Protein AF-A0A1Q6UIS2-F1 (afdb_monomer_lite)

Radius of gyration: 41.98 Å; chains: 1; bounding box: 105×74×121 Å

pLDDT: mean 90.6, std 16.5, range [20.47, 98.94]

Foldseek 3Di:
DDDDDDDPPPPDPDPVVVPDDDDDDDDDDDDDDPDDDDDDDDPDDPDDEPAELEEEDQAEEEAAANYENAADADPVRHGDGFREYWQHEEWEDAATEEEAQFGEYEYHEYEGQAEYEQFYEKEANYEYEHQEFGEYEYEEYYFDNPDPVDHSHAGEYEQFYEFEYQDAHEIEGEYQYFGEYAHQEYETQEYEQEYEYEYNHAATEYEYNAEGEYEFNAYEHEHEYAQYYEFYAQRTEGEYAHAGEYEHAAHYEYQEEYEQFEEYEHNYETEYENAGEYEYHAYEHNYEYAQWYEYEDLYETEYENAGEYEYQEYEHQEYAQFYAYPPQPPPSYAGEYQAGEYAHEEYEHNEEYELHEELHEHNEEREYHANEYEHQYEYAQFYEHQYEYAEGEYAHQYYAYNYEYAQFYHAANGEHQEAGEYHAANAYEHEEYEQHEDHAYEYLYAGEYEHEHYEYAEYAQEYEFQYEYLYAGEYHYYLYEYAEYAQYEEYEDLGEYYYLYAGEYEAAANYEHPPLVRGEYYQHYEFEAANIEYEYLEAGEYAHLEYRHQEYAQEYEYEHAYEYEHNEFGEYAANEYHYAEYELEYEYDQHYEYEYNYEGEYEHAEYEYAEYAQYYEWEHAPYETEYEYNYETEYEYALYFHDPPPHHQEYEQWYEWYNLYEYEYQEETEYEYYNQYEGQEEYAQWYHYPDQNYAGEYNEETEYEYELYAYNYEYAQWGEAQRTEYAEAGEYEYFDECVSYHDQYEYALHYYHNYYYNYFREYEADDPVTGYDDEDNYHYYHHQEYAYDDLDHAYAYPDADEHQEYEYELNYAYAHDPPHYYQAYEYEYLADDDAFDKDFHDCCNHHPPRSVVVVVNQPDQVRYWYAHNVRWIFRWDDDPRMIGTHDTDDDPVVVVVVVVVVVVVVVVVVVVD

Secondary structure (DSSP, 8-state):
-----------------SS--------------------S-----SS----BSEEE-TTEEEE-TT-EEPPEE-TTS-EEE-EEEESS-EEESTT-EEEES-EEEEEEEEEESEEEESS-EEETT-EEEESS-EEEEEEEEEE--SSTTT-SS--EEESS-EEE-SSSS-EEEEESS-EEEEEEEEEEEEEESS-EEE-SSS-EEEEESS-EEEEEEEEEEEEEEESS-EEESTTEEEEESS-EEEEEETT-EESSEEESS-EEETT-EEEE-S-EEEEEEEEEEEEEEESS-EEESS-EEEESS-EEEEEEEEEEEEEESS-EE--TTT--SEEEES-EEEEESSSEESS-EESS-BS-EEEEEEEEEESSSEESS-EESS-BSS-EEEEEEEEE-SSEE-S-EESS-BSTT-EESS-EEEEEETT-EEEEEESS-BSS-EESS-EEEEEES-EEEEEESS-BSS-EESS-EEEEEES-EEEEEESS-EEETT-EEEESS-EEEEE-TT-EETTTTT-EEESS-EEESTT-EEEESS-EEEEESS---SEEESS-EEETTEEEEESS-EEEEE-SSEEEEEESS-EEESSEEEEE-S-EEEEE-SSEEEEEESS-EEE-SSS-EEEEESS-EEEEEES-EE-SSSS--EEESS-EEESS-EEEE-S-EEEEEETTEEESS-EESS-EE-STT-EEEESS-EEEEE-SEEESS-EESS-BSTTEEESS-EEEEE-EEGGGEEE-SEEESS-BTT-EE-S-EEEEE--SS--EEEEE-SEEES-SEEEE-STT-EEEESS--EEEEEEEETTSEEEPPTT-EEEEEEEE-SS---TT-EEE--THHHHGGGHHHHHHH--STTSEEEE-TTS-EEEEEEETTEEEEEEE---HHHHHHHHHHHHHHHHHHHT--

Structure (mmCIF, N/CA/C/O backbone):
data_AF-A0A1Q6UIS2-F1
#
_entry.id   AF-A0A1Q6UIS2-F1
#
loop_
_atom_site.group_PDB
_atom_site.id
_atom_site.type_symbol
_atom_site.label_atom_id
_atom_site.label_alt_id
_atom_site.label_comp_id
_atom_site.label_asym_id
_atom_site.label_entity_id
_atom_site.label_seq_id
_atom_site.pdbx_PDB_ins_code
_atom_site.Cartn_x
_atom_site.Cartn_y
_atom_site.Cartn_z
_atom_site.occupancy
_atom_site.B_iso_or_equiv
_atom_site.auth_seq_id
_atom_site.auth_comp_id
_atom_site.auth_asym_id
_atom_site.auth_atom_id
_atom_site.pdbx_PDB_model_num
ATOM 1 N N . MET A 1 1 ? -17.720 8.774 -5.783 1.00 26.97 1 MET A N 1
ATOM 2 C CA . MET A 1 1 ? -18.971 9.556 -5.912 1.00 26.97 1 MET A CA 1
ATOM 3 C C . MET A 1 1 ? -20.167 8.604 -5.841 1.00 26.97 1 MET A C 1
ATOM 5 O O . MET A 1 1 ? -20.543 8.056 -6.860 1.00 26.97 1 MET A O 1
ATOM 9 N N . LEU A 1 2 ? -20.736 8.369 -4.649 1.00 20.47 2 LEU A N 1
ATOM 10 C CA . LEU A 1 2 ? -22.124 7.926 -4.412 1.00 20.47 2 LEU A CA 1
ATOM 11 C C . LEU A 1 2 ? -22.379 8.053 -2.898 1.00 20.47 2 LEU A C 1
ATOM 13 O O . LEU A 1 2 ? -22.107 7.148 -2.117 1.00 20.47 2 LEU A O 1
ATOM 17 N N . PHE A 1 3 ? -22.808 9.238 -2.468 1.00 21.70 3 PHE A N 1
ATOM 18 C CA . PHE A 1 3 ? -23.261 9.466 -1.099 1.00 21.70 3 PHE A CA 1
ATOM 19 C C . PHE A 1 3 ? -24.635 8.799 -0.932 1.00 21.70 3 PHE A C 1
ATOM 21 O O . PHE A 1 3 ? -25.643 9.339 -1.379 1.00 21.70 3 PHE A O 1
ATOM 28 N N . MET A 1 4 ? -24.681 7.628 -0.296 1.00 22.69 4 MET A N 1
ATOM 29 C CA . MET A 1 4 ? -25.870 7.175 0.431 1.00 22.69 4 MET A CA 1
ATOM 30 C C . MET A 1 4 ? -25.642 7.648 1.876 1.00 22.69 4 MET A C 1
ATOM 32 O O . MET A 1 4 ? -24.799 7.110 2.576 1.00 22.69 4 MET A O 1
ATOM 36 N N . GLY A 1 5 ? -26.235 8.739 2.359 1.00 24.52 5 GLY A N 1
ATOM 37 C CA . GLY A 1 5 ? -27.649 9.060 2.199 1.00 24.52 5 GLY A CA 1
ATOM 38 C C . GLY A 1 5 ? -28.528 8.122 3.034 1.00 24.52 5 GLY A C 1
ATOM 39 O O . GLY A 1 5 ? -29.669 7.886 2.665 1.00 24.52 5 GLY A O 1
ATOM 40 N N . GLY A 1 6 ? -27.982 7.526 4.099 1.00 21.41 6 GLY A N 1
ATOM 41 C CA . GLY A 1 6 ? -28.754 6.894 5.160 1.00 21.41 6 GLY A CA 1
ATOM 42 C C . GLY A 1 6 ? -28.856 7.871 6.317 1.00 21.41 6 GLY A C 1
ATOM 43 O O . GLY A 1 6 ? -27.847 8.174 6.953 1.00 21.41 6 GLY A O 1
ATOM 44 N N . ASP A 1 7 ? -30.058 8.393 6.541 1.00 22.31 7 ASP A N 1
ATOM 45 C CA . ASP A 1 7 ? -30.424 9.102 7.757 1.00 22.31 7 ASP A CA 1
ATOM 46 C C . ASP A 1 7 ? -30.012 8.252 8.964 1.00 22.31 7 ASP A C 1
ATOM 48 O O . ASP A 1 7 ? -30.679 7.284 9.332 1.00 22.31 7 ASP A O 1
ATOM 52 N N . TRP A 1 8 ? -28.896 8.625 9.592 1.00 26.45 8 TRP A N 1
ATOM 53 C CA . TRP A 1 8 ? -28.713 8.367 11.008 1.00 26.45 8 TRP A CA 1
ATOM 54 C C . TRP A 1 8 ? -29.938 8.966 11.671 1.00 26.45 8 TRP A C 1
ATOM 56 O O . TRP A 1 8 ? -30.170 10.173 11.543 1.00 26.45 8 TRP A O 1
ATOM 66 N N . GLY A 1 9 ? -30.740 8.111 12.305 1.00 25.30 9 GLY A N 1
ATOM 67 C CA . GLY A 1 9 ? -31.806 8.530 13.193 1.00 25.30 9 GLY A CA 1
ATOM 68 C C . GLY A 1 9 ? -31.214 9.519 14.183 1.00 25.30 9 GLY A C 1
ATOM 69 O O . GLY A 1 9 ? -30.592 9.141 15.170 1.00 25.30 9 GLY A O 1
ATOM 70 N N . ARG A 1 10 ? -31.358 10.803 13.852 1.00 27.00 10 ARG A N 1
ATOM 71 C CA . ARG A 1 10 ? -31.140 11.946 14.719 1.00 27.00 10 ARG A CA 1
ATOM 72 C C . ARG A 1 10 ? -32.257 11.912 15.746 1.00 27.00 10 ARG A C 1
ATOM 74 O O . ARG A 1 10 ? -33.184 12.706 15.689 1.00 27.00 10 ARG A O 1
ATOM 81 N N . GLU A 1 11 ? -32.151 10.981 16.678 1.00 25.12 11 GLU A N 1
ATOM 82 C CA . GLU A 1 11 ? -32.823 11.057 17.962 1.00 25.12 11 GLU A CA 1
ATOM 83 C C . GLU A 1 11 ? -31.730 11.133 19.026 1.00 25.12 11 GLU A C 1
ATOM 85 O O . GLU A 1 11 ? -31.269 10.149 19.579 1.00 25.12 11 GLU A O 1
ATOM 90 N N . ASN A 1 12 ? -31.259 12.366 19.218 1.00 27.52 12 ASN A N 1
ATOM 91 C CA . ASN A 1 12 ? -30.741 12.882 20.478 1.00 27.52 12 ASN A CA 1
ATOM 92 C C . ASN A 1 12 ? -29.733 11.995 21.243 1.00 27.52 12 ASN A C 1
ATOM 94 O O . ASN A 1 12 ? -30.028 11.538 22.340 1.00 27.52 12 ASN A O 1
ATOM 98 N N . CYS A 1 13 ? -28.460 12.004 20.822 1.00 28.81 13 CYS A N 1
ATOM 99 C CA . CYS A 1 13 ? -27.314 11.955 21.757 1.00 28.81 13 CYS A CA 1
ATOM 100 C C . CYS A 1 13 ? -27.200 13.261 22.571 1.00 28.81 13 CYS A C 1
ATOM 102 O O . CYS A 1 13 ? -26.120 13.809 22.790 1.00 28.81 13 CYS A O 1
ATOM 104 N N . ALA A 1 14 ? -28.341 13.806 22.978 1.00 22.59 14 ALA A N 1
ATOM 105 C CA . ALA A 1 14 ? -28.411 14.851 23.960 1.00 22.59 14 ALA A CA 1
ATOM 106 C C . ALA A 1 14 ? -28.782 14.151 25.258 1.00 22.59 14 ALA A C 1
ATOM 108 O O . ALA A 1 14 ? -29.927 13.748 25.447 1.00 22.59 14 ALA A O 1
ATOM 109 N N . TRP A 1 15 ? -27.850 14.138 26.203 1.00 31.16 15 TRP A N 1
ATOM 110 C CA . TRP A 1 15 ? -28.229 14.331 27.591 1.00 31.16 15 TRP A CA 1
ATOM 111 C C . TRP A 1 15 ? -28.901 15.719 27.664 1.00 31.16 15 TRP A C 1
ATOM 113 O O . TRP A 1 15 ? -28.310 16.713 28.084 1.00 31.16 15 TRP A O 1
ATOM 123 N N . SER A 1 16 ? -30.132 15.860 27.148 1.00 25.20 16 SER A N 1
ATOM 124 C CA . SER A 1 16 ? -30.922 17.084 27.271 1.00 25.20 16 SER A CA 1
ATOM 125 C C . SER A 1 16 ? -31.536 17.108 28.669 1.00 25.20 16 SER A C 1
ATOM 127 O O . SER A 1 16 ? -32.745 17.181 28.855 1.00 25.20 16 SER A O 1
ATOM 129 N N . GLY A 1 17 ? -30.668 17.044 29.672 1.00 28.41 17 GLY A N 1
ATOM 130 C CA . GLY A 1 17 ? -30.991 17.064 31.087 1.00 28.41 17 GLY A CA 1
ATOM 131 C C . GLY A 1 17 ? -30.881 18.455 31.700 1.00 28.41 17 GLY A C 1
ATOM 132 O O . GLY A 1 17 ? -30.700 18.581 32.899 1.00 28.41 17 GLY A O 1
ATOM 133 N N . LYS A 1 18 ? -31.051 19.544 30.930 1.00 27.69 18 LYS A N 1
ATOM 134 C CA . LYS A 1 18 ? -31.433 20.846 31.530 1.00 27.69 18 LYS A CA 1
ATOM 135 C C . LYS A 1 18 ? -32.857 20.830 32.113 1.00 27.69 18 LYS A C 1
ATOM 137 O O . LYS A 1 18 ? -33.352 21.855 32.582 1.00 27.69 18 LYS A O 1
ATOM 142 N N . LYS A 1 19 ? -33.529 19.680 32.093 1.00 31.39 19 LYS A N 1
ATOM 143 C CA . LYS A 1 19 ? -34.764 19.404 32.812 1.00 31.39 19 LYS A CA 1
ATOM 144 C C . LYS A 1 19 ? -34.483 18.289 33.812 1.00 31.39 19 LYS A C 1
ATOM 146 O O . LYS A 1 19 ? -34.294 17.167 33.386 1.00 31.39 19 LYS A O 1
ATOM 151 N N . HIS A 1 20 ? -34.536 18.651 35.094 1.00 32.53 20 HIS A N 1
ATOM 152 C CA . HIS A 1 20 ? -34.824 17.813 36.276 1.00 32.53 20 HIS A CA 1
ATOM 153 C C . HIS A 1 20 ? -33.820 17.975 37.412 1.00 32.53 20 HIS A C 1
ATOM 155 O O . HIS A 1 20 ? -33.316 17.002 37.940 1.00 32.53 20 HIS A O 1
ATOM 161 N N . ILE A 1 21 ? -33.627 19.219 37.864 1.00 28.72 21 ILE A N 1
ATOM 162 C CA . ILE A 1 21 ? -33.458 19.488 39.297 1.00 28.72 21 ILE A CA 1
ATOM 163 C C . ILE A 1 21 ? -34.258 20.754 39.617 1.00 28.72 21 ILE A C 1
ATOM 165 O O . ILE A 1 21 ? -33.892 21.870 39.243 1.00 28.72 21 ILE A O 1
ATOM 169 N N . ARG A 1 22 ? -35.407 20.576 40.270 1.00 23.70 22 ARG A N 1
ATOM 170 C CA . ARG A 1 22 ? -36.001 21.600 41.131 1.00 23.70 22 ARG A CA 1
ATOM 171 C C . ARG A 1 22 ? -36.302 20.935 42.461 1.00 23.70 22 ARG A C 1
ATOM 173 O O . ARG A 1 22 ? -37.237 20.152 42.559 1.00 23.70 22 ARG A O 1
ATOM 180 N N . GLU A 1 23 ? -35.494 21.276 43.453 1.00 29.34 23 GLU A N 1
ATOM 181 C CA . GLU A 1 23 ? -35.807 21.076 44.860 1.00 29.34 23 GLU A CA 1
ATOM 182 C C . GLU A 1 23 ? -37.128 21.769 45.223 1.00 29.34 23 GLU A C 1
ATOM 184 O O . GLU A 1 23 ? -37.394 22.894 44.778 1.00 29.34 23 GLU A O 1
ATOM 189 N N . LEU A 1 24 ? -37.886 21.164 46.138 1.00 21.69 24 LEU A N 1
ATOM 190 C CA . LEU A 1 24 ? -38.554 21.937 47.179 1.00 21.69 24 LEU A CA 1
ATOM 191 C C . LEU A 1 24 ? -38.670 21.121 48.479 1.00 21.69 24 LEU A C 1
ATOM 193 O O . LEU A 1 24 ? -39.286 20.064 48.523 1.00 21.69 24 LEU A O 1
ATOM 197 N N . TYR A 1 25 ? -38.063 21.664 49.534 1.00 25.22 25 TYR A N 1
ATOM 198 C CA . TYR A 1 25 ? -38.175 21.290 50.948 1.00 25.22 25 TYR A CA 1
ATOM 199 C C . TYR A 1 25 ? -39.618 21.027 51.427 1.00 25.22 25 TYR A C 1
ATOM 201 O O . TYR A 1 25 ? -40.471 21.868 51.155 1.00 25.22 25 TYR A O 1
ATOM 209 N N . LEU A 1 26 ? -39.829 20.044 52.328 1.00 21.66 26 LEU A N 1
ATOM 210 C CA . LEU A 1 26 ? -40.367 20.287 53.690 1.00 21.66 26 LEU A CA 1
ATOM 211 C C . LEU A 1 26 ? -40.410 19.055 54.633 1.00 21.66 26 LEU A C 1
ATOM 213 O O . LEU A 1 26 ? -40.755 17.940 54.273 1.00 21.66 26 LEU A O 1
ATOM 217 N N . TYR A 1 27 ? -40.096 19.342 55.900 1.00 22.42 27 TYR A N 1
ATOM 218 C CA . TYR A 1 27 ? -40.236 18.555 57.136 1.00 22.42 27 TYR A CA 1
ATOM 219 C C . TYR A 1 27 ? -41.649 17.958 57.392 1.00 22.42 27 TYR A C 1
ATOM 221 O O . TYR A 1 27 ? -42.609 18.726 57.383 1.00 22.42 27 TYR A O 1
ATOM 229 N N . ARG A 1 28 ? -41.752 16.699 57.881 1.00 22.08 28 ARG A N 1
ATOM 230 C CA . ARG A 1 28 ? -42.164 16.302 59.270 1.00 22.08 28 ARG A CA 1
ATOM 231 C C . ARG A 1 28 ? -42.667 14.840 59.432 1.00 22.08 28 ARG A C 1
ATOM 233 O O . ARG A 1 28 ? -43.671 14.460 58.858 1.00 22.08 28 ARG A O 1
ATOM 240 N N . TYR A 1 29 ? -42.056 14.159 60.416 1.00 22.53 29 TYR A N 1
ATOM 241 C CA . TYR A 1 29 ? -42.598 13.319 61.515 1.00 22.53 29 TYR A CA 1
ATOM 242 C C . TYR A 1 29 ? -43.490 12.063 61.299 1.00 22.53 29 TYR A C 1
ATOM 244 O O . TYR A 1 29 ? -44.674 12.160 61.002 1.00 22.53 29 TYR A O 1
ATOM 252 N N . ASN A 1 30 ? -42.934 10.954 61.827 1.00 23.36 30 ASN A N 1
ATOM 253 C CA . ASN A 1 30 ? -43.519 9.805 62.553 1.00 23.36 30 ASN A CA 1
ATOM 254 C C . ASN A 1 30 ? -44.304 8.712 61.797 1.00 23.36 30 ASN A C 1
ATOM 256 O O . ASN A 1 30 ? -45.476 8.885 61.495 1.00 23.36 30 ASN A O 1
ATOM 260 N N . MET A 1 31 ? -43.774 7.479 61.823 1.00 21.69 31 MET A N 1
ATOM 261 C CA . MET A 1 31 ? -43.977 6.557 62.957 1.00 21.69 31 MET A CA 1
ATOM 262 C C . MET A 1 31 ? -42.859 5.505 63.081 1.00 21.69 31 MET A C 1
ATOM 264 O O . MET A 1 31 ? -42.411 4.925 62.102 1.00 21.69 31 MET A O 1
ATOM 268 N N . ASN A 1 32 ? -42.467 5.263 64.335 1.00 28.28 32 ASN A N 1
ATOM 269 C CA . ASN A 1 32 ? -41.587 4.201 64.821 1.00 28.28 32 ASN A CA 1
ATOM 270 C C . ASN A 1 32 ? -42.002 2.799 64.351 1.00 28.28 32 ASN A C 1
ATOM 272 O O . ASN A 1 32 ? -43.100 2.355 64.688 1.00 28.28 32 ASN A O 1
ATOM 276 N N . ILE A 1 33 ? -41.049 2.047 63.800 1.00 27.03 33 ILE A N 1
ATOM 277 C CA . ILE A 1 33 ? -40.860 0.634 64.154 1.00 27.03 33 ILE A CA 1
ATOM 278 C C . ILE A 1 33 ? -39.379 0.459 64.508 1.00 27.03 33 ILE A C 1
ATOM 280 O O . ILE A 1 33 ? -38.573 -0.046 63.737 1.00 27.03 33 ILE A O 1
ATOM 284 N N . GLU A 1 34 ? -39.002 0.925 65.700 1.00 27.55 34 GLU A N 1
ATOM 285 C CA . GLU A 1 34 ? -37.822 0.385 66.365 1.00 27.55 34 GLU A CA 1
ATOM 286 C C . GLU A 1 34 ? -38.171 -0.960 67.011 1.00 27.55 34 GLU A C 1
ATOM 288 O O . GLU A 1 34 ? -39.216 -1.103 67.653 1.00 27.55 34 GLU A O 1
ATOM 293 N N . LYS A 1 35 ? -37.190 -1.868 66.934 1.00 29.33 35 LYS A N 1
ATOM 294 C CA . LYS A 1 35 ? -37.045 -3.180 67.592 1.00 29.33 35 LYS A CA 1
ATOM 295 C C . LYS A 1 35 ? -37.519 -4.389 66.793 1.00 29.33 35 LYS A C 1
ATOM 297 O O . LYS A 1 35 ? -38.567 -4.941 67.085 1.00 29.33 35 LYS A O 1
ATOM 302 N N . PHE A 1 36 ? -36.625 -4.897 65.944 1.00 27.45 36 PHE A N 1
ATOM 303 C CA . PHE A 1 36 ? -36.227 -6.313 65.952 1.00 27.45 36 PHE A CA 1
ATOM 304 C C . PHE A 1 36 ? -34.802 -6.457 65.381 1.00 27.45 36 PHE A C 1
ATOM 306 O O . PHE A 1 36 ? -34.599 -6.933 64.275 1.00 27.45 36 PHE A O 1
ATOM 313 N N . PHE A 1 37 ? -33.794 -6.029 66.150 1.00 34.09 37 PHE A N 1
ATOM 314 C CA . PHE A 1 37 ? -32.394 -6.385 65.897 1.00 34.09 37 PHE A CA 1
ATOM 315 C C . PHE A 1 37 ? -31.976 -7.474 66.886 1.00 34.09 37 PHE A C 1
ATOM 317 O O . PHE A 1 37 ? -31.762 -7.199 68.067 1.00 34.09 37 PHE A O 1
ATOM 324 N N . ALA A 1 38 ? -31.887 -8.714 66.402 1.00 25.16 38 ALA A N 1
ATOM 325 C CA . ALA A 1 38 ? -31.125 -9.787 67.033 1.00 25.16 38 ALA A CA 1
ATOM 326 C C . ALA A 1 38 ? -30.821 -10.897 66.008 1.00 25.16 38 ALA A C 1
ATOM 328 O O . ALA A 1 38 ? -31.714 -11.641 65.627 1.00 25.16 38 ALA A O 1
ATOM 329 N N . ILE A 1 39 ? -29.547 -10.966 65.605 1.00 31.50 39 ILE A N 1
ATOM 330 C CA . ILE A 1 39 ? -28.750 -12.131 65.173 1.00 31.50 39 ILE A CA 1
ATOM 331 C C . ILE A 1 39 ? -29.499 -13.238 64.404 1.00 31.50 39 ILE A C 1
ATOM 333 O O . ILE A 1 39 ? -30.176 -14.074 64.999 1.00 31.50 39 ILE A O 1
ATOM 337 N N . GLY A 1 40 ? -29.194 -13.353 63.108 1.00 29.61 40 GLY A N 1
ATOM 338 C CA . GLY A 1 40 ? -29.377 -14.583 62.335 1.00 29.61 40 GLY A CA 1
ATOM 339 C C . GLY A 1 40 ? -29.985 -14.339 60.959 1.00 29.61 40 GLY A C 1
ATOM 340 O O . GLY A 1 40 ? -31.048 -13.745 60.860 1.00 29.61 40 GLY A O 1
ATOM 341 N N . ILE A 1 41 ? -29.278 -14.812 59.929 1.00 35.72 41 ILE A N 1
ATOM 342 C CA . ILE A 1 41 ? -29.695 -15.016 58.530 1.00 35.72 41 ILE A CA 1
ATOM 343 C C . ILE A 1 41 ? -31.224 -14.919 58.344 1.00 35.72 41 ILE A C 1
ATOM 345 O O . ILE A 1 41 ? -31.962 -15.812 58.768 1.00 35.72 41 ILE A O 1
ATOM 349 N N . PHE A 1 42 ? -31.691 -13.850 57.693 1.00 38.44 42 PHE A N 1
ATOM 350 C CA . PHE A 1 42 ? -33.091 -13.695 57.296 1.00 38.44 42 PHE A CA 1
ATOM 351 C C . PHE A 1 42 ? -33.367 -14.539 56.046 1.00 38.44 42 PHE A C 1
ATOM 353 O O . PHE A 1 42 ? -33.291 -14.050 54.928 1.00 38.44 42 PHE A O 1
ATOM 360 N N . ALA A 1 43 ? -33.718 -15.810 56.240 1.00 35.56 43 ALA A N 1
ATOM 361 C CA . ALA A 1 43 ? -34.460 -16.562 55.233 1.00 35.56 43 ALA A CA 1
ATOM 362 C C . ALA A 1 43 ? -35.953 -16.235 55.410 1.00 35.56 43 ALA A C 1
ATOM 364 O O . ALA A 1 43 ? -36.624 -16.791 56.283 1.00 35.56 43 ALA A O 1
ATOM 365 N N . LEU A 1 44 ? -36.469 -15.284 54.629 1.00 37.59 44 LEU A N 1
ATOM 366 C CA . LEU A 1 44 ? -37.897 -14.959 54.600 1.00 37.59 44 LEU A CA 1
ATOM 367 C C . LEU A 1 44 ? -38.619 -15.945 53.672 1.00 37.59 44 LEU A C 1
ATOM 369 O O . LEU A 1 44 ? -38.321 -16.048 52.485 1.00 37.59 44 LEU A O 1
ATOM 373 N N . SER A 1 45 ? -39.565 -16.703 54.226 1.00 32.69 45 SER A N 1
ATOM 374 C CA . SER A 1 45 ? -40.404 -17.637 53.472 1.00 32.69 45 SER A CA 1
ATOM 375 C C . SER A 1 45 ? -41.368 -16.904 52.533 1.00 32.69 45 SER A C 1
ATOM 377 O O . SER A 1 45 ? -41.949 -15.891 52.922 1.00 32.69 45 SER A O 1
ATOM 379 N N . ALA A 1 46 ? -41.582 -17.475 51.345 1.00 31.12 46 ALA A N 1
ATOM 380 C CA . ALA A 1 46 ? -42.458 -16.975 50.286 1.00 31.12 46 ALA A CA 1
ATOM 381 C C . ALA A 1 46 ? -43.823 -16.460 50.792 1.00 31.12 46 ALA A C 1
ATOM 383 O O . ALA A 1 46 ? -44.556 -17.181 51.475 1.00 31.12 46 ALA A O 1
ATOM 384 N N . GLY A 1 47 ? -44.170 -15.222 50.411 1.00 33.31 47 GLY A N 1
ATOM 385 C CA . GLY A 1 47 ? -45.503 -14.632 50.605 1.00 33.31 47 GLY A CA 1
ATOM 386 C C . GLY A 1 47 ? -45.594 -13.344 51.437 1.00 33.31 47 GLY A C 1
ATOM 387 O O . GLY A 1 47 ? -46.710 -12.923 51.736 1.00 33.31 47 GLY A O 1
ATOM 388 N N . VAL A 1 48 ? -44.481 -12.699 51.811 1.00 33.59 48 VAL A N 1
ATOM 389 C CA . VAL A 1 48 ? -44.490 -11.424 52.559 1.00 33.59 48 VAL A CA 1
ATOM 390 C C . VAL A 1 48 ? -43.981 -10.281 51.674 1.00 33.59 48 VAL A C 1
ATOM 392 O O . VAL A 1 48 ? -42.802 -10.224 51.348 1.00 33.59 48 VAL A O 1
ATOM 395 N N . SER A 1 49 ? -44.874 -9.353 51.315 1.00 35.06 49 SER A N 1
ATOM 396 C CA . SER A 1 49 ? -44.520 -8.061 50.714 1.00 35.06 49 SER A CA 1
ATOM 397 C C . SER A 1 49 ? -44.019 -7.124 51.820 1.00 35.06 49 SER A C 1
ATOM 399 O O . SER A 1 49 ? -44.801 -6.654 52.647 1.00 35.06 49 SER A O 1
ATOM 401 N N . LEU A 1 50 ? -42.709 -6.886 51.871 1.00 45.94 50 LEU A N 1
ATOM 402 C CA . LEU A 1 50 ? -42.118 -5.764 52.601 1.00 45.94 50 LEU A CA 1
ATOM 403 C C . LEU A 1 50 ? -42.110 -4.568 51.646 1.00 45.94 50 LEU A C 1
ATOM 405 O O . LEU A 1 50 ? -41.194 -4.422 50.848 1.00 45.94 50 LEU A O 1
ATOM 409 N N . ALA A 1 51 ? -43.167 -3.757 51.680 1.00 42.62 51 ALA A N 1
ATOM 410 C CA . ALA A 1 51 ? -43.212 -2.504 50.937 1.00 42.62 51 ALA A CA 1
ATOM 411 C C . ALA A 1 51 ? -42.354 -1.457 51.668 1.00 42.62 51 ALA A C 1
ATOM 413 O O . ALA A 1 51 ? -42.749 -0.948 52.718 1.00 42.62 51 ALA A O 1
ATOM 414 N N . GLY A 1 52 ? -41.174 -1.168 51.126 1.00 58.41 52 GLY A N 1
ATOM 415 C CA . GLY A 1 52 ? -40.278 -0.099 51.562 1.00 58.41 52 GLY A CA 1
ATOM 416 C C . GLY A 1 52 ? -39.380 0.317 50.400 1.00 58.41 52 GLY A C 1
ATOM 417 O O . GLY A 1 52 ? -39.037 -0.514 49.563 1.00 58.41 52 GLY A O 1
ATOM 418 N N . ASP A 1 53 ? -39.028 1.598 50.323 1.00 77.38 53 ASP A N 1
ATOM 419 C CA . ASP A 1 53 ? -38.152 2.154 49.284 1.00 77.38 53 ASP A CA 1
ATOM 420 C C . ASP A 1 53 ? -36.658 1.973 49.609 1.00 77.38 53 ASP A C 1
ATOM 422 O O . ASP A 1 53 ? -35.803 2.257 48.776 1.00 77.38 53 ASP A O 1
ATOM 426 N N . ARG A 1 54 ? -36.314 1.476 50.807 1.00 86.88 54 ARG A N 1
ATOM 427 C CA . ARG A 1 54 ? -34.930 1.208 51.234 1.00 86.88 54 ARG A CA 1
ATOM 428 C C . ARG A 1 54 ? -34.795 -0.127 51.971 1.00 86.88 54 ARG A C 1
ATOM 430 O O . ARG A 1 54 ? -35.600 -0.425 52.854 1.00 86.88 54 ARG A O 1
ATOM 437 N N . LEU A 1 55 ? -33.761 -0.912 51.650 1.00 89.56 55 LEU A N 1
ATOM 438 C CA . LEU A 1 55 ? -33.459 -2.209 52.276 1.00 89.56 55 LEU A CA 1
ATOM 439 C C . LEU A 1 55 ? -31.944 -2.424 52.448 1.00 89.56 55 LEU A C 1
ATOM 441 O O . LEU A 1 55 ? -31.227 -2.571 51.463 1.00 89.56 55 LEU A O 1
ATOM 445 N N . PHE A 1 56 ? -31.465 -2.526 53.691 1.00 89.00 56 PHE A N 1
ATOM 446 C CA . PHE A 1 56 ? -30.051 -2.782 54.007 1.00 89.00 56 PHE A CA 1
ATOM 447 C C . PHE A 1 56 ? -29.891 -3.885 55.058 1.00 89.00 56 PHE A C 1
ATOM 449 O O . PHE A 1 56 ? -30.721 -4.007 55.960 1.00 89.00 56 PHE A O 1
ATOM 456 N N . GLY A 1 57 ? -28.840 -4.701 54.924 1.00 79.50 57 GLY A N 1
ATOM 457 C CA . GLY A 1 57 ? -28.670 -5.942 55.693 1.00 79.50 57 GLY A CA 1
ATOM 458 C C . GLY A 1 57 ? -27.435 -6.025 56.594 1.00 79.50 57 GLY A C 1
ATOM 459 O O . GLY A 1 57 ? -27.186 -7.094 57.149 1.00 79.50 57 GLY A O 1
ATOM 460 N N . ASP A 1 58 ? -26.652 -4.947 56.729 1.00 77.50 58 ASP A N 1
ATOM 461 C CA . ASP A 1 58 ? -25.420 -4.882 57.542 1.00 77.50 58 ASP A CA 1
ATOM 462 C C . ASP A 1 58 ? -24.390 -5.992 57.224 1.00 77.50 58 ASP A C 1
ATOM 464 O O . ASP A 1 58 ? -23.716 -6.540 58.099 1.00 77.50 58 ASP A O 1
ATOM 468 N N . GLY A 1 59 ? -24.262 -6.337 55.943 1.00 86.12 59 GLY A N 1
ATOM 469 C CA . GLY A 1 59 ? -23.299 -7.296 55.394 1.00 86.12 59 GLY A CA 1
ATOM 470 C C . GLY A 1 59 ? -23.905 -8.289 54.397 1.00 86.12 59 GLY A C 1
ATOM 471 O O . GLY A 1 59 ? -23.173 -8.850 53.579 1.00 86.12 59 GLY A O 1
ATOM 472 N N . SER A 1 60 ? -25.223 -8.521 54.421 1.00 91.69 60 SER A N 1
ATOM 473 C CA . SER A 1 60 ? -25.888 -9.359 53.414 1.00 91.69 60 SER A CA 1
ATOM 474 C C . SER A 1 60 ? -27.387 -9.090 53.270 1.00 91.69 60 SER A C 1
ATOM 476 O O . SER A 1 60 ? -28.077 -8.997 54.282 1.00 91.69 60 SER A O 1
ATOM 478 N N . VAL A 1 61 ? -27.906 -9.088 52.040 1.00 92.25 61 VAL A N 1
ATOM 479 C CA . VAL A 1 61 ? -29.347 -9.002 51.723 1.00 92.25 61 VAL A CA 1
ATOM 480 C C . VAL A 1 61 ? -29.755 -10.097 50.731 1.00 92.25 61 VAL A C 1
ATOM 482 O O . VAL A 1 61 ? -29.003 -10.422 49.813 1.00 92.25 61 VAL A O 1
ATOM 485 N N . GLU A 1 62 ? -30.962 -10.646 50.890 1.00 92.44 62 GLU A N 1
ATOM 486 C CA . GLU A 1 62 ? -31.607 -11.525 49.906 1.00 92.44 62 GLU A CA 1
ATOM 487 C C . GLU A 1 62 ? -32.913 -10.889 49.406 1.00 92.44 62 GLU A C 1
ATOM 489 O O . GLU A 1 62 ? -33.767 -10.500 50.203 1.00 92.44 62 GLU A O 1
ATOM 494 N N . ILE A 1 63 ? -33.062 -10.791 48.083 1.00 93.06 63 ILE A N 1
ATOM 495 C CA . ILE A 1 63 ? -34.266 -10.331 47.388 1.00 93.06 63 ILE A CA 1
ATOM 496 C C . ILE A 1 63 ? -34.853 -11.538 46.654 1.00 93.06 63 ILE A C 1
ATOM 498 O O . ILE A 1 63 ? -34.288 -12.029 45.676 1.00 93.06 63 ILE A O 1
ATOM 502 N N . SER A 1 64 ? -35.963 -12.055 47.168 1.00 91.94 64 SER A N 1
ATOM 503 C CA . SER A 1 64 ? -36.641 -13.242 46.655 1.00 91.94 64 SER A CA 1
ATOM 504 C C . SER A 1 64 ? -37.951 -12.889 45.949 1.00 91.94 64 SER A C 1
ATOM 506 O O . SER A 1 64 ? -38.422 -11.749 45.965 1.00 91.94 64 SER A O 1
ATOM 508 N N . GLU A 1 65 ? -38.549 -13.880 45.290 1.00 89.12 65 GLU A N 1
ATOM 509 C CA . GLU A 1 65 ? -39.817 -13.718 44.581 1.00 89.12 65 GLU A CA 1
ATOM 510 C C . GLU A 1 65 ? -40.917 -13.110 45.475 1.00 89.12 65 GLU A C 1
ATOM 512 O O . GLU A 1 65 ? -41.157 -13.549 46.602 1.00 89.12 65 GLU A O 1
ATOM 517 N N . GLY A 1 66 ? -41.598 -12.084 44.955 1.00 84.88 66 GLY A N 1
ATOM 518 C CA . GLY A 1 66 ? -42.647 -11.346 45.665 1.00 84.88 66 GLY A CA 1
ATOM 519 C C . GLY A 1 66 ? -42.164 -10.151 46.497 1.00 84.88 66 GLY A C 1
ATOM 520 O O . GLY A 1 66 ? -43.006 -9.383 46.966 1.00 84.88 66 GLY A O 1
ATOM 521 N N . ILE A 1 67 ? -40.849 -9.950 46.655 1.00 89.62 67 ILE A N 1
ATOM 522 C CA . ILE A 1 67 ? -40.298 -8.711 47.223 1.00 89.62 67 ILE A CA 1
ATOM 523 C C . ILE A 1 67 ? -40.352 -7.603 46.166 1.00 89.62 67 ILE A C 1
ATOM 525 O O . ILE A 1 67 ? -39.948 -7.807 45.022 1.00 89.62 67 ILE A O 1
ATOM 529 N N . VAL A 1 68 ? -40.852 -6.430 46.564 1.00 91.94 68 VAL A N 1
ATOM 530 C CA . VAL A 1 68 ? -40.863 -5.219 45.737 1.00 91.94 68 VAL A CA 1
ATOM 531 C C . VAL A 1 68 ? -40.232 -4.084 46.528 1.00 91.94 68 VAL A C 1
ATOM 533 O O . VAL A 1 68 ? -40.767 -3.691 47.564 1.00 91.94 68 VAL A O 1
ATOM 536 N N . ILE A 1 69 ? -39.116 -3.564 46.027 1.00 91.44 69 ILE A N 1
ATOM 537 C CA . ILE A 1 69 ? -38.471 -2.353 46.541 1.00 91.44 69 ILE A CA 1
ATOM 538 C C . ILE A 1 69 ? -38.828 -1.245 45.564 1.00 91.44 69 ILE A C 1
ATOM 540 O O . ILE A 1 69 ? -38.371 -1.247 44.421 1.00 91.44 69 ILE A O 1
ATOM 544 N N . ASP A 1 70 ? -39.731 -0.366 45.980 1.00 90.94 70 ASP A N 1
ATOM 545 C CA . ASP A 1 70 ? -40.329 0.620 45.082 1.00 90.94 70 ASP A CA 1
ATOM 546 C C . ASP A 1 70 ? -39.520 1.926 45.046 1.00 90.94 70 ASP A C 1
ATOM 548 O O . ASP A 1 70 ? -38.772 2.234 45.973 1.00 90.94 70 ASP A O 1
ATOM 552 N N . SER A 1 71 ? -39.691 2.701 43.977 1.00 88.38 71 SER A N 1
ATOM 553 C CA . SER A 1 71 ? -39.145 4.049 43.827 1.00 88.38 71 SER A CA 1
ATOM 554 C C . SER A 1 71 ? -39.628 4.959 44.959 1.00 88.38 71 SER A C 1
ATOM 556 O O . SER A 1 71 ? -40.814 4.922 45.306 1.00 88.38 71 SER A O 1
ATOM 558 N N . SER A 1 72 ? -38.775 5.846 45.469 1.00 86.06 72 SER A N 1
ATOM 559 C CA . SER A 1 72 ? -39.212 6.902 46.385 1.00 86.06 72 SER A CA 1
ATOM 560 C C . SER A 1 72 ? -40.163 7.865 45.666 1.00 86.06 72 SER A C 1
ATOM 562 O O . SER A 1 72 ? -39.871 8.342 44.564 1.00 86.06 72 SER A O 1
ATOM 564 N N . VAL A 1 73 ? -41.291 8.188 46.304 1.00 84.31 73 VAL A N 1
ATOM 565 C CA . VAL A 1 73 ? -42.316 9.095 45.764 1.00 84.31 73 VAL A CA 1
ATOM 566 C C . VAL A 1 73 ? -42.586 10.273 46.696 1.00 84.31 73 VAL A C 1
ATOM 568 O O . VAL A 1 73 ? -42.424 10.164 47.912 1.00 84.31 73 VAL A O 1
ATOM 571 N N . ASP A 1 74 ? -43.006 11.402 46.129 1.00 84.44 74 ASP A N 1
ATOM 572 C CA . ASP A 1 74 ? -43.532 12.524 46.903 1.00 84.44 74 ASP A CA 1
ATOM 573 C C . ASP A 1 74 ? -44.965 12.264 47.407 1.00 84.44 74 ASP A C 1
ATOM 575 O O . ASP A 1 74 ? -45.586 11.229 47.158 1.00 84.44 74 ASP A O 1
ATOM 579 N N . GLU A 1 75 ? -45.524 13.244 48.114 1.00 85.38 75 GLU A N 1
ATOM 580 C CA . GLU A 1 75 ? -46.891 13.209 48.645 1.00 85.38 75 GLU A CA 1
ATOM 581 C C . GLU A 1 75 ? -47.993 13.158 47.564 1.00 85.38 75 GLU A C 1
ATOM 583 O O . GLU A 1 75 ? -49.139 12.823 47.872 1.00 85.38 75 GLU A O 1
ATOM 588 N N . THR A 1 76 ? -47.665 13.434 46.295 1.00 85.31 76 THR A N 1
ATOM 589 C CA . THR A 1 76 ? -48.570 13.284 45.142 1.00 85.31 76 THR A CA 1
ATOM 590 C C . THR A 1 76 ? -48.456 11.917 44.461 1.00 85.31 76 THR A C 1
ATOM 592 O O . THR A 1 76 ? -49.270 11.597 43.591 1.00 85.31 76 THR A O 1
ATOM 595 N N . GLY A 1 77 ? -47.487 11.095 44.877 1.00 81.69 77 GLY A N 1
ATOM 596 C CA . GLY A 1 77 ? -47.156 9.815 44.259 1.00 81.69 77 GLY A CA 1
ATOM 597 C C . GLY A 1 77 ? -46.235 9.938 43.041 1.00 81.69 77 GLY A C 1
ATOM 598 O O . GLY A 1 77 ? -46.060 8.950 42.329 1.00 81.69 77 GLY A O 1
ATOM 599 N N . ALA A 1 78 ? -45.667 11.119 42.780 1.00 85.06 78 ALA A N 1
ATOM 600 C CA . ALA A 1 78 ? -44.691 11.311 41.714 1.00 85.06 78 ALA A CA 1
ATOM 601 C C . ALA A 1 78 ? -43.317 10.791 42.150 1.00 85.06 78 ALA A C 1
ATOM 603 O O . ALA A 1 78 ? -42.915 10.987 43.296 1.00 85.06 78 ALA A O 1
ATOM 604 N N . GLU A 1 79 ? -42.590 10.136 41.243 1.00 85.19 79 GLU A N 1
ATOM 605 C CA . GLU A 1 79 ? -41.246 9.632 41.534 1.00 85.19 79 GLU A CA 1
ATOM 606 C C . GLU A 1 79 ? -40.279 10.788 41.810 1.00 85.19 79 GLU A C 1
ATOM 608 O O . GLU A 1 79 ? -40.183 11.734 41.026 1.00 85.19 79 GLU A O 1
ATOM 613 N N . ILE A 1 80 ? -39.545 10.687 42.918 1.00 85.50 80 ILE A N 1
ATOM 614 C CA . ILE A 1 80 ? -38.512 11.652 43.328 1.00 85.50 80 ILE A CA 1
ATOM 615 C C . ILE A 1 80 ? -37.135 11.012 43.511 1.00 85.50 80 ILE A C 1
ATOM 617 O O . ILE A 1 80 ? -36.152 11.729 43.674 1.00 85.50 80 ILE A O 1
ATOM 621 N N . GLY A 1 81 ? -37.040 9.681 43.487 1.00 85.31 81 GLY A N 1
ATOM 622 C CA . GLY A 1 81 ? -35.769 8.980 43.624 1.00 85.31 81 GLY A CA 1
ATOM 623 C C . GLY A 1 81 ? -35.896 7.466 43.502 1.00 85.31 81 GLY A C 1
ATOM 624 O O . GLY A 1 81 ? -36.995 6.916 43.461 1.00 85.31 81 GLY A O 1
ATOM 625 N N . ALA A 1 82 ? -34.745 6.802 43.444 1.00 89.25 82 ALA A N 1
ATOM 626 C CA . ALA A 1 82 ? -34.646 5.352 43.348 1.00 89.25 82 ALA A CA 1
ATOM 627 C C . ALA A 1 82 ? -35.044 4.664 44.658 1.00 89.25 82 ALA A C 1
ATOM 629 O O . ALA A 1 82 ? -34.695 5.143 45.740 1.00 89.25 82 ALA A O 1
ATOM 630 N N . GLY A 1 83 ? -35.669 3.491 44.550 1.00 91.31 83 GLY A N 1
ATOM 631 C CA . GLY A 1 83 ? -35.626 2.506 45.624 1.00 91.31 83 GLY A CA 1
ATOM 632 C C . GLY A 1 83 ? -34.197 1.977 45.771 1.00 91.31 83 GLY A C 1
ATOM 633 O O . GLY A 1 83 ? -33.516 1.782 44.765 1.00 91.31 83 GLY A O 1
ATOM 634 N N . ILE A 1 84 ? -33.701 1.779 46.992 1.00 91.81 84 ILE A N 1
ATOM 635 C CA . ILE A 1 84 ? -32.299 1.402 47.227 1.00 91.81 84 ILE A CA 1
ATOM 636 C C . ILE A 1 84 ? -32.205 0.125 48.055 1.00 91.81 84 ILE A C 1
ATOM 638 O O . ILE A 1 84 ? -32.708 0.055 49.174 1.00 91.81 84 ILE A O 1
ATOM 642 N N . ALA A 1 85 ? -31.496 -0.869 47.530 1.00 92.56 85 ALA A N 1
ATOM 643 C CA . ALA A 1 85 ? -31.152 -2.086 48.247 1.00 92.56 85 ALA A CA 1
ATOM 644 C C . ALA A 1 85 ? -29.634 -2.243 48.341 1.00 92.56 85 ALA A C 1
ATOM 646 O O . ALA A 1 85 ? -28.932 -2.094 47.341 1.00 92.56 85 ALA A O 1
ATOM 647 N N . GLY A 1 86 ? -29.112 -2.590 49.514 1.00 92.50 86 GLY A N 1
ATOM 648 C CA . GLY A 1 86 ? -27.678 -2.769 49.697 1.00 92.50 86 GLY A CA 1
ATOM 649 C C . GLY A 1 86 ? -27.332 -3.897 50.649 1.00 92.50 86 GLY A C 1
ATOM 650 O O . GLY A 1 86 ? -27.898 -4.008 51.733 1.00 92.50 86 GLY A O 1
ATOM 651 N N . GLY A 1 87 ? -26.348 -4.713 50.274 1.00 88.06 87 GLY A N 1
ATOM 652 C CA . GLY A 1 87 ? -25.765 -5.681 51.201 1.00 88.06 87 GLY A CA 1
ATOM 653 C C . GLY A 1 87 ? -25.115 -4.981 52.395 1.00 88.06 87 GLY A C 1
ATOM 654 O O . GLY A 1 87 ? -25.130 -5.527 53.493 1.00 88.06 87 GLY A O 1
ATOM 655 N N . GLY A 1 88 ? -24.571 -3.778 52.179 1.00 89.56 88 GLY A N 1
ATOM 656 C CA . GLY A 1 88 ? -23.790 -3.033 53.154 1.00 89.56 88 GLY A CA 1
ATOM 657 C C . GLY A 1 88 ? -24.659 -2.189 54.075 1.00 89.56 88 GLY A C 1
ATOM 658 O O . GLY A 1 88 ? -25.782 -2.559 54.418 1.00 89.56 88 GLY A O 1
ATOM 659 N N . SER A 1 89 ? -24.127 -1.034 54.465 1.00 91.19 89 SER A N 1
ATOM 660 C CA . SER A 1 89 ? -24.845 -0.057 55.284 1.00 91.19 89 SER A CA 1
ATOM 661 C C . SER A 1 89 ? -25.186 1.185 54.466 1.00 91.19 89 SER A C 1
ATOM 663 O O . SER A 1 89 ? -24.420 1.606 53.596 1.00 91.19 89 SER A O 1
ATOM 665 N N . GLU A 1 90 ? -26.320 1.795 54.785 1.00 92.75 90 GLU A N 1
ATOM 666 C CA . GLU A 1 90 ? -26.625 3.172 54.417 1.00 92.75 90 GLU A CA 1
ATOM 667 C C . GLU A 1 90 ? -26.088 4.110 55.499 1.00 92.75 90 GLU A C 1
ATOM 669 O O . GLU A 1 90 ? -26.397 3.954 56.681 1.00 92.75 90 GLU A O 1
ATOM 674 N N . VAL A 1 91 ? -25.279 5.088 55.100 1.00 92.19 91 VAL A N 1
ATOM 675 C CA . VAL A 1 91 ? -24.653 6.046 56.015 1.00 92.19 91 VAL A CA 1
ATOM 676 C C . VAL A 1 91 ? -24.853 7.457 55.483 1.00 92.19 91 VAL A C 1
ATOM 678 O O . VAL A 1 91 ? -24.564 7.725 54.320 1.00 92.19 91 VAL A O 1
ATOM 681 N N . SER A 1 92 ? -25.323 8.375 56.328 1.00 91.25 92 SER A N 1
ATOM 682 C CA . SER A 1 92 ? -25.577 9.763 55.938 1.00 91.25 92 SER A CA 1
ATOM 683 C C . SER A 1 92 ? -25.162 10.750 57.032 1.00 91.25 92 SER A C 1
ATOM 685 O O . SER A 1 92 ? -25.357 10.479 58.220 1.00 91.25 92 SER A O 1
ATOM 687 N N . GLY A 1 93 ? -24.614 11.899 56.624 1.00 87.06 93 GLY A N 1
ATOM 688 C CA . GLY A 1 93 ? -24.297 13.044 57.483 1.00 87.06 93 GLY A CA 1
ATOM 689 C C . GLY A 1 93 ? -22.803 13.261 57.759 1.00 87.06 93 GLY A C 1
ATOM 690 O O . GLY A 1 93 ? -21.992 12.340 57.687 1.00 87.06 93 GLY A O 1
ATOM 691 N N . ASP A 1 94 ? -22.451 14.504 58.113 1.00 87.56 94 ASP A N 1
ATOM 692 C CA . ASP A 1 94 ? -21.066 14.970 58.310 1.00 87.56 94 ASP A CA 1
ATOM 693 C C . ASP A 1 94 ? -20.321 14.139 59.372 1.00 87.56 94 ASP A C 1
ATOM 695 O O . ASP A 1 94 ? -20.675 14.148 60.555 1.00 87.56 94 ASP A O 1
ATOM 699 N N . GLY A 1 95 ? -19.287 13.411 58.939 1.00 85.19 95 GLY A N 1
ATOM 700 C CA . GLY A 1 95 ? -18.449 12.567 59.794 1.00 85.19 95 GLY A CA 1
ATOM 701 C C . GLY A 1 95 ? -19.051 11.206 60.158 1.00 85.19 95 GLY A C 1
ATOM 702 O O . GLY A 1 95 ? -18.431 10.453 60.916 1.00 85.19 95 GLY A O 1
ATOM 703 N N . ALA A 1 96 ? -20.234 10.865 59.638 1.00 92.50 96 ALA A N 1
ATOM 704 C CA . ALA A 1 96 ? -20.810 9.539 59.816 1.00 92.50 96 ALA A CA 1
ATOM 705 C C . ALA A 1 96 ? -19.969 8.492 59.072 1.00 92.50 96 ALA A C 1
ATOM 707 O O . ALA A 1 96 ? -19.485 8.740 57.967 1.00 92.50 96 ALA A O 1
ATOM 708 N N . SER A 1 97 ? -19.777 7.311 59.667 1.00 94.19 97 SER A N 1
ATOM 709 C CA . SER A 1 97 ? -19.028 6.242 59.007 1.00 94.19 97 SER A CA 1
ATOM 710 C C . SER A 1 97 ? -19.525 4.837 59.323 1.00 94.19 97 SER A C 1
ATOM 712 O O . SER A 1 97 ? -20.114 4.597 60.376 1.00 94.19 97 SER A O 1
ATOM 714 N N . SER A 1 98 ? -19.263 3.909 58.401 1.00 94.06 98 SER A N 1
ATOM 715 C CA . SER A 1 98 ? -19.476 2.470 58.586 1.00 94.06 98 SER A CA 1
ATOM 716 C C . SER A 1 98 ? -18.244 1.685 58.151 1.00 94.06 98 SER A C 1
ATOM 718 O O . SER A 1 98 ? -17.648 2.005 57.123 1.00 94.06 98 SER A O 1
ATOM 720 N N . GLU A 1 99 ? -17.924 0.604 58.858 1.00 96.25 99 GLU A N 1
ATOM 721 C CA . GLU A 1 99 ? -16.913 -0.364 58.430 1.00 96.25 99 GLU A CA 1
ATOM 722 C C . GLU A 1 99 ? -17.466 -1.789 58.550 1.00 96.25 99 GLU A C 1
ATOM 724 O O . GLU A 1 99 ? -17.845 -2.213 59.642 1.00 96.25 99 GLU A O 1
ATOM 729 N N . LEU A 1 100 ? -17.502 -2.527 57.437 1.00 94.75 100 LEU A N 1
ATOM 730 C CA . LEU A 1 100 ?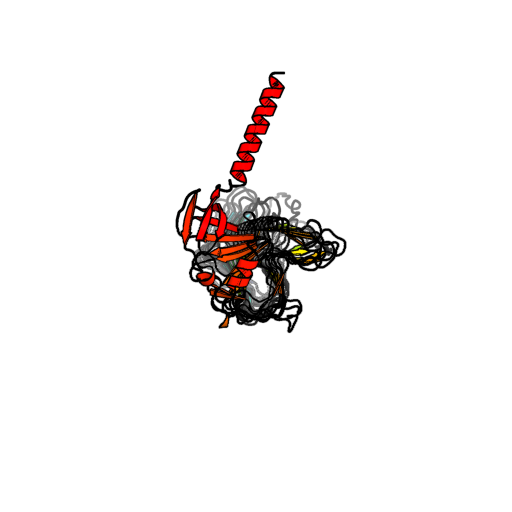 -17.936 -3.928 57.389 1.00 94.75 100 LEU A CA 1
ATOM 731 C C . LEU A 1 100 ? -16.837 -4.834 56.801 1.00 94.75 100 LEU A C 1
ATOM 733 O O . LEU A 1 100 ? -16.030 -4.386 55.980 1.00 94.75 100 LEU A O 1
ATOM 737 N N . PRO A 1 101 ? -16.774 -6.120 57.194 1.00 94.50 101 PRO A N 1
ATOM 738 C CA . PRO A 1 101 ? -15.799 -7.068 56.653 1.00 94.50 101 PRO A CA 1
ATOM 739 C C . PRO A 1 101 ? -16.105 -7.500 55.215 1.00 94.50 101 PRO A C 1
ATOM 741 O O . PRO A 1 101 ? -15.191 -7.764 54.442 1.00 94.50 101 PRO A O 1
ATOM 744 N N . SER A 1 102 ? -17.379 -7.571 54.845 1.00 95.19 102 SER A N 1
ATOM 745 C CA . SER A 1 102 ? -17.850 -7.987 53.525 1.00 95.19 102 SER A CA 1
ATOM 746 C C . SER A 1 102 ? -19.270 -7.491 53.313 1.00 95.19 102 SER A C 1
ATOM 748 O O . SER A 1 102 ? -19.955 -7.167 54.284 1.00 95.19 102 SER A O 1
ATOM 750 N N . SER A 1 103 ? -19.720 -7.483 52.063 1.00 96.75 103 SER A N 1
ATOM 751 C CA . SER A 1 103 ? -21.094 -7.129 51.732 1.00 96.75 103 SER A CA 1
ATOM 752 C C . SER A 1 103 ? -21.602 -7.919 50.520 1.00 96.75 103 SER A C 1
ATOM 754 O O . SER A 1 103 ? -20.860 -8.137 49.562 1.00 96.75 103 SER A O 1
ATOM 756 N N . ALA A 1 104 ? -22.841 -8.411 50.562 1.00 96.88 104 ALA A N 1
ATOM 757 C CA . ALA A 1 104 ? -23.394 -9.224 49.479 1.00 96.88 104 ALA A CA 1
ATOM 758 C C . ALA A 1 104 ? -24.902 -9.032 49.279 1.00 96.88 104 ALA A C 1
ATOM 760 O O . ALA A 1 104 ? -25.655 -8.954 50.246 1.00 96.88 104 ALA A O 1
ATOM 761 N N . VAL A 1 105 ? -25.359 -9.042 48.028 1.00 97.75 105 VAL A N 1
ATOM 762 C CA . VAL A 1 105 ? -26.785 -9.143 47.685 1.00 97.75 105 VAL A CA 1
ATOM 763 C C . VAL A 1 105 ? -27.022 -10.397 46.850 1.00 97.75 105 VAL A C 1
ATOM 765 O O . VAL A 1 105 ? -26.302 -10.651 45.888 1.00 97.75 105 VAL A O 1
ATOM 768 N N . THR A 1 106 ? -28.036 -11.185 47.202 1.00 96.81 106 THR A N 1
ATOM 769 C CA . THR A 1 106 ? -28.533 -12.289 46.366 1.00 96.81 106 THR A CA 1
ATOM 770 C C . THR A 1 106 ? -29.928 -11.953 45.864 1.00 96.81 106 THR A C 1
ATOM 772 O O . THR A 1 106 ? -30.799 -11.629 46.663 1.00 96.81 106 THR A O 1
ATOM 775 N N . ILE A 1 107 ? -30.144 -12.040 44.556 1.00 97.38 107 ILE A N 1
ATOM 776 C CA . ILE A 1 107 ? -31.424 -11.779 43.898 1.00 97.38 107 ILE A CA 1
ATOM 777 C C . ILE A 1 107 ? -31.877 -13.080 43.235 1.00 97.38 107 ILE A C 1
ATOM 779 O O . ILE A 1 107 ? -31.287 -13.535 42.253 1.00 97.38 107 ILE A O 1
ATOM 783 N N . SER A 1 108 ? -32.896 -13.711 43.809 1.00 95.56 108 SER A N 1
ATOM 784 C CA . SER A 1 108 ? -33.503 -14.951 43.307 1.00 95.56 108 SER A CA 1
ATOM 785 C C . SER A 1 108 ? -34.900 -14.729 42.714 1.00 95.56 108 SER A C 1
ATOM 787 O O . SER A 1 108 ? -35.523 -15.668 42.217 1.00 95.56 108 SER A O 1
ATOM 789 N N . GLY A 1 109 ? -35.382 -13.483 42.738 1.00 91.19 109 GLY A N 1
ATOM 790 C CA . GLY A 1 109 ? -36.644 -13.019 42.174 1.00 91.19 109 GLY A CA 1
ATOM 791 C C . GLY A 1 109 ? -36.961 -11.595 42.644 1.00 91.19 109 GLY A C 1
ATOM 792 O O . GLY A 1 109 ? -36.090 -10.899 43.160 1.00 91.19 109 GLY A O 1
ATOM 793 N N . GLY A 1 110 ? -38.220 -11.180 42.498 1.00 91.88 110 GLY A N 1
ATOM 794 C CA . GLY A 1 110 ? -38.690 -9.870 42.961 1.00 91.88 110 GLY A CA 1
ATOM 795 C C . GLY A 1 110 ? -38.375 -8.729 41.991 1.00 91.88 110 GLY A C 1
ATOM 796 O O . GLY A 1 110 ? -37.823 -8.947 40.913 1.00 91.88 110 GLY A O 1
ATOM 797 N N . THR A 1 111 ? -38.761 -7.513 42.373 1.00 95.12 111 THR A N 1
ATOM 798 C CA . THR A 1 111 ? -38.605 -6.311 41.543 1.00 95.12 111 THR A CA 1
ATOM 799 C C . THR A 1 111 ? -38.018 -5.166 42.359 1.00 95.12 111 THR A C 1
ATOM 801 O O . THR A 1 111 ? -38.499 -4.868 43.453 1.00 95.12 111 THR A O 1
ATOM 804 N N . VAL A 1 112 ? -37.007 -4.492 41.818 1.00 95.50 112 VAL A N 1
ATOM 805 C CA . VAL A 1 112 ? -36.451 -3.260 42.385 1.00 95.50 112 VAL A CA 1
ATOM 806 C C . VAL A 1 112 ? -36.611 -2.139 41.373 1.00 95.50 112 VAL A C 1
ATOM 808 O O . VAL A 1 112 ? -36.057 -2.199 40.277 1.00 95.50 112 VAL A O 1
ATOM 811 N N . TYR A 1 113 ? -37.342 -1.100 41.761 1.00 94.06 113 TYR A N 1
ATOM 812 C CA . TYR A 1 113 ? -37.448 0.133 40.994 1.00 94.06 113 TYR A CA 1
ATOM 813 C C . TYR A 1 113 ? -36.355 1.118 41.431 1.00 94.06 113 TYR A C 1
ATOM 815 O O . TYR A 1 113 ? -36.617 2.072 42.167 1.00 94.06 113 TYR A O 1
ATOM 823 N N . GLY A 1 114 ? -35.100 0.833 41.061 1.00 93.44 114 GLY A N 1
ATOM 824 C CA . GLY A 1 114 ? -33.952 1.637 41.485 1.00 93.44 114 GLY A CA 1
ATOM 825 C C . GLY A 1 114 ? -32.608 0.907 41.535 1.00 93.44 114 GLY A C 1
ATOM 826 O O . GLY A 1 114 ? -32.233 0.202 40.601 1.00 93.44 114 GLY A O 1
ATOM 827 N N . ILE A 1 115 ? -31.851 1.132 42.610 1.00 94.75 115 ILE A N 1
ATOM 828 C CA . ILE A 1 115 ? -30.433 0.775 42.739 1.00 94.75 115 ILE A CA 1
ATOM 829 C C . ILE A 1 115 ? -30.265 -0.418 43.676 1.00 94.75 115 ILE A C 1
ATOM 831 O O . ILE A 1 115 ? -30.708 -0.387 44.824 1.00 94.75 115 ILE A O 1
ATOM 835 N N . VAL A 1 116 ? -29.539 -1.436 43.223 1.00 96.88 116 VAL A N 1
ATOM 836 C CA . VAL A 1 116 ? -29.057 -2.539 44.059 1.00 96.88 116 VAL A CA 1
ATOM 837 C C . VAL A 1 116 ? -27.541 -2.489 44.126 1.00 96.88 116 VAL A C 1
ATOM 839 O O . VAL A 1 116 ? -26.887 -2.429 43.090 1.00 96.88 116 VAL A O 1
ATOM 842 N N . MET A 1 117 ? -26.965 -2.549 45.325 1.00 95.75 117 MET A N 1
ATOM 843 C CA . MET A 1 117 ? -25.515 -2.487 45.497 1.00 95.75 117 MET A CA 1
ATOM 844 C C . MET A 1 117 ? -24.953 -3.570 46.416 1.00 95.75 117 MET A C 1
ATOM 846 O O . MET A 1 117 ? -25.431 -3.817 47.524 1.00 95.75 117 MET A O 1
ATOM 850 N N . GLY A 1 118 ? -23.880 -4.202 45.958 1.00 93.88 118 GLY A N 1
ATOM 851 C CA . GLY A 1 118 ? -23.086 -5.140 46.732 1.00 93.88 118 GLY A CA 1
ATOM 852 C C . GLY A 1 118 ? -22.248 -4.446 47.797 1.00 93.88 118 GLY A C 1
ATOM 853 O O . GLY A 1 118 ? -21.813 -5.126 48.714 1.00 93.88 118 GLY A O 1
ATOM 854 N N . GLY A 1 119 ? -22.010 -3.134 47.708 1.00 92.25 119 GLY A N 1
ATOM 855 C CA . GLY A 1 119 ? -21.306 -2.328 48.708 1.00 92.25 119 GLY A CA 1
ATOM 856 C C . GLY A 1 119 ? -22.232 -1.541 49.642 1.00 92.25 119 GLY A C 1
ATOM 857 O O . GLY A 1 119 ? -23.366 -1.937 49.910 1.00 92.25 119 GLY A O 1
ATOM 858 N N . SER A 1 120 ? -21.713 -0.426 50.157 1.00 93.44 120 SER A N 1
ATOM 859 C CA . SER A 1 120 ? -22.436 0.503 51.036 1.00 93.44 120 SER A CA 1
ATOM 860 C C . SER A 1 120 ? -22.825 1.790 50.303 1.00 93.44 120 SER A C 1
ATOM 862 O O . SER A 1 120 ? -22.148 2.197 49.355 1.00 93.44 120 SER A O 1
ATOM 864 N N . TYR A 1 121 ? -23.872 2.451 50.797 1.00 94.81 121 TYR A N 1
ATOM 865 C CA . TYR A 1 121 ? -24.337 3.751 50.313 1.00 94.81 121 TYR A CA 1
ATOM 866 C C . TYR A 1 121 ? -23.872 4.858 51.267 1.00 94.81 121 TYR A C 1
ATOM 868 O O . TYR A 1 121 ? -24.231 4.839 52.446 1.00 94.81 121 TYR A O 1
ATOM 876 N N . ALA A 1 122 ? -23.070 5.807 50.781 1.00 94.75 122 ALA A N 1
ATOM 877 C CA . ALA A 1 122 ? -22.546 6.922 51.573 1.00 94.75 122 ALA A CA 1
ATOM 878 C C . ALA A 1 122 ? -23.110 8.254 51.072 1.00 94.75 122 ALA A C 1
ATOM 880 O O . ALA A 1 122 ? -22.972 8.569 49.890 1.00 94.75 122 ALA A O 1
ATOM 881 N N . LYS A 1 123 ? -23.713 9.038 51.974 1.00 92.25 123 LYS A N 1
ATOM 882 C CA . LYS A 1 123 ? -24.415 10.280 51.640 1.00 92.25 123 LYS A CA 1
ATOM 883 C C . LYS A 1 123 ? -23.979 11.503 52.469 1.00 92.25 123 LYS A C 1
ATOM 885 O O . LYS A 1 123 ? -23.816 11.408 53.682 1.00 92.25 123 LYS A O 1
ATOM 890 N N . ASP A 1 124 ? -23.838 12.665 51.828 1.00 87.50 124 ASP A N 1
ATOM 891 C CA . ASP A 1 124 ? -23.710 14.008 52.442 1.00 87.50 124 ASP A CA 1
ATOM 892 C C . ASP A 1 124 ? -22.715 14.134 53.610 1.00 87.50 124 ASP A C 1
ATOM 894 O O . ASP A 1 124 ? -23.089 14.457 54.742 1.00 87.50 124 ASP A O 1
ATOM 898 N N . GLY A 1 125 ? -21.424 13.915 53.354 1.00 88.62 125 GLY A N 1
ATOM 899 C CA . GLY A 1 125 ? -20.396 14.013 54.399 1.00 88.62 125 GLY A CA 1
ATOM 900 C C . GLY A 1 125 ? -20.012 12.685 55.055 1.00 88.62 125 GLY A C 1
ATOM 901 O O . GLY A 1 125 ? -19.160 12.686 55.946 1.00 88.62 125 GLY A O 1
ATOM 902 N N . ALA A 1 126 ? -20.643 11.578 54.652 1.00 94.81 126 ALA A N 1
ATOM 903 C CA . ALA A 1 126 ? -20.407 10.256 55.222 1.00 94.81 126 ALA A CA 1
ATOM 904 C C . ALA A 1 126 ? -19.308 9.465 54.490 1.00 94.81 126 ALA A C 1
ATOM 906 O O . ALA A 1 126 ? -19.088 9.635 53.289 1.00 94.81 126 ALA A O 1
ATOM 907 N N . THR A 1 127 ? -18.677 8.534 55.209 1.00 95.81 127 THR A N 1
ATOM 908 C CA . THR A 1 127 ? -17.678 7.593 54.678 1.00 95.81 127 THR A CA 1
ATOM 909 C C . THR A 1 127 ? -18.072 6.149 54.972 1.00 95.81 127 THR A C 1
ATOM 911 O O . THR A 1 127 ? -18.112 5.730 56.128 1.00 95.81 127 THR A O 1
ATOM 914 N N . ALA A 1 128 ? -18.299 5.345 53.940 1.00 95.56 128 ALA A N 1
ATOM 915 C CA . ALA A 1 128 ? -18.587 3.924 54.087 1.00 95.56 128 ALA A CA 1
ATOM 916 C C . ALA A 1 128 ? -17.423 3.059 53.590 1.00 95.56 128 ALA A C 1
ATOM 918 O O . ALA A 1 128 ? -16.846 3.321 52.538 1.00 95.56 128 ALA A O 1
ATOM 919 N N . LYS A 1 129 ? -17.083 2.007 54.338 1.00 96.94 129 LYS A N 1
ATOM 920 C CA . LYS A 1 129 ? -15.944 1.137 54.043 1.00 96.94 129 LYS A CA 1
ATOM 921 C C . LYS A 1 129 ? -16.299 -0.345 54.153 1.00 96.94 129 LYS A C 1
ATOM 923 O O . LYS A 1 129 ? -16.819 -0.798 55.170 1.00 96.94 129 LYS A O 1
ATOM 928 N N . ILE A 1 130 ? -15.920 -1.114 53.138 1.00 97.94 130 ILE A N 1
ATOM 929 C CA . ILE A 1 130 ? -15.870 -2.577 53.154 1.00 97.94 130 ILE A CA 1
ATOM 930 C C . ILE A 1 130 ? -14.394 -2.992 53.162 1.00 97.94 130 ILE A C 1
ATOM 932 O O . ILE A 1 130 ? -13.646 -2.644 52.252 1.00 97.94 130 ILE A O 1
ATOM 936 N N . THR A 1 131 ? -13.939 -3.707 54.192 1.00 97.31 131 THR A N 1
ATOM 937 C CA . THR A 1 131 ? -12.524 -4.129 54.313 1.00 97.31 131 THR A CA 1
ATOM 938 C C . THR A 1 131 ? -12.176 -5.355 53.465 1.00 97.31 131 THR A C 1
ATOM 940 O O . THR A 1 131 ? -11.009 -5.540 53.124 1.00 97.31 131 THR A O 1
ATOM 943 N N . GLY A 1 132 ? -13.168 -6.175 53.113 1.00 97.31 132 GLY A N 1
ATOM 944 C CA . GLY A 1 132 ? -13.052 -7.321 52.211 1.00 97.31 132 GLY A CA 1
ATOM 945 C C . GLY A 1 132 ? -13.821 -7.113 50.905 1.00 97.31 132 GLY A C 1
ATOM 946 O O . GLY A 1 132 ? -13.780 -6.029 50.327 1.00 97.31 132 GLY A O 1
ATOM 947 N N . ASN A 1 133 ? -14.498 -8.161 50.431 1.00 98.12 133 ASN A N 1
ATOM 948 C CA . ASN A 1 133 ? -15.168 -8.168 49.126 1.00 98.12 133 ASN A CA 1
ATOM 949 C C . ASN A 1 133 ? -16.620 -7.670 49.194 1.00 98.12 133 ASN A C 1
ATOM 951 O O . ASN A 1 133 ? -17.300 -7.846 50.213 1.00 98.12 133 ASN A O 1
ATOM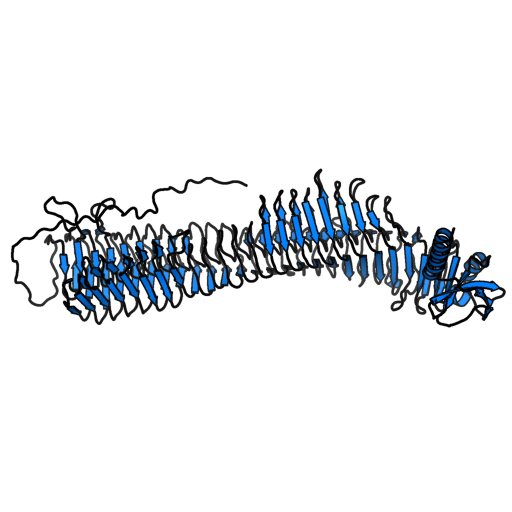 955 N N . SER A 1 134 ? -17.098 -7.130 48.074 1.00 98.38 134 SER A N 1
ATOM 956 C CA . SER A 1 134 ? -18.497 -6.785 47.822 1.00 98.38 134 SER A CA 1
ATOM 957 C C . SER A 1 134 ? -19.041 -7.573 46.624 1.00 98.38 134 SER A C 1
ATOM 959 O O . SER A 1 134 ? -18.293 -7.863 45.689 1.00 98.38 134 SER A O 1
ATOM 961 N N . SER A 1 135 ? -20.317 -7.976 46.645 1.00 98.31 135 SER A N 1
ATOM 962 C CA . SER A 1 135 ? -20.884 -8.751 45.527 1.00 98.31 135 SER A CA 1
ATOM 963 C C . SER A 1 135 ? -22.397 -8.630 45.342 1.00 98.31 135 SER A C 1
ATOM 965 O O . SER A 1 135 ? -23.135 -8.461 46.312 1.00 98.31 135 SER A O 1
ATOM 967 N N . VAL A 1 136 ? -22.865 -8.794 44.104 1.00 98.62 136 VAL A N 1
ATOM 968 C CA . VAL A 1 136 ? -24.275 -9.053 43.774 1.00 98.62 136 VAL A CA 1
ATOM 969 C C . VAL A 1 136 ? -24.383 -10.302 42.902 1.00 98.62 136 VAL A C 1
ATOM 971 O O . VAL A 1 136 ? -23.713 -10.407 41.878 1.00 98.62 136 VAL A O 1
ATOM 974 N N . ASN A 1 137 ? -25.246 -11.242 43.284 1.00 98.25 137 ASN A N 1
ATOM 975 C CA . ASN A 1 137 ? -25.541 -12.443 42.505 1.00 98.25 137 ASN A CA 1
ATOM 976 C C . ASN A 1 137 ? -27.027 -12.481 42.153 1.00 98.25 137 ASN A C 1
ATOM 978 O O . ASN A 1 137 ? -27.863 -12.555 43.049 1.00 98.25 137 ASN A O 1
ATOM 982 N N . MET A 1 138 ? -27.351 -12.471 40.864 1.00 98.31 138 MET A N 1
ATOM 983 C CA . MET A 1 138 ? -28.715 -12.477 40.346 1.00 98.31 138 MET A CA 1
ATOM 984 C C . MET A 1 138 ? -28.975 -13.725 39.498 1.00 98.31 138 MET A C 1
ATOM 986 O O . MET A 1 138 ? -28.264 -14.003 38.529 1.00 98.31 138 MET A O 1
ATOM 990 N N . THR A 1 139 ? -30.003 -14.490 39.859 1.00 97.69 139 THR A N 1
ATOM 991 C CA . THR A 1 139 ? -30.461 -15.673 39.106 1.00 97.69 139 THR A CA 1
ATOM 992 C C . THR A 1 139 ? -31.821 -15.464 38.439 1.00 97.69 139 THR A C 1
ATOM 994 O O . THR A 1 139 ? -32.171 -16.201 37.520 1.00 97.69 139 THR A O 1
ATOM 997 N N . SER A 1 140 ? -32.587 -14.474 38.898 1.00 96.12 140 SER A N 1
ATOM 998 C CA . SER A 1 140 ? -33.937 -14.114 38.453 1.00 96.12 140 SER A CA 1
ATOM 999 C C . SER A 1 140 ? -34.321 -12.759 39.078 1.00 96.12 140 SER A C 1
ATOM 1001 O O . SER A 1 140 ? -33.635 -12.301 39.991 1.00 96.12 140 SER A O 1
ATOM 1003 N N . GLY A 1 141 ? -35.409 -12.134 38.620 1.00 96.38 141 GLY A N 1
ATOM 1004 C CA . GLY A 1 141 ? -35.924 -10.846 39.108 1.00 96.38 141 GLY A CA 1
ATOM 1005 C C . GLY A 1 141 ? -35.758 -9.707 38.102 1.00 96.38 141 GLY A C 1
ATOM 1006 O O . GLY A 1 141 ? -35.211 -9.915 37.018 1.00 96.38 141 GLY A O 1
ATOM 1007 N N . ASP A 1 142 ? -36.220 -8.515 38.479 1.00 96.94 142 ASP A N 1
ATOM 1008 C CA . ASP A 1 142 ? -36.250 -7.337 37.607 1.00 96.94 142 ASP A CA 1
ATOM 1009 C C . ASP A 1 142 ? -35.718 -6.083 38.318 1.00 96.94 142 ASP A C 1
ATOM 1011 O O . ASP A 1 142 ? -36.234 -5.692 39.366 1.00 96.94 142 ASP A O 1
ATOM 1015 N N . ILE A 1 143 ? -34.719 -5.420 37.732 1.00 97.44 143 ILE A N 1
ATOM 1016 C CA . ILE A 1 143 ? -34.180 -4.130 38.188 1.00 97.44 143 ILE A CA 1
ATOM 1017 C C . ILE A 1 143 ? -34.502 -3.077 37.130 1.00 97.44 143 ILE A C 1
ATOM 1019 O O . ILE A 1 143 ? -33.918 -3.082 36.043 1.00 97.44 143 ILE A O 1
ATOM 1023 N N . LEU A 1 144 ? -35.477 -2.219 37.427 1.00 94.94 144 LEU A N 1
ATOM 1024 C CA . LEU A 1 144 ? -36.201 -1.431 36.430 1.00 94.94 144 LEU A CA 1
ATOM 1025 C C . LEU A 1 144 ? -36.300 0.043 36.806 1.00 94.94 144 LEU A C 1
ATOM 1027 O O . LEU A 1 144 ? -36.407 0.395 37.976 1.00 94.94 144 LEU A O 1
ATOM 1031 N N . CYS A 1 145 ? -36.382 0.905 35.799 1.00 89.44 145 CYS A N 1
ATOM 1032 C CA . CYS A 1 145 ? -37.025 2.204 35.968 1.00 89.44 145 CYS A CA 1
ATOM 1033 C C . CYS A 1 145 ? -38.541 1.995 35.886 1.00 89.44 145 CYS A C 1
ATOM 1035 O O . CYS A 1 145 ? -39.019 1.243 35.032 1.00 89.44 145 CYS A O 1
ATOM 1037 N N . LYS A 1 146 ? -39.318 2.652 36.750 1.00 87.81 146 LYS A N 1
ATOM 1038 C CA . LYS A 1 146 ? -40.786 2.520 36.725 1.00 87.81 146 LYS A CA 1
ATOM 1039 C C . LYS A 1 146 ? -41.377 3.095 35.437 1.00 87.81 146 LYS A C 1
ATOM 1041 O O . LYS A 1 146 ? -42.324 2.538 34.884 1.00 87.81 146 LYS A O 1
ATOM 1046 N N . ASN A 1 147 ? -40.788 4.185 34.948 1.00 85.38 147 ASN A N 1
ATOM 1047 C CA . ASN A 1 147 ? -41.001 4.725 33.616 1.00 85.38 147 ASN A CA 1
ATOM 1048 C C . ASN A 1 147 ? -39.649 5.142 33.005 1.00 85.38 147 ASN A C 1
ATOM 1050 O O . ASN A 1 147 ? -39.130 6.195 33.376 1.00 85.38 147 ASN A O 1
ATOM 1054 N N . PRO A 1 148 ? -39.100 4.379 32.044 1.00 78.44 148 PRO A N 1
ATOM 1055 C CA . PRO A 1 148 ? -37.809 4.679 31.420 1.00 78.44 148 PRO A CA 1
ATOM 1056 C C . PRO A 1 148 ? -37.696 6.089 30.821 1.00 78.44 148 PRO A C 1
ATOM 1058 O O . PRO A 1 148 ? -36.602 6.639 30.778 1.00 78.44 148 PRO A O 1
ATOM 1061 N N . ASP A 1 149 ? -38.812 6.698 30.408 1.00 79.50 149 ASP A N 1
ATOM 1062 C CA . ASP A 1 149 ? -38.801 8.026 29.786 1.00 79.50 149 ASP A CA 1
ATOM 1063 C C . ASP A 1 149 ? -38.773 9.180 30.807 1.00 79.50 149 ASP A C 1
ATOM 1065 O O . ASP A 1 149 ? -38.373 10.294 30.466 1.00 79.50 149 ASP A O 1
ATOM 1069 N N . ASN A 1 150 ? -39.242 8.948 32.042 1.00 82.38 150 ASN A N 1
ATOM 1070 C CA . ASN A 1 150 ? -39.549 10.019 33.002 1.00 82.38 150 ASN A CA 1
ATOM 1071 C C . ASN A 1 150 ? -39.034 9.787 34.434 1.00 82.38 150 ASN A C 1
ATOM 1073 O O . ASN A 1 150 ? -39.119 10.715 35.243 1.00 82.38 150 ASN A O 1
ATOM 1077 N N . SER A 1 151 ? -38.568 8.587 34.794 1.00 83.44 151 SER A N 1
ATOM 1078 C CA . SER A 1 151 ? -38.065 8.324 36.147 1.00 83.44 151 SER A CA 1
ATOM 1079 C C . SER A 1 151 ? -36.816 9.188 36.426 1.00 83.44 151 SER A C 1
ATOM 1081 O O . SER A 1 151 ? -35.958 9.327 35.557 1.00 83.44 151 SER A O 1
ATOM 1083 N N . PRO A 1 152 ? -36.677 9.787 37.625 1.00 82.38 152 PRO A N 1
ATOM 1084 C CA . PRO A 1 152 ? -35.581 10.712 37.945 1.00 82.38 152 PRO A CA 1
ATOM 1085 C C . PRO A 1 152 ? -34.271 10.007 38.346 1.00 82.38 152 PRO A C 1
ATOM 1087 O O . PRO A 1 152 ? -33.382 10.634 38.919 1.00 82.38 152 PRO A O 1
ATOM 1090 N N . TYR A 1 153 ? -34.171 8.701 38.115 1.00 83.12 153 TYR A N 1
ATOM 1091 C CA . TYR A 1 153 ? -33.038 7.859 38.475 1.00 83.12 153 TYR A CA 1
ATOM 1092 C C . TYR A 1 153 ? -32.819 6.801 37.398 1.00 83.12 153 TYR A C 1
ATOM 1094 O O . TYR A 1 153 ? -33.762 6.387 36.724 1.00 83.12 153 TYR A O 1
ATOM 1102 N N . ASP A 1 154 ? -31.587 6.312 37.318 1.00 85.62 154 ASP A N 1
ATOM 1103 C CA . ASP A 1 154 ? -31.243 5.129 36.542 1.00 85.62 154 ASP A CA 1
ATOM 1104 C C . ASP A 1 154 ? -31.276 3.888 37.440 1.00 85.62 154 ASP A C 1
ATOM 1106 O O . ASP A 1 154 ? -30.704 3.875 38.535 1.00 85.62 154 ASP A O 1
ATOM 1110 N N . ALA A 1 155 ? -31.957 2.835 36.987 1.00 92.06 155 ALA A N 1
ATOM 1111 C CA . ALA A 1 155 ? -31.981 1.561 37.693 1.00 92.06 155 ALA A CA 1
ATOM 1112 C C . ALA A 1 155 ? -30.717 0.751 37.393 1.00 92.06 155 ALA A C 1
ATOM 1114 O O . ALA A 1 155 ? -30.330 0.585 36.237 1.00 92.06 155 ALA A O 1
ATOM 1115 N N . VAL A 1 156 ? -30.050 0.239 38.428 1.00 95.81 156 VAL A N 1
ATOM 1116 C CA . VAL A 1 156 ? -28.723 -0.369 38.265 1.00 95.81 156 VAL A CA 1
ATOM 1117 C C . VAL A 1 156 ? -28.409 -1.414 39.325 1.00 95.81 156 VAL A C 1
ATOM 1119 O O . VAL A 1 156 ? -28.779 -1.278 40.490 1.00 95.81 156 VAL A O 1
ATOM 1122 N N . ILE A 1 157 ? -27.648 -2.429 38.916 1.00 97.81 157 ILE A N 1
ATOM 1123 C CA . ILE A 1 157 ? -26.910 -3.324 39.807 1.00 97.81 157 ILE A CA 1
ATOM 1124 C C . ILE A 1 157 ? -25.443 -2.890 39.882 1.00 97.81 157 ILE A C 1
ATOM 1126 O O . ILE A 1 157 ? -24.759 -2.861 38.861 1.00 97.81 157 ILE A O 1
ATOM 1130 N N . LEU A 1 158 ? -24.946 -2.611 41.085 1.00 97.50 158 LEU A N 1
ATOM 1131 C CA . LEU A 1 158 ? -23.559 -2.239 41.371 1.00 97.50 158 LEU A CA 1
ATOM 1132 C C . LEU A 1 158 ? -22.895 -3.328 42.219 1.00 97.50 158 LEU A C 1
ATOM 1134 O O . LEU A 1 158 ? -23.422 -3.708 43.261 1.00 97.50 158 LEU A O 1
ATOM 1138 N N . GLY A 1 159 ? -21.713 -3.809 41.846 1.00 97.06 159 GLY A N 1
ATOM 1139 C CA . GLY A 1 159 ? -20.934 -4.702 42.714 1.00 97.06 159 GLY A CA 1
ATOM 1140 C C . GLY A 1 159 ? -20.351 -3.964 43.922 1.00 97.06 159 GLY A C 1
ATOM 1141 O O . GLY A 1 159 ? -20.202 -4.540 45.003 1.00 97.06 159 GLY A O 1
ATOM 1142 N N . GLY A 1 160 ? -20.017 -2.687 43.725 1.00 95.94 160 GLY A N 1
ATOM 1143 C CA . GLY A 1 160 ? -19.308 -1.828 44.665 1.00 95.94 160 GLY A CA 1
ATOM 1144 C C . GLY A 1 160 ? -20.237 -0.942 45.488 1.00 95.94 160 GLY A C 1
ATOM 1145 O O . GLY A 1 160 ? -21.434 -1.200 45.608 1.00 95.94 160 GLY A O 1
ATOM 1146 N N . GLY A 1 161 ? -19.664 0.096 46.100 1.00 94.88 161 GLY A N 1
ATOM 1147 C CA . GLY A 1 161 ? -20.424 1.112 46.834 1.00 94.88 161 GLY A CA 1
ATOM 1148 C C . GLY A 1 161 ? -20.950 2.235 45.938 1.00 94.88 161 GLY A C 1
ATOM 1149 O O . GLY A 1 161 ? -20.594 2.326 44.763 1.00 94.88 161 GLY A O 1
ATOM 1150 N N . PHE A 1 162 ? -21.770 3.109 46.518 1.00 96.88 162 PHE A N 1
ATOM 1151 C CA . PHE A 1 162 ? -22.231 4.331 45.863 1.00 96.88 162 PHE A CA 1
ATOM 1152 C C . PHE A 1 162 ? -22.056 5.530 46.803 1.00 96.88 162 PHE A C 1
ATOM 1154 O O . PHE A 1 162 ? -22.665 5.584 47.874 1.00 96.88 162 PHE A O 1
ATOM 1161 N N . ALA A 1 163 ? -21.201 6.474 46.404 1.00 96.44 163 ALA A N 1
ATOM 1162 C CA . ALA A 1 163 ? -21.044 7.769 47.060 1.00 96.44 163 ALA A CA 1
ATOM 1163 C C . ALA A 1 163 ? -21.938 8.817 46.386 1.00 96.44 163 ALA A C 1
ATOM 1165 O O . ALA A 1 163 ? -21.800 9.087 45.194 1.00 96.44 163 ALA A O 1
ATOM 1166 N N . TYR A 1 164 ? -22.833 9.423 47.157 1.00 92.88 164 TYR A N 1
ATOM 1167 C CA . TYR A 1 164 ? -23.763 10.435 46.678 1.00 92.88 164 TYR A CA 1
ATOM 1168 C C . TYR A 1 164 ? -23.688 11.681 47.557 1.00 92.88 164 TYR A C 1
ATOM 1170 O O . TYR A 1 164 ? -23.665 11.601 48.783 1.00 92.88 164 TYR A O 1
ATOM 1178 N N . ASN A 1 165 ? -23.675 12.855 46.951 1.00 86.25 165 ASN A N 1
ATOM 1179 C CA . ASN A 1 165 ? -23.739 14.116 47.671 1.00 86.25 165 ASN A CA 1
ATOM 1180 C C . ASN A 1 165 ? -24.819 14.996 47.032 1.00 86.25 165 ASN A C 1
ATOM 1182 O O . ASN A 1 165 ? -24.783 15.201 45.826 1.00 86.25 165 ASN A O 1
ATOM 1186 N N . ASP A 1 166 ? -25.741 15.539 47.829 1.00 79.19 166 ASP A N 1
ATOM 1187 C CA . ASP A 1 166 ? -26.667 16.605 47.404 1.00 79.19 166 ASP A CA 1
ATOM 1188 C C . ASP A 1 166 ? -26.424 17.946 48.129 1.00 79.19 166 ASP A C 1
ATOM 1190 O O . ASP A 1 166 ? -27.077 18.947 47.836 1.00 79.19 166 ASP A O 1
ATOM 1194 N N . GLY A 1 167 ? -25.447 17.990 49.046 1.00 73.81 167 GLY A N 1
ATOM 1195 C CA . GLY A 1 167 ? -25.084 19.169 49.839 1.00 73.81 167 GLY A CA 1
ATOM 1196 C C . GLY A 1 167 ? -23.639 19.658 49.658 1.00 73.81 167 GLY A C 1
ATOM 1197 O O . GLY A 1 167 ? -22.940 19.350 48.705 1.00 73.81 167 GLY A O 1
ATOM 1198 N N . PHE A 1 168 ? -23.111 20.411 50.628 1.00 78.94 168 PHE A N 1
ATOM 1199 C CA . PHE A 1 168 ? -21.768 21.024 50.536 1.00 78.94 168 PHE A CA 1
ATOM 1200 C C . PHE A 1 168 ? -20.620 20.178 51.139 1.00 78.94 168 PHE A C 1
ATOM 1202 O O . PHE A 1 168 ? -19.562 20.726 51.456 1.00 78.94 168 PHE A O 1
ATOM 1209 N N . LYS A 1 169 ? -20.812 18.873 51.388 1.00 89.25 169 LYS A N 1
ATOM 1210 C CA . LYS A 1 169 ? -19.882 18.032 52.177 1.00 89.25 169 LYS A CA 1
ATOM 1211 C C . LYS A 1 169 ? -19.497 16.728 51.478 1.00 89.25 169 LYS A C 1
ATOM 1213 O O . LYS A 1 169 ? -20.374 15.993 51.047 1.00 89.25 169 LYS A O 1
ATOM 1218 N N . ALA A 1 170 ? -18.204 16.414 51.432 1.00 91.75 170 ALA A N 1
ATOM 1219 C CA . ALA A 1 170 ? -17.699 15.281 50.659 1.00 91.75 170 ALA A CA 1
ATOM 1220 C C . ALA A 1 170 ? -18.188 13.912 51.171 1.00 91.75 170 ALA A C 1
ATOM 1222 O O . ALA A 1 170 ? -18.120 13.661 52.371 1.00 91.75 170 ALA A O 1
ATOM 1223 N N . ALA A 1 171 ? -18.640 13.032 50.277 1.00 95.62 171 ALA A N 1
ATOM 1224 C CA . ALA A 1 171 ? -19.061 11.665 50.594 1.00 95.62 171 ALA A CA 1
ATOM 1225 C C . ALA A 1 171 ? -18.101 10.642 49.970 1.00 95.62 171 ALA A C 1
ATOM 1227 O O . ALA A 1 171 ? -17.607 10.859 48.863 1.00 95.62 171 ALA A O 1
ATOM 1228 N N . SER A 1 172 ? -17.848 9.520 50.652 1.00 96.88 172 SER A N 1
ATOM 1229 C CA . SER A 1 172 ? -16.973 8.471 50.118 1.00 96.88 172 SER A CA 1
ATOM 1230 C C . SER A 1 172 ? -17.433 7.041 50.401 1.00 96.88 172 SER A C 1
ATOM 1232 O O . SER A 1 172 ? -17.911 6.726 51.490 1.00 96.88 172 SER A O 1
ATOM 1234 N N . ALA A 1 173 ? -17.251 6.155 49.420 1.00 97.31 173 ALA A N 1
ATOM 1235 C CA . ALA A 1 173 ? -17.530 4.726 49.536 1.00 97.31 173 ALA A CA 1
ATOM 1236 C C . ALA A 1 173 ? -16.328 3.896 49.051 1.00 97.31 173 ALA A C 1
ATOM 1238 O O . ALA A 1 173 ? -15.934 3.963 47.889 1.00 97.31 173 ALA A O 1
ATOM 1239 N N . GLU A 1 174 ? -15.740 3.089 49.935 1.00 97.88 174 GLU A N 1
ATOM 1240 C CA . GLU A 1 174 ? -14.544 2.296 49.632 1.00 97.88 174 GLU A CA 1
ATOM 1241 C C . GLU A 1 174 ? -14.768 0.791 49.807 1.00 97.88 174 GLU A C 1
ATOM 1243 O O . GLU A 1 174 ? -15.275 0.334 50.832 1.00 97.88 174 GLU A O 1
ATOM 1248 N N . VAL A 1 175 ? -14.285 0.007 48.845 1.00 98.38 175 VAL A N 1
ATOM 1249 C CA . VAL A 1 175 ? -14.158 -1.453 48.926 1.00 98.38 175 VAL A CA 1
ATOM 1250 C C . VAL A 1 175 ? -12.675 -1.805 48.840 1.00 98.38 175 VAL A C 1
ATOM 1252 O O . VAL A 1 175 ? -12.025 -1.538 47.834 1.00 98.38 175 VAL A O 1
ATOM 1255 N N . TYR A 1 176 ? -12.110 -2.378 49.903 1.00 97.44 176 TYR A N 1
ATOM 1256 C CA . TYR A 1 176 ? -10.689 -2.743 49.952 1.00 97.44 176 TYR A CA 1
ATOM 1257 C C . TYR A 1 176 ? -10.378 -4.056 49.225 1.00 97.44 176 TYR A C 1
ATOM 1259 O O . TYR A 1 176 ? -9.259 -4.225 48.740 1.00 97.44 176 TYR A O 1
ATOM 1267 N N . GLY A 1 177 ? -11.341 -4.977 49.166 1.00 97.62 177 GLY A N 1
ATOM 1268 C CA . GLY A 1 177 ? -11.255 -6.206 48.385 1.00 97.62 177 GLY A CA 1
ATOM 1269 C C . GLY A 1 177 ? -11.798 -6.042 46.967 1.00 97.62 177 GLY A C 1
ATOM 1270 O O . GLY A 1 177 ? -11.798 -4.949 46.400 1.00 97.62 177 GLY A O 1
ATOM 1271 N N . ASN A 1 178 ? -12.254 -7.157 46.401 1.00 98.38 178 ASN A N 1
ATOM 1272 C CA . ASN A 1 178 ? -12.830 -7.205 45.062 1.00 98.38 178 ASN A CA 1
ATOM 1273 C C . ASN A 1 178 ? -14.322 -6.878 45.085 1.00 98.38 178 ASN A C 1
ATOM 1275 O O . ASN A 1 178 ? -15.018 -7.170 46.059 1.00 98.38 178 ASN A O 1
ATOM 1279 N N . SER A 1 179 ? -14.799 -6.341 43.971 1.00 98.56 179 SER A N 1
ATOM 1280 C CA . SER A 1 179 ? -16.206 -6.068 43.705 1.00 98.56 179 SER A CA 1
ATOM 1281 C C . SER A 1 179 ? -16.689 -6.961 42.566 1.00 98.56 179 SER A C 1
ATOM 1283 O O . SER A 1 179 ? -15.993 -7.074 41.559 1.00 98.56 179 SER A O 1
ATOM 1285 N N . SER A 1 180 ? -17.848 -7.608 42.694 1.00 98.50 180 SER A N 1
ATOM 1286 C CA . SER A 1 180 ? -18.359 -8.476 41.627 1.00 98.50 180 SER A CA 1
ATOM 1287 C C . SER A 1 180 ? -19.868 -8.407 41.422 1.00 98.50 180 SER A C 1
ATOM 1289 O O . SER A 1 180 ? -20.645 -8.280 42.366 1.00 98.50 180 SER A O 1
ATOM 1291 N N . VAL A 1 181 ? -20.293 -8.561 40.171 1.00 98.75 181 VAL A N 1
ATOM 1292 C CA . VAL A 1 181 ? -21.687 -8.797 39.791 1.00 98.75 181 VAL A CA 1
ATOM 1293 C C . VAL A 1 181 ? -21.754 -10.042 38.920 1.00 98.75 181 VAL A C 1
ATOM 1295 O O . VAL A 1 181 ? -21.026 -10.154 37.937 1.00 98.75 181 VAL A O 1
ATOM 1298 N N . THR A 1 182 ? -22.631 -10.979 39.272 1.00 98.44 182 THR A N 1
ATOM 1299 C CA . THR A 1 182 ? -22.935 -12.157 38.450 1.00 98.44 182 THR A CA 1
ATOM 1300 C C . THR A 1 182 ? -24.421 -12.185 38.131 1.00 98.44 182 THR A C 1
ATOM 1302 O O . THR A 1 182 ? -25.239 -12.212 39.048 1.00 98.44 182 THR A O 1
ATOM 1305 N N . ILE A 1 183 ? -24.774 -12.219 36.846 1.00 98.38 183 ILE A N 1
ATOM 1306 C CA . ILE A 1 183 ? -26.157 -12.335 36.370 1.00 98.38 183 ILE A CA 1
ATOM 1307 C C . ILE A 1 183 ? -26.279 -13.618 35.549 1.00 98.38 183 ILE A C 1
ATOM 1309 O O . ILE A 1 183 ? -25.545 -13.840 34.588 1.00 98.38 183 ILE A O 1
ATOM 1313 N N . SER A 1 184 ? -27.201 -14.486 35.949 1.00 97.38 184 SER A N 1
ATOM 1314 C CA . SER A 1 184 ? -27.504 -15.758 35.275 1.00 97.38 184 SER A CA 1
ATOM 1315 C C . SER A 1 184 ? -28.959 -15.856 34.805 1.00 97.38 184 SER A C 1
ATOM 1317 O O . SER A 1 184 ? -29.324 -16.806 34.117 1.00 97.38 184 SER A O 1
ATOM 1319 N N . GLY A 1 185 ? -29.786 -14.857 35.123 1.00 96.00 185 GLY A N 1
ATOM 1320 C CA . GLY A 1 185 ? -31.183 -14.767 34.709 1.00 96.00 185 GLY A CA 1
ATOM 1321 C C . GLY A 1 185 ? -31.849 -13.481 35.201 1.00 96.00 185 GLY A C 1
ATOM 1322 O O . GLY A 1 185 ? -31.303 -12.785 36.054 1.00 96.00 185 GLY A O 1
ATOM 1323 N N . GLY A 1 186 ? -33.032 -13.183 34.656 1.00 96.94 186 GLY A N 1
ATOM 1324 C CA . GLY A 1 186 ? -33.803 -11.966 34.942 1.00 96.94 186 GLY A CA 1
ATOM 1325 C C . GLY A 1 186 ? -33.438 -10.770 34.054 1.00 96.94 186 GLY A C 1
ATOM 1326 O O . GLY A 1 186 ? -32.838 -10.945 32.988 1.00 96.94 186 GLY A O 1
ATOM 1327 N N . TYR A 1 187 ? -33.838 -9.575 34.485 1.00 97.62 187 TYR A N 1
ATOM 1328 C CA . TYR A 1 187 ? -33.669 -8.319 33.755 1.00 97.62 187 TYR A CA 1
ATOM 1329 C C . TYR A 1 187 ? -32.989 -7.254 34.618 1.00 97.62 187 TYR A C 1
ATOM 1331 O O . TYR A 1 187 ? -33.416 -6.988 35.741 1.00 97.62 187 TYR A O 1
ATOM 1339 N N . ALA A 1 188 ? -31.974 -6.591 34.071 1.00 97.44 188 ALA A N 1
ATOM 1340 C CA . ALA A 1 188 ? -31.369 -5.408 34.665 1.00 97.44 188 ALA A CA 1
ATOM 1341 C C . ALA A 1 188 ? -31.297 -4.278 33.637 1.00 97.44 188 ALA A C 1
ATOM 1343 O O . ALA A 1 188 ? -30.913 -4.495 32.490 1.00 97.44 188 ALA A O 1
ATOM 1344 N N . TYR A 1 189 ? -31.638 -3.060 34.046 1.00 94.62 189 TYR A N 1
ATOM 1345 C CA . TYR A 1 189 ? -31.495 -1.900 33.170 1.00 94.62 189 TYR A CA 1
ATOM 1346 C C . TYR A 1 189 ? -30.011 -1.557 32.940 1.00 94.62 189 TYR A C 1
ATOM 1348 O O . TYR A 1 189 ? -29.545 -1.588 31.802 1.00 94.62 189 TYR A O 1
ATOM 1356 N N . TYR A 1 190 ? -29.241 -1.379 34.019 1.00 95.94 190 TYR A N 1
ATOM 1357 C CA . TYR A 1 190 ? -27.774 -1.334 33.998 1.00 95.94 190 TYR A CA 1
ATOM 1358 C C . TYR A 1 190 ? -27.151 -2.399 34.905 1.00 95.94 190 TYR A C 1
ATOM 1360 O O . TYR A 1 190 ? -27.688 -2.725 35.969 1.00 95.94 190 TYR A O 1
ATOM 1368 N N . ALA A 1 191 ? -25.966 -2.883 34.532 1.00 97.75 191 ALA A N 1
ATOM 1369 C CA . ALA A 1 191 ? -25.160 -3.777 35.361 1.00 97.75 191 ALA A CA 1
ATOM 1370 C C . ALA A 1 191 ? -23.699 -3.318 35.412 1.00 97.75 191 ALA A C 1
ATOM 1372 O O . ALA A 1 191 ? -23.089 -3.039 34.382 1.00 97.75 191 ALA A O 1
ATOM 1373 N N . VAL A 1 192 ? -23.134 -3.250 36.616 1.00 98.06 192 VAL A N 1
ATOM 1374 C CA . VAL A 1 192 ? -21.830 -2.633 36.861 1.00 98.06 192 VAL A CA 1
ATOM 1375 C C . VAL A 1 192 ? -21.021 -3.462 37.850 1.00 98.06 192 VAL A C 1
ATOM 1377 O O . VAL A 1 192 ? -21.395 -3.598 39.013 1.00 98.06 192 VAL A O 1
ATOM 1380 N N . GLY A 1 193 ? -19.864 -3.970 37.428 1.00 97.56 193 GLY A N 1
ATOM 1381 C CA . GLY A 1 193 ? -18.956 -4.708 38.314 1.00 97.56 193 GLY A CA 1
ATOM 1382 C C . GLY A 1 193 ? -18.303 -3.832 39.390 1.00 97.56 193 GLY A C 1
ATOM 1383 O O . GLY A 1 193 ? -17.892 -4.339 40.434 1.00 97.56 193 GLY A O 1
ATOM 1384 N N . GLY A 1 194 ? -18.192 -2.523 39.142 1.00 96.56 194 GLY A N 1
ATOM 1385 C CA . GLY A 1 194 ? -17.557 -1.532 40.015 1.00 96.56 194 GLY A CA 1
ATOM 1386 C C . GLY A 1 194 ? -18.518 -0.744 40.917 1.00 96.56 194 GLY A C 1
ATOM 1387 O O . GLY A 1 194 ? -19.558 -1.241 41.343 1.00 96.56 194 GLY A O 1
ATOM 1388 N N . ALA A 1 195 ? -18.123 0.490 41.237 1.00 96.69 195 ALA A N 1
ATOM 1389 C CA . ALA A 1 195 ? -18.820 1.406 42.147 1.00 96.69 195 ALA A CA 1
ATOM 1390 C C . ALA A 1 195 ? -19.467 2.594 41.398 1.00 96.69 195 ALA A C 1
ATOM 1392 O O . ALA A 1 195 ? -19.315 2.716 40.192 1.00 96.69 195 ALA A O 1
ATOM 1393 N N . ALA A 1 196 ? -20.173 3.494 42.071 1.00 96.50 196 ALA A N 1
ATOM 1394 C CA . ALA A 1 196 ? -20.731 4.692 41.432 1.00 96.50 196 ALA A CA 1
ATOM 1395 C C . ALA A 1 196 ? -20.467 5.941 42.273 1.00 96.50 196 ALA A C 1
ATOM 1397 O O . ALA A 1 196 ? -20.407 5.855 43.496 1.00 96.50 196 ALA A O 1
ATOM 1398 N N . SER A 1 197 ? -20.342 7.108 41.646 1.00 96.19 197 SER A N 1
ATOM 1399 C CA . SER A 1 197 ? -20.299 8.392 42.355 1.00 96.19 197 SER A CA 1
ATOM 1400 C C . SER A 1 197 ? -21.139 9.460 41.663 1.00 96.19 197 SER A C 1
ATOM 1402 O O . SER A 1 197 ? -21.247 9.472 40.434 1.00 96.19 197 SER A O 1
ATOM 1404 N N . GLN A 1 198 ? -21.747 10.342 42.458 1.00 94.25 198 GLN A N 1
ATOM 1405 C CA . GLN A 1 198 ? -22.514 11.484 41.965 1.00 94.25 198 GLN A CA 1
ATOM 1406 C C . GLN A 1 198 ? -22.466 12.663 42.947 1.00 94.25 198 GLN A C 1
ATOM 1408 O O . GLN A 1 198 ? -22.669 12.472 44.150 1.00 94.25 198 GLN A O 1
ATOM 1413 N N . ASP A 1 199 ? -22.271 13.880 42.429 1.00 89.56 199 ASP A N 1
ATOM 1414 C CA . ASP A 1 199 ? -22.201 15.107 43.226 1.00 89.56 199 ASP A CA 1
ATOM 1415 C C . ASP A 1 199 ? -23.278 16.147 42.906 1.00 89.56 199 ASP A C 1
ATOM 1417 O O . ASP A 1 199 ? -23.691 16.340 41.763 1.00 89.56 199 ASP A O 1
ATOM 1421 N N . GLY A 1 200 ? -23.686 16.862 43.954 1.00 84.06 200 GLY A N 1
ATOM 1422 C CA . GLY A 1 200 ? -24.558 18.032 43.934 1.00 84.06 200 GLY A CA 1
ATOM 1423 C C . GLY A 1 200 ? -23.818 19.331 44.271 1.00 84.06 200 GLY A C 1
ATOM 1424 O O . GLY A 1 200 ? -24.458 20.358 44.496 1.00 84.06 200 GLY A O 1
ATOM 1425 N N . GLY A 1 201 ? -22.478 19.310 44.308 1.00 80.31 201 GLY A N 1
ATOM 1426 C CA . GLY A 1 201 ? -21.647 20.492 44.566 1.00 80.31 201 GLY A CA 1
ATOM 1427 C C . GLY A 1 201 ? -20.416 20.276 45.455 1.00 80.31 201 GLY A C 1
ATOM 1428 O O . GLY A 1 201 ? -19.598 21.192 45.561 1.00 80.31 201 GLY A O 1
ATOM 1429 N N . ALA A 1 202 ? -20.252 19.109 46.085 1.00 89.50 202 ALA A N 1
ATOM 1430 C CA . ALA A 1 202 ? -19.037 18.726 46.816 1.00 89.50 202 ALA A CA 1
ATOM 1431 C C . ALA A 1 202 ? -18.552 17.323 46.417 1.00 89.50 202 ALA A C 1
ATOM 1433 O O . ALA A 1 202 ? -19.287 16.578 45.788 1.00 89.50 202 ALA A O 1
ATOM 1434 N N . ALA A 1 203 ? -17.318 16.954 46.779 1.00 93.00 203 ALA A N 1
ATOM 1435 C CA . ALA A 1 203 ? -16.696 15.723 46.284 1.00 93.00 203 ALA A CA 1
ATOM 1436 C C . ALA A 1 203 ? -17.491 14.441 46.604 1.00 93.00 203 ALA A C 1
ATOM 1438 O O . ALA A 1 203 ? -17.932 14.246 47.738 1.00 93.00 203 ALA A O 1
ATOM 1439 N N . ALA A 1 204 ? -17.630 13.560 45.618 1.00 96.25 204 ALA A N 1
ATOM 1440 C CA . ALA A 1 204 ? -18.201 12.228 45.777 1.00 96.25 204 ALA A CA 1
ATOM 1441 C C . ALA A 1 204 ? -17.207 11.199 45.232 1.00 96.25 204 ALA A C 1
ATOM 1443 O O . ALA A 1 204 ? -17.006 11.108 44.024 1.00 96.25 204 ALA A O 1
ATOM 1444 N N . ASP A 1 205 ? -16.585 10.426 46.123 1.00 97.12 205 ASP A N 1
ATOM 1445 C CA . ASP A 1 205 ? -15.496 9.515 45.762 1.00 97.12 205 ASP A CA 1
ATOM 1446 C C . ASP A 1 205 ? -15.889 8.057 46.009 1.00 97.12 205 ASP A C 1
ATOM 1448 O O . ASP A 1 205 ? -16.209 7.661 47.131 1.00 97.12 205 ASP A O 1
ATOM 1452 N N . SER A 1 206 ? -15.814 7.221 44.978 1.00 98.00 206 SER A N 1
ATOM 1453 C CA . SER A 1 206 ? -15.996 5.776 45.114 1.00 98.00 206 SER A CA 1
ATOM 1454 C C . SER A 1 206 ? -14.788 4.992 44.633 1.00 98.00 206 SER A C 1
ATOM 1456 O O . SER A 1 206 ? -14.323 5.164 43.509 1.00 98.00 206 SER A O 1
ATOM 1458 N N . VAL A 1 207 ? -14.271 4.101 45.479 1.00 98.38 207 VAL A N 1
ATOM 1459 C CA . VAL A 1 207 ? -13.019 3.385 45.204 1.00 98.38 207 VAL A CA 1
ATOM 1460 C C . VAL A 1 207 ? -13.176 1.892 45.446 1.00 98.38 207 VAL A C 1
ATOM 1462 O O . VAL A 1 207 ? -13.475 1.455 46.554 1.00 98.38 207 VAL A O 1
ATOM 1465 N N . VAL A 1 208 ? -12.875 1.098 44.422 1.00 98.50 208 VAL A N 1
ATOM 1466 C CA . VAL A 1 208 ? -12.600 -0.336 44.541 1.00 98.50 208 VAL A CA 1
ATOM 1467 C C . VAL A 1 208 ? -11.085 -0.516 44.495 1.00 98.50 208 VAL A C 1
ATOM 1469 O O . VAL A 1 208 ? -10.446 -0.268 43.475 1.00 98.50 208 VAL A O 1
ATOM 1472 N N . ARG A 1 209 ? -10.473 -0.897 45.618 1.00 97.62 209 ARG A N 1
ATOM 1473 C CA . ARG A 1 209 ? -9.015 -1.082 45.709 1.00 97.62 209 ARG A CA 1
ATOM 1474 C C . ARG A 1 209 ? -8.561 -2.418 45.125 1.00 97.62 209 ARG A C 1
ATOM 1476 O O . ARG A 1 209 ? -7.434 -2.498 44.643 1.00 97.62 209 ARG A O 1
ATOM 1483 N N . GLY A 1 210 ? -9.407 -3.445 45.182 1.00 97.56 210 GLY A N 1
ATOM 1484 C CA . GLY A 1 210 ? -9.212 -4.692 44.449 1.00 97.56 210 GLY A CA 1
ATOM 1485 C C . GLY A 1 210 ? -9.651 -4.574 42.990 1.00 97.56 210 GLY A C 1
ATOM 1486 O O . GLY A 1 210 ? -9.721 -3.479 42.427 1.00 97.56 210 GLY A O 1
ATOM 1487 N N . SER A 1 211 ? -9.941 -5.717 42.378 1.00 98.06 211 SER A N 1
ATOM 1488 C CA . SER A 1 211 ? -10.473 -5.792 41.015 1.00 98.06 211 SER A CA 1
ATOM 1489 C C . SER A 1 211 ? -11.998 -5.695 41.010 1.00 98.06 211 SER A C 1
ATOM 1491 O O . SER A 1 211 ? -12.652 -6.067 41.991 1.00 98.06 211 SER A O 1
ATOM 1493 N N . SER A 1 212 ? -12.566 -5.252 39.891 1.00 98.62 212 SER A N 1
ATOM 1494 C CA . SER A 1 212 ? -13.999 -5.373 39.617 1.00 98.62 212 SER A CA 1
ATOM 1495 C C . SER A 1 212 ? -14.287 -6.489 38.609 1.00 98.62 212 SER A C 1
ATOM 1497 O O . SER A 1 212 ? -13.487 -6.733 37.702 1.00 98.62 212 SER A O 1
ATOM 1499 N N . SER A 1 213 ? -15.423 -7.177 38.752 1.00 98.56 213 SER A N 1
ATOM 1500 C CA . SER A 1 213 ? -15.884 -8.139 37.749 1.00 98.56 213 SER A CA 1
ATOM 1501 C C . SER A 1 213 ? -17.381 -8.079 37.456 1.00 98.56 213 SER A C 1
ATOM 1503 O O . SER A 1 213 ? -18.201 -7.911 38.357 1.00 98.56 213 SER A O 1
ATOM 1505 N N . LEU A 1 214 ? -17.737 -8.259 36.185 1.00 98.75 214 LEU A N 1
ATOM 1506 C CA . LEU A 1 214 ? -19.110 -8.412 35.710 1.00 98.75 214 LEU A CA 1
ATOM 1507 C C . LEU A 1 214 ? -19.213 -9.682 34.861 1.00 98.75 214 LEU A C 1
ATOM 1509 O O . LEU A 1 214 ? -18.615 -9.765 33.793 1.00 98.75 214 LEU A O 1
ATOM 1513 N N . ILE A 1 215 ? -19.969 -10.670 35.331 1.00 98.56 215 ILE A N 1
ATOM 1514 C CA . ILE A 1 215 ? -20.137 -11.958 34.649 1.00 98.56 215 ILE A CA 1
ATOM 1515 C C . ILE A 1 215 ? -21.606 -12.133 34.271 1.00 98.56 215 ILE A C 1
ATOM 1517 O O . ILE A 1 215 ? -22.481 -12.202 35.136 1.00 98.56 215 ILE A O 1
ATOM 1521 N N . LEU A 1 216 ? -21.870 -12.236 32.972 1.00 98.44 216 LEU A N 1
ATOM 1522 C CA . LEU A 1 216 ? -23.191 -12.420 32.387 1.00 98.44 216 LEU A CA 1
ATOM 1523 C C . LEU A 1 216 ? -23.270 -13.812 31.754 1.00 98.44 216 LEU A C 1
ATOM 1525 O O . LEU A 1 216 ? -22.665 -14.084 30.719 1.00 98.44 216 LEU A O 1
ATOM 1529 N N . SER A 1 217 ? -24.037 -14.699 32.384 1.00 96.44 217 SER A N 1
ATOM 1530 C CA . SER A 1 217 ? -24.260 -16.086 31.942 1.00 96.44 217 SER A CA 1
ATOM 1531 C C . SER A 1 217 ? -25.705 -16.405 31.569 1.00 96.44 217 SER A C 1
ATOM 1533 O O . SER A 1 217 ? -26.024 -17.525 31.180 1.00 96.44 217 SER A O 1
ATOM 1535 N N . GLY A 1 218 ? -26.574 -15.403 31.662 1.00 94.25 218 GLY A N 1
ATOM 1536 C CA . GLY A 1 218 ? -27.981 -15.457 31.305 1.00 94.25 218 GLY A CA 1
ATOM 1537 C C . GLY A 1 218 ? -28.646 -14.113 31.587 1.00 94.25 218 GLY A C 1
ATOM 1538 O O . GLY A 1 218 ? -27.996 -13.182 32.062 1.00 94.25 218 GLY A O 1
ATOM 1539 N N . GLY A 1 219 ? -29.946 -14.018 31.319 1.00 95.94 219 GLY A N 1
ATOM 1540 C CA . GLY A 1 219 ? -30.707 -12.787 31.539 1.00 95.94 219 GLY A CA 1
ATOM 1541 C C . GLY A 1 219 ? -30.419 -11.696 30.505 1.00 95.94 219 GLY A C 1
ATOM 1542 O O . GLY A 1 219 ? -29.724 -11.917 29.511 1.00 95.94 219 GLY A O 1
ATOM 1543 N N . THR A 1 220 ? -31.018 -10.527 30.723 1.00 97.69 220 THR A N 1
ATOM 1544 C CA . THR A 1 220 ? -30.873 -9.353 29.853 1.00 97.69 220 THR A CA 1
ATOM 1545 C C . THR A 1 220 ? -30.361 -8.159 30.646 1.00 97.69 220 THR A C 1
ATOM 1547 O O . THR A 1 220 ? -30.925 -7.826 31.687 1.00 97.69 220 THR A O 1
ATOM 1550 N N . VAL A 1 221 ? -29.315 -7.517 30.132 1.00 97.69 221 VAL A N 1
ATOM 1551 C CA . VAL A 1 221 ? -28.920 -6.156 30.494 1.00 97.69 221 VAL A CA 1
ATOM 1552 C C . VAL A 1 221 ? -29.328 -5.255 29.339 1.00 97.69 221 VAL A C 1
ATOM 1554 O O . VAL A 1 221 ? -28.890 -5.471 28.212 1.00 97.69 221 VAL A O 1
ATOM 1557 N N . ASP A 1 222 ? -30.203 -4.293 29.588 1.00 92.75 222 ASP A N 1
ATOM 1558 C CA . ASP A 1 222 ? -30.768 -3.494 28.504 1.00 92.75 222 ASP A CA 1
ATOM 1559 C C . ASP A 1 222 ? -29.816 -2.356 28.106 1.00 92.75 222 ASP A C 1
ATOM 1561 O O . ASP A 1 222 ? -29.116 -2.413 27.097 1.00 92.75 222 ASP A O 1
ATOM 1565 N N . TYR A 1 223 ? -29.679 -1.344 28.951 1.00 87.06 223 TYR A N 1
ATOM 1566 C CA . TYR A 1 223 ? -29.043 -0.103 28.536 1.00 87.06 223 TYR A CA 1
ATOM 1567 C C . TYR A 1 223 ? -27.513 -0.131 28.608 1.00 87.06 223 TYR A C 1
ATOM 1569 O O . TYR A 1 223 ? -26.856 0.487 27.780 1.00 87.06 223 TYR A O 1
ATOM 1577 N N . GLY A 1 224 ? -26.891 -0.835 29.556 1.00 89.88 224 GLY A N 1
ATOM 1578 C CA . GLY A 1 224 ? -25.426 -0.841 29.605 1.00 89.88 224 GLY A CA 1
ATOM 1579 C C . GLY A 1 224 ? -24.807 -1.780 30.626 1.00 89.88 224 GLY A C 1
ATOM 1580 O O . GLY A 1 224 ? -25.276 -1.911 31.759 1.00 89.88 224 GLY A O 1
ATOM 1581 N N . ALA A 1 225 ? -23.713 -2.411 30.211 1.00 96.81 225 ALA A N 1
ATOM 1582 C CA . ALA A 1 225 ? -22.916 -3.310 31.029 1.00 96.81 225 ALA A CA 1
ATOM 1583 C C . ALA A 1 225 ? -21.493 -2.755 31.180 1.00 96.81 225 ALA A C 1
ATOM 1585 O O . ALA A 1 225 ? -20.762 -2.632 30.198 1.00 96.81 225 ALA A O 1
ATOM 1586 N N . TYR A 1 226 ? -21.092 -2.446 32.412 1.00 97.56 226 TYR A N 1
ATOM 1587 C CA . TYR A 1 226 ? -19.817 -1.799 32.720 1.00 97.56 226 TYR A CA 1
ATOM 1588 C C . TYR A 1 226 ? -18.963 -2.685 33.630 1.00 97.56 226 TYR A C 1
ATOM 1590 O O . TYR A 1 226 ? -19.396 -3.115 34.702 1.00 97.56 226 TYR A O 1
ATOM 1598 N N . GLY A 1 227 ? -17.720 -2.948 33.235 1.00 97.06 227 GLY A N 1
ATOM 1599 C CA . GLY A 1 227 ? -16.774 -3.678 34.078 1.00 97.06 227 GLY A CA 1
ATOM 1600 C C . GLY A 1 227 ? -16.391 -2.899 35.328 1.00 97.06 227 GLY A C 1
ATOM 1601 O O . GLY A 1 227 ? -16.258 -3.473 36.413 1.00 97.06 227 GLY A O 1
ATOM 1602 N N . SER A 1 228 ? -16.272 -1.581 35.197 1.00 95.31 228 SER A N 1
ATOM 1603 C CA . SER A 1 228 ? -15.943 -0.667 36.291 1.00 95.31 228 SER A CA 1
ATOM 1604 C C . SER A 1 228 ? -17.054 0.344 36.520 1.00 95.31 228 SER A C 1
ATOM 1606 O O . SER A 1 228 ? -18.103 0.312 35.894 1.00 95.31 228 SER A O 1
ATOM 1608 N N . GLY A 1 229 ? -16.823 1.232 37.475 1.00 90.62 229 GLY A N 1
ATOM 1609 C CA . GLY A 1 229 ? -17.806 2.186 37.939 1.00 90.62 229 GLY A CA 1
ATOM 1610 C C . GLY A 1 229 ? -17.879 3.511 37.187 1.00 90.62 229 GLY A C 1
ATOM 1611 O O . GLY A 1 229 ? -16.914 3.906 36.530 1.00 90.62 229 GLY A O 1
ATOM 1612 N N . TRP A 1 230 ? -18.985 4.237 37.348 1.00 94.44 230 TRP A N 1
ATOM 1613 C CA . TRP A 1 230 ? -19.163 5.558 36.740 1.00 94.44 230 TRP A CA 1
ATOM 1614 C C . TRP A 1 230 ? -19.069 6.727 37.717 1.00 94.44 230 TRP A C 1
ATOM 1616 O O . TRP A 1 230 ? -19.238 6.551 38.925 1.00 94.44 230 TRP A O 1
ATOM 1626 N N . ALA A 1 231 ? -18.837 7.926 37.182 1.00 95.62 231 ALA A N 1
ATOM 1627 C CA . ALA A 1 231 ? -18.806 9.186 37.921 1.00 95.62 231 ALA A CA 1
ATOM 1628 C C . ALA A 1 231 ? -19.670 10.258 37.237 1.00 95.62 231 ALA A C 1
ATOM 1630 O O . ALA A 1 231 ? -19.499 10.527 36.045 1.00 95.62 231 ALA A O 1
ATOM 1631 N N . LEU A 1 232 ? -20.582 10.879 37.990 1.00 93.62 232 LEU A N 1
ATOM 1632 C CA . LEU A 1 232 ? -21.533 11.865 37.475 1.00 93.62 232 LEU A CA 1
ATOM 1633 C C . LEU A 1 232 ? -21.420 13.215 38.197 1.00 93.62 232 LEU A C 1
ATOM 1635 O O . LEU A 1 232 ? -21.943 13.391 39.294 1.00 93.62 232 LEU A O 1
ATOM 1639 N N . GLY A 1 233 ? -20.819 14.187 37.517 1.00 91.44 233 GLY A N 1
ATOM 1640 C CA . GLY A 1 233 ? -20.654 15.561 37.987 1.00 91.44 233 GLY A CA 1
ATOM 1641 C C . GLY A 1 233 ? -19.191 15.940 38.219 1.00 91.44 233 GLY A C 1
ATOM 1642 O O . GLY A 1 233 ? -18.308 15.092 38.328 1.00 91.44 233 GLY A O 1
ATOM 1643 N N . SER A 1 234 ? -18.923 17.245 38.268 1.00 91.44 234 SER A N 1
ATOM 1644 C CA . SER A 1 234 ? -17.565 17.804 38.222 1.00 91.44 234 SER A CA 1
ATOM 1645 C C . SER A 1 234 ? -16.699 17.504 39.445 1.00 91.44 234 SER A C 1
ATOM 1647 O O . SER A 1 234 ? -15.492 17.728 39.402 1.00 91.44 234 SER A O 1
ATOM 1649 N N . ASN A 1 235 ? -17.301 17.045 40.543 1.00 93.81 235 ASN A N 1
ATOM 1650 C CA . ASN A 1 235 ? -16.584 16.655 41.757 1.00 93.81 235 ASN A CA 1
ATOM 1651 C C . ASN A 1 235 ? -16.737 15.157 42.048 1.00 93.81 235 ASN A C 1
ATOM 1653 O O . ASN A 1 235 ? -16.432 14.713 43.154 1.00 93.81 235 ASN A O 1
ATOM 1657 N N . SER A 1 236 ? -17.219 14.386 41.077 1.00 96.12 236 SER A N 1
ATOM 1658 C CA . SER A 1 236 ? -17.415 12.950 41.211 1.00 96.12 236 SER A CA 1
ATOM 1659 C C . SER A 1 236 ? -16.221 12.188 40.664 1.00 96.12 236 SER A C 1
ATOM 1661 O O . SER A 1 236 ? -15.766 12.435 39.541 1.00 96.12 236 SER A O 1
ATOM 1663 N N . LYS A 1 237 ? -15.730 11.227 41.444 1.00 97.44 237 LYS A N 1
ATOM 1664 C CA . LYS A 1 237 ? -14.633 10.353 41.048 1.00 97.44 237 LYS A CA 1
ATOM 1665 C C . LYS A 1 237 ? -14.926 8.903 41.386 1.00 97.44 237 LYS A C 1
ATOM 1667 O O . LYS A 1 237 ? -15.273 8.558 42.514 1.00 97.44 237 LYS A O 1
ATOM 1672 N N . THR A 1 238 ? -14.671 8.032 40.418 1.00 98.00 238 THR A N 1
ATOM 1673 C CA . THR A 1 238 ? -14.749 6.587 40.598 1.00 98.00 238 THR A CA 1
ATOM 1674 C C . THR A 1 238 ? -13.451 5.924 40.164 1.00 98.00 238 THR A C 1
ATOM 1676 O O . THR A 1 238 ? -12.935 6.194 39.082 1.00 98.00 238 THR A O 1
ATOM 1679 N N . GLN A 1 239 ? -12.903 5.059 41.018 1.00 98.00 239 GLN A N 1
ATOM 1680 C CA . GLN A 1 239 ? -11.627 4.386 40.779 1.00 98.00 239 GLN A CA 1
ATOM 1681 C C . GLN A 1 239 ? -11.737 2.877 40.990 1.00 98.00 239 GLN A C 1
ATOM 1683 O O . GLN A 1 239 ? -12.320 2.418 41.970 1.00 98.00 239 GLN A O 1
ATOM 1688 N N . THR A 1 240 ? -11.117 2.100 40.106 1.00 98.44 240 THR A N 1
ATOM 1689 C CA . THR A 1 240 ? -10.867 0.662 40.297 1.00 98.44 240 THR A CA 1
ATOM 1690 C C . THR A 1 240 ? -9.372 0.405 40.166 1.00 98.44 240 THR A C 1
ATOM 1692 O O . THR A 1 240 ? -8.806 0.633 39.104 1.00 98.44 240 THR A O 1
ATOM 1695 N N . LEU A 1 241 ? -8.701 -0.017 41.239 1.00 97.56 241 LEU A N 1
ATOM 1696 C CA . LEU A 1 241 ? -7.233 -0.053 41.275 1.00 97.56 241 LEU A CA 1
ATOM 1697 C C . LEU A 1 241 ? -6.626 -1.402 40.859 1.00 97.56 241 LEU A C 1
ATOM 1699 O O . LEU A 1 241 ? -5.460 -1.438 40.467 1.00 97.56 241 LEU A O 1
ATOM 1703 N N . GLY A 1 242 ? -7.383 -2.497 40.969 1.00 96.69 242 GLY A N 1
ATOM 1704 C CA . GLY A 1 242 ? -6.928 -3.859 40.667 1.00 96.69 242 GLY A CA 1
ATOM 1705 C C . GLY A 1 242 ? -7.320 -4.382 39.284 1.00 96.69 242 GLY A C 1
ATOM 1706 O O . GLY A 1 242 ? -7.221 -5.586 39.055 1.00 96.69 242 GLY A O 1
ATOM 1707 N N . GLY A 1 243 ? -7.787 -3.520 38.388 1.00 98.19 243 GLY A N 1
ATOM 1708 C CA . GLY A 1 243 ? -8.241 -3.863 37.043 1.00 98.19 243 GLY A CA 1
ATOM 1709 C C . GLY A 1 243 ? -9.697 -4.314 36.985 1.00 98.19 243 GLY A C 1
ATOM 1710 O O . GLY A 1 243 ? -10.362 -4.477 38.012 1.00 98.19 243 GLY A O 1
ATOM 1711 N N . SER A 1 244 ? -10.187 -4.510 35.764 1.00 98.62 244 SER A N 1
ATOM 1712 C CA . SER A 1 244 ? -11.570 -4.903 35.501 1.00 98.62 244 SER A CA 1
ATOM 1713 C C . SER A 1 244 ? -11.679 -6.124 34.597 1.00 98.62 244 SER A C 1
ATOM 1715 O O . SER A 1 244 ? -10.897 -6.280 33.655 1.00 98.62 244 SER A O 1
ATOM 1717 N N . TYR A 1 245 ? -12.667 -6.974 34.871 1.00 98.75 245 TYR A N 1
ATOM 1718 C CA . TYR A 1 245 ? -12.967 -8.169 34.093 1.00 98.75 245 TYR A CA 1
ATOM 1719 C C . TYR A 1 245 ? -14.454 -8.254 33.746 1.00 98.75 245 TYR A C 1
ATOM 1721 O O . TYR A 1 245 ? -15.307 -8.243 34.632 1.00 98.75 245 TYR A O 1
ATOM 1729 N N . VAL A 1 246 ? -14.771 -8.399 32.465 1.00 98.75 246 VAL A N 1
ATOM 1730 C CA . VAL A 1 246 ? -16.141 -8.563 31.975 1.00 98.75 246 VAL A CA 1
ATOM 1731 C C . VAL A 1 246 ? -16.237 -9.833 31.152 1.00 98.75 246 VAL A C 1
ATOM 1733 O O . VAL A 1 246 ? -15.420 -10.052 30.261 1.00 98.75 246 VAL A O 1
ATOM 1736 N N . GLU A 1 247 ? -17.241 -10.660 31.415 1.00 98.50 247 GLU A N 1
ATOM 1737 C CA . GLU A 1 247 ? -17.476 -11.890 30.665 1.00 98.50 247 GLU A CA 1
ATOM 1738 C C . GLU A 1 247 ? -18.943 -12.012 30.257 1.00 98.50 247 GLU A C 1
ATOM 1740 O O . GLU A 1 247 ? -19.841 -11.885 31.088 1.00 98.50 247 GLU A O 1
ATOM 1745 N N . VAL A 1 248 ? -19.179 -12.277 28.973 1.00 98.31 248 VAL A N 1
ATOM 1746 C CA . VAL A 1 248 ? -20.492 -12.583 28.403 1.00 98.31 248 VAL A CA 1
ATOM 1747 C C . VAL A 1 248 ? -20.426 -13.980 27.805 1.00 98.31 248 VAL A C 1
ATOM 1749 O O . VAL A 1 248 ? -19.626 -14.236 26.906 1.00 98.31 248 VAL A O 1
ATOM 1752 N N . VAL A 1 249 ? -21.260 -14.890 28.304 1.00 96.44 249 VAL A N 1
ATOM 1753 C CA . VAL A 1 249 ? -21.347 -16.268 27.802 1.00 96.44 249 VAL A CA 1
ATOM 1754 C C . VAL A 1 249 ? -22.739 -16.587 27.265 1.00 96.44 249 VAL A C 1
ATOM 1756 O O . VAL A 1 249 ? -23.663 -15.770 27.282 1.00 96.44 249 VAL A O 1
ATOM 1759 N N . ASN A 1 250 ? -22.892 -17.799 26.734 1.00 91.94 250 ASN A N 1
ATOM 1760 C CA . ASN A 1 250 ? -24.116 -18.226 26.071 1.00 91.94 250 ASN A CA 1
ATOM 1761 C C . ASN A 1 250 ? -25.372 -18.086 26.954 1.00 91.94 250 ASN A C 1
ATOM 1763 O O . ASN A 1 250 ? -25.412 -18.604 28.066 1.00 91.94 250 ASN A O 1
ATOM 1767 N N . GLY A 1 251 ? -26.412 -17.444 26.412 1.00 88.25 251 GLY A N 1
ATOM 1768 C CA . GLY A 1 251 ? -27.682 -17.179 27.098 1.00 88.25 251 GLY A CA 1
ATOM 1769 C C . GLY A 1 251 ? -27.825 -15.761 27.658 1.00 88.25 251 GLY A C 1
ATOM 1770 O O . GLY A 1 251 ? -28.948 -15.357 27.954 1.00 88.25 251 GLY A O 1
ATOM 1771 N N . ALA A 1 252 ? -26.732 -15.000 27.770 1.00 97.25 252 ALA A N 1
ATOM 1772 C CA . ALA A 1 252 ? -26.772 -13.590 28.147 1.00 97.25 252 ALA A CA 1
ATOM 1773 C C . ALA A 1 252 ? -27.072 -12.679 26.946 1.00 97.25 252 ALA A C 1
ATOM 1775 O O . ALA A 1 252 ? -26.629 -12.938 25.822 1.00 97.25 252 ALA A O 1
ATOM 1776 N N . ASN A 1 253 ? -27.795 -11.589 27.197 1.00 97.62 253 ASN A N 1
ATOM 1777 C CA . ASN A 1 253 ? -28.075 -10.551 26.212 1.00 97.62 253 ASN A CA 1
ATOM 1778 C C . ASN A 1 253 ? -27.765 -9.169 26.799 1.00 97.62 253 ASN A C 1
ATOM 1780 O O . ASN A 1 253 ? -28.338 -8.797 27.818 1.00 97.62 253 ASN A O 1
ATOM 1784 N N . VAL A 1 254 ? -26.879 -8.419 26.153 1.00 97.88 254 VAL A N 1
ATOM 1785 C CA . VAL A 1 254 ? -26.665 -6.988 26.380 1.00 97.88 254 VAL A CA 1
ATOM 1786 C C . VAL A 1 254 ? -27.262 -6.272 25.175 1.00 97.88 254 VAL A C 1
ATOM 1788 O O . VAL A 1 254 ? -26.746 -6.426 24.069 1.00 97.88 254 VAL A O 1
ATOM 1791 N N . THR A 1 255 ? -28.369 -5.545 25.325 1.00 95.50 255 THR A N 1
ATOM 1792 C CA . THR A 1 255 ? -29.058 -4.984 24.145 1.00 95.50 255 THR A CA 1
ATOM 1793 C C . THR A 1 255 ? -28.312 -3.777 23.570 1.00 95.50 255 THR A C 1
ATOM 1795 O O . THR A 1 255 ? -28.349 -3.563 22.355 1.00 95.50 255 THR A O 1
ATOM 1798 N N . TRP A 1 256 ? -27.564 -3.054 24.407 1.00 93.00 256 TRP A N 1
ATOM 1799 C CA . TRP A 1 256 ? -26.772 -1.887 24.021 1.00 93.00 256 TRP A CA 1
ATOM 1800 C C . TRP A 1 256 ? -25.258 -2.114 24.206 1.00 93.00 256 TRP A C 1
ATOM 1802 O O . TRP A 1 256 ? -24.710 -3.056 23.628 1.00 93.00 256 TRP A O 1
ATOM 1812 N N . ASN A 1 257 ? -24.558 -1.250 24.947 1.00 94.75 257 ASN A N 1
ATOM 1813 C CA . ASN A 1 257 ? -23.095 -1.232 25.004 1.00 94.75 257 ASN A CA 1
ATOM 1814 C C . ASN A 1 257 ? -22.510 -2.077 26.148 1.00 94.75 257 ASN A C 1
ATOM 1816 O O . ASN A 1 257 ? -23.070 -2.176 27.242 1.00 94.75 257 ASN A O 1
ATOM 1820 N N . LEU A 1 258 ? -21.327 -2.634 25.885 1.00 98.00 258 LEU A N 1
ATOM 1821 C CA . LEU A 1 258 ? -20.492 -3.364 26.835 1.00 98.00 258 LEU A CA 1
ATOM 1822 C C . LEU A 1 258 ? -19.145 -2.651 26.979 1.00 98.00 258 LEU A C 1
ATOM 1824 O O . LEU A 1 258 ? -18.448 -2.445 25.987 1.00 98.00 258 LEU A O 1
ATOM 1828 N N . LEU A 1 259 ? -18.757 -2.295 28.199 1.00 98.12 259 LEU A N 1
ATOM 1829 C CA . LEU A 1 259 ? -17.534 -1.543 28.462 1.00 98.12 259 LEU A CA 1
ATOM 1830 C C . LEU A 1 259 ? -16.626 -2.295 29.429 1.00 98.12 259 LEU A C 1
ATOM 1832 O O . LEU A 1 259 ? -17.073 -2.803 30.455 1.00 98.12 259 LEU A O 1
ATOM 1836 N N . GLY A 1 260 ? -15.331 -2.326 29.120 1.00 97.44 260 GLY A N 1
ATOM 1837 C CA . GLY A 1 260 ? -14.316 -2.919 29.987 1.00 97.44 260 GLY A CA 1
ATOM 1838 C C . GLY A 1 260 ? -14.031 -2.055 31.211 1.00 97.44 260 GLY A C 1
ATOM 1839 O O . GLY A 1 260 ? -13.702 -2.586 32.265 1.00 97.44 260 GLY A O 1
ATOM 1840 N N . ALA A 1 261 ? -14.174 -0.733 31.088 1.00 97.00 261 ALA A N 1
ATOM 1841 C CA . ALA A 1 261 ? -14.094 0.204 32.205 1.00 97.00 261 ALA A CA 1
ATOM 1842 C C . ALA A 1 261 ? -15.486 0.759 32.566 1.00 97.00 261 ALA A C 1
ATOM 1844 O O . ALA A 1 261 ? -16.484 0.043 32.498 1.00 97.00 261 ALA A O 1
ATOM 1845 N N . GLY A 1 262 ? -15.542 2.009 33.031 1.00 91.38 262 GLY A N 1
ATOM 1846 C CA . GLY A 1 262 ? -16.771 2.711 33.395 1.00 91.38 262 GLY A CA 1
ATOM 1847 C C . GLY A 1 262 ? -16.985 3.992 32.587 1.00 91.38 262 GLY A C 1
ATOM 1848 O O . GLY A 1 262 ? -16.235 4.276 31.650 1.00 91.38 262 GLY A O 1
ATOM 1849 N N . GLY A 1 263 ? -18.016 4.753 32.953 1.00 94.12 263 GLY A N 1
ATOM 1850 C CA . GLY A 1 263 ? -18.402 6.002 32.288 1.00 94.12 263 GLY A CA 1
ATOM 1851 C C . GLY A 1 263 ? -18.151 7.257 33.130 1.00 94.12 263 GLY A C 1
ATOM 1852 O O . GLY A 1 263 ? -18.117 7.193 34.360 1.00 94.12 263 GLY A O 1
ATOM 1853 N N . ALA A 1 264 ? -17.987 8.411 32.489 1.00 95.06 264 ALA A N 1
ATOM 1854 C CA . ALA A 1 264 ? -17.876 9.693 33.181 1.00 95.06 264 ALA A CA 1
ATOM 1855 C C . ALA A 1 264 ? -18.658 10.810 32.474 1.00 95.06 264 ALA A C 1
ATOM 1857 O O . ALA A 1 264 ? -18.510 11.031 31.271 1.00 95.06 264 ALA A O 1
ATOM 1858 N N . TRP A 1 265 ? -19.458 11.556 33.237 1.00 93.25 265 TRP A N 1
ATOM 1859 C CA . TRP A 1 265 ? -20.310 12.625 32.709 1.00 93.25 265 TRP A CA 1
ATOM 1860 C C . TRP A 1 265 ? -20.279 13.871 33.593 1.00 93.25 265 TRP A C 1
ATOM 1862 O O . TRP A 1 265 ? -20.042 13.797 34.798 1.00 93.25 265 TRP A O 1
ATOM 1872 N N . GLY A 1 266 ? -20.543 15.036 32.995 1.00 90.12 266 GLY A N 1
ATOM 1873 C CA . GLY A 1 266 ? -20.686 16.299 33.727 1.00 90.12 266 GLY A CA 1
ATOM 1874 C C . GLY A 1 266 ? -19.404 16.820 34.387 1.00 90.12 266 GLY A C 1
ATOM 1875 O O . GLY A 1 266 ? -19.498 17.552 35.369 1.00 90.12 266 GLY A O 1
ATOM 1876 N N . GLY A 1 267 ? -18.229 16.449 33.873 1.00 89.94 267 GLY A N 1
ATOM 1877 C CA . GLY A 1 267 ? -16.921 16.775 34.445 1.00 89.94 267 GLY A CA 1
ATOM 1878 C C . GLY A 1 267 ? -16.376 15.716 35.408 1.00 89.94 267 GLY A C 1
ATOM 1879 O O . GLY A 1 267 ? -15.380 15.976 36.079 1.00 89.94 267 GLY A O 1
ATOM 1880 N N . GLY A 1 268 ? -17.027 14.554 35.501 1.00 94.56 268 GLY A N 1
ATOM 1881 C CA . GLY A 1 268 ? -16.612 13.462 36.379 1.00 94.56 268 GLY A CA 1
ATOM 1882 C C . GLY A 1 268 ? -15.347 12.749 35.911 1.00 94.56 268 GLY A C 1
ATOM 1883 O O . GLY A 1 268 ? -14.879 12.928 34.782 1.00 94.56 268 GLY A O 1
ATOM 1884 N N . VAL A 1 269 ? -14.805 11.904 36.787 1.00 97.06 269 VAL A N 1
ATOM 1885 C CA . VAL A 1 269 ? -13.573 11.147 36.535 1.00 97.06 269 VAL A CA 1
ATOM 1886 C C . VAL A 1 269 ? -13.782 9.656 36.810 1.00 97.06 269 VAL A C 1
ATOM 1888 O O . VAL A 1 269 ? -14.066 9.266 37.941 1.00 97.06 269 VAL A O 1
ATOM 1891 N N . SER A 1 270 ? -13.588 8.813 35.796 1.00 97.12 270 SER A N 1
ATOM 1892 C CA . SER A 1 270 ? -13.520 7.352 35.918 1.00 97.12 270 SER A CA 1
ATOM 1893 C C . SER A 1 270 ? -12.097 6.870 35.624 1.00 97.12 270 SER A C 1
ATOM 1895 O O . SER A 1 270 ? -11.531 7.157 34.569 1.00 97.12 270 SER A O 1
ATOM 1897 N N . GLU A 1 271 ? -11.489 6.150 36.563 1.00 98.06 271 GLU A N 1
ATOM 1898 C CA . GLU A 1 271 ? -10.126 5.629 36.428 1.00 98.06 271 GLU A CA 1
ATOM 1899 C C . GLU A 1 271 ? -10.089 4.127 36.708 1.00 98.06 271 GLU A C 1
ATOM 1901 O O . GLU A 1 271 ? -10.561 3.648 37.745 1.00 98.06 271 GLU A O 1
ATOM 1906 N N . VAL A 1 272 ? -9.455 3.378 35.812 1.00 98.50 272 VAL A N 1
ATOM 1907 C CA . VAL A 1 272 ? -9.114 1.973 36.034 1.00 98.50 272 VAL A CA 1
ATOM 1908 C C . VAL A 1 272 ? -7.602 1.818 35.977 1.00 98.50 272 VAL A C 1
ATOM 1910 O O . VAL A 1 272 ? -6.975 2.126 34.967 1.00 98.50 272 VAL A O 1
ATOM 1913 N N . ASN A 1 273 ? -7.015 1.296 37.049 1.00 96.56 273 ASN A N 1
ATOM 1914 C CA . ASN A 1 273 ? -5.626 0.857 37.060 1.00 96.56 273 ASN A CA 1
ATOM 1915 C C . ASN A 1 273 ? -5.554 -0.658 36.949 1.00 96.56 273 ASN A C 1
ATOM 1917 O O . ASN A 1 273 ? -6.451 -1.345 37.420 1.00 96.56 273 ASN A O 1
ATOM 1921 N N . GLY A 1 274 ? -4.478 -1.179 36.362 1.00 93.38 274 GLY A N 1
ATOM 1922 C CA . GLY A 1 274 ? -4.271 -2.626 36.221 1.00 93.38 274 GLY A CA 1
ATOM 1923 C C . GLY A 1 274 ? -4.939 -3.250 34.991 1.00 93.38 274 GLY A C 1
ATOM 1924 O O . GLY A 1 274 ? -4.886 -4.467 34.833 1.00 93.38 274 GLY A O 1
ATOM 1925 N N . GLY A 1 275 ? -5.503 -2.426 34.109 1.00 98.06 275 GLY A N 1
ATOM 1926 C CA . GLY A 1 275 ? -6.054 -2.810 32.816 1.00 98.06 275 GLY A CA 1
ATOM 1927 C C . GLY A 1 275 ? -7.491 -3.328 32.853 1.00 98.06 275 GLY A C 1
ATOM 1928 O O . GLY A 1 275 ? -8.098 -3.509 33.911 1.00 98.06 275 GLY A O 1
ATOM 1929 N N . THR A 1 276 ? -8.039 -3.561 31.665 1.00 98.81 276 THR A N 1
ATOM 1930 C CA . THR A 1 276 ? -9.380 -4.127 31.466 1.00 98.81 276 THR A CA 1
ATOM 1931 C C . THR A 1 276 ? -9.313 -5.371 30.590 1.00 98.81 276 THR A C 1
ATOM 1933 O O . THR A 1 276 ? -8.492 -5.477 29.673 1.00 98.81 276 THR A O 1
ATOM 1936 N N . GLN A 1 277 ? -10.202 -6.324 30.850 1.00 98.81 277 GLN A N 1
ATOM 1937 C CA . GLN A 1 277 ? -10.383 -7.497 30.008 1.00 98.81 277 GLN A CA 1
ATOM 1938 C C . GLN A 1 277 ? -11.865 -7.756 29.767 1.00 98.81 277 GLN A C 1
ATOM 1940 O O . GLN A 1 277 ? -12.640 -7.832 30.714 1.00 98.81 277 GLN A O 1
ATOM 1945 N N . ILE A 1 278 ? -12.235 -7.937 28.502 1.00 98.88 278 ILE A N 1
ATOM 1946 C CA . ILE A 1 278 ? -13.575 -8.351 28.086 1.00 98.88 278 ILE A CA 1
ATOM 1947 C C . ILE A 1 278 ? -13.461 -9.706 27.398 1.00 98.88 278 ILE A C 1
ATOM 1949 O O . ILE A 1 278 ? -12.624 -9.878 26.512 1.00 98.88 278 ILE A O 1
ATOM 1953 N N . VAL A 1 279 ? -14.308 -10.658 27.774 1.00 98.75 279 VAL A N 1
ATOM 1954 C CA . VAL A 1 279 ? -14.418 -11.971 27.137 1.00 98.75 279 VAL A CA 1
ATOM 1955 C C . VAL A 1 279 ? -15.846 -12.169 26.645 1.00 98.75 279 VAL A C 1
ATOM 1957 O O . VAL A 1 279 ? -16.786 -12.151 27.430 1.00 98.75 279 VAL A O 1
ATOM 1960 N N . ILE A 1 280 ? -16.002 -12.388 25.343 1.00 98.62 280 ILE A N 1
ATOM 1961 C CA . ILE A 1 280 ? -17.265 -12.794 24.727 1.00 98.62 280 ILE A CA 1
ATOM 1962 C C . ILE A 1 280 ? -17.094 -14.240 24.271 1.00 98.62 280 ILE A C 1
ATOM 1964 O O . ILE A 1 280 ? -16.396 -14.532 23.296 1.00 98.62 280 ILE A O 1
ATOM 1968 N N . ASP A 1 281 ? -17.695 -15.155 25.022 1.00 97.69 281 ASP A N 1
ATOM 1969 C CA . ASP A 1 281 ? -17.701 -16.596 24.764 1.00 97.69 281 ASP A CA 1
ATOM 1970 C C . ASP A 1 281 ? -19.145 -17.108 24.660 1.00 97.69 281 ASP A C 1
ATOM 1972 O O . ASP A 1 281 ? -19.582 -18.052 25.325 1.00 97.69 281 ASP A O 1
ATOM 1976 N N . GLY A 1 282 ? -19.917 -16.395 23.843 1.00 92.94 282 GLY A N 1
ATOM 1977 C CA . GLY A 1 282 ? -21.332 -16.623 23.595 1.00 92.94 282 GLY A CA 1
ATOM 1978 C C . GLY A 1 282 ? -22.151 -15.366 23.868 1.00 92.94 282 GLY A C 1
ATOM 1979 O O . GLY A 1 282 ? -21.610 -14.281 24.057 1.00 92.94 282 GLY A O 1
ATOM 1980 N N . GLY A 1 283 ? -23.474 -15.524 23.871 1.00 94.62 283 GLY A N 1
ATOM 1981 C CA . GLY A 1 283 ? -24.397 -14.420 24.127 1.00 94.62 283 GLY A CA 1
ATOM 1982 C C . GLY A 1 283 ? -24.444 -13.402 22.986 1.00 94.62 283 GLY A C 1
ATOM 1983 O O . GLY A 1 283 ? -23.872 -13.614 21.912 1.00 94.62 283 GLY A O 1
ATOM 1984 N N . ASN A 1 284 ? -25.177 -12.318 23.220 1.00 96.56 284 ASN A N 1
ATOM 1985 C CA . ASN A 1 284 ? -25.375 -11.241 22.256 1.00 96.56 284 ASN A CA 1
ATOM 1986 C C . ASN A 1 284 ? -25.062 -9.884 22.887 1.00 96.56 284 ASN A C 1
ATOM 1988 O O . ASN A 1 284 ? -25.596 -9.577 23.949 1.00 96.56 284 ASN A O 1
ATOM 1992 N N . VAL A 1 285 ? -24.259 -9.071 22.202 1.00 97.44 285 VAL A N 1
ATOM 1993 C CA . VAL A 1 285 ? -24.067 -7.644 22.481 1.00 97.44 285 VAL A CA 1
ATOM 1994 C C . VAL A 1 285 ? -24.609 -6.850 21.291 1.00 97.44 285 VAL A C 1
ATOM 1996 O O . VAL A 1 285 ? -24.019 -6.837 20.211 1.00 97.44 285 VAL A O 1
ATOM 1999 N N . GLY A 1 286 ? -25.767 -6.214 21.460 1.00 93.38 286 GLY A N 1
ATOM 2000 C CA . GLY A 1 286 ? -26.463 -5.500 20.387 1.00 93.38 286 GLY A CA 1
ATOM 2001 C C . GLY A 1 286 ? -25.791 -4.189 19.962 1.00 93.38 286 GLY A C 1
ATOM 2002 O O . GLY A 1 286 ? -25.987 -3.740 18.827 1.00 93.38 286 GLY A O 1
ATOM 2003 N N . GLY A 1 287 ? -24.983 -3.594 20.842 1.00 93.19 287 GLY A N 1
ATOM 2004 C CA . GLY A 1 287 ? -24.249 -2.353 20.616 1.00 93.19 287 GLY A CA 1
ATOM 2005 C C . GLY A 1 287 ? -22.732 -2.530 20.531 1.00 93.19 287 GLY A C 1
ATOM 2006 O O . GLY A 1 287 ? -22.212 -3.539 20.040 1.00 93.19 287 GLY A O 1
ATOM 2007 N N . SER A 1 288 ? -22.022 -1.490 20.958 1.00 95.69 288 SER A N 1
ATOM 2008 C CA . SER A 1 288 ? -20.565 -1.405 20.913 1.00 95.69 288 SER A CA 1
ATOM 2009 C C . SER A 1 288 ? -19.926 -2.111 22.100 1.00 95.69 288 SER A C 1
ATOM 2011 O O . SER A 1 288 ? -20.359 -1.961 23.241 1.00 95.69 288 SER A O 1
ATOM 2013 N N . VAL A 1 289 ? -18.835 -2.821 21.831 1.00 98.62 289 VAL A N 1
ATOM 2014 C CA . VAL A 1 289 ? -17.908 -3.312 22.849 1.00 98.62 289 VAL A CA 1
ATOM 2015 C C . VAL A 1 289 ? -16.719 -2.362 22.892 1.00 98.62 289 VAL A C 1
ATOM 2017 O O . VAL A 1 289 ? -16.005 -2.232 21.898 1.00 98.62 289 VAL A O 1
ATOM 2020 N N . LEU A 1 290 ? -16.503 -1.704 24.028 1.00 98.56 290 LEU A N 1
ATOM 2021 C CA . LEU A 1 290 ? -15.397 -0.773 24.247 1.00 98.56 290 LEU A CA 1
ATOM 2022 C C . LEU A 1 290 ? -14.418 -1.389 25.244 1.00 98.56 290 LEU A C 1
ATOM 2024 O O . LEU A 1 290 ? -14.778 -1.614 26.397 1.00 98.56 290 LEU A O 1
ATOM 2028 N N . GLY A 1 291 ? -13.175 -1.645 24.834 1.00 98.19 291 GLY A N 1
ATOM 2029 C CA . GLY A 1 291 ? -12.141 -2.131 25.751 1.00 98.19 291 GLY A CA 1
ATOM 2030 C C . GLY A 1 291 ? -11.881 -1.157 26.905 1.00 98.19 291 GLY A C 1
ATOM 2031 O O . GLY A 1 291 ? -11.619 -1.585 28.029 1.00 98.19 291 GLY A O 1
ATOM 2032 N N . GLY A 1 292 ? -11.977 0.146 26.635 1.00 97.38 292 GLY A N 1
ATOM 2033 C CA . GLY A 1 292 ? -11.836 1.224 27.611 1.00 97.38 292 GLY A CA 1
ATOM 2034 C C . GLY A 1 292 ? -13.151 1.662 28.265 1.00 97.38 292 GLY A C 1
ATOM 2035 O O . GLY A 1 292 ? -14.096 0.888 28.412 1.00 97.38 292 GLY A O 1
ATOM 2036 N N . GLY A 1 293 ? -13.174 2.924 28.699 1.00 94.75 293 GLY A N 1
ATOM 2037 C CA . GLY A 1 293 ? -14.358 3.595 29.241 1.00 94.75 293 GLY A CA 1
ATOM 2038 C C . GLY A 1 293 ? -14.951 4.598 28.261 1.00 94.75 293 GLY A C 1
ATOM 2039 O O . GLY A 1 293 ? -14.451 4.766 27.147 1.00 94.75 293 GLY A O 1
ATOM 2040 N N . GLU A 1 294 ? -15.993 5.295 28.694 1.00 95.69 294 GLU A N 1
ATOM 2041 C CA . GLU A 1 294 ? -16.611 6.371 27.920 1.00 95.69 294 GLU A CA 1
ATOM 2042 C C . GLU A 1 294 ? -16.693 7.669 28.711 1.00 95.69 294 GLU A C 1
ATOM 2044 O O . GLU A 1 294 ? -16.786 7.652 29.940 1.00 95.69 294 GLU A O 1
ATOM 2049 N N . ALA A 1 295 ? -16.671 8.804 28.015 1.00 94.50 295 ALA A N 1
ATOM 2050 C CA . ALA A 1 295 ? -16.860 10.085 28.675 1.00 94.50 295 ALA A CA 1
ATOM 2051 C C . ALA A 1 295 ? -17.491 11.160 27.778 1.00 94.50 295 ALA A C 1
ATOM 2053 O O . ALA A 1 295 ? -17.384 11.125 26.549 1.00 94.50 295 ALA A O 1
ATOM 2054 N N . GLN A 1 296 ? -18.154 12.124 28.425 1.00 92.38 296 GLN A N 1
ATOM 2055 C CA . GLN A 1 296 ? -18.811 13.270 27.787 1.00 92.38 296 GLN A CA 1
ATOM 2056 C C . GLN A 1 296 ? -18.821 14.503 28.703 1.00 92.38 296 GLN A C 1
ATOM 2058 O O . GLN A 1 296 ? -18.858 14.381 29.930 1.00 92.38 296 GLN A O 1
ATOM 2063 N N . GLY A 1 297 ? -18.894 15.705 28.129 1.00 88.38 297 GLY A N 1
ATOM 2064 C CA . GLY A 1 297 ? -19.176 16.938 28.863 1.00 88.38 297 GLY A CA 1
ATOM 2065 C C . GLY A 1 297 ? -17.995 17.444 29.687 1.00 88.38 297 GLY A C 1
ATOM 2066 O O . GLY A 1 297 ? -18.191 17.908 30.809 1.00 88.38 297 GLY A O 1
ATOM 2067 N N . GLY A 1 298 ? -16.781 17.349 29.141 1.00 87.19 298 GLY A N 1
ATOM 2068 C CA . GLY A 1 298 ? -15.538 17.718 29.829 1.00 87.19 298 GLY A CA 1
ATOM 2069 C C . GLY A 1 298 ? -15.084 16.719 30.896 1.00 87.19 298 GLY A C 1
ATOM 2070 O O . GLY A 1 298 ? -14.392 17.107 31.834 1.00 87.19 298 GLY A O 1
ATOM 2071 N N . SER A 1 299 ? -15.516 15.465 30.788 1.00 94.31 299 SER A N 1
ATOM 2072 C CA . SER A 1 299 ? -15.216 14.407 31.761 1.00 94.31 299 SER A CA 1
ATOM 2073 C C . SER A 1 299 ? -13.922 13.663 31.411 1.00 94.31 299 SER A C 1
ATOM 2075 O O . SER A 1 299 ? -13.295 13.917 30.382 1.00 94.31 299 SER A O 1
ATOM 2077 N N . CYS A 1 300 ? -13.498 12.733 32.265 1.00 94.62 300 CYS A N 1
ATOM 2078 C CA . CYS A 1 300 ? -12.291 11.941 32.048 1.00 94.62 300 CYS A CA 1
ATOM 2079 C C . CYS A 1 300 ? -12.560 10.450 32.282 1.00 94.62 300 CYS A C 1
ATOM 2081 O O . CYS A 1 300 ? -13.114 10.078 33.315 1.00 94.62 300 CYS A O 1
ATOM 2083 N N . ALA A 1 301 ? -12.151 9.600 31.341 1.00 96.62 301 ALA A N 1
ATOM 2084 C CA . ALA A 1 301 ? -12.166 8.148 31.484 1.00 96.62 301 ALA A CA 1
ATOM 2085 C C . ALA A 1 301 ? -10.806 7.573 31.071 1.00 96.62 301 ALA A C 1
ATOM 2087 O O . ALA A 1 301 ? -10.448 7.591 29.892 1.00 96.62 301 ALA A O 1
ATOM 2088 N N . THR A 1 302 ? -10.038 7.052 32.032 1.00 97.56 302 THR A N 1
ATOM 2089 C CA . THR A 1 302 ? -8.691 6.525 31.759 1.00 97.56 302 THR A CA 1
ATOM 2090 C C . THR A 1 302 ? -8.503 5.087 32.210 1.00 97.56 302 THR A C 1
ATOM 2092 O O . THR A 1 302 ? -9.019 4.661 33.245 1.00 97.56 302 THR A O 1
ATOM 2095 N N . VAL A 1 303 ? -7.728 4.337 31.423 1.00 98.56 303 VAL A N 1
ATOM 2096 C CA . VAL A 1 303 ? -7.300 2.975 31.757 1.00 98.56 303 VAL A CA 1
ATOM 2097 C C . VAL A 1 303 ? -5.781 2.871 31.682 1.00 98.56 303 VAL A C 1
ATOM 2099 O O . VAL A 1 303 ? -5.197 2.950 30.598 1.00 98.56 303 VAL A O 1
ATOM 2102 N N . THR A 1 304 ? -5.140 2.623 32.824 1.00 97.69 304 THR A N 1
ATOM 2103 C CA . THR A 1 304 ? -3.716 2.267 32.880 1.00 97.69 304 THR A CA 1
ATOM 2104 C C . THR A 1 304 ? -3.537 0.752 32.901 1.00 97.69 304 THR A C 1
ATOM 2106 O O . THR A 1 304 ? -4.363 0.031 33.459 1.00 97.69 304 THR A O 1
ATOM 2109 N N . GLY A 1 305 ? -2.468 0.244 32.286 1.00 95.69 305 GLY A N 1
ATOM 2110 C CA . GLY A 1 305 ? -2.212 -1.196 32.121 1.00 95.69 305 GLY A CA 1
ATOM 2111 C C . GLY A 1 305 ? -2.783 -1.816 30.837 1.00 95.69 305 GLY A C 1
ATOM 2112 O O . GLY A 1 305 ? -2.470 -2.965 30.536 1.00 95.69 305 GLY A O 1
ATOM 2113 N N . GLY A 1 306 ? -3.542 -1.044 30.052 1.00 98.06 306 GLY A N 1
ATOM 2114 C CA . GLY A 1 306 ? -4.062 -1.434 28.738 1.00 98.06 306 GLY A CA 1
ATOM 2115 C C . GLY A 1 306 ? -5.386 -2.199 28.763 1.00 98.06 306 GLY A C 1
ATOM 2116 O O . GLY A 1 306 ? -5.912 -2.549 29.818 1.00 98.06 306 GLY A O 1
ATOM 2117 N N . THR A 1 307 ? -5.936 -2.438 27.578 1.00 98.88 307 THR A N 1
ATOM 2118 C CA . THR A 1 307 ? -7.225 -3.109 27.373 1.00 98.88 307 THR A CA 1
ATOM 2119 C C . THR A 1 307 ? -7.051 -4.385 26.549 1.00 98.88 307 THR A C 1
ATOM 2121 O O . THR A 1 307 ? -6.175 -4.479 25.683 1.00 98.88 307 THR A O 1
ATOM 2124 N N . ASN A 1 308 ? -7.893 -5.386 26.805 1.00 98.81 308 ASN A N 1
ATOM 2125 C CA . ASN A 1 308 ? -7.895 -6.637 26.052 1.00 98.81 308 ASN A CA 1
ATOM 2126 C C . ASN A 1 308 ? -9.322 -7.148 25.812 1.00 98.81 308 ASN A C 1
ATOM 2128 O O . ASN A 1 308 ? -9.976 -7.636 26.732 1.00 98.81 308 ASN A O 1
ATOM 2132 N N . VAL A 1 309 ? -9.793 -7.065 24.572 1.00 98.88 309 VAL A N 1
ATOM 2133 C CA . VAL A 1 309 ? -11.094 -7.586 24.136 1.00 98.88 309 VAL A CA 1
ATOM 2134 C C . VAL A 1 309 ? -10.886 -8.934 23.453 1.00 98.88 309 VAL A C 1
ATOM 2136 O O . VAL A 1 309 ? -10.167 -9.032 22.462 1.00 98.88 309 VAL A O 1
ATOM 2139 N N . ILE A 1 310 ? -11.513 -9.989 23.967 1.00 98.88 310 ILE A N 1
ATOM 2140 C CA . ILE A 1 310 ? -11.372 -11.361 23.476 1.00 98.88 310 ILE A CA 1
ATOM 2141 C C . ILE A 1 310 ? -12.738 -11.872 23.024 1.00 98.88 310 ILE A C 1
ATOM 2143 O O . ILE A 1 310 ? -13.625 -12.095 23.842 1.00 98.88 310 ILE A O 1
ATOM 2147 N N . MET A 1 311 ? -12.884 -12.131 21.728 1.00 98.62 311 MET A N 1
ATOM 2148 C CA . MET A 1 311 ? -14.066 -12.750 21.141 1.00 98.62 311 MET A CA 1
ATOM 2149 C C . MET A 1 311 ? -13.759 -14.194 20.728 1.00 98.62 311 MET A C 1
ATOM 2151 O O . MET A 1 311 ? -12.916 -14.461 19.865 1.00 98.62 311 MET A O 1
ATOM 2155 N N . LYS A 1 312 ? -14.433 -15.145 21.372 1.00 98.62 312 LYS A N 1
ATOM 2156 C CA . LYS A 1 312 ? -14.329 -16.587 21.100 1.00 98.62 312 LYS A CA 1
ATOM 2157 C C . LYS A 1 312 ? -15.559 -17.121 20.374 1.00 98.62 312 LYS A C 1
ATOM 2159 O O . LYS A 1 312 ? -15.438 -17.999 19.526 1.00 98.62 312 LYS A O 1
ATOM 2164 N N . SER A 1 313 ? -16.737 -16.602 20.707 1.00 98.06 313 SER A N 1
ATOM 2165 C CA . SER A 1 313 ? -18.018 -16.934 20.080 1.00 98.06 313 SER A CA 1
ATOM 2166 C C . SER A 1 313 ? -19.043 -15.816 20.355 1.00 98.06 313 SER A C 1
ATOM 2168 O O . SER A 1 313 ? -18.664 -14.763 20.859 1.00 98.06 313 SER A O 1
ATOM 2170 N N . GLY A 1 314 ? -20.321 -16.004 20.005 1.00 97.31 314 GLY A N 1
ATOM 2171 C CA . GLY A 1 314 ? -21.374 -14.993 20.206 1.00 97.31 314 GLY A CA 1
ATOM 2172 C C . GLY A 1 314 ? -21.411 -13.904 19.130 1.00 97.31 314 GLY A C 1
ATOM 2173 O O . GLY A 1 314 ? -20.814 -14.054 18.059 1.00 97.31 314 GLY A O 1
ATOM 2174 N N . THR A 1 315 ? -22.138 -12.823 19.414 1.00 97.88 315 THR A N 1
ATOM 2175 C CA . THR A 1 315 ? -22.344 -11.690 18.498 1.00 97.88 315 THR A CA 1
ATOM 2176 C C . THR A 1 315 ? -22.041 -10.357 19.177 1.00 97.88 315 THR A C 1
ATOM 2178 O O . THR A 1 315 ? -22.398 -10.143 20.334 1.00 97.88 315 THR A O 1
ATOM 2181 N N . ALA A 1 316 ? -21.409 -9.446 18.440 1.00 97.88 316 ALA A N 1
ATOM 2182 C CA . ALA A 1 316 ? -21.233 -8.048 18.826 1.00 97.88 316 ALA A CA 1
ATOM 2183 C C . ALA A 1 316 ? -21.431 -7.156 17.599 1.00 97.88 316 ALA A C 1
ATOM 2185 O O . ALA A 1 316 ? -21.101 -7.563 16.486 1.00 97.88 316 ALA A O 1
ATOM 2186 N N . ARG A 1 317 ? -21.947 -5.934 17.751 1.00 96.44 317 ARG A N 1
ATOM 2187 C CA . ARG A 1 317 ? -22.113 -5.050 16.586 1.00 96.44 317 ARG A CA 1
ATOM 2188 C C . ARG A 1 317 ? -20.801 -4.385 16.178 1.00 96.44 317 ARG A C 1
ATOM 2190 O O . ARG A 1 317 ? -20.433 -4.451 15.006 1.00 96.44 317 ARG A O 1
ATOM 2197 N N . TYR A 1 318 ? -20.107 -3.786 17.140 1.00 97.94 318 TYR A N 1
ATOM 2198 C CA . TYR A 1 318 ? -18.823 -3.108 16.950 1.00 97.94 318 TYR A CA 1
ATOM 2199 C C . TYR A 1 318 ? -17.837 -3.550 18.024 1.00 97.94 318 TYR A C 1
ATOM 2201 O O . TYR A 1 318 ? -18.236 -3.736 19.175 1.00 97.94 318 TYR A O 1
ATOM 2209 N N . LEU A 1 319 ? -16.557 -3.659 17.672 1.00 98.81 319 LEU A N 1
ATOM 2210 C CA . LEU A 1 319 ? -15.480 -3.864 18.642 1.00 98.81 319 LEU A CA 1
ATOM 2211 C C . LEU A 1 319 ? -14.487 -2.704 18.566 1.00 98.81 319 LEU A C 1
ATOM 2213 O O . LEU A 1 319 ? -13.955 -2.424 17.491 1.00 98.81 319 LEU A O 1
ATOM 2217 N N . TYR A 1 320 ? -14.199 -2.092 19.710 1.00 98.75 320 TYR A N 1
ATOM 2218 C CA . TYR A 1 320 ? -13.176 -1.065 19.875 1.00 98.75 320 TYR A CA 1
ATOM 2219 C C . TYR A 1 320 ? -12.167 -1.506 20.931 1.00 98.75 320 TYR A C 1
ATOM 2221 O O . TYR A 1 320 ? -12.543 -1.944 22.021 1.00 98.75 320 TYR A O 1
ATOM 2229 N N . GLY A 1 321 ? -10.879 -1.373 20.628 1.00 98.31 321 GLY A N 1
ATOM 2230 C CA . GLY A 1 321 ? -9.818 -1.664 21.585 1.00 98.31 321 GLY A CA 1
ATOM 2231 C C . GLY A 1 321 ? -9.725 -0.572 22.652 1.00 98.31 321 GLY A C 1
ATOM 2232 O O . GLY A 1 321 ? -9.509 -0.863 23.825 1.00 98.31 321 GLY A O 1
ATOM 2233 N N . GLY A 1 322 ? -9.936 0.683 22.259 1.00 97.62 322 GLY A N 1
ATOM 2234 C CA . GLY A 1 322 ? -9.958 1.857 23.129 1.00 97.62 322 GLY A CA 1
ATOM 2235 C C . GLY A 1 322 ? -11.317 2.135 23.781 1.00 97.62 322 GLY A C 1
ATOM 2236 O O . GLY A 1 322 ? -12.152 1.246 23.949 1.00 97.62 322 GLY A O 1
ATOM 2237 N N . GLY A 1 323 ? -11.510 3.391 24.191 1.00 96.44 323 GLY A N 1
ATOM 2238 C CA . GLY A 1 323 ? -12.758 3.895 24.767 1.00 96.44 323 GLY A CA 1
ATOM 2239 C C . GLY A 1 323 ? -13.615 4.666 23.759 1.00 96.44 323 GLY A C 1
ATOM 2240 O O . GLY A 1 323 ? -13.397 4.579 22.549 1.00 96.44 323 GLY A O 1
ATOM 2241 N N . ALA A 1 324 ? -14.574 5.443 24.265 1.00 95.94 324 ALA A N 1
ATOM 2242 C CA . ALA A 1 324 ? -15.403 6.340 23.459 1.00 95.94 324 ALA A CA 1
ATOM 2243 C C . ALA A 1 324 ? -15.460 7.756 24.042 1.00 95.94 324 ALA A C 1
ATOM 2245 O O . ALA A 1 324 ? -15.837 7.953 25.196 1.00 95.94 324 ALA A O 1
ATOM 2246 N N . ASN A 1 325 ? -15.116 8.747 23.223 1.00 93.31 325 ASN A N 1
ATOM 2247 C CA . ASN A 1 325 ? -15.296 10.158 23.536 1.00 93.31 325 ASN A CA 1
ATOM 2248 C C . ASN A 1 325 ? -16.494 10.710 22.763 1.00 93.31 325 ASN A C 1
ATOM 2250 O O . ASN A 1 325 ? -16.495 10.735 21.533 1.00 93.31 325 ASN A O 1
ATOM 2254 N N . TRP A 1 326 ? -17.504 11.177 23.489 1.00 90.38 326 TRP A N 1
ATOM 2255 C CA . TRP A 1 326 ? -18.734 11.693 22.892 1.00 90.38 326 TRP A CA 1
ATOM 2256 C C . TRP A 1 326 ? -18.694 13.211 22.637 1.00 90.38 326 TRP A C 1
ATOM 2258 O O . TRP A 1 326 ? -19.598 13.748 21.994 1.00 90.38 326 TRP A O 1
ATOM 2268 N N . ASP A 1 327 ? -17.632 13.904 23.065 1.00 84.50 327 ASP A N 1
ATOM 2269 C CA . ASP A 1 327 ? -17.383 15.317 22.751 1.00 84.50 327 ASP A CA 1
ATOM 2270 C C . ASP A 1 327 ? -16.591 15.439 21.433 1.00 84.50 327 ASP A C 1
ATOM 2272 O O . ASP A 1 327 ? -15.421 15.829 21.415 1.00 84.50 327 ASP A O 1
ATOM 2276 N N . LEU A 1 328 ? -17.251 15.092 20.323 1.00 74.62 328 LEU A N 1
ATOM 2277 C CA . LEU A 1 328 ? -16.661 14.875 18.990 1.00 74.62 328 LEU A CA 1
ATOM 2278 C C . LEU A 1 328 ? -15.773 16.020 18.454 1.00 74.62 328 LEU A C 1
ATOM 2280 O O . LEU A 1 328 ? -14.858 15.758 17.675 1.00 74.62 328 LEU A O 1
ATOM 2284 N N . GLU A 1 329 ? -16.040 17.279 18.830 1.00 61.19 329 GLU A N 1
ATOM 2285 C CA . GLU A 1 329 ? -15.413 18.462 18.205 1.00 61.19 329 GLU A CA 1
ATOM 2286 C C . GLU A 1 329 ? -14.524 19.299 19.139 1.00 61.19 329 GLU A C 1
ATOM 2288 O O . GLU A 1 329 ? -13.564 19.912 18.678 1.00 61.19 329 GLU A O 1
ATOM 2293 N N . GLU A 1 330 ? -14.801 19.345 20.445 1.00 60.56 330 GLU A N 1
ATOM 2294 C CA . GLU A 1 330 ? -14.132 20.301 21.344 1.00 60.56 330 GLU A CA 1
ATOM 2295 C C . GLU A 1 330 ? -13.017 19.678 22.202 1.00 60.56 330 GLU A C 1
ATOM 2297 O O . GLU A 1 330 ? -12.351 20.417 22.929 1.00 60.56 330 GLU A O 1
ATOM 2302 N N . ARG A 1 331 ? -12.824 18.343 22.145 1.00 66.88 331 ARG A N 1
ATOM 2303 C CA . ARG A 1 331 ? -11.853 17.547 22.939 1.00 66.88 331 ARG A CA 1
ATOM 2304 C C . ARG A 1 331 ? -11.682 18.033 24.390 1.00 66.88 331 ARG A C 1
ATOM 2306 O O . ARG A 1 331 ? -10.598 17.960 24.961 1.00 66.88 331 ARG A O 1
ATOM 2313 N N . ARG A 1 332 ? -12.760 18.527 25.011 1.00 70.44 332 ARG A N 1
ATOM 2314 C CA . ARG A 1 332 ? -12.756 18.937 26.427 1.00 70.44 332 ARG A CA 1
ATOM 2315 C C . ARG A 1 332 ? -12.662 17.730 27.357 1.00 70.44 332 ARG A C 1
ATOM 2317 O O . ARG A 1 332 ? -12.301 17.887 28.516 1.00 70.44 332 ARG A O 1
ATOM 2324 N N . THR A 1 333 ? -13.021 16.563 26.831 1.00 81.50 333 THR A N 1
ATOM 2325 C CA . THR A 1 333 ? -13.029 15.269 27.502 1.00 81.50 333 THR A CA 1
ATOM 2326 C C . THR A 1 333 ? -11.760 14.489 27.162 1.00 81.50 333 THR A C 1
ATOM 2328 O O . THR A 1 333 ? -11.369 14.422 25.994 1.00 81.50 333 THR A O 1
ATOM 2331 N N . GLU A 1 334 ? -11.153 13.862 28.170 1.00 88.81 334 GLU A N 1
ATOM 2332 C CA . GLU A 1 334 ? -10.033 12.933 27.997 1.00 88.81 334 GLU A CA 1
ATOM 2333 C C . GLU A 1 334 ? -10.535 11.490 28.102 1.00 88.81 334 GLU A C 1
ATOM 2335 O O . GLU A 1 334 ? -10.981 11.051 29.160 1.00 88.81 334 GLU A O 1
ATOM 2340 N N . VAL A 1 335 ? -10.430 10.733 27.009 1.00 94.62 335 VAL A N 1
ATOM 2341 C CA . VAL A 1 335 ? -10.614 9.278 27.031 1.00 94.62 335 VAL A CA 1
ATOM 2342 C C . VAL A 1 335 ? -9.344 8.643 26.512 1.00 94.62 335 VAL A C 1
ATOM 2344 O O . VAL A 1 335 ? -9.009 8.816 25.337 1.00 94.62 335 VAL A O 1
ATOM 2347 N N . SER A 1 336 ? -8.617 7.949 27.387 1.00 96.56 336 SER A N 1
ATOM 2348 C CA . SER A 1 336 ? -7.318 7.387 27.025 1.00 96.56 336 SER A CA 1
ATOM 2349 C C . SER A 1 336 ? -7.028 6.035 27.667 1.00 96.56 336 SER A C 1
ATOM 2351 O O . SER A 1 336 ? -7.394 5.760 28.811 1.00 96.56 336 SER A O 1
ATOM 2353 N N . VAL A 1 337 ? -6.335 5.181 26.915 1.00 98.44 337 VAL A N 1
ATOM 2354 C CA . VAL A 1 337 ? -5.824 3.892 27.397 1.00 98.44 337 VAL A CA 1
ATOM 2355 C C . VAL A 1 337 ? -4.340 3.747 27.058 1.00 98.44 337 VAL A C 1
ATOM 2357 O O . VAL A 1 337 ? -3.870 4.306 26.065 1.00 98.44 337 VAL A O 1
ATOM 2360 N N . ASP A 1 338 ? -3.586 3.001 27.868 1.00 98.44 338 ASP A N 1
ATOM 2361 C CA . ASP A 1 338 ? -2.143 2.818 27.635 1.00 98.44 338 ASP A CA 1
ATOM 2362 C C . ASP A 1 338 ? -1.844 2.014 26.360 1.00 98.44 338 ASP A C 1
ATOM 2364 O O . ASP A 1 338 ? -1.014 2.412 25.552 1.00 98.44 338 ASP A O 1
ATOM 2368 N N . THR A 1 339 ? -2.508 0.874 26.175 1.00 98.75 339 THR A N 1
ATOM 2369 C CA . THR A 1 339 ? -2.408 0.002 24.990 1.00 98.75 339 THR A CA 1
ATOM 2370 C C . THR A 1 339 ? -3.752 -0.675 24.759 1.00 98.75 339 THR A C 1
ATOM 2372 O O . THR A 1 339 ? -4.555 -0.758 25.690 1.00 98.75 339 THR A O 1
ATOM 2375 N N . ALA A 1 340 ? -3.994 -1.166 23.546 1.00 98.81 340 ALA A N 1
ATOM 2376 C CA . ALA A 1 340 ? -5.228 -1.857 23.205 1.00 98.81 340 ALA A CA 1
ATOM 2377 C C . ALA A 1 340 ? -4.965 -3.149 22.429 1.00 98.81 340 ALA A C 1
ATOM 2379 O O . ALA A 1 340 ? -4.118 -3.196 21.534 1.00 98.81 340 ALA A O 1
ATOM 2380 N N . LYS A 1 341 ? -5.712 -4.206 22.758 1.00 98.88 341 LYS A N 1
ATOM 2381 C CA . LYS A 1 341 ? -5.692 -5.473 22.025 1.00 98.88 341 LYS A CA 1
ATOM 2382 C C . LYS A 1 341 ? -7.103 -6.005 21.795 1.00 98.88 341 LYS A C 1
ATOM 2384 O O . LYS A 1 341 ? -7.901 -6.077 22.723 1.00 98.88 341 LYS A O 1
ATOM 2389 N N . ILE A 1 342 ? -7.374 -6.443 20.570 1.00 98.94 342 ILE A N 1
ATOM 2390 C CA . ILE A 1 342 ? -8.560 -7.210 20.189 1.00 98.94 342 ILE A CA 1
ATOM 2391 C C . ILE A 1 342 ? -8.098 -8.573 19.669 1.00 98.94 342 ILE A C 1
ATOM 2393 O O . ILE A 1 342 ? -7.241 -8.639 18.791 1.00 98.94 342 ILE A O 1
ATOM 2397 N N . SER A 1 343 ? -8.661 -9.661 20.195 1.00 98.88 343 SER A N 1
ATOM 2398 C CA . SER A 1 343 ? -8.398 -11.036 19.751 1.00 98.88 343 SER A CA 1
ATOM 2399 C C . SER A 1 343 ? -9.701 -11.712 19.331 1.00 98.88 343 SER A C 1
ATOM 2401 O O . SER A 1 343 ? -10.587 -11.886 20.162 1.00 98.88 343 SER A O 1
ATOM 2403 N N . ILE A 1 344 ? -9.819 -12.121 18.068 1.00 98.88 344 ILE A N 1
ATOM 2404 C CA . ILE A 1 344 ? -11.019 -12.754 17.502 1.00 98.88 344 ILE A CA 1
ATOM 2405 C C . ILE A 1 344 ? -10.657 -14.161 17.028 1.00 98.88 344 ILE A C 1
ATOM 2407 O O . ILE A 1 344 ? -9.897 -14.342 16.078 1.00 98.88 344 ILE A O 1
ATOM 2411 N N . SER A 1 345 ? -11.209 -15.166 17.699 1.00 98.69 345 SER A N 1
ATOM 2412 C CA . SER A 1 345 ? -11.020 -16.591 17.375 1.00 98.69 345 SER A CA 1
ATOM 2413 C C . SER A 1 345 ? -12.304 -17.277 16.897 1.00 98.69 345 SER A C 1
ATOM 2415 O O . SER A 1 345 ? -12.249 -18.365 16.326 1.00 98.69 345 SER A O 1
ATOM 2417 N N . GLY A 1 346 ? -13.454 -16.621 17.062 1.00 97.88 346 GLY A N 1
ATOM 2418 C CA . GLY A 1 346 ? -14.767 -17.080 16.614 1.00 97.88 346 GLY A CA 1
ATOM 2419 C C . GLY A 1 346 ? -15.842 -16.019 16.866 1.00 97.88 346 GLY A C 1
ATOM 2420 O O . GLY A 1 346 ? -15.534 -14.933 17.349 1.00 97.88 346 GLY A O 1
ATOM 2421 N N . GLY A 1 347 ? -17.098 -16.334 16.537 1.00 98.06 347 GLY A N 1
ATOM 2422 C CA . GLY A 1 347 ? -18.230 -15.403 16.648 1.00 98.06 347 GLY A CA 1
ATOM 2423 C C . GLY A 1 347 ? -18.403 -14.479 15.435 1.00 98.06 347 GLY A C 1
ATOM 2424 O O . GLY A 1 347 ? -17.741 -14.659 14.408 1.00 98.06 347 GLY A O 1
ATOM 2425 N N . GLU A 1 348 ? -19.324 -13.522 15.548 1.00 98.50 348 GLU A N 1
ATOM 2426 C CA . GLU A 1 348 ? -19.683 -12.579 14.481 1.00 98.50 348 GLU A CA 1
ATOM 2427 C C . GLU A 1 348 ? -19.666 -11.121 14.966 1.00 98.50 348 GLU A C 1
ATOM 2429 O O . GLU A 1 348 ? -20.401 -10.746 15.883 1.00 98.50 348 GLU A O 1
ATOM 2434 N N . VAL A 1 349 ? -18.866 -10.288 14.295 1.00 98.75 349 VAL A N 1
ATOM 2435 C CA . VAL A 1 349 ? -18.929 -8.829 14.396 1.00 98.75 349 VAL A CA 1
ATOM 2436 C C . VAL A 1 349 ? -19.832 -8.303 13.284 1.00 98.75 349 VAL A C 1
ATOM 2438 O O . VAL A 1 349 ? -19.489 -8.365 12.101 1.00 98.75 349 VAL A O 1
ATOM 2441 N N . GLY A 1 350 ? -20.998 -7.782 13.667 1.00 97.56 350 GLY A N 1
ATOM 2442 C CA . GLY A 1 350 ? -22.058 -7.375 12.743 1.00 97.56 350 GLY A CA 1
ATOM 2443 C C . GLY A 1 350 ? -21.693 -6.194 11.839 1.00 97.56 350 GLY A C 1
ATOM 2444 O O . GLY A 1 350 ? -22.265 -6.056 10.760 1.00 97.56 350 GLY A O 1
ATOM 2445 N N . ALA A 1 351 ? -20.742 -5.358 12.254 1.00 97.31 351 ALA A N 1
ATOM 2446 C CA . ALA A 1 351 ? -20.210 -4.254 11.469 1.00 97.31 351 ALA A CA 1
ATOM 2447 C C . ALA A 1 351 ? -18.673 -4.280 11.479 1.00 97.31 351 ALA A C 1
ATOM 2449 O O . ALA A 1 351 ? -18.081 -5.191 10.909 1.00 97.31 351 ALA A O 1
ATOM 2450 N N . TYR A 1 352 ? -18.011 -3.290 12.074 1.00 97.75 352 TYR A N 1
ATOM 2451 C CA . TYR A 1 352 ? -16.567 -3.090 11.939 1.00 97.75 352 TYR A CA 1
ATOM 2452 C C . TYR A 1 352 ? -15.800 -3.242 13.258 1.00 97.75 352 TYR A C 1
ATOM 2454 O O . TYR A 1 352 ? -16.375 -3.228 14.349 1.00 97.75 352 TYR A O 1
ATOM 2462 N N . VAL A 1 353 ? -14.481 -3.390 13.127 1.00 98.81 353 VAL A N 1
ATOM 2463 C CA . VAL A 1 353 ? -13.521 -3.512 14.231 1.00 98.81 353 VAL A CA 1
ATOM 2464 C C . VAL A 1 353 ? -12.524 -2.359 14.168 1.00 98.81 353 VAL A C 1
ATOM 2466 O O . VAL A 1 353 ? -12.021 -2.030 13.093 1.00 98.81 353 VAL A O 1
ATOM 2469 N N . VAL A 1 354 ? -12.224 -1.763 15.318 1.00 98.81 354 VAL A N 1
ATOM 2470 C CA . VAL A 1 354 ? -11.321 -0.616 15.464 1.00 98.81 354 VAL A CA 1
ATOM 2471 C C . VAL A 1 354 ? -10.288 -0.939 16.540 1.00 98.81 354 VAL A C 1
ATOM 2473 O O . VAL A 1 354 ? -10.644 -1.193 17.687 1.00 98.81 354 VAL A O 1
ATOM 2476 N N . GLY A 1 355 ? -9.003 -0.952 16.190 1.00 98.31 355 GLY A N 1
ATOM 2477 C CA . GLY A 1 355 ? -7.921 -1.241 17.136 1.00 98.31 355 GLY A CA 1
ATOM 2478 C C . GLY A 1 355 ? -7.772 -0.135 18.179 1.00 98.31 355 GLY A C 1
ATOM 2479 O O . GLY A 1 355 ? -7.523 -0.416 19.353 1.00 98.31 355 GLY A O 1
ATOM 2480 N N . GLY A 1 356 ? -7.969 1.113 17.744 1.00 97.56 356 GLY A N 1
ATOM 2481 C CA . GLY A 1 356 ? -8.101 2.284 18.601 1.00 97.56 356 GLY A CA 1
ATOM 2482 C C . GLY A 1 356 ? -9.471 2.369 19.280 1.00 97.56 356 GLY A C 1
ATOM 2483 O O . GLY A 1 356 ? -10.138 1.362 19.522 1.00 97.56 356 GLY A O 1
ATOM 2484 N N . GLY A 1 357 ? -9.911 3.586 19.590 1.00 95.81 357 GLY A N 1
ATOM 2485 C CA . GLY A 1 357 ? -11.263 3.833 20.100 1.00 95.81 357 GLY A CA 1
ATOM 2486 C C . GLY A 1 357 ? -12.049 4.820 19.247 1.00 95.81 357 GLY A C 1
ATOM 2487 O O . GLY A 1 357 ? -11.591 5.262 18.191 1.00 95.81 357 GLY A O 1
ATOM 2488 N N . TYR A 1 358 ? -13.247 5.157 19.710 1.00 95.69 358 TYR A N 1
ATOM 2489 C CA . TYR A 1 358 ? -14.120 6.133 19.069 1.00 95.69 358 TYR A CA 1
ATOM 2490 C C . TYR A 1 358 ? -13.775 7.533 19.584 1.00 95.69 358 TYR A C 1
ATOM 2492 O O . TYR A 1 358 ? -14.042 7.851 20.741 1.00 95.69 358 TYR A O 1
ATOM 2500 N N . PHE A 1 359 ? -13.112 8.349 18.758 1.00 94.12 359 PHE A N 1
ATOM 2501 C CA . PHE A 1 359 ? -12.605 9.686 19.110 1.00 94.12 359 PHE A CA 1
ATOM 2502 C C . PHE A 1 359 ? -11.722 9.704 20.380 1.00 94.12 359 PHE A C 1
ATOM 2504 O O . PHE A 1 359 ? -11.556 10.740 21.026 1.00 94.12 359 PHE A O 1
ATOM 2511 N N . SER A 1 360 ? -11.150 8.554 20.750 1.00 94.44 360 SER A N 1
ATOM 2512 C CA . SER A 1 360 ? -10.345 8.372 21.960 1.00 94.44 360 SER A CA 1
ATOM 2513 C C . SER A 1 360 ? -8.898 8.023 21.631 1.00 94.44 360 SER A C 1
ATOM 2515 O O . SER A 1 360 ? -8.603 7.487 20.556 1.00 94.44 360 SER A O 1
ATOM 2517 N N . ASP A 1 361 ? -8.017 8.232 22.605 1.00 96.88 361 ASP A N 1
ATOM 2518 C CA . ASP A 1 361 ? -6.590 7.990 22.436 1.00 96.88 361 ASP A CA 1
ATOM 2519 C C . ASP A 1 361 ? -6.163 6.599 22.939 1.00 96.88 361 ASP A C 1
ATOM 2521 O O . ASP A 1 361 ? -6.593 6.126 23.995 1.00 96.88 361 ASP A O 1
ATOM 2525 N N . VAL A 1 362 ? -5.253 5.967 22.202 1.00 98.50 362 VAL A N 1
ATOM 2526 C CA . VAL A 1 362 ? -4.465 4.806 22.632 1.00 98.50 362 VAL A CA 1
ATOM 2527 C C . VAL A 1 362 ? -3.002 5.232 22.630 1.00 98.50 362 VAL A C 1
ATOM 2529 O O . VAL A 1 362 ? -2.398 5.389 21.573 1.00 98.50 362 VAL A O 1
ATOM 2532 N N . LYS A 1 363 ? -2.418 5.440 23.813 1.00 98.00 363 LYS A N 1
ATOM 2533 C CA . LYS A 1 363 ? -1.079 6.047 23.949 1.00 98.00 363 LYS A CA 1
ATOM 2534 C C . LYS A 1 363 ? 0.024 5.189 23.318 1.00 98.00 363 LYS A C 1
ATOM 2536 O O . LYS A 1 363 ? 1.001 5.708 22.793 1.00 98.00 363 LYS A O 1
ATOM 2541 N N . GLY A 1 364 ? -0.120 3.872 23.400 1.00 98.31 364 GLY A N 1
ATOM 2542 C CA . GLY A 1 364 ? 0.803 2.883 22.860 1.00 98.31 364 GLY A CA 1
ATOM 2543 C C . GLY A 1 364 ? 0.232 2.141 21.654 1.00 98.31 364 GLY A C 1
ATOM 2544 O O . GLY A 1 364 ? -0.423 2.718 20.790 1.00 98.31 364 GLY A O 1
ATOM 2545 N N . ALA A 1 365 ? 0.515 0.841 21.580 1.00 98.31 365 ALA A N 1
ATOM 2546 C CA . ALA A 1 365 ? 0.102 0.009 20.457 1.00 98.31 365 ALA A CA 1
ATOM 2547 C C . ALA A 1 365 ? -1.388 -0.368 20.519 1.00 98.31 365 ALA A C 1
ATOM 2549 O O . ALA A 1 365 ? -1.898 -0.724 21.586 1.00 98.31 365 ALA A O 1
ATOM 2550 N N . ALA A 1 366 ? -2.034 -0.357 19.355 1.00 98.81 366 ALA A N 1
ATOM 2551 C CA . ALA A 1 366 ? -3.340 -0.943 19.089 1.00 98.81 366 ALA A CA 1
ATOM 2552 C C . ALA A 1 366 ? -3.179 -2.193 18.207 1.00 98.81 366 ALA A C 1
ATOM 2554 O O . ALA A 1 366 ? -2.766 -2.108 17.047 1.00 98.81 366 ALA A O 1
ATOM 2555 N N . ASN A 1 367 ? -3.505 -3.360 18.761 1.00 98.81 367 ASN A N 1
ATOM 2556 C CA . ASN A 1 367 ? -3.306 -4.650 18.108 1.00 98.81 367 ASN A CA 1
ATOM 2557 C C . ASN A 1 367 ? -4.642 -5.342 17.831 1.00 98.81 367 ASN A C 1
ATOM 2559 O O . ASN A 1 367 ? -5.458 -5.512 18.734 1.00 98.81 367 ASN A O 1
ATOM 2563 N N . ILE A 1 368 ? -4.830 -5.818 16.606 1.00 98.94 368 ILE A N 1
ATOM 2564 C CA . ILE A 1 368 ? -5.953 -6.667 16.209 1.00 98.94 368 ILE A CA 1
ATOM 2565 C C . ILE A 1 368 ? -5.384 -8.007 15.753 1.00 98.94 368 ILE A C 1
ATOM 2567 O O . ILE A 1 368 ? -4.573 -8.061 14.830 1.00 98.94 368 ILE A O 1
ATOM 2571 N N . GLU A 1 369 ? -5.817 -9.090 16.386 1.00 98.81 369 GLU A N 1
ATOM 2572 C CA . GLU A 1 369 ? -5.446 -10.462 16.046 1.00 98.81 369 GLU A CA 1
ATOM 2573 C C . GLU A 1 369 ? -6.703 -11.258 15.693 1.00 98.81 369 GLU A C 1
ATOM 2575 O O . GLU A 1 369 ? -7.573 -11.466 16.536 1.00 98.81 369 GLU A O 1
ATOM 2580 N N . MET A 1 370 ? -6.795 -11.729 14.452 1.00 98.75 370 MET A N 1
ATOM 2581 C CA . MET A 1 370 ? -7.906 -12.543 13.968 1.00 98.75 370 MET A CA 1
ATOM 2582 C C . MET A 1 370 ? -7.404 -13.913 13.504 1.00 98.75 370 MET A C 1
ATOM 2584 O O . MET A 1 370 ? -6.582 -14.025 12.591 1.00 98.75 370 MET A O 1
ATOM 2588 N N . THR A 1 371 ? -7.898 -14.968 14.148 1.00 98.75 371 THR A N 1
ATOM 2589 C CA . THR A 1 371 ? -7.598 -16.378 13.837 1.00 98.75 371 THR A CA 1
ATOM 2590 C C . THR A 1 371 ? -8.847 -17.162 13.423 1.00 98.75 371 THR A C 1
ATOM 2592 O O . THR A 1 371 ? -8.736 -18.281 12.926 1.00 98.75 371 THR A O 1
ATOM 2595 N N . GLY A 1 372 ? -10.036 -16.577 13.587 1.00 98.12 372 GLY A N 1
ATOM 2596 C CA . GLY A 1 372 ? -11.327 -17.159 13.228 1.00 98.12 372 GLY A CA 1
ATOM 2597 C C . GLY A 1 372 ? -12.454 -16.123 13.296 1.00 98.12 372 GLY A C 1
ATOM 2598 O O . GLY A 1 372 ? -12.197 -14.931 13.432 1.00 98.12 372 GLY A O 1
ATOM 2599 N N . GLY A 1 373 ? -13.707 -16.577 13.209 1.00 98.31 373 GLY A N 1
ATOM 2600 C CA . GLY A 1 373 ? -14.892 -15.707 13.260 1.00 98.31 373 GLY A CA 1
ATOM 2601 C C . GLY A 1 373 ? -15.202 -14.979 11.948 1.00 98.31 373 GLY A C 1
ATOM 2602 O O . GLY A 1 373 ? -14.570 -15.225 10.918 1.00 98.31 373 GLY A O 1
ATOM 2603 N N . THR A 1 374 ? -16.215 -14.111 11.986 1.00 98.56 374 THR A N 1
ATOM 2604 C CA . THR A 1 374 ? -16.666 -13.293 10.848 1.00 98.56 374 THR A CA 1
ATOM 2605 C C . THR A 1 374 ? -16.740 -11.821 11.238 1.00 98.56 374 THR A C 1
ATOM 2607 O O . THR A 1 374 ? -17.293 -11.491 12.283 1.00 98.56 374 THR A O 1
ATOM 2610 N N . ILE A 1 375 ? -16.221 -10.938 10.385 1.00 98.69 375 ILE A N 1
ATOM 2611 C CA . ILE A 1 375 ? -16.398 -9.485 10.472 1.00 98.69 375 ILE A CA 1
ATOM 2612 C C . ILE A 1 375 ? -17.135 -9.036 9.209 1.00 98.69 375 ILE A C 1
ATOM 2614 O O . ILE A 1 375 ? -16.637 -9.220 8.097 1.00 98.69 375 ILE A O 1
ATOM 2618 N N . ASN A 1 376 ? -18.326 -8.459 9.369 1.00 98.06 376 ASN A N 1
ATOM 2619 C CA . ASN A 1 376 ? -19.180 -8.086 8.237 1.00 98.06 376 ASN A CA 1
ATOM 2620 C C . ASN A 1 376 ? -18.818 -6.737 7.591 1.00 98.06 376 ASN A C 1
ATOM 2622 O O . ASN A 1 376 ? -19.275 -6.443 6.489 1.00 98.06 376 ASN A O 1
ATOM 2626 N N . GLY A 1 377 ? -18.004 -5.924 8.260 1.00 97.88 377 GLY A N 1
ATOM 2627 C CA . GLY A 1 377 ? -17.547 -4.615 7.806 1.00 97.88 377 GLY A CA 1
ATOM 2628 C C . GLY A 1 377 ? -16.026 -4.495 7.766 1.00 97.88 377 GLY A C 1
ATOM 2629 O O . GLY A 1 377 ? -15.302 -5.473 7.582 1.00 97.88 377 GLY A O 1
ATOM 2630 N N . ASN A 1 378 ? -15.547 -3.259 7.895 1.00 98.38 378 ASN A N 1
ATOM 2631 C CA . ASN A 1 378 ? -14.128 -2.932 7.780 1.00 98.38 378 ASN A CA 1
ATOM 2632 C C . ASN A 1 378 ? -13.354 -3.214 9.074 1.00 98.38 378 ASN A C 1
ATOM 2634 O O . ASN A 1 378 ? -13.921 -3.291 10.165 1.00 98.38 378 ASN A O 1
ATOM 2638 N N . ILE A 1 379 ? -12.035 -3.293 8.942 1.00 98.88 379 ILE A N 1
ATOM 2639 C CA . ILE A 1 379 ? -11.091 -3.280 10.057 1.00 98.88 379 ILE A CA 1
ATOM 2640 C C . ILE A 1 379 ? -10.249 -2.013 9.944 1.00 98.88 379 ILE A C 1
ATOM 2642 O O . ILE A 1 379 ? -9.680 -1.751 8.884 1.00 98.88 379 ILE A O 1
ATOM 2646 N N . TYR A 1 380 ? -10.143 -1.260 11.035 1.00 98.69 380 TYR A N 1
ATOM 2647 C CA . TYR A 1 380 ? -9.278 -0.088 11.150 1.00 98.69 380 TYR A CA 1
ATOM 2648 C C . TYR A 1 380 ? -8.257 -0.329 12.261 1.00 98.69 380 TYR A C 1
ATOM 2650 O O . TYR A 1 380 ? -8.637 -0.581 13.403 1.00 98.69 380 TYR A O 1
ATOM 2658 N N . GLY A 1 381 ? -6.963 -0.279 11.949 1.00 98.38 381 GLY A N 1
ATOM 2659 C CA . GLY A 1 381 ? -5.906 -0.475 12.943 1.00 98.38 381 GLY A CA 1
ATOM 2660 C C . GLY A 1 381 ? -5.826 0.658 13.973 1.00 98.38 381 GLY A C 1
ATOM 2661 O O . GLY A 1 381 ? -5.511 0.401 15.132 1.00 98.38 381 GLY A O 1
ATOM 2662 N N . GLY A 1 382 ? -6.121 1.894 13.554 1.00 97.81 382 GLY A N 1
ATOM 2663 C CA . GLY A 1 382 ? -6.128 3.090 14.406 1.00 97.81 382 GLY A CA 1
ATOM 2664 C C . GLY A 1 382 ? -7.503 3.409 14.999 1.00 97.81 382 GLY A C 1
ATOM 2665 O O . GLY A 1 382 ? -8.361 2.535 15.094 1.00 97.81 382 GLY A O 1
ATOM 2666 N N . SER A 1 383 ? -7.714 4.669 15.391 1.00 96.44 383 SER A N 1
ATOM 2667 C CA . SER A 1 383 ? -8.996 5.167 15.915 1.00 96.44 383 SER A CA 1
ATOM 2668 C C . SER A 1 383 ? -10.018 5.486 14.813 1.00 96.44 383 SER A C 1
ATOM 2670 O O . SER A 1 383 ? -9.671 5.745 13.656 1.00 96.44 383 SER A O 1
ATOM 2672 N N . GLU A 1 384 ? -11.294 5.502 15.194 1.00 95.25 384 GLU A N 1
ATOM 2673 C CA . GLU A 1 384 ? -12.380 6.081 14.401 1.00 95.25 384 GLU A CA 1
ATOM 2674 C C . GLU A 1 384 ? -12.622 7.519 14.874 1.00 95.25 384 GLU A C 1
ATOM 2676 O O . GLU A 1 384 ? -12.878 7.752 16.053 1.00 95.25 384 GLU A O 1
ATOM 2681 N N . GLY A 1 385 ? -12.544 8.488 13.967 1.00 92.25 385 GLY A N 1
ATOM 2682 C CA . GLY A 1 385 ? -12.616 9.908 14.291 1.00 92.25 385 GLY A CA 1
ATOM 2683 C C . GLY A 1 385 ? -11.315 10.457 14.871 1.00 92.25 385 GLY A C 1
ATOM 2684 O O . GLY A 1 385 ? -10.251 9.854 14.753 1.00 92.25 385 GLY A O 1
ATOM 2685 N N . ALA A 1 386 ? -11.401 11.628 15.497 1.00 91.56 386 ALA A N 1
ATOM 2686 C CA . ALA A 1 386 ? -10.251 12.423 15.924 1.00 91.56 386 ALA A CA 1
ATOM 2687 C C . ALA A 1 386 ? -9.552 11.873 17.185 1.00 91.56 386 ALA A C 1
ATOM 2689 O O . ALA A 1 386 ? -9.441 12.593 18.174 1.00 91.56 386 ALA A O 1
ATOM 2690 N N . GLY A 1 387 ? -9.110 10.612 17.175 1.00 93.44 387 GLY A N 1
ATOM 2691 C CA . GLY A 1 387 ? -8.297 9.976 18.220 1.00 93.44 387 GLY A CA 1
ATOM 2692 C C . GLY A 1 387 ? -6.866 9.685 17.753 1.00 93.44 387 GLY A C 1
ATOM 2693 O O . GLY A 1 387 ? -6.647 9.424 16.567 1.00 93.44 387 GLY A O 1
ATOM 2694 N N . SER A 1 388 ? -5.902 9.705 18.682 1.00 95.75 388 SER A N 1
ATOM 2695 C CA . SER A 1 388 ? -4.503 9.340 18.406 1.00 95.75 388 SER A CA 1
ATOM 2696 C C . SER A 1 388 ? -4.196 7.906 18.832 1.00 95.75 388 SER A C 1
ATOM 2698 O O . SER A 1 388 ? -4.654 7.446 19.875 1.00 95.75 388 SER A O 1
ATOM 2700 N N . THR A 1 389 ? -3.408 7.186 18.039 1.00 98.38 389 THR A N 1
ATOM 2701 C CA . THR A 1 389 ? -2.899 5.848 18.357 1.00 98.38 389 THR A CA 1
ATOM 2702 C C . THR A 1 389 ? -1.377 5.832 18.246 1.00 98.38 389 THR A C 1
ATOM 2704 O O . THR A 1 389 ? -0.832 6.273 17.238 1.00 98.38 389 THR A O 1
ATOM 2707 N N . GLY A 1 390 ? -0.668 5.281 19.232 1.00 98.38 390 GLY A N 1
ATOM 2708 C CA . GLY A 1 390 ? 0.795 5.208 19.205 1.00 98.38 390 GLY A CA 1
ATOM 2709 C C . GLY A 1 390 ? 1.330 4.422 18.001 1.00 98.38 390 GLY A C 1
ATOM 2710 O O . GLY A 1 390 ? 2.120 4.942 17.215 1.00 98.38 390 GLY A O 1
ATOM 2711 N N . SER A 1 391 ? 0.911 3.169 17.819 1.00 98.69 391 SER A N 1
ATOM 2712 C CA . SER A 1 391 ? 1.225 2.345 16.636 1.00 98.69 391 SER A CA 1
ATOM 2713 C C . SER A 1 391 ? 0.135 1.307 16.387 1.00 98.69 391 SER A C 1
ATOM 2715 O O . SER A 1 391 ? -0.646 1.015 17.292 1.00 98.69 391 SER A O 1
ATOM 2717 N N . THR A 1 392 ? 0.077 0.726 15.185 1.00 98.88 392 THR A N 1
ATOM 2718 C CA . THR A 1 392 ? -0.941 -0.289 14.863 1.00 98.88 392 THR A CA 1
ATOM 2719 C C . THR A 1 392 ? -0.333 -1.592 14.354 1.00 98.88 392 THR A C 1
ATOM 2721 O O . THR A 1 392 ? 0.671 -1.608 13.629 1.00 98.88 392 THR A O 1
ATOM 2724 N N . LEU A 1 393 ? -0.974 -2.702 14.722 1.00 98.88 393 LEU A N 1
ATOM 2725 C CA . LEU A 1 393 ? -0.736 -4.023 14.150 1.00 98.88 393 LEU A CA 1
ATOM 2726 C C . LEU A 1 393 ? -2.072 -4.717 13.886 1.00 98.88 393 LEU A C 1
ATOM 2728 O O . LEU A 1 393 ? -2.801 -5.045 14.817 1.00 98.88 393 LEU A O 1
ATOM 2732 N N . VAL A 1 394 ? -2.354 -5.020 12.623 1.00 98.94 394 VAL A N 1
ATOM 2733 C CA . VAL A 1 394 ? -3.489 -5.852 12.211 1.00 98.94 394 VAL A CA 1
ATOM 2734 C C . VAL A 1 394 ? -2.941 -7.176 11.695 1.00 98.94 394 VAL A C 1
ATOM 2736 O O . VAL A 1 394 ? -2.237 -7.203 10.692 1.00 98.94 394 VAL A O 1
ATOM 2739 N N . SER A 1 395 ? -3.221 -8.277 12.389 1.00 98.81 395 SER A N 1
ATOM 2740 C CA . SER A 1 395 ? -2.773 -9.626 12.026 1.00 98.81 395 SER A CA 1
ATOM 2741 C C . SER A 1 395 ? -3.967 -10.546 11.801 1.00 98.81 395 SER A C 1
ATOM 2743 O O . SER A 1 395 ? -4.737 -10.804 12.723 1.00 98.81 395 SER A O 1
ATOM 2745 N N . ILE A 1 396 ? -4.109 -11.065 10.583 1.00 98.88 396 ILE A N 1
ATOM 2746 C CA . ILE A 1 396 ? -5.225 -11.919 10.167 1.00 98.88 396 ILE A CA 1
ATOM 2747 C C . ILE A 1 396 ? -4.655 -13.227 9.620 1.00 98.88 396 ILE A C 1
ATOM 2749 O O . ILE A 1 396 ? -3.859 -13.234 8.685 1.00 98.88 396 ILE A O 1
ATOM 2753 N N . SER A 1 397 ? -5.039 -14.342 10.233 1.00 98.56 397 SER A N 1
ATOM 2754 C CA . SER A 1 397 ? -4.537 -15.689 9.913 1.00 98.56 397 SER A CA 1
ATOM 2755 C C . SER A 1 397 ? -5.644 -16.738 9.782 1.00 98.56 397 SER A C 1
ATOM 2757 O O . SER A 1 397 ? -5.368 -17.902 9.505 1.00 98.56 397 SER A O 1
ATOM 2759 N N . GLY A 1 398 ? -6.902 -16.335 9.971 1.00 97.69 398 GLY A N 1
ATOM 2760 C CA . GLY A 1 398 ? -8.080 -17.169 9.772 1.00 97.69 398 GLY A CA 1
ATOM 2761 C C . GLY A 1 398 ? -9.369 -16.351 9.867 1.00 97.69 398 GLY A C 1
ATOM 2762 O O . GLY A 1 398 ? -9.336 -15.162 10.178 1.00 97.69 398 GLY A O 1
ATOM 2763 N N . GLY A 1 399 ? -10.506 -16.998 9.609 1.00 97.50 399 GLY A N 1
ATOM 2764 C CA . GLY A 1 399 ? -11.833 -16.371 9.628 1.00 97.50 399 GLY A CA 1
ATOM 2765 C C . GLY A 1 399 ? -12.219 -15.673 8.317 1.00 97.50 399 GLY A C 1
ATOM 2766 O O . GLY A 1 399 ? -11.635 -15.937 7.268 1.00 97.50 399 GLY A O 1
ATOM 2767 N N . THR A 1 400 ? -13.265 -14.842 8.363 1.00 98.00 400 THR A N 1
ATOM 2768 C CA . THR A 1 400 ? -13.844 -14.140 7.200 1.00 98.00 400 THR A CA 1
ATOM 2769 C C . THR A 1 400 ? -13.961 -12.639 7.455 1.00 98.00 400 THR A C 1
ATOM 2771 O O . THR A 1 400 ? -14.550 -12.231 8.454 1.00 98.00 400 THR A O 1
ATOM 2774 N N . VAL A 1 401 ? -13.456 -11.819 6.529 1.00 98.25 401 VAL A N 1
ATOM 2775 C CA . VAL A 1 401 ? -13.616 -10.357 6.535 1.00 98.25 401 VAL A CA 1
ATOM 2776 C C . VAL A 1 401 ? -14.371 -9.952 5.272 1.00 98.25 401 VAL A C 1
ATOM 2778 O O . VAL A 1 401 ? -13.845 -10.081 4.171 1.00 98.25 401 VAL A O 1
ATOM 2781 N N . ASN A 1 402 ? -15.608 -9.480 5.428 1.00 97.50 402 ASN A N 1
ATOM 2782 C CA . ASN A 1 402 ? -16.461 -9.083 4.301 1.00 97.50 402 ASN A CA 1
ATOM 2783 C C . ASN A 1 402 ? -16.233 -7.630 3.855 1.00 97.50 402 ASN A C 1
ATOM 2785 O O . ASN A 1 402 ? -16.658 -7.251 2.765 1.00 97.50 402 ASN A O 1
ATOM 2789 N N . GLY A 1 403 ? -15.575 -6.815 4.683 1.00 97.62 403 GLY A N 1
ATOM 2790 C CA . GLY A 1 403 ? -15.158 -5.462 4.328 1.00 97.62 403 GLY A CA 1
ATOM 2791 C C . GLY A 1 403 ? -13.696 -5.372 3.891 1.00 97.62 403 GLY A C 1
ATOM 2792 O O . GLY A 1 403 ? -13.111 -6.309 3.343 1.00 97.62 403 GLY A O 1
ATOM 2793 N N . ARG A 1 404 ? -13.122 -4.196 4.136 1.00 98.38 404 ARG A N 1
ATOM 2794 C CA . ARG A 1 404 ? -11.747 -3.814 3.797 1.00 98.38 404 ARG A CA 1
ATOM 2795 C C . ARG A 1 404 ? -10.886 -3.737 5.049 1.00 98.38 404 ARG A C 1
ATOM 2797 O O . ARG A 1 404 ? -11.404 -3.529 6.148 1.00 98.38 404 ARG A O 1
ATOM 2804 N N . VAL A 1 405 ? -9.575 -3.842 4.877 1.00 98.81 405 VAL A N 1
ATOM 2805 C CA . VAL A 1 405 ? -8.608 -3.693 5.971 1.00 98.81 405 VAL A CA 1
ATOM 2806 C C . VAL A 1 405 ? -7.790 -2.427 5.775 1.00 98.81 405 VAL A C 1
ATOM 2808 O O . VAL A 1 405 ? -7.193 -2.235 4.721 1.00 98.81 405 VAL A O 1
ATOM 2811 N N . PHE A 1 406 ? -7.728 -1.596 6.810 1.00 98.69 406 PHE A N 1
ATOM 2812 C CA . PHE A 1 406 ? -6.905 -0.394 6.871 1.00 98.69 406 PHE A CA 1
ATOM 2813 C C . PHE A 1 406 ? -5.932 -0.509 8.044 1.00 98.69 406 PHE A C 1
ATOM 2815 O O . PHE A 1 406 ? -6.348 -0.738 9.182 1.00 98.69 406 PHE A O 1
ATOM 2822 N N . GLY A 1 407 ? -4.636 -0.335 7.791 1.00 98.25 407 GLY A N 1
ATOM 2823 C CA . GLY A 1 407 ? -3.626 -0.286 8.848 1.00 98.25 407 GLY A CA 1
ATOM 2824 C C . GLY A 1 407 ? -3.759 0.959 9.730 1.00 98.25 407 GLY A C 1
ATOM 2825 O O . GLY A 1 407 ? -3.422 0.910 10.912 1.00 98.25 407 GLY A O 1
ATOM 2826 N N . GLY A 1 408 ? -4.272 2.061 9.177 1.00 97.50 408 GLY A N 1
ATOM 2827 C CA . GLY A 1 408 ? -4.524 3.321 9.878 1.00 97.50 408 GLY A CA 1
ATOM 2828 C C . GLY A 1 408 ? -5.926 3.439 10.490 1.00 97.50 408 GLY A C 1
ATOM 2829 O O . GLY A 1 408 ? -6.651 2.456 10.652 1.00 97.50 408 GLY A O 1
ATOM 2830 N N . GLY A 1 409 ? -6.295 4.667 10.860 1.00 95.88 409 GLY A N 1
ATOM 2831 C CA . GLY A 1 409 ? -7.628 5.016 11.361 1.00 95.88 409 GLY A CA 1
ATOM 2832 C C . GLY A 1 409 ? -8.617 5.425 10.262 1.00 95.88 409 GLY A C 1
ATOM 2833 O O . GLY A 1 409 ? -8.296 5.418 9.071 1.00 95.88 409 GLY A O 1
ATOM 2834 N N . SER A 1 410 ? -9.821 5.816 10.679 1.00 95.25 410 SER A N 1
ATOM 2835 C CA . SER A 1 410 ? -10.880 6.315 9.793 1.00 95.25 410 SER A CA 1
ATOM 2836 C C . SER A 1 410 ? -11.366 7.685 10.242 1.00 95.25 410 SER A C 1
ATOM 2838 O O . SER A 1 410 ? -11.828 7.832 11.369 1.00 95.25 410 SER A O 1
ATOM 2840 N N . GLY A 1 411 ? -11.340 8.663 9.338 1.00 88.94 411 GLY A N 1
ATOM 2841 C CA . GLY A 1 411 ? -11.909 9.992 9.555 1.00 88.94 411 GLY A CA 1
ATOM 2842 C C . GLY A 1 411 ? -10.862 11.090 9.716 1.00 88.94 411 GLY A C 1
ATOM 2843 O O . GLY A 1 411 ? -9.689 10.836 9.991 1.00 88.94 411 GLY A O 1
ATOM 2844 N N . ALA A 1 412 ? -11.316 12.330 9.536 1.00 82.75 412 ALA A N 1
ATOM 2845 C CA . ALA A 1 412 ? -10.461 13.501 9.642 1.00 82.75 412 ALA A CA 1
ATOM 2846 C C . ALA A 1 412 ? -9.854 13.582 11.050 1.00 82.75 412 ALA A C 1
ATOM 2848 O O . ALA A 1 412 ? -10.573 13.491 12.047 1.00 82.75 412 ALA A O 1
ATOM 2849 N N . ASN A 1 413 ? -8.538 13.787 11.114 1.00 86.12 413 ASN A N 1
ATOM 2850 C CA . ASN A 1 413 ? -7.745 13.870 12.347 1.00 86.12 413 ASN A CA 1
ATOM 2851 C C . ASN A 1 413 ? -7.568 12.552 13.121 1.00 86.12 413 ASN A C 1
ATOM 2853 O O . ASN A 1 413 ? -7.020 12.587 14.221 1.00 86.12 413 ASN A O 1
ATOM 2857 N N . ALA A 1 414 ? -7.991 11.402 12.584 1.00 94.69 414 ALA A N 1
ATOM 2858 C CA . ALA A 1 414 ? -7.522 10.120 13.107 1.00 94.69 414 ALA A CA 1
ATOM 2859 C C . ALA A 1 414 ? -6.013 10.021 12.851 1.00 94.69 414 ALA A C 1
ATOM 2861 O O . ALA A 1 414 ? -5.594 10.143 11.696 1.00 94.69 414 ALA A O 1
ATOM 2862 N N . SER A 1 415 ? -5.199 9.808 13.887 1.00 96.94 415 SER A N 1
ATOM 2863 C CA . SER A 1 415 ? -3.739 9.775 13.744 1.00 96.94 415 SER A CA 1
ATOM 2864 C C . SER A 1 415 ? -3.107 8.497 14.277 1.00 96.94 415 SER A C 1
ATOM 2866 O O . SER A 1 415 ? -3.496 7.982 15.324 1.00 96.94 415 SER A O 1
ATOM 2868 N N . VAL A 1 416 ? -2.084 8.014 13.574 1.00 98.62 416 VAL A N 1
ATOM 2869 C CA . VAL A 1 416 ? -1.139 7.010 14.074 1.00 98.62 416 VAL A CA 1
ATOM 2870 C C . VAL A 1 416 ? 0.231 7.672 14.202 1.00 98.62 416 VAL A C 1
ATOM 2872 O O . VAL A 1 416 ? 0.761 8.163 13.211 1.00 98.62 416 VAL A O 1
ATOM 2875 N N . GLU A 1 417 ? 0.791 7.734 15.409 1.00 98.00 417 GLU A N 1
ATOM 2876 C CA . GLU A 1 417 ? 1.998 8.525 15.707 1.00 98.00 417 GLU A CA 1
ATOM 2877 C C . GLU A 1 417 ? 3.280 7.901 15.153 1.00 98.00 417 GLU A C 1
ATOM 2879 O O . GLU A 1 417 ? 4.165 8.600 14.664 1.00 98.00 417 GLU A O 1
ATOM 2884 N N . ASN A 1 418 ? 3.382 6.578 15.227 1.00 97.69 418 ASN A N 1
ATOM 2885 C CA . ASN A 1 418 ? 4.465 5.820 14.622 1.00 97.69 418 ASN A CA 1
ATOM 2886 C C . ASN A 1 418 ? 3.961 5.214 13.304 1.00 97.69 418 ASN A C 1
ATOM 2888 O O . ASN A 1 418 ? 3.304 5.882 12.512 1.00 97.69 418 ASN A O 1
ATOM 2892 N N . GLY A 1 419 ? 4.276 3.949 13.039 1.00 98.00 419 GLY A N 1
ATOM 2893 C CA . GLY A 1 419 ? 3.861 3.264 11.820 1.00 98.00 419 GLY A CA 1
ATOM 2894 C C . GLY A 1 419 ? 2.676 2.324 12.000 1.00 98.00 419 GLY A C 1
ATOM 2895 O O . GLY A 1 419 ? 2.269 1.985 13.118 1.00 98.00 419 GLY A O 1
ATOM 2896 N N . THR A 1 42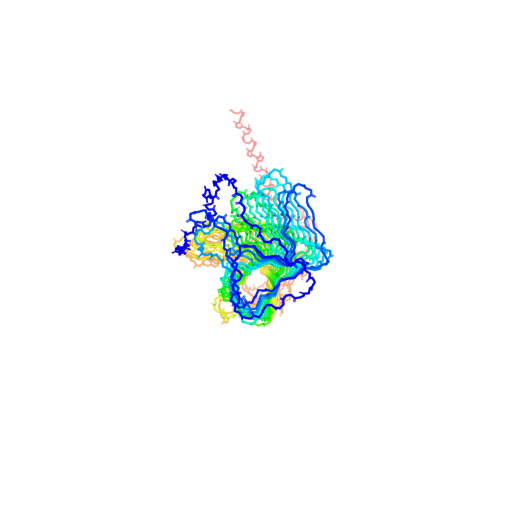0 ? 2.189 1.847 10.861 1.00 98.88 420 THR A N 1
ATOM 2897 C CA . THR A 1 420 ? 1.174 0.800 10.759 1.00 98.88 420 THR A CA 1
ATOM 2898 C C . THR A 1 420 ? 1.788 -0.493 10.228 1.00 98.88 420 THR A C 1
ATOM 2900 O O . THR A 1 420 ? 2.756 -0.487 9.460 1.00 98.88 420 THR A O 1
ATOM 2903 N N . ASN A 1 421 ? 1.229 -1.627 10.646 1.00 98.81 421 ASN A N 1
ATOM 2904 C CA . ASN A 1 421 ? 1.618 -2.943 10.150 1.00 98.81 421 ASN A CA 1
ATOM 2905 C C . ASN A 1 421 ? 0.373 -3.792 9.897 1.00 98.81 421 ASN A C 1
ATOM 2907 O O . ASN A 1 421 ? -0.399 -4.045 10.819 1.00 98.81 421 ASN A O 1
ATOM 2911 N N . VAL A 1 422 ? 0.207 -4.282 8.672 1.00 98.94 422 VAL A N 1
ATOM 2912 C CA . VAL A 1 422 ? -0.857 -5.217 8.298 1.00 98.94 422 VAL A CA 1
ATOM 2913 C C . VAL A 1 422 ? -0.226 -6.531 7.849 1.00 98.94 422 VAL A C 1
ATOM 2915 O O . VAL A 1 422 ? 0.642 -6.541 6.981 1.00 98.94 422 VAL A O 1
ATOM 2918 N N . LYS A 1 423 ? -0.641 -7.643 8.457 1.00 98.81 423 LYS A N 1
ATOM 2919 C CA . LYS A 1 423 ? -0.126 -8.993 8.195 1.00 98.81 423 LYS A CA 1
ATOM 2920 C C . LYS A 1 423 ? -1.279 -9.940 7.901 1.00 98.81 423 LYS A C 1
ATOM 2922 O O . LYS A 1 423 ? -2.071 -10.230 8.796 1.00 98.81 423 LYS A O 1
ATOM 2927 N N . ILE A 1 424 ? -1.363 -10.437 6.672 1.00 98.81 424 ILE A N 1
ATOM 2928 C CA . ILE A 1 424 ? -2.432 -11.334 6.218 1.00 98.81 424 ILE A CA 1
ATOM 2929 C C . ILE A 1 424 ? -1.834 -12.689 5.835 1.00 98.81 424 ILE A C 1
ATOM 2931 O O . ILE A 1 424 ? -0.841 -12.753 5.115 1.00 98.81 424 ILE A O 1
ATOM 2935 N N . SER A 1 425 ? -2.422 -13.779 6.326 1.00 98.25 425 SER A N 1
ATOM 2936 C CA . SER A 1 425 ? -1.936 -15.144 6.100 1.00 98.25 425 SER A CA 1
ATOM 2937 C C . SER A 1 425 ? -3.042 -16.196 6.254 1.00 98.25 425 SER A C 1
ATOM 2939 O O . SER A 1 425 ? -4.208 -15.856 6.446 1.00 98.25 425 SER A O 1
ATOM 2941 N N . GLY A 1 426 ? -2.688 -17.483 6.177 1.00 95.25 426 GLY A N 1
ATOM 2942 C CA . GLY A 1 426 ? -3.571 -18.586 6.584 1.00 95.25 426 GLY A CA 1
ATOM 2943 C C . GLY A 1 426 ? -4.736 -18.884 5.634 1.00 95.25 426 GLY A C 1
ATOM 2944 O O . GLY A 1 426 ? -5.755 -19.423 6.055 1.00 95.25 426 GLY A O 1
ATOM 2945 N N . GLY A 1 427 ? -4.606 -18.537 4.353 1.00 93.69 427 GLY A N 1
ATOM 2946 C CA . GLY A 1 427 ? -5.610 -18.791 3.316 1.00 93.69 427 GLY A CA 1
ATOM 2947 C C . GLY A 1 427 ? -6.818 -17.853 3.360 1.00 93.69 427 GLY A C 1
ATOM 2948 O O . GLY A 1 427 ? -7.816 -18.113 2.687 1.00 93.69 427 GLY A O 1
ATOM 2949 N N . VAL A 1 428 ? -6.755 -16.776 4.148 1.00 96.56 428 VAL A N 1
ATOM 2950 C CA . VAL A 1 428 ? -7.849 -15.803 4.282 1.00 96.56 428 VAL A CA 1
ATOM 2951 C C . VAL A 1 428 ? -8.071 -15.064 2.963 1.00 96.56 428 VAL A C 1
ATOM 2953 O O . VAL A 1 428 ? -7.121 -14.785 2.234 1.00 96.56 428 VAL A O 1
ATOM 2956 N N . SER A 1 429 ? -9.336 -14.758 2.660 1.00 96.25 429 SER A N 1
ATOM 2957 C CA . SER A 1 429 ? -9.723 -13.978 1.481 1.00 96.25 429 SER A CA 1
ATOM 2958 C C . SER A 1 429 ? -10.199 -12.582 1.882 1.00 96.25 429 SER A C 1
ATOM 2960 O O . SER A 1 429 ? -11.101 -12.472 2.710 1.00 96.25 429 SER A O 1
ATOM 2962 N N . ILE A 1 430 ? -9.599 -11.533 1.314 1.00 97.25 430 ILE A N 1
ATOM 2963 C CA . ILE A 1 430 ? -9.922 -10.123 1.596 1.00 97.25 430 ILE A CA 1
ATOM 2964 C C . ILE A 1 430 ? -10.048 -9.362 0.275 1.00 97.25 430 ILE A C 1
ATOM 2966 O O . ILE A 1 430 ? -9.290 -9.591 -0.664 1.00 97.25 430 ILE A O 1
ATOM 2970 N N . SER A 1 431 ? -11.014 -8.452 0.181 1.00 96.44 431 SER A N 1
ATOM 2971 C CA . SER A 1 431 ? -11.183 -7.635 -1.025 1.00 96.44 431 SER A CA 1
ATOM 2972 C C . SER A 1 431 ? -10.037 -6.633 -1.182 1.00 96.44 431 SER A C 1
ATOM 2974 O O . SER A 1 431 ? -9.302 -6.673 -2.161 1.00 96.44 431 SER A O 1
ATOM 2976 N N . GLU A 1 432 ? -9.846 -5.761 -0.199 1.00 98.19 432 GLU A N 1
ATOM 2977 C CA . GLU A 1 432 ? -8.895 -4.656 -0.286 1.00 98.19 432 GLU A CA 1
ATOM 2978 C C . GLU A 1 432 ? -8.129 -4.505 1.028 1.00 98.19 432 GLU A C 1
ATOM 2980 O O . GLU A 1 432 ? -8.713 -4.560 2.119 1.00 98.19 432 GLU A O 1
ATOM 2985 N N . VAL A 1 433 ? -6.819 -4.301 0.910 1.00 98.75 433 VAL A N 1
ATOM 2986 C CA . VAL A 1 433 ? -5.910 -4.072 2.032 1.00 98.75 433 VAL A CA 1
ATOM 2987 C C . VAL A 1 433 ? -5.136 -2.784 1.793 1.00 98.75 433 VAL A C 1
ATOM 2989 O O . VAL A 1 433 ? -4.439 -2.664 0.793 1.00 98.75 433 VAL A O 1
ATOM 2992 N N . TYR A 1 434 ? -5.218 -1.859 2.742 1.00 98.56 434 TYR A N 1
ATOM 2993 C CA . TYR A 1 434 ? -4.501 -0.589 2.745 1.00 98.56 434 TYR A CA 1
ATOM 2994 C C . TYR A 1 434 ? -3.531 -0.547 3.925 1.00 98.56 434 TYR A C 1
ATOM 2996 O O . TYR A 1 434 ? -3.919 -0.811 5.066 1.00 98.56 434 TYR A O 1
ATOM 3004 N N . GLY A 1 435 ? -2.276 -0.178 3.676 1.00 98.25 435 GLY A N 1
ATOM 3005 C CA . GLY A 1 435 ? -1.298 0.064 4.737 1.00 98.25 435 GLY A CA 1
ATOM 3006 C C . GLY A 1 435 ? -1.642 1.302 5.565 1.00 98.25 435 GLY A C 1
ATOM 3007 O O . GLY A 1 435 ? -1.436 1.317 6.778 1.00 98.25 435 GLY A O 1
ATOM 3008 N N . GLY A 1 436 ? -2.211 2.324 4.927 1.00 97.31 436 GLY A N 1
ATOM 3009 C CA . GLY A 1 436 ? -2.667 3.555 5.562 1.00 97.31 436 GLY A CA 1
ATOM 3010 C C . GLY A 1 436 ? -4.111 3.504 6.068 1.00 97.31 436 GLY A C 1
ATOM 3011 O O . GLY A 1 436 ? -4.676 2.438 6.321 1.00 97.31 436 GLY A O 1
ATOM 3012 N N . GLY A 1 437 ? -4.701 4.683 6.264 1.00 96.06 437 GLY A N 1
ATOM 3013 C CA . GLY A 1 437 ? -6.087 4.842 6.717 1.00 96.06 437 GLY A CA 1
ATOM 3014 C C . GLY A 1 437 ? -7.018 5.366 5.621 1.00 96.06 437 GLY A C 1
ATOM 3015 O O . GLY A 1 437 ? -6.733 5.255 4.427 1.00 96.06 437 GLY A O 1
ATOM 3016 N N . ILE A 1 438 ? -8.145 5.949 6.026 1.00 95.44 438 ILE A N 1
ATOM 3017 C CA . ILE A 1 438 ? -9.164 6.487 5.114 1.00 95.44 438 ILE A CA 1
ATOM 3018 C C . ILE A 1 438 ? -9.763 7.798 5.639 1.00 95.44 438 ILE A C 1
ATOM 3020 O O . ILE A 1 438 ? -9.761 8.068 6.840 1.00 95.44 438 ILE A O 1
ATOM 3024 N N . ASN A 1 439 ? -10.340 8.594 4.733 1.00 90.44 439 ASN A N 1
ATOM 3025 C CA . ASN A 1 439 ? -11.115 9.804 5.040 1.00 90.44 439 ASN A CA 1
ATOM 3026 C C . ASN A 1 439 ? -10.312 10.922 5.734 1.00 90.44 439 ASN A C 1
ATOM 3028 O O . ASN A 1 439 ? -10.863 11.640 6.567 1.00 90.44 439 ASN A O 1
ATOM 3032 N N . GLY A 1 440 ? -9.039 11.109 5.367 1.00 89.44 440 GLY A N 1
ATOM 3033 C CA . GLY A 1 440 ? -8.210 12.199 5.902 1.00 89.44 440 GLY A CA 1
ATOM 3034 C C . GLY A 1 440 ? -7.491 11.852 7.204 1.00 89.44 440 GLY A C 1
ATOM 3035 O O . GLY A 1 440 ? -7.197 12.738 8.004 1.00 89.44 440 GLY A O 1
ATOM 3036 N N . SER A 1 441 ? -7.246 10.562 7.429 1.00 94.75 441 SER A N 1
ATOM 3037 C CA . SER A 1 441 ? -6.393 10.078 8.512 1.00 94.75 441 SER A CA 1
ATOM 3038 C C . SER A 1 441 ? -4.922 10.412 8.245 1.00 94.75 441 SER A C 1
ATOM 3040 O O . SER A 1 441 ? -4.490 10.403 7.090 1.00 94.75 441 SER A O 1
ATOM 3042 N N . LEU A 1 442 ? -4.137 10.568 9.307 1.00 96.81 442 LEU A N 1
ATOM 3043 C CA . LEU A 1 442 ? -2.692 10.773 9.255 1.00 96.81 442 LEU A CA 1
ATOM 3044 C C . LEU A 1 442 ? -1.944 9.554 9.812 1.00 96.81 442 LEU A C 1
ATOM 3046 O O . LEU A 1 442 ? -2.244 9.082 10.908 1.00 96.81 442 LEU A O 1
ATOM 3050 N N . VAL A 1 443 ? -0.922 9.082 9.103 1.00 98.38 443 VAL A N 1
ATOM 3051 C CA . VAL A 1 443 ? 0.095 8.174 9.651 1.00 98.38 443 VAL A CA 1
ATOM 3052 C C . VAL A 1 443 ? 1.420 8.927 9.700 1.00 98.38 443 VAL A C 1
ATOM 3054 O O . VAL A 1 443 ? 2.008 9.229 8.670 1.00 98.38 443 VAL A O 1
ATOM 3057 N N . SER A 1 444 ? 1.899 9.253 10.896 1.00 97.31 444 SER A N 1
ATOM 3058 C CA . SER A 1 444 ? 3.121 10.042 11.089 1.00 97.31 444 SER A CA 1
ATOM 3059 C C . SER A 1 444 ? 4.409 9.245 10.825 1.00 97.31 444 SER A C 1
ATOM 3061 O O . SER A 1 444 ? 5.459 9.837 10.585 1.00 97.31 444 SER A O 1
ATOM 3063 N N . GLY A 1 445 ? 4.352 7.913 10.862 1.00 97.62 445 GLY A N 1
ATOM 3064 C CA . GLY A 1 445 ? 5.429 7.012 10.447 1.00 97.62 445 GLY A CA 1
ATOM 3065 C C . GLY A 1 445 ? 5.178 6.358 9.086 1.00 97.62 445 GLY A C 1
ATOM 3066 O O . GLY A 1 445 ? 4.426 6.866 8.259 1.00 97.62 445 GLY A O 1
ATOM 3067 N N . GLY A 1 446 ? 5.839 5.223 8.841 1.00 98.12 446 GLY A N 1
ATOM 3068 C CA . GLY A 1 446 ? 5.666 4.432 7.616 1.00 98.12 446 GLY A CA 1
ATOM 3069 C C . GLY A 1 446 ? 4.596 3.346 7.731 1.00 98.12 446 GLY A C 1
ATOM 3070 O O . GLY A 1 446 ? 4.171 2.983 8.832 1.00 98.12 446 GLY A O 1
ATOM 3071 N N . THR A 1 447 ? 4.199 2.791 6.592 1.00 98.88 447 THR A N 1
ATOM 3072 C CA . THR A 1 447 ? 3.223 1.699 6.502 1.00 98.88 447 THR A CA 1
ATOM 3073 C C . THR A 1 447 ? 3.887 0.429 5.977 1.00 98.88 447 THR A C 1
ATOM 3075 O O . THR A 1 447 ? 4.749 0.474 5.099 1.00 98.88 447 THR A O 1
ATOM 3078 N N . ASN A 1 448 ? 3.488 -0.723 6.515 1.00 98.81 448 ASN A N 1
ATOM 3079 C CA . ASN A 1 448 ? 3.978 -2.024 6.061 1.00 98.81 448 ASN A CA 1
ATOM 3080 C C . ASN A 1 448 ? 2.801 -2.975 5.855 1.00 98.81 448 ASN A C 1
ATOM 3082 O O . ASN A 1 448 ? 2.026 -3.210 6.785 1.00 98.81 448 ASN A O 1
ATOM 3086 N N . VAL A 1 449 ? 2.689 -3.550 4.661 1.00 98.94 449 VAL A N 1
ATOM 3087 C CA . VAL A 1 449 ? 1.697 -4.576 4.331 1.00 98.94 449 VAL A CA 1
ATOM 3088 C C . VAL A 1 449 ? 2.420 -5.846 3.907 1.00 98.94 449 VAL A C 1
ATOM 3090 O O . VAL A 1 449 ? 3.187 -5.834 2.952 1.00 98.94 449 VAL A O 1
ATOM 3093 N N . SER A 1 450 ? 2.167 -6.945 4.614 1.00 98.69 450 SER A N 1
ATOM 3094 C CA . SER A 1 450 ? 2.722 -8.265 4.315 1.00 98.69 450 SER A CA 1
ATOM 3095 C C . SER A 1 450 ? 1.587 -9.263 4.108 1.00 98.69 450 SER A C 1
ATOM 3097 O O . SER A 1 450 ? 0.746 -9.450 4.993 1.00 98.69 450 SER A O 1
ATOM 3099 N N . VAL A 1 451 ? 1.546 -9.895 2.938 1.00 98.81 451 VAL A N 1
ATOM 3100 C CA . VAL A 1 451 ? 0.544 -10.904 2.578 1.00 98.81 451 VAL A CA 1
ATOM 3101 C C . VAL A 1 451 ? 1.274 -12.199 2.245 1.00 98.81 451 VAL A C 1
ATOM 3103 O O . VAL A 1 451 ? 1.989 -12.266 1.249 1.00 98.81 451 VAL A O 1
ATOM 3106 N N . ASN A 1 452 ? 1.117 -13.226 3.084 1.00 98.31 452 ASN A N 1
ATOM 3107 C CA . ASN A 1 452 ? 1.808 -14.504 2.925 1.00 98.31 452 ASN A CA 1
ATOM 3108 C C . ASN A 1 452 ? 0.858 -15.700 3.040 1.00 98.31 452 ASN A C 1
ATOM 3110 O O . ASN A 1 452 ? 0.372 -16.014 4.129 1.00 98.31 452 ASN A O 1
ATOM 3114 N N . GLY A 1 453 ? 0.612 -16.398 1.930 1.00 97.62 453 GLY A N 1
ATOM 3115 C CA . GLY A 1 453 ? -0.311 -17.530 1.908 1.00 97.62 453 GLY A CA 1
ATOM 3116 C C . GLY A 1 453 ? -1.779 -17.119 2.017 1.00 97.62 453 GLY A C 1
ATOM 3117 O O . GLY A 1 453 ? -2.523 -17.792 2.725 1.00 97.62 453 GLY A O 1
ATOM 3118 N N . ALA A 1 454 ? -2.201 -16.017 1.390 1.00 97.81 454 ALA A N 1
ATOM 3119 C CA . ALA A 1 454 ? -3.581 -15.514 1.435 1.00 97.81 454 ALA A CA 1
ATOM 3120 C C . ALA A 1 454 ? -4.109 -15.106 0.045 1.00 97.81 454 ALA A C 1
ATOM 3122 O O . ALA A 1 454 ? -3.373 -15.135 -0.940 1.00 97.81 454 ALA A O 1
ATOM 3123 N N . ASN A 1 455 ? -5.393 -14.744 -0.041 1.00 97.12 455 ASN A N 1
ATOM 3124 C CA . ASN A 1 455 ? -6.034 -14.268 -1.267 1.00 97.12 455 ASN A CA 1
ATOM 3125 C C . ASN A 1 455 ? -6.519 -12.825 -1.072 1.00 97.12 455 ASN A C 1
ATOM 3127 O O . ASN A 1 455 ? -7.452 -12.585 -0.310 1.00 97.12 455 ASN A O 1
ATOM 3131 N N . THR A 1 456 ? -5.925 -11.852 -1.754 1.00 97.25 456 THR A N 1
ATOM 3132 C CA . THR A 1 456 ? -6.303 -10.436 -1.606 1.00 97.25 456 THR A CA 1
ATOM 3133 C C . THR A 1 456 ? -6.498 -9.783 -2.960 1.00 97.25 456 THR A C 1
ATOM 3135 O O . THR A 1 456 ? -5.570 -9.794 -3.757 1.00 97.25 456 THR A O 1
ATOM 3138 N N . TYR A 1 457 ? -7.657 -9.196 -3.257 1.00 96.12 457 TYR A N 1
ATOM 3139 C CA . TYR A 1 457 ? -7.884 -8.661 -4.605 1.00 96.12 457 TYR A CA 1
ATOM 3140 C C . TYR A 1 457 ? -7.013 -7.423 -4.883 1.00 96.12 457 TYR A C 1
ATOM 3142 O O . TYR A 1 457 ? -6.207 -7.441 -5.816 1.00 96.12 457 TYR A O 1
ATOM 3150 N N . TYR A 1 458 ? -7.083 -6.404 -4.026 1.00 97.62 458 TYR A N 1
ATOM 3151 C CA . TYR A 1 458 ? -6.202 -5.236 -4.082 1.00 97.62 458 TYR A CA 1
ATOM 3152 C C . TYR A 1 458 ? -5.342 -5.106 -2.829 1.00 97.62 458 TYR A C 1
ATOM 3154 O O . TYR A 1 458 ? -5.836 -5.250 -1.708 1.00 97.62 458 TYR A O 1
ATOM 3162 N N . VAL A 1 459 ? -4.061 -4.793 -3.030 1.00 98.62 459 VAL A N 1
ATOM 3163 C CA . VAL A 1 459 ? -3.132 -4.453 -1.948 1.00 98.62 459 VAL A CA 1
ATOM 3164 C C . VAL A 1 459 ? -2.499 -3.099 -2.230 1.00 98.62 459 VAL A C 1
ATOM 3166 O O . VAL A 1 459 ? -1.885 -2.905 -3.275 1.00 98.62 459 VAL A O 1
ATOM 3169 N N . MET A 1 460 ? -2.635 -2.175 -1.289 1.00 98.31 460 MET A N 1
ATOM 3170 C CA . MET A 1 460 ? -2.072 -0.834 -1.341 1.00 98.31 460 MET A CA 1
ATOM 3171 C C . MET A 1 460 ? -1.143 -0.620 -0.150 1.00 98.31 460 MET A C 1
ATOM 3173 O O . MET A 1 460 ? -1.542 -0.826 0.998 1.00 98.31 460 MET A O 1
ATOM 3177 N N . GLY A 1 461 ? 0.077 -0.148 -0.395 1.00 97.88 461 GLY A N 1
ATOM 3178 C CA . GLY A 1 461 ? 0.962 0.307 0.679 1.00 97.88 461 GLY A CA 1
ATOM 3179 C C . GLY A 1 461 ? 0.461 1.601 1.323 1.00 97.88 461 GLY A C 1
ATOM 3180 O O . GLY A 1 461 ? 0.635 1.808 2.523 1.00 97.88 461 GLY A O 1
ATOM 3181 N N . GLY A 1 462 ? -0.201 2.452 0.539 1.00 96.25 462 GLY A N 1
ATOM 3182 C CA . GLY A 1 462 ? -0.706 3.755 0.959 1.00 96.25 462 GLY A CA 1
ATOM 3183 C C . GLY A 1 462 ? -2.116 3.739 1.551 1.00 96.25 462 GLY A C 1
ATOM 3184 O O . GLY A 1 462 ? -2.591 2.736 2.092 1.00 96.25 462 GLY A O 1
ATOM 3185 N N . SER A 1 463 ? -2.778 4.891 1.478 1.00 94.38 463 SER A N 1
ATOM 3186 C CA . SER A 1 463 ? -4.102 5.129 2.060 1.00 94.38 463 SER A CA 1
ATOM 3187 C C . SER A 1 463 ? -5.211 5.158 1.000 1.00 94.38 463 SER A C 1
ATOM 3189 O O . SER A 1 463 ? -4.969 5.076 -0.200 1.00 94.38 463 SER A O 1
ATOM 3191 N N . SER A 1 464 ? -6.462 5.305 1.440 1.00 93.75 464 SER A N 1
ATOM 3192 C CA . SER A 1 464 ? -7.586 5.621 0.553 1.00 93.75 464 SER A CA 1
ATOM 3193 C C . SER A 1 464 ? -8.024 7.076 0.738 1.00 93.75 464 SER A C 1
ATOM 3195 O O . SER A 1 464 ? -8.378 7.498 1.841 1.00 93.75 464 SER A O 1
ATOM 3197 N N . GLY A 1 465 ? -8.117 7.832 -0.355 1.00 90.62 465 GLY A N 1
ATOM 3198 C CA . GLY A 1 465 ? -8.649 9.197 -0.347 1.00 90.62 465 GLY A CA 1
ATOM 3199 C C . GLY A 1 465 ? -7.645 10.262 0.123 1.00 90.62 465 GLY A C 1
ATOM 3200 O O . GLY A 1 465 ? -6.490 10.241 -0.273 1.00 90.62 465 GLY A O 1
ATOM 3201 N N . ASN A 1 466 ? -8.104 11.232 0.928 1.00 90.38 466 ASN A N 1
ATOM 3202 C CA . ASN A 1 466 ? -7.345 12.435 1.338 1.00 90.38 466 ASN A CA 1
ATOM 3203 C C . ASN A 1 466 ? -6.348 12.216 2.492 1.00 90.38 466 ASN A C 1
ATOM 3205 O O . ASN A 1 466 ? -6.103 13.129 3.278 1.00 90.38 466 ASN A O 1
ATOM 3209 N N . SER A 1 467 ? -5.880 10.992 2.687 1.00 89.00 467 SER A N 1
ATOM 3210 C CA . SER A 1 467 ? -5.046 10.642 3.835 1.00 89.00 467 SER A CA 1
ATOM 3211 C C . SER A 1 467 ? -3.559 10.876 3.538 1.00 89.00 467 SER A C 1
ATOM 3213 O O . SER A 1 467 ? -3.130 10.818 2.385 1.00 89.00 467 SER A O 1
ATOM 3215 N N . GLU A 1 468 ? -2.779 11.125 4.589 1.00 95.38 468 GLU A N 1
ATOM 3216 C CA . GLU A 1 468 ? -1.352 11.468 4.512 1.00 95.38 468 GLU A CA 1
ATOM 3217 C C . GLU A 1 468 ? -0.503 10.450 5.285 1.00 95.38 468 GLU A C 1
ATOM 3219 O O . GLU A 1 468 ? -0.904 9.958 6.347 1.00 95.38 468 GLU A O 1
ATOM 3224 N N . ILE A 1 469 ? 0.670 10.127 4.739 1.00 98.12 469 ILE A N 1
ATOM 3225 C CA . ILE A 1 469 ? 1.677 9.257 5.352 1.00 98.12 469 ILE A CA 1
ATOM 3226 C C . ILE A 1 469 ? 3.004 10.024 5.383 1.00 98.12 469 ILE A C 1
ATOM 3228 O O . ILE A 1 469 ? 3.562 10.341 4.339 1.00 98.12 469 ILE A O 1
ATOM 3232 N N . ASN A 1 470 ? 3.546 10.296 6.569 1.00 97.56 470 ASN A N 1
ATOM 3233 C CA . ASN A 1 470 ? 4.799 11.048 6.716 1.00 97.56 470 ASN A CA 1
ATOM 3234 C C . ASN A 1 470 ? 6.059 10.162 6.630 1.00 97.56 470 ASN A C 1
ATOM 3236 O O . ASN A 1 470 ? 7.181 10.667 6.637 1.00 97.56 470 ASN A O 1
ATOM 3240 N N . GLY A 1 471 ? 5.894 8.839 6.572 1.00 97.88 471 GLY A N 1
ATOM 3241 C CA . GLY A 1 471 ? 6.954 7.880 6.262 1.00 97.88 471 GLY A CA 1
ATOM 3242 C C . GLY A 1 471 ? 6.856 7.316 4.842 1.00 97.88 471 GLY A C 1
ATOM 3243 O O . GLY A 1 471 ? 6.137 7.832 3.993 1.00 97.88 471 GLY A O 1
ATOM 3244 N N . GLY A 1 472 ? 7.599 6.236 4.587 1.00 98.19 472 GLY A N 1
ATOM 3245 C CA . GLY A 1 472 ? 7.492 5.454 3.351 1.00 98.19 472 GLY A CA 1
ATOM 3246 C C . GLY A 1 472 ? 6.509 4.291 3.471 1.00 98.19 472 GLY A C 1
ATOM 3247 O O . GLY A 1 472 ? 6.036 3.973 4.566 1.00 98.19 472 GLY A O 1
ATOM 3248 N N . THR A 1 473 ? 6.245 3.636 2.347 1.00 98.88 473 THR A N 1
ATOM 3249 C CA . THR A 1 473 ? 5.357 2.474 2.263 1.00 98.88 473 THR A CA 1
ATOM 3250 C C . THR A 1 473 ? 6.123 1.238 1.797 1.00 98.88 473 THR A C 1
ATOM 3252 O O . THR A 1 473 ? 6.994 1.307 0.925 1.00 98.88 473 THR A O 1
ATOM 3255 N N . VAL A 1 474 ? 5.793 0.086 2.376 1.00 98.88 474 VAL A N 1
ATOM 3256 C CA . VAL A 1 474 ? 6.359 -1.210 1.987 1.00 98.88 474 VAL A CA 1
ATOM 3257 C C . VAL A 1 474 ? 5.235 -2.217 1.795 1.00 98.88 474 VAL A C 1
ATOM 3259 O O . VAL A 1 474 ? 4.400 -2.401 2.683 1.00 98.88 474 VAL A O 1
ATOM 3262 N N . VAL A 1 475 ? 5.234 -2.889 0.646 1.00 98.94 475 VAL A N 1
ATOM 3263 C CA . VAL A 1 475 ? 4.331 -3.998 0.331 1.00 98.94 475 VAL A CA 1
ATOM 3264 C C . VAL A 1 475 ? 5.150 -5.237 -0.006 1.00 98.94 475 VAL A C 1
ATOM 3266 O O . VAL A 1 475 ? 5.971 -5.210 -0.919 1.00 98.94 475 VAL A O 1
ATOM 3269 N N . GLU A 1 476 ? 4.905 -6.327 0.712 1.00 98.75 476 GLU A N 1
ATOM 3270 C CA . GLU A 1 476 ? 5.547 -7.625 0.510 1.00 98.75 476 GLU A CA 1
ATOM 3271 C C . GLU A 1 476 ? 4.477 -8.700 0.300 1.00 98.75 476 GLU A C 1
ATOM 3273 O O . GLU A 1 476 ? 3.651 -8.952 1.183 1.00 98.75 476 GLU A O 1
ATOM 3278 N N . ILE A 1 477 ? 4.483 -9.330 -0.874 1.00 98.69 477 ILE A N 1
ATOM 3279 C CA . ILE A 1 477 ? 3.535 -10.386 -1.234 1.00 98.69 477 ILE A CA 1
ATOM 3280 C C . ILE A 1 477 ? 4.304 -11.678 -1.487 1.00 98.69 477 ILE A C 1
ATOM 3282 O O . ILE A 1 477 ? 5.144 -11.746 -2.377 1.00 98.69 477 ILE A O 1
ATOM 3286 N N . GLU A 1 478 ? 3.964 -12.723 -0.741 1.00 98.25 478 GLU A N 1
ATOM 3287 C CA . GLU A 1 478 ? 4.599 -14.036 -0.815 1.00 98.25 478 GLU A CA 1
ATOM 3288 C C . GLU A 1 478 ? 3.544 -15.138 -0.875 1.00 98.25 478 GLU A C 1
ATOM 3290 O O . GLU A 1 478 ? 2.535 -15.080 -0.175 1.00 98.25 478 GLU A O 1
ATOM 3295 N N . ASN A 1 479 ? 3.755 -16.172 -1.692 1.00 97.31 479 ASN A N 1
ATOM 3296 C CA . ASN A 1 479 ? 2.913 -17.385 -1.728 1.00 97.31 479 ASN A CA 1
ATOM 3297 C C . ASN A 1 479 ? 1.386 -17.128 -1.761 1.00 97.31 479 ASN A C 1
ATOM 3299 O O . ASN A 1 479 ? 0.616 -17.888 -1.175 1.00 97.31 479 ASN A O 1
ATOM 3303 N N . SER A 1 480 ? 0.945 -16.028 -2.369 1.00 98.06 480 SER A N 1
ATOM 3304 C CA . SER A 1 480 ? -0.422 -15.503 -2.248 1.00 98.06 480 SER A CA 1
ATOM 3305 C C . SER A 1 480 ? -1.079 -15.347 -3.610 1.00 98.06 480 SER A C 1
ATOM 3307 O O . SER A 1 480 ? -0.394 -15.252 -4.625 1.00 98.06 480 SER A O 1
ATOM 3309 N N . THR A 1 481 ? -2.410 -15.284 -3.636 1.00 97.62 481 THR A N 1
ATOM 3310 C CA . THR A 1 481 ? -3.151 -14.887 -4.837 1.00 97.62 481 THR A CA 1
ATOM 3311 C C . THR A 1 481 ? -3.566 -13.425 -4.729 1.00 97.62 481 THR A C 1
ATOM 3313 O O . THR A 1 481 ? -4.253 -13.058 -3.777 1.00 97.62 481 THR A O 1
ATOM 3316 N N . VAL A 1 482 ? -3.194 -12.598 -5.707 1.00 97.19 482 VAL A N 1
ATOM 3317 C CA . VAL A 1 482 ? -3.574 -11.176 -5.763 1.00 97.19 482 VAL A CA 1
ATOM 3318 C C . VAL A 1 482 ? -4.113 -10.764 -7.130 1.00 97.19 482 VAL A C 1
ATOM 3320 O O . VAL A 1 482 ? -4.001 -11.533 -8.075 1.00 97.19 482 VAL A O 1
ATOM 3323 N N . ASN A 1 483 ? -4.728 -9.586 -7.272 1.00 95.12 483 ASN A N 1
ATOM 3324 C CA . ASN A 1 483 ? -5.035 -9.032 -8.599 1.00 95.12 483 ASN A CA 1
ATOM 3325 C C . ASN A 1 483 ? -4.174 -7.815 -8.925 1.00 95.12 483 ASN A C 1
ATOM 3327 O O . ASN A 1 483 ? -3.509 -7.789 -9.955 1.00 95.12 483 ASN A O 1
ATOM 3331 N N . THR A 1 484 ? -4.159 -6.818 -8.045 1.00 96.12 484 THR A N 1
ATOM 3332 C CA . THR A 1 484 ? -3.403 -5.587 -8.292 1.00 96.12 484 THR A CA 1
ATOM 3333 C C . THR A 1 484 ? -2.699 -5.126 -7.031 1.00 96.12 484 THR A C 1
ATOM 3335 O O . THR A 1 484 ? -3.272 -5.175 -5.940 1.00 96.12 484 THR A O 1
ATOM 3338 N N . VAL A 1 485 ? -1.457 -4.678 -7.195 1.00 98.38 485 VAL A N 1
ATOM 3339 C CA . VAL A 1 485 ? -0.624 -4.180 -6.102 1.00 98.38 485 VAL A CA 1
ATOM 3340 C C . VAL A 1 485 ? -0.196 -2.750 -6.399 1.00 98.38 485 VAL A C 1
ATOM 3342 O O . VAL A 1 485 ? 0.267 -2.462 -7.499 1.00 98.38 485 VAL A O 1
ATOM 3345 N N . TYR A 1 486 ? -0.334 -1.875 -5.411 1.00 98.25 486 TYR A N 1
ATOM 3346 C CA . TYR A 1 486 ? 0.072 -0.476 -5.466 1.00 98.2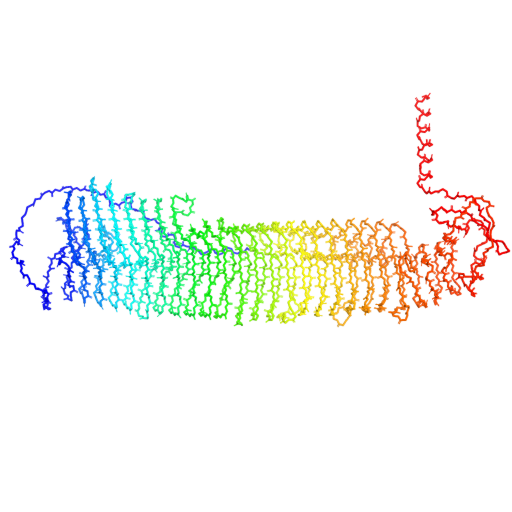5 486 TYR A CA 1
ATOM 3347 C C . TYR A 1 486 ? 1.070 -0.202 -4.342 1.00 98.25 486 TYR A C 1
ATOM 3349 O O . TYR A 1 486 ? 0.805 -0.524 -3.181 1.00 98.25 486 TYR A O 1
ATOM 3357 N N . GLY A 1 487 ? 2.212 0.401 -4.661 1.00 98.06 487 GLY A N 1
ATOM 3358 C CA . GLY A 1 487 ? 3.182 0.818 -3.653 1.00 98.06 487 GLY A CA 1
ATOM 3359 C C . GLY A 1 487 ? 2.650 1.956 -2.791 1.00 98.06 487 GLY A C 1
ATOM 3360 O O . GLY A 1 487 ? 2.855 1.944 -1.581 1.00 98.06 487 GLY A O 1
ATOM 3361 N N . ALA A 1 488 ? 1.901 2.890 -3.377 1.00 97.38 488 ALA A N 1
ATOM 3362 C CA . ALA A 1 488 ? 1.144 3.902 -2.639 1.00 97.38 488 ALA A CA 1
ATOM 3363 C C . ALA A 1 488 ? -0.334 3.492 -2.509 1.00 97.38 488 ALA A C 1
ATOM 3365 O O . ALA A 1 488 ? -0.635 2.307 -2.344 1.00 97.38 488 ALA A O 1
ATOM 3366 N N . GLY A 1 489 ? -1.255 4.453 -2.484 1.00 94.94 489 GLY A N 1
ATOM 3367 C CA . GLY A 1 489 ? -2.675 4.220 -2.278 1.00 94.94 489 GLY A CA 1
ATOM 3368 C C . GLY A 1 489 ? -3.538 4.574 -3.476 1.00 94.94 489 GLY A C 1
ATOM 3369 O O . GLY A 1 489 ? -3.100 4.552 -4.630 1.00 94.94 489 GLY A O 1
ATOM 3370 N N . TRP A 1 490 ? -4.811 4.836 -3.183 1.00 95.00 490 TRP A N 1
ATOM 3371 C CA . TRP A 1 490 ? -5.843 5.109 -4.180 1.00 95.00 490 TRP A CA 1
ATOM 3372 C C . TRP A 1 490 ? -6.510 6.455 -3.901 1.00 95.00 490 TRP A C 1
ATOM 3374 O O . TRP A 1 490 ? -7.129 6.662 -2.851 1.00 95.00 490 TRP A O 1
ATOM 3384 N N . ALA A 1 491 ? -6.443 7.353 -4.881 1.00 95.50 491 ALA A N 1
ATOM 3385 C CA . ALA A 1 491 ? -7.036 8.681 -4.840 1.00 95.50 491 ALA A CA 1
ATOM 3386 C C . ALA A 1 491 ? -8.082 8.845 -5.954 1.00 95.50 491 ALA A C 1
ATOM 3388 O O . ALA A 1 491 ? -7.780 8.735 -7.135 1.00 95.50 491 ALA A O 1
ATOM 3389 N N . GLU A 1 492 ? -9.331 9.137 -5.600 1.00 94.62 492 GLU A N 1
ATOM 3390 C CA . GLU A 1 492 ? -10.405 9.352 -6.575 1.00 94.62 492 GLU A CA 1
ATOM 3391 C C . GLU A 1 492 ? -11.353 10.475 -6.151 1.00 94.62 492 GLU A C 1
ATOM 3393 O O . GLU A 1 492 ? -11.384 10.881 -4.989 1.00 94.62 492 GLU A O 1
ATOM 3398 N N . ASN A 1 493 ? -12.182 10.954 -7.082 1.00 90.81 493 ASN A N 1
ATOM 3399 C CA . ASN A 1 493 ? -13.196 11.988 -6.832 1.00 90.81 493 ASN A CA 1
ATOM 3400 C C . ASN A 1 493 ? -12.631 13.299 -6.242 1.00 90.81 493 ASN A C 1
ATOM 3402 O O . ASN A 1 493 ? -13.258 13.906 -5.370 1.00 90.81 493 ASN A O 1
ATOM 3406 N N . GLY A 1 494 ? -11.459 13.741 -6.700 1.00 94.12 494 GLY A N 1
ATOM 3407 C CA . GLY A 1 494 ? -10.804 14.953 -6.206 1.00 94.12 494 GLY A CA 1
ATOM 3408 C C . GLY A 1 494 ? -9.947 14.737 -4.958 1.00 94.12 494 GLY A C 1
ATOM 3409 O O . GLY A 1 494 ? -9.521 15.718 -4.345 1.00 94.12 494 GLY A O 1
ATOM 3410 N N . ALA A 1 495 ? -9.733 13.481 -4.552 1.00 95.25 495 ALA A N 1
ATOM 3411 C CA . ALA A 1 495 ? -8.935 13.164 -3.380 1.00 95.25 495 ALA A CA 1
ATOM 3412 C C . ALA A 1 495 ? -7.430 13.319 -3.627 1.00 95.25 495 ALA A C 1
ATOM 3414 O O . ALA A 1 495 ? -6.949 13.081 -4.731 1.00 95.25 495 ALA A O 1
ATOM 3415 N N . LYS A 1 496 ? -6.681 13.683 -2.587 1.00 94.00 496 LYS A N 1
ATOM 3416 C CA . LYS A 1 496 ? -5.236 13.904 -2.658 1.00 94.00 496 LYS A CA 1
ATOM 3417 C C . LYS A 1 496 ? -4.516 13.046 -1.633 1.00 94.00 496 LYS A C 1
ATOM 3419 O O . LYS A 1 496 ? -4.603 13.320 -0.440 1.00 94.00 496 LYS A O 1
ATOM 3424 N N . GLU A 1 497 ? -3.809 12.037 -2.114 1.00 94.38 497 GLU A N 1
ATOM 3425 C CA . GLU A 1 497 ? -2.887 11.259 -1.299 1.00 94.38 497 GLU A CA 1
ATOM 3426 C C . GLU A 1 497 ? -1.512 11.926 -1.285 1.00 94.38 497 GLU A C 1
ATOM 3428 O O . GLU A 1 497 ? -1.037 12.415 -2.317 1.00 94.38 497 GLU A O 1
ATOM 3433 N N . LYS A 1 498 ? -0.864 11.886 -0.118 1.00 95.56 498 LYS A N 1
ATOM 3434 C CA . LYS A 1 498 ? 0.515 12.328 0.055 1.00 95.56 498 LYS A CA 1
ATOM 3435 C C . LYS A 1 498 ? 1.323 11.332 0.884 1.00 95.56 498 LYS A C 1
ATOM 3437 O O . LYS A 1 498 ? 0.872 10.899 1.946 1.00 95.56 498 LYS A O 1
ATOM 3442 N N . ILE A 1 499 ? 2.514 10.997 0.398 1.00 98.00 499 ILE A N 1
ATOM 3443 C CA . ILE A 1 499 ? 3.493 10.126 1.050 1.00 98.00 499 ILE A CA 1
ATOM 3444 C C . ILE A 1 499 ? 4.828 10.868 1.099 1.00 98.00 499 ILE A C 1
ATOM 3446 O O . ILE A 1 499 ? 5.407 11.160 0.058 1.00 98.00 499 ILE A O 1
ATOM 3450 N N . GLU A 1 500 ? 5.341 11.166 2.290 1.00 97.69 500 GLU A N 1
ATOM 3451 C CA . GLU A 1 500 ? 6.600 11.912 2.450 1.00 97.69 500 GLU A CA 1
ATOM 3452 C C . GLU A 1 500 ? 7.858 11.037 2.294 1.00 97.69 500 GLU A C 1
ATOM 3454 O O . GLU A 1 500 ? 8.964 11.542 2.098 1.00 97.69 500 GLU A O 1
ATOM 3459 N N . GLY A 1 501 ? 7.715 9.714 2.381 1.00 97.56 501 GLY A N 1
ATOM 3460 C CA . GLY A 1 501 ? 8.771 8.759 2.058 1.00 97.56 501 GLY A CA 1
ATOM 3461 C C . GLY A 1 501 ? 8.722 8.258 0.613 1.00 97.56 501 GLY A C 1
ATOM 3462 O O . GLY A 1 501 ? 8.026 8.797 -0.244 1.00 97.56 501 GLY A O 1
ATOM 3463 N N . GLY A 1 502 ? 9.490 7.200 0.346 1.00 98.25 502 GLY A N 1
ATOM 3464 C CA . GLY A 1 502 ? 9.398 6.426 -0.894 1.00 98.25 502 GLY A CA 1
ATOM 3465 C C . GLY A 1 502 ? 8.481 5.212 -0.756 1.00 98.25 502 GLY A C 1
ATOM 3466 O O . GLY A 1 502 ? 8.027 4.885 0.345 1.00 98.25 502 GLY A O 1
ATOM 3467 N N . THR A 1 503 ? 8.255 4.519 -1.866 1.00 98.88 503 THR A N 1
ATOM 3468 C CA . THR A 1 503 ? 7.473 3.280 -1.912 1.00 98.88 503 THR A CA 1
ATOM 3469 C C . THR A 1 503 ? 8.352 2.097 -2.314 1.00 98.88 503 THR A C 1
ATOM 3471 O O . THR A 1 503 ? 9.289 2.229 -3.107 1.00 98.88 503 THR A O 1
ATOM 3474 N N . SER A 1 504 ? 8.043 0.919 -1.779 1.00 98.69 504 SER A N 1
ATOM 3475 C CA . SER A 1 504 ? 8.692 -0.334 -2.159 1.00 98.69 504 SER A CA 1
ATOM 3476 C C . SER A 1 504 ? 7.667 -1.453 -2.279 1.00 98.69 504 SER A C 1
ATOM 3478 O O . SER A 1 504 ? 6.944 -1.739 -1.326 1.00 98.69 504 SER A O 1
ATOM 3480 N N . VAL A 1 505 ? 7.644 -2.124 -3.426 1.00 98.88 505 VAL A N 1
ATOM 3481 C CA . VAL A 1 505 ? 6.804 -3.293 -3.694 1.00 98.88 505 VAL A CA 1
ATOM 3482 C C . VAL A 1 505 ? 7.694 -4.488 -4.000 1.00 98.88 505 VAL A C 1
ATOM 3484 O O . VAL A 1 505 ? 8.541 -4.419 -4.886 1.00 98.88 505 VAL A O 1
ATOM 3487 N N . HIS A 1 506 ? 7.478 -5.588 -3.287 1.00 98.75 506 HIS A N 1
ATOM 3488 C CA . HIS A 1 506 ? 8.129 -6.867 -3.527 1.00 98.75 506 HIS A CA 1
ATOM 3489 C C . HIS A 1 506 ? 7.081 -7.946 -3.817 1.00 98.75 506 HIS A C 1
ATOM 3491 O O . HIS A 1 506 ? 6.183 -8.193 -3.006 1.00 98.75 506 HIS A O 1
ATOM 3497 N N . ILE A 1 507 ? 7.209 -8.577 -4.984 1.00 98.56 507 ILE A N 1
ATOM 3498 C CA . ILE A 1 507 ? 6.399 -9.709 -5.426 1.00 98.56 507 ILE A CA 1
ATOM 3499 C C . ILE A 1 507 ? 7.285 -10.952 -5.461 1.00 98.56 507 ILE A C 1
ATOM 3501 O O . ILE A 1 507 ? 8.148 -11.088 -6.331 1.00 98.56 507 ILE A O 1
ATOM 3505 N N . GLY A 1 508 ? 7.049 -11.864 -4.524 1.00 97.94 508 GLY A N 1
ATOM 3506 C CA . GLY A 1 508 ? 7.781 -13.116 -4.427 1.00 97.94 508 GLY A CA 1
ATOM 3507 C C . GLY A 1 508 ? 7.443 -14.112 -5.538 1.00 97.94 508 GLY A C 1
ATOM 3508 O O . GLY A 1 508 ? 6.398 -14.058 -6.191 1.00 97.94 508 GLY A O 1
ATOM 3509 N N . SER A 1 509 ? 8.316 -15.103 -5.716 1.00 94.38 509 SER A N 1
ATOM 3510 C CA . SER A 1 509 ? 8.187 -16.112 -6.781 1.00 94.38 509 SER A CA 1
ATOM 3511 C C . SER A 1 509 ? 6.930 -16.993 -6.687 1.00 94.38 509 SER A C 1
ATOM 3513 O O . SER A 1 509 ? 6.465 -17.515 -7.700 1.00 94.38 509 SER A O 1
ATOM 3515 N N . GLY A 1 510 ? 6.363 -17.149 -5.485 1.00 95.50 510 GLY A N 1
ATOM 3516 C CA . GLY A 1 510 ? 5.157 -17.942 -5.227 1.00 95.50 510 GLY A CA 1
ATOM 3517 C C . GLY A 1 510 ? 3.831 -17.200 -5.437 1.00 95.50 510 GLY A C 1
ATOM 3518 O O . GLY A 1 510 ? 2.782 -17.743 -5.088 1.00 95.50 510 GLY A O 1
ATOM 3519 N N . VAL A 1 511 ? 3.851 -15.960 -5.935 1.00 97.56 511 VAL A N 1
ATOM 3520 C CA . VAL A 1 511 ? 2.643 -15.140 -6.102 1.00 97.56 511 VAL A CA 1
ATOM 3521 C C . VAL A 1 511 ? 1.886 -15.505 -7.378 1.00 97.56 511 VAL A C 1
ATOM 3523 O O . VAL A 1 511 ? 2.459 -15.610 -8.460 1.00 97.56 511 VAL A O 1
ATOM 3526 N N . ASN A 1 512 ? 0.569 -15.658 -7.262 1.00 96.19 512 ASN A N 1
ATOM 3527 C CA . ASN A 1 512 ? -0.343 -15.910 -8.372 1.00 96.19 512 ASN A CA 1
ATOM 3528 C C . ASN A 1 512 ? -1.239 -14.689 -8.623 1.00 96.19 512 ASN A C 1
ATOM 3530 O O . ASN A 1 512 ? -1.832 -14.155 -7.689 1.00 96.19 512 ASN A O 1
ATOM 3534 N N . PHE A 1 513 ? -1.401 -14.278 -9.880 1.00 95.69 513 PHE A N 1
ATOM 3535 C CA . PHE A 1 513 ? -2.300 -13.179 -10.233 1.00 95.69 513 PHE A CA 1
ATOM 3536 C C . PHE A 1 513 ? -3.647 -13.718 -10.735 1.00 95.69 513 PHE A C 1
ATOM 3538 O O . PHE A 1 513 ? -3.709 -14.393 -11.760 1.00 95.69 513 PHE A O 1
ATOM 3545 N N . ALA A 1 514 ? -4.731 -13.445 -10.000 1.00 90.50 514 ALA A N 1
ATOM 3546 C CA . ALA A 1 514 ? -6.047 -14.059 -10.205 1.00 90.50 514 ALA A CA 1
ATOM 3547 C C . ALA A 1 514 ? -6.662 -13.754 -11.580 1.00 90.50 514 ALA A C 1
ATOM 3549 O O . ALA A 1 514 ? -7.194 -14.660 -12.221 1.00 90.50 514 ALA A O 1
ATOM 3550 N N . ALA A 1 515 ? -6.590 -12.499 -12.032 1.00 90.12 515 ALA A N 1
ATOM 3551 C CA . ALA A 1 515 ? -6.990 -12.100 -13.378 1.00 90.12 515 ALA A CA 1
ATOM 3552 C C . ALA A 1 515 ? -5.766 -11.592 -14.143 1.00 90.12 515 ALA A C 1
ATOM 3554 O O . ALA A 1 515 ? -5.623 -10.395 -14.391 1.00 90.12 515 ALA A O 1
ATOM 3555 N N . ALA A 1 516 ? -4.886 -12.524 -14.521 1.00 80.69 516 ALA A N 1
ATOM 3556 C CA . ALA A 1 516 ? -3.639 -12.249 -15.242 1.00 80.69 516 ALA A CA 1
ATOM 3557 C C . ALA A 1 516 ? -3.813 -11.361 -16.494 1.00 80.69 516 ALA A C 1
ATOM 3559 O O . ALA A 1 516 ? -2.873 -10.690 -16.887 1.00 80.69 516 ALA A O 1
ATOM 3560 N N . GLU A 1 517 ? -5.013 -11.296 -17.080 1.00 84.75 517 GLU A N 1
ATOM 3561 C CA . GLU A 1 517 ? -5.354 -10.435 -18.226 1.00 84.75 517 GLU A CA 1
ATOM 3562 C C . GLU A 1 517 ? -5.531 -8.941 -17.882 1.00 84.75 517 GLU A C 1
ATOM 3564 O O . GLU A 1 517 ? -5.684 -8.120 -18.780 1.00 84.75 517 GLU A O 1
ATOM 3569 N N . SER A 1 518 ? -5.560 -8.576 -16.598 1.00 89.69 518 SER A N 1
ATOM 3570 C CA . SER A 1 518 ? -5.765 -7.191 -16.121 1.00 89.69 518 SER A CA 1
ATOM 3571 C C . SER A 1 518 ? -4.940 -6.830 -14.882 1.00 89.69 518 SER A C 1
ATOM 3573 O O . SER A 1 518 ? -4.920 -5.679 -14.447 1.00 89.69 518 SER A O 1
ATOM 3575 N N . ALA A 1 519 ? -4.282 -7.826 -14.293 1.00 94.12 519 ALA A N 1
ATOM 3576 C CA . ALA A 1 519 ? -3.480 -7.696 -13.096 1.00 94.12 519 ALA A CA 1
ATOM 3577 C C . ALA A 1 519 ? -2.262 -6.801 -13.326 1.00 94.12 519 ALA A C 1
ATOM 3579 O O . ALA A 1 519 ? -1.558 -6.954 -14.320 1.00 94.12 519 ALA A O 1
ATOM 3580 N N . ALA A 1 520 ? -1.965 -5.914 -12.383 1.00 96.06 520 ALA A N 1
ATOM 3581 C CA . ALA A 1 520 ? -0.843 -4.996 -12.517 1.00 96.06 520 ALA A CA 1
ATOM 3582 C C . ALA A 1 520 ? -0.132 -4.752 -11.187 1.00 96.06 520 ALA A C 1
ATOM 3584 O O . ALA A 1 520 ? -0.711 -4.900 -10.107 1.00 96.06 520 ALA A O 1
ATOM 3585 N N . VAL A 1 521 ? 1.133 -4.362 -11.288 1.00 98.38 521 VAL A N 1
ATOM 3586 C CA . VAL A 1 521 ? 1.949 -3.909 -10.164 1.00 98.38 521 VAL A CA 1
ATOM 3587 C C . VAL A 1 521 ? 2.381 -2.480 -10.440 1.00 98.38 521 VAL A C 1
ATOM 3589 O O . VAL A 1 521 ? 3.014 -2.206 -11.457 1.00 98.38 521 VAL A O 1
ATOM 3592 N N . TYR A 1 522 ? 2.040 -1.578 -9.532 1.00 97.94 522 TYR A N 1
ATOM 3593 C CA . TYR A 1 522 ? 2.360 -0.161 -9.610 1.00 97.94 522 TYR A CA 1
ATOM 3594 C C . TYR A 1 522 ? 3.319 0.190 -8.477 1.00 97.94 522 TYR A C 1
ATOM 3596 O O . TYR A 1 522 ? 3.011 -0.057 -7.312 1.00 97.94 522 TYR A O 1
ATOM 3604 N N . GLY A 1 523 ? 4.472 0.774 -8.792 1.00 97.69 523 GLY A N 1
ATOM 3605 C CA . GLY A 1 523 ? 5.410 1.256 -7.782 1.00 97.69 523 GLY A CA 1
ATOM 3606 C C . GLY A 1 523 ? 4.854 2.461 -7.036 1.00 97.69 523 GLY A C 1
ATOM 3607 O O . GLY A 1 523 ? 5.019 2.561 -5.825 1.00 97.69 523 GLY A O 1
ATOM 3608 N N . GLY A 1 524 ? 4.132 3.346 -7.722 1.00 96.75 524 GLY A N 1
ATOM 3609 C CA . GLY A 1 524 ? 3.366 4.425 -7.103 1.00 96.75 524 GLY A CA 1
ATOM 3610 C C . GLY A 1 524 ? 1.937 4.026 -6.722 1.00 96.75 524 GLY A C 1
ATOM 3611 O O . GLY A 1 524 ? 1.638 2.871 -6.413 1.00 96.75 524 GLY A O 1
ATOM 3612 N N . GLY A 1 525 ? 1.049 5.020 -6.709 1.00 94.38 525 GLY A N 1
ATOM 3613 C CA . GLY A 1 525 ? -0.380 4.860 -6.422 1.00 94.38 525 GLY A CA 1
ATOM 3614 C C . GLY A 1 525 ? -1.231 5.024 -7.669 1.00 94.38 525 GLY A C 1
ATOM 3615 O O . GLY A 1 525 ? -0.715 5.307 -8.753 1.00 94.38 525 GLY A O 1
ATOM 3616 N N . TRP A 1 526 ? -2.542 4.881 -7.495 1.00 96.19 526 TRP A N 1
ATOM 3617 C CA . TRP A 1 526 ? -3.528 5.148 -8.537 1.00 96.19 526 TRP A CA 1
ATOM 3618 C C . TRP A 1 526 ? -4.329 6.400 -8.208 1.00 96.19 526 TRP A C 1
ATOM 3620 O O . TRP A 1 526 ? -5.026 6.440 -7.192 1.00 96.19 526 TRP A O 1
ATOM 3630 N N . ALA A 1 527 ? -4.264 7.409 -9.075 1.00 97.12 527 ALA A N 1
ATOM 3631 C CA . ALA A 1 527 ? -5.137 8.572 -8.986 1.00 97.12 527 ALA A CA 1
ATOM 3632 C C . ALA A 1 527 ? -6.095 8.633 -10.182 1.00 97.12 527 ALA A C 1
ATOM 3634 O O . ALA A 1 527 ? -5.656 8.575 -11.325 1.00 97.12 527 ALA A O 1
ATOM 3635 N N . ASP A 1 528 ? -7.396 8.793 -9.943 1.00 95.69 528 ASP A N 1
ATOM 3636 C CA . ASP A 1 528 ? -8.397 8.858 -11.014 1.00 95.69 528 ASP A CA 1
ATOM 3637 C C . ASP A 1 528 ? -9.373 10.030 -10.870 1.00 95.69 528 ASP A C 1
ATOM 3639 O O . ASP A 1 528 ? -9.869 10.356 -9.785 1.00 95.69 528 ASP A O 1
ATOM 3643 N N . GLY A 1 529 ? -9.669 10.659 -12.003 1.00 94.25 529 GLY A N 1
ATOM 3644 C CA . GLY A 1 529 ? -10.593 11.778 -12.121 1.00 94.25 529 GLY A CA 1
ATOM 3645 C C . GLY A 1 529 ? -9.972 13.148 -11.833 1.00 94.25 529 GLY A C 1
ATOM 3646 O O . GLY A 1 529 ? -9.001 13.305 -11.090 1.00 94.25 529 GLY A O 1
ATOM 3647 N N . ALA A 1 530 ? -10.578 14.179 -12.424 1.00 92.31 530 ALA A N 1
ATOM 3648 C CA . ALA A 1 530 ? -10.110 15.553 -12.309 1.00 92.31 530 ALA A CA 1
ATOM 3649 C C . ALA A 1 530 ? -10.006 16.014 -10.844 1.00 92.31 530 ALA A C 1
ATOM 3651 O O . ALA A 1 530 ? -10.947 15.891 -10.059 1.00 92.31 530 ALA A O 1
ATOM 3652 N N . GLY A 1 531 ? -8.858 16.600 -10.502 1.00 94.69 531 GLY A N 1
ATOM 3653 C CA . GLY A 1 531 ? -8.558 17.101 -9.160 1.00 94.69 531 GLY A CA 1
ATOM 3654 C C . GLY A 1 531 ? -7.999 16.054 -8.194 1.00 94.69 531 GLY A C 1
ATOM 3655 O O . GLY A 1 531 ? -7.548 16.454 -7.120 1.00 94.69 531 GLY A O 1
ATOM 3656 N N . SER A 1 532 ? -8.002 14.765 -8.558 1.00 97.44 532 SER A N 1
ATOM 3657 C CA . SER A 1 532 ? -7.359 13.720 -7.761 1.00 97.44 532 SER A CA 1
ATOM 3658 C C . SER A 1 532 ? -5.840 13.736 -7.950 1.00 97.44 532 SER A C 1
ATOM 3660 O O . SER A 1 532 ? -5.358 14.011 -9.055 1.00 97.44 532 SER A O 1
ATOM 3662 N N . SER A 1 533 ? -5.081 13.413 -6.900 1.00 96.94 533 SER A N 1
ATOM 3663 C CA . SER A 1 533 ? -3.624 13.301 -6.998 1.00 96.94 533 SER A CA 1
ATOM 3664 C C . SER A 1 533 ? -2.990 12.279 -6.057 1.00 96.94 533 SER A C 1
ATOM 3666 O O . SER A 1 533 ? -3.506 12.038 -4.969 1.00 96.94 533 SER A O 1
ATOM 3668 N N . SER A 1 534 ? -1.836 11.742 -6.460 1.00 97.38 534 SER A N 1
ATOM 3669 C CA . SER A 1 534 ? -0.924 10.969 -5.603 1.00 97.38 534 SER A CA 1
ATOM 3670 C C . SER A 1 534 ? 0.474 11.590 -5.664 1.00 97.38 534 SER A C 1
ATOM 3672 O O . SER A 1 534 ? 1.093 11.633 -6.731 1.00 97.38 534 SER A O 1
ATOM 3674 N N . GLU A 1 535 ? 0.937 12.127 -4.537 1.00 97.69 535 GLU A N 1
ATOM 3675 C CA . GLU A 1 535 ? 2.250 12.762 -4.392 1.00 97.69 535 GLU A CA 1
ATOM 3676 C C . GLU A 1 535 ? 3.151 11.912 -3.492 1.00 97.69 535 GLU A C 1
ATOM 3678 O O . GLU A 1 535 ? 2.807 11.626 -2.346 1.00 97.69 535 GLU A O 1
ATOM 3683 N N . ILE A 1 536 ? 4.309 11.516 -4.017 1.00 98.56 536 ILE A N 1
ATOM 3684 C CA . ILE A 1 536 ? 5.323 10.723 -3.322 1.00 98.56 536 ILE A CA 1
ATOM 3685 C C . ILE A 1 536 ? 6.592 11.575 -3.262 1.00 98.56 536 ILE A C 1
ATOM 3687 O O . ILE A 1 536 ? 7.166 11.905 -4.298 1.00 98.56 536 ILE A O 1
ATOM 3691 N N . SER A 1 537 ? 7.035 11.958 -2.066 1.00 97.94 537 SER A N 1
ATOM 3692 C CA . SER A 1 537 ? 8.226 12.795 -1.872 1.00 97.94 537 SER A CA 1
ATOM 3693 C C . SER A 1 537 ? 9.538 12.024 -2.100 1.00 97.94 537 SER A C 1
ATOM 3695 O O . SER A 1 537 ? 10.559 12.638 -2.399 1.00 97.94 537 SER A O 1
ATOM 3697 N N . GLY A 1 538 ? 9.529 10.693 -1.961 1.00 98.06 538 GLY A N 1
ATOM 3698 C CA . GLY A 1 538 ? 10.662 9.813 -2.259 1.00 98.06 538 GLY A CA 1
ATOM 3699 C C . GLY A 1 538 ? 10.607 9.158 -3.646 1.00 98.06 538 GLY A C 1
ATOM 3700 O O . GLY A 1 538 ? 9.824 9.540 -4.512 1.00 98.06 538 GLY A O 1
ATOM 3701 N N . GLY A 1 539 ? 11.464 8.152 -3.851 1.00 98.38 539 GLY A N 1
ATOM 3702 C CA . GLY A 1 539 ? 11.451 7.303 -5.047 1.00 98.38 539 GLY A CA 1
ATOM 3703 C C . GLY A 1 539 ? 10.539 6.080 -4.912 1.00 98.38 539 GLY A C 1
ATOM 3704 O O . GLY A 1 539 ? 10.081 5.753 -3.815 1.00 98.38 539 GLY A O 1
ATOM 3705 N N . THR A 1 540 ? 10.315 5.389 -6.024 1.00 98.88 540 THR A N 1
ATOM 3706 C CA . THR A 1 540 ? 9.504 4.169 -6.112 1.00 98.88 540 THR A CA 1
ATOM 3707 C C . THR A 1 540 ? 10.383 2.984 -6.522 1.00 98.88 540 THR A C 1
ATOM 3709 O O . THR A 1 540 ? 11.237 3.102 -7.405 1.00 98.88 540 THR A O 1
ATOM 3712 N N . LYS A 1 541 ? 10.194 1.822 -5.885 1.00 98.75 541 LYS A N 1
ATOM 3713 C CA . LYS A 1 541 ? 10.843 0.564 -6.286 1.00 98.75 541 LYS A CA 1
ATOM 3714 C C . LYS A 1 541 ? 9.825 -0.564 -6.413 1.00 98.75 541 LYS A C 1
ATOM 3716 O O . LYS A 1 541 ? 9.060 -0.817 -5.486 1.00 98.75 541 LYS A O 1
ATOM 3721 N N . VAL A 1 542 ? 9.880 -1.290 -7.525 1.00 98.88 542 VAL A N 1
ATOM 3722 C CA . VAL A 1 542 ? 9.189 -2.564 -7.730 1.00 98.88 542 VAL A CA 1
ATOM 3723 C C . VAL A 1 542 ? 10.223 -3.656 -7.972 1.00 98.88 542 VAL A C 1
ATOM 3725 O O . VAL A 1 542 ? 11.088 -3.504 -8.829 1.00 98.88 542 VAL A O 1
ATOM 3728 N N . LEU A 1 543 ? 10.117 -4.754 -7.227 1.00 98.62 543 LEU A N 1
ATOM 3729 C CA . LEU A 1 543 ? 10.885 -5.980 -7.419 1.00 98.62 543 LEU A CA 1
ATOM 3730 C C . LEU A 1 543 ? 9.927 -7.147 -7.665 1.00 98.62 543 LEU A C 1
ATOM 3732 O O . LEU A 1 543 ? 9.070 -7.432 -6.825 1.00 98.62 543 LEU A O 1
ATOM 3736 N N . VAL A 1 544 ? 10.089 -7.828 -8.796 1.00 98.38 544 VAL A N 1
ATOM 3737 C CA . VAL A 1 544 ? 9.303 -9.009 -9.169 1.00 98.38 544 VAL A CA 1
ATOM 3738 C C . VAL A 1 544 ? 10.229 -10.208 -9.318 1.00 98.38 544 VAL A C 1
ATOM 3740 O O . VAL A 1 544 ? 10.908 -10.354 -10.329 1.00 98.38 544 VAL A O 1
ATOM 3743 N N . GLU A 1 545 ? 10.237 -11.089 -8.320 1.00 97.19 545 GLU A N 1
ATOM 3744 C CA . GLU A 1 545 ? 10.984 -12.356 -8.346 1.00 97.19 545 GLU A CA 1
ATOM 3745 C C . GLU A 1 545 ? 10.226 -13.456 -9.112 1.00 97.19 545 GLU A C 1
ATOM 3747 O O . GLU A 1 545 ? 10.802 -14.445 -9.564 1.00 97.19 545 GLU A O 1
ATOM 3752 N N . GLY A 1 546 ? 8.909 -13.299 -9.270 1.00 87.00 546 GLY A N 1
ATOM 3753 C CA . GLY A 1 546 ? 8.074 -14.173 -10.086 1.00 87.00 546 GLY A CA 1
ATOM 3754 C C . GLY A 1 546 ? 6.599 -13.777 -10.064 1.00 87.00 546 GLY A C 1
ATOM 3755 O O . GLY A 1 546 ? 6.247 -12.621 -9.849 1.00 87.00 546 GLY A O 1
ATOM 3756 N N . GLY A 1 547 ? 5.717 -14.737 -10.339 1.00 87.62 547 GLY A N 1
ATOM 3757 C CA . GLY A 1 547 ? 4.327 -14.444 -10.691 1.00 87.62 547 GLY A CA 1
ATOM 3758 C C . GLY A 1 547 ? 4.185 -13.982 -12.143 1.00 87.62 547 GLY A C 1
ATOM 3759 O O . GLY A 1 547 ? 5.121 -14.042 -12.933 1.00 87.62 547 GLY A O 1
ATOM 3760 N N . SER A 1 548 ? 2.981 -13.631 -12.575 1.00 92.69 548 SER A N 1
ATOM 3761 C CA . SER A 1 548 ? 2.724 -13.217 -13.966 1.00 92.69 548 SER A CA 1
ATOM 3762 C C . SER A 1 548 ? 1.637 -12.143 -14.008 1.00 92.69 548 SER A C 1
ATOM 3764 O O . SER A 1 548 ? 0.514 -12.430 -14.430 1.00 92.69 548 SER A O 1
ATOM 3766 N N . PRO A 1 549 ? 1.915 -10.932 -13.481 1.00 95.50 549 PRO A N 1
ATOM 3767 C CA . PRO A 1 549 ? 1.032 -9.799 -13.719 1.00 95.50 549 PRO A CA 1
ATOM 3768 C C . PRO A 1 549 ? 1.029 -9.466 -15.216 1.00 95.50 549 PRO A C 1
ATOM 3770 O O . PRO A 1 549 ? 2.025 -9.681 -15.907 1.00 95.50 549 PRO A O 1
ATOM 3773 N N . LEU A 1 550 ? -0.063 -8.883 -15.713 1.00 96.31 550 LEU A N 1
ATOM 3774 C CA . LEU A 1 550 ? -0.107 -8.342 -17.071 1.00 96.31 550 LEU A CA 1
ATOM 3775 C C . LEU A 1 550 ? 0.974 -7.278 -17.248 1.00 96.31 550 LEU A C 1
ATOM 3777 O O . LEU A 1 550 ? 1.680 -7.251 -18.255 1.00 96.31 550 LEU A O 1
ATOM 3781 N N . SER A 1 551 ? 1.075 -6.379 -16.268 1.00 96.69 551 SER A N 1
ATOM 3782 C CA . SER A 1 551 ? 1.907 -5.191 -16.389 1.00 96.69 551 SER A CA 1
ATOM 3783 C C . SER A 1 551 ? 2.597 -4.810 -15.089 1.00 96.69 551 SER A C 1
ATOM 3785 O O . SER A 1 551 ? 2.055 -4.984 -13.996 1.00 96.69 551 SER A O 1
ATOM 3787 N N . VAL A 1 552 ? 3.791 -4.245 -15.228 1.00 98.44 552 VAL A N 1
ATOM 3788 C CA . VAL A 1 552 ? 4.572 -3.668 -14.136 1.00 98.44 552 VAL A CA 1
ATOM 3789 C C . VAL A 1 552 ? 4.945 -2.241 -14.503 1.00 98.44 552 VAL A C 1
ATOM 3791 O O . VAL A 1 552 ? 5.523 -1.996 -15.559 1.00 98.44 552 VAL A O 1
ATOM 3794 N N . PHE A 1 553 ? 4.639 -1.308 -13.612 1.00 98.25 553 PHE A N 1
ATOM 3795 C CA . PHE A 1 553 ? 4.931 0.109 -13.773 1.00 98.25 553 PHE A CA 1
ATOM 3796 C C . PHE A 1 553 ? 5.736 0.584 -12.570 1.00 98.25 553 PHE A C 1
ATOM 3798 O O . PHE A 1 553 ? 5.237 0.545 -11.447 1.00 98.25 553 PHE A O 1
ATOM 3805 N N . GLY A 1 554 ? 6.976 1.021 -12.782 1.00 97.56 554 GLY A N 1
ATOM 3806 C CA . GLY A 1 554 ? 7.838 1.495 -11.699 1.00 97.56 554 GLY A CA 1
ATOM 3807 C C . GLY A 1 554 ? 7.310 2.761 -11.018 1.00 97.56 554 GLY A C 1
ATOM 3808 O O . GLY A 1 554 ? 7.503 2.933 -9.817 1.00 97.56 554 GLY A O 1
ATOM 3809 N N . GLY A 1 555 ? 6.631 3.637 -11.766 1.00 95.56 555 GLY A N 1
ATOM 3810 C CA . GLY A 1 555 ? 6.266 4.986 -11.324 1.00 95.56 555 GLY A CA 1
ATOM 3811 C C . GLY A 1 555 ? 4.824 5.147 -10.830 1.00 95.56 555 GLY A C 1
ATOM 3812 O O . GLY A 1 555 ? 4.120 4.184 -10.519 1.00 95.56 555 GLY A O 1
ATOM 3813 N N . GLY A 1 556 ? 4.377 6.406 -10.768 1.00 94.06 556 GLY A N 1
ATOM 3814 C CA . GLY A 1 556 ? 2.985 6.773 -10.486 1.00 94.06 556 GLY A CA 1
ATOM 3815 C C . GLY A 1 556 ? 2.017 6.345 -11.590 1.00 94.06 556 GLY A C 1
ATOM 3816 O O . GLY A 1 556 ? 2.428 6.034 -12.708 1.00 94.06 556 GLY A O 1
ATOM 3817 N N . SER A 1 557 ? 0.717 6.293 -11.300 1.00 96.62 557 SER A N 1
ATOM 3818 C CA . SER A 1 557 ? -0.295 5.934 -12.299 1.00 96.62 557 SER A CA 1
ATOM 3819 C C . SER A 1 557 ? -1.569 6.744 -12.159 1.00 96.62 557 SER A C 1
ATOM 3821 O O . SER A 1 557 ? -2.028 7.028 -11.050 1.00 96.62 557 SER A O 1
ATOM 3823 N N . VAL A 1 558 ? -2.122 7.157 -13.299 1.00 97.56 558 VAL A N 1
ATOM 3824 C CA . VAL A 1 558 ? -3.247 8.093 -13.332 1.00 97.56 558 VAL A CA 1
ATOM 3825 C C . VAL A 1 558 ? -4.269 7.781 -14.420 1.00 97.56 558 VAL A C 1
ATOM 3827 O O . VAL A 1 558 ? -3.937 7.249 -15.481 1.00 97.56 558 VAL A O 1
ATOM 3830 N N . GLY A 1 559 ? -5.507 8.206 -14.179 1.00 95.62 559 GLY A N 1
ATOM 3831 C CA . GLY A 1 559 ? -6.573 8.261 -15.172 1.00 95.62 559 GLY A CA 1
ATOM 3832 C C . GLY A 1 559 ? -7.473 9.488 -15.015 1.00 95.62 559 GLY A C 1
ATOM 3833 O O . GLY A 1 559 ? -7.380 10.248 -14.047 1.00 95.62 559 GLY A O 1
ATOM 3834 N N . GLY A 1 560 ? -8.335 9.730 -16.005 1.00 91.38 560 GLY A N 1
ATOM 3835 C CA . GLY A 1 560 ? -9.441 10.687 -15.882 1.00 91.38 560 GLY A CA 1
ATOM 3836 C C . GLY A 1 560 ? -9.037 12.147 -15.623 1.00 91.38 560 GLY A C 1
ATOM 3837 O O . GLY A 1 560 ? -9.841 12.917 -15.093 1.00 91.38 560 GLY A O 1
ATOM 3838 N N . GLY A 1 561 ? -7.810 12.548 -15.977 1.00 93.38 561 GLY A N 1
ATOM 3839 C CA . GLY A 1 561 ? -7.297 13.904 -15.732 1.00 93.38 561 GLY A CA 1
ATOM 3840 C C . GLY A 1 561 ? -6.689 14.122 -14.339 1.00 93.38 561 GLY A C 1
ATOM 3841 O O . GLY A 1 561 ? -6.527 15.273 -13.928 1.00 93.38 561 GLY A O 1
ATOM 3842 N N . ALA A 1 562 ? -6.379 13.046 -13.613 1.00 97.44 562 ALA A N 1
ATOM 3843 C CA . ALA A 1 562 ? -5.664 13.088 -12.340 1.00 97.44 562 ALA A CA 1
ATOM 3844 C C . ALA A 1 562 ? -4.162 13.390 -12.506 1.00 97.44 562 ALA A C 1
ATOM 3846 O O . ALA A 1 562 ? -3.635 13.443 -13.622 1.00 97.44 562 ALA A O 1
ATOM 3847 N N . GLN A 1 563 ? -3.473 13.596 -11.380 1.00 97.50 563 GLN A N 1
ATOM 3848 C CA . GLN A 1 563 ? -2.048 13.933 -11.343 1.00 97.50 563 GLN A CA 1
ATOM 3849 C C . GLN A 1 563 ? -1.259 12.980 -10.443 1.00 97.50 563 GLN A C 1
ATOM 3851 O O . GLN A 1 563 ? -1.711 12.631 -9.356 1.00 97.50 563 GLN A O 1
ATOM 3856 N N . SER A 1 564 ? -0.054 12.599 -10.850 1.00 98.00 564 SER A N 1
ATOM 3857 C CA . SER A 1 564 ? 0.884 11.909 -9.968 1.00 98.00 564 SER A CA 1
ATOM 3858 C C . SER A 1 564 ? 2.259 12.550 -10.043 1.00 98.00 564 SER A C 1
ATOM 3860 O O . SER A 1 564 ? 2.725 12.912 -11.123 1.00 98.00 564 SER A O 1
ATOM 3862 N N . VAL A 1 565 ? 2.887 12.717 -8.883 1.00 98.38 565 VAL A N 1
ATOM 3863 C CA . VAL A 1 565 ? 4.235 13.272 -8.761 1.00 98.38 565 VAL A CA 1
ATOM 3864 C C . VAL A 1 565 ? 5.074 12.323 -7.920 1.00 98.38 565 VAL A C 1
ATOM 3866 O O . VAL A 1 565 ? 4.697 12.002 -6.796 1.00 98.38 565 VAL A O 1
ATOM 3869 N N . VAL A 1 566 ? 6.215 11.904 -8.459 1.00 98.69 566 VAL A N 1
ATOM 3870 C CA . VAL A 1 566 ? 7.255 11.160 -7.744 1.00 98.69 566 VAL A CA 1
ATOM 3871 C C . VAL A 1 566 ? 8.479 12.066 -7.647 1.00 98.69 566 VAL A C 1
ATOM 3873 O O . VAL A 1 566 ? 9.102 12.378 -8.659 1.00 98.69 566 VAL A O 1
ATOM 3876 N N . ASN A 1 567 ? 8.831 12.522 -6.445 1.00 97.94 567 ASN A N 1
ATOM 3877 C CA . ASN A 1 567 ? 9.966 13.419 -6.191 1.00 97.94 567 ASN A CA 1
ATOM 3878 C C . ASN A 1 567 ? 11.290 12.661 -5.967 1.00 97.94 567 ASN A C 1
ATOM 3880 O O . ASN A 1 567 ? 12.159 13.089 -5.209 1.00 97.94 567 ASN A O 1
ATOM 3884 N N . GLY A 1 568 ? 11.447 11.532 -6.653 1.00 97.62 568 GLY A N 1
ATOM 3885 C CA . GLY A 1 568 ? 12.638 10.696 -6.654 1.00 97.62 568 GLY A CA 1
ATOM 3886 C C . GLY A 1 568 ? 12.702 9.834 -7.913 1.00 97.62 568 GLY A C 1
ATOM 3887 O O . GLY A 1 568 ? 11.917 10.017 -8.844 1.00 97.62 568 GLY A O 1
ATOM 3888 N N . GLY A 1 569 ? 13.656 8.902 -7.949 1.00 97.50 569 GLY A N 1
ATOM 3889 C CA . GLY A 1 569 ? 13.770 7.940 -9.046 1.00 97.50 569 GLY A CA 1
ATOM 3890 C C . GLY A 1 569 ? 12.697 6.851 -8.993 1.00 97.50 569 GLY A C 1
ATOM 3891 O O . GLY A 1 569 ? 12.121 6.588 -7.937 1.00 97.50 569 GLY A O 1
ATOM 3892 N N . SER A 1 570 ? 12.465 6.206 -10.131 1.00 98.69 570 SER A N 1
ATOM 3893 C CA . SER A 1 570 ? 11.512 5.112 -10.301 1.00 98.69 570 SER A CA 1
ATOM 3894 C C . SER A 1 570 ? 12.223 3.883 -10.850 1.00 98.69 570 SER A C 1
ATOM 3896 O O . SER A 1 570 ? 12.893 3.966 -11.877 1.00 98.69 570 SER A O 1
ATOM 3898 N N . VAL A 1 571 ? 12.108 2.751 -10.158 1.00 98.75 571 VAL A N 1
ATOM 3899 C CA . VAL A 1 571 ? 12.836 1.518 -10.487 1.00 98.75 571 VAL A CA 1
ATOM 3900 C C . VAL A 1 571 ? 11.872 0.344 -10.596 1.00 98.75 571 VAL A C 1
ATOM 3902 O O . VAL A 1 571 ? 11.137 0.057 -9.651 1.00 98.75 571 VAL A O 1
ATOM 3905 N N . ALA A 1 572 ? 11.926 -0.374 -11.715 1.00 98.75 572 ALA A N 1
ATOM 3906 C CA . ALA A 1 572 ? 11.289 -1.672 -11.901 1.00 98.75 572 ALA A CA 1
ATOM 3907 C C . ALA A 1 572 ? 12.358 -2.737 -12.189 1.00 98.75 572 ALA A C 1
ATOM 3909 O O . ALA A 1 572 ? 13.078 -2.651 -13.180 1.00 98.75 572 ALA A O 1
ATOM 3910 N N . GLU A 1 573 ? 12.451 -3.737 -11.315 1.00 98.62 573 GLU A N 1
ATOM 3911 C CA . GLU A 1 573 ? 13.397 -4.851 -11.397 1.00 98.62 573 GLU A CA 1
ATOM 3912 C C . GLU A 1 573 ? 12.622 -6.166 -11.564 1.00 98.62 573 GLU A C 1
ATOM 3914 O O . GLU A 1 573 ? 11.819 -6.545 -10.706 1.00 98.62 573 GLU A O 1
ATOM 3919 N N . ILE A 1 574 ? 12.839 -6.847 -12.689 1.00 98.56 574 ILE A N 1
ATOM 3920 C CA . ILE A 1 574 ? 12.154 -8.082 -13.072 1.00 98.56 574 ILE A CA 1
ATOM 3921 C C . ILE A 1 574 ? 13.160 -9.235 -13.084 1.00 98.56 574 ILE A C 1
ATOM 3923 O O . ILE A 1 574 ? 14.002 -9.344 -13.977 1.00 98.56 574 ILE A O 1
ATOM 3927 N N . ASN A 1 575 ? 13.035 -10.126 -12.106 1.00 97.62 575 ASN A N 1
ATOM 3928 C CA . ASN A 1 575 ? 13.869 -11.315 -11.926 1.00 97.62 575 ASN A CA 1
ATOM 3929 C C . ASN A 1 575 ? 13.113 -12.614 -12.278 1.00 97.62 575 ASN A C 1
ATOM 3931 O O . ASN A 1 575 ? 13.677 -13.707 -12.211 1.00 97.62 575 ASN A O 1
ATOM 3935 N N . GLY A 1 576 ? 11.848 -12.521 -12.700 1.00 94.81 576 GLY A N 1
ATOM 3936 C CA . GLY A 1 576 ? 11.075 -13.664 -13.172 1.00 94.81 576 GLY A CA 1
ATOM 3937 C C . GLY A 1 576 ? 9.647 -13.314 -13.589 1.00 94.81 576 GLY A C 1
ATOM 3938 O O . GLY A 1 576 ? 9.170 -12.201 -13.386 1.00 94.81 576 GLY A O 1
ATOM 3939 N N . GLY A 1 577 ? 8.949 -14.304 -14.154 1.00 92.75 577 GLY A N 1
ATOM 3940 C CA . GLY A 1 577 ? 7.540 -14.197 -14.541 1.00 92.75 577 GLY A CA 1
ATOM 3941 C C . GLY A 1 577 ? 7.277 -14.101 -16.044 1.00 92.75 577 GLY A C 1
ATOM 3942 O O . GLY A 1 577 ? 8.201 -14.168 -16.852 1.00 92.75 577 GLY A O 1
ATOM 3943 N N . LYS A 1 578 ? 5.992 -13.988 -16.404 1.00 94.25 578 LYS A N 1
ATOM 3944 C CA . LYS A 1 578 ? 5.508 -13.692 -17.762 1.00 94.25 578 LYS A CA 1
ATOM 3945 C C . LYS A 1 578 ? 4.721 -12.390 -17.718 1.00 94.25 578 LYS A C 1
ATOM 3947 O O . LYS A 1 578 ? 3.662 -12.353 -17.096 1.00 94.25 578 LYS A O 1
ATOM 3952 N N . ILE A 1 579 ? 5.254 -11.341 -18.330 1.00 96.94 579 ILE A N 1
ATOM 3953 C CA . ILE A 1 579 ? 4.750 -9.972 -18.188 1.00 96.94 579 ILE A CA 1
ATOM 3954 C C . ILE A 1 579 ? 4.540 -9.396 -19.579 1.00 96.94 579 ILE A C 1
ATOM 3956 O O . ILE A 1 579 ? 5.471 -9.352 -20.378 1.00 96.94 579 ILE A O 1
ATOM 3960 N N . TRP A 1 580 ? 3.332 -8.931 -19.894 1.00 97.06 580 TRP A N 1
ATOM 3961 C CA . TRP A 1 580 ? 3.105 -8.264 -21.175 1.00 97.06 580 TRP A CA 1
ATOM 3962 C C . TRP A 1 580 ? 3.950 -6.998 -21.239 1.00 97.06 580 TRP A C 1
ATOM 3964 O O . TRP A 1 580 ? 4.791 -6.880 -22.129 1.00 97.06 580 TRP A O 1
ATOM 3974 N N . THR A 1 581 ? 3.805 -6.105 -20.265 1.00 97.38 581 THR A N 1
ATOM 3975 C CA . THR A 1 581 ? 4.458 -4.795 -20.326 1.00 97.38 581 THR A CA 1
ATOM 3976 C C . THR A 1 581 ? 5.182 -4.444 -19.039 1.00 97.38 581 THR A C 1
ATOM 3978 O O . THR A 1 581 ? 4.593 -4.492 -17.962 1.00 97.38 581 THR A O 1
ATOM 3981 N N . ALA A 1 582 ? 6.454 -4.074 -19.153 1.00 98.31 582 ALA A N 1
ATOM 3982 C CA . ALA A 1 582 ? 7.271 -3.612 -18.042 1.00 98.31 582 ALA A CA 1
ATOM 3983 C C . ALA A 1 582 ? 7.816 -2.211 -18.336 1.00 98.31 582 ALA A C 1
ATOM 3985 O O . ALA A 1 582 ? 8.446 -1.990 -19.373 1.00 98.31 582 ALA A O 1
ATOM 3986 N N . ASN A 1 583 ? 7.584 -1.287 -17.405 1.00 97.88 583 ASN A N 1
ATOM 3987 C CA . ASN A 1 583 ? 7.954 0.116 -17.532 1.00 97.88 583 ASN A CA 1
ATOM 3988 C C . ASN A 1 583 ? 8.826 0.550 -16.356 1.00 97.88 583 ASN A C 1
ATOM 3990 O O . ASN A 1 583 ? 8.450 0.333 -15.200 1.00 97.88 583 ASN A O 1
ATOM 3994 N N . GLY A 1 584 ? 9.928 1.246 -16.635 1.00 97.94 584 GLY A N 1
ATOM 3995 C CA . GLY A 1 584 ? 10.689 1.950 -15.599 1.00 97.94 584 GLY A CA 1
ATOM 3996 C C . GLY A 1 584 ? 9.936 3.172 -15.060 1.00 97.94 584 GLY A C 1
ATOM 3997 O O . GLY A 1 584 ? 10.084 3.522 -13.891 1.00 97.94 584 GLY A O 1
ATOM 3998 N N . GLY A 1 585 ? 9.092 3.799 -15.888 1.00 96.81 585 GLY A N 1
ATOM 3999 C CA . GLY A 1 585 ? 8.240 4.938 -15.541 1.00 96.81 585 GLY A CA 1
ATOM 4000 C C . GLY A 1 585 ? 6.799 4.570 -15.162 1.00 96.81 585 GLY A C 1
ATOM 4001 O O . GLY A 1 585 ? 6.501 3.465 -14.706 1.00 96.81 585 GLY A O 1
ATOM 4002 N N . GLY A 1 586 ? 5.894 5.541 -15.311 1.00 96.38 586 GLY A N 1
ATOM 4003 C CA . GLY A 1 586 ? 4.491 5.431 -14.900 1.00 96.38 586 GLY A CA 1
ATOM 4004 C C . GLY A 1 586 ? 3.516 4.962 -15.987 1.00 96.38 586 GLY A C 1
ATOM 4005 O O . GLY A 1 586 ? 3.906 4.515 -17.071 1.00 96.38 586 GLY A O 1
ATOM 4006 N N . TYR A 1 587 ? 2.221 5.095 -15.692 1.00 97.88 587 TYR A N 1
ATOM 4007 C CA . TYR A 1 587 ? 1.131 4.743 -16.606 1.00 97.88 587 TYR A CA 1
ATOM 4008 C C . TYR A 1 587 ? -0.013 5.763 -16.584 1.00 97.88 587 TYR A C 1
ATOM 4010 O O . TYR A 1 587 ? -0.561 6.082 -15.530 1.00 97.88 587 TYR A O 1
ATOM 4018 N N . VAL A 1 588 ? -0.401 6.258 -17.761 1.00 97.69 588 VAL A N 1
ATOM 4019 C CA . VAL A 1 588 ? -1.536 7.179 -17.928 1.00 97.69 588 VAL A CA 1
ATOM 4020 C C . VAL A 1 588 ? -2.612 6.523 -18.780 1.00 97.69 588 VAL A C 1
ATOM 4022 O O . VAL A 1 588 ? -2.367 6.182 -19.938 1.00 97.69 588 VAL A O 1
ATOM 4025 N N . TYR A 1 589 ? -3.830 6.433 -18.245 1.00 94.62 589 TYR A N 1
ATOM 4026 C CA . TYR A 1 589 ? -4.983 5.873 -18.942 1.00 94.62 589 TYR A CA 1
ATOM 4027 C C . TYR A 1 589 ? -6.065 6.921 -19.219 1.00 94.62 589 TYR A C 1
ATOM 4029 O O . TYR A 1 589 ? -6.706 7.441 -18.308 1.00 94.62 589 TYR A O 1
ATOM 4037 N N . GLN A 1 590 ? -6.325 7.196 -20.499 1.00 90.62 590 GLN A N 1
ATOM 4038 C CA . GLN A 1 590 ? -7.395 8.094 -20.964 1.00 90.62 590 GLN A CA 1
ATOM 4039 C C . GLN A 1 590 ? -7.289 9.552 -20.464 1.00 90.62 590 GLN A C 1
ATOM 4041 O O . GLN A 1 590 ? -8.282 10.286 -20.474 1.00 90.62 590 GLN A O 1
ATOM 4046 N N . GLY A 1 591 ? -6.094 10.002 -20.071 1.00 92.31 591 GLY A N 1
ATOM 4047 C CA . GLY A 1 591 ? -5.817 11.384 -19.657 1.00 92.31 591 GLY A CA 1
ATOM 4048 C C . GLY A 1 591 ? -5.302 11.529 -18.226 1.00 92.31 591 GLY A C 1
ATOM 4049 O O . GLY A 1 591 ? -5.622 10.734 -17.349 1.00 92.31 591 GLY A O 1
ATOM 4050 N N . GLY A 1 592 ? -4.535 12.591 -17.983 1.00 96.56 592 GLY A N 1
ATOM 4051 C CA . GLY A 1 592 ? -3.850 12.847 -16.712 1.00 96.56 592 GLY A CA 1
ATOM 4052 C C . GLY A 1 592 ? -2.396 13.258 -16.916 1.00 96.56 592 GLY A C 1
ATOM 4053 O O . GLY A 1 592 ? -1.923 13.346 -18.048 1.00 96.56 592 GLY A O 1
ATOM 4054 N N . SER A 1 593 ? -1.686 13.533 -15.827 1.00 97.56 593 SER A N 1
ATOM 4055 C CA . SER A 1 593 ? -0.273 13.913 -15.890 1.00 97.56 593 SER A CA 1
ATOM 4056 C C . SER A 1 593 ? 0.563 13.197 -14.843 1.00 97.56 593 SER A C 1
ATOM 4058 O O . SER A 1 593 ? 0.203 13.199 -13.666 1.00 97.56 593 SER A O 1
ATOM 4060 N N . ILE A 1 594 ? 1.710 12.674 -15.258 1.00 98.38 594 ILE A N 1
ATOM 4061 C CA . ILE A 1 594 ? 2.736 12.138 -14.365 1.00 98.38 594 ILE A CA 1
ATOM 4062 C C . ILE A 1 594 ? 3.982 13.014 -14.459 1.00 98.38 594 ILE A C 1
ATOM 4064 O O . ILE A 1 594 ? 4.351 13.468 -15.543 1.00 98.38 594 ILE A O 1
ATOM 4068 N N . VAL A 1 595 ? 4.615 13.264 -13.314 1.00 98.56 595 VAL A N 1
ATOM 4069 C CA . VAL A 1 595 ? 5.940 13.882 -13.231 1.00 98.56 595 VAL A CA 1
ATOM 4070 C C . VAL A 1 595 ? 6.835 13.019 -12.350 1.00 98.56 595 VAL A C 1
ATOM 4072 O O . VAL A 1 595 ? 6.510 12.777 -11.190 1.00 98.56 595 VAL A O 1
ATOM 4075 N N . THR A 1 596 ? 7.980 12.603 -12.884 1.00 98.69 596 THR A N 1
ATOM 4076 C CA . THR A 1 596 ? 9.036 11.908 -12.135 1.00 98.69 596 THR A CA 1
ATOM 4077 C C . THR A 1 596 ? 10.259 12.819 -12.046 1.00 98.69 596 THR A C 1
ATOM 4079 O O . THR A 1 596 ? 10.883 13.130 -13.060 1.00 98.69 596 THR A O 1
ATOM 4082 N N . ASN A 1 597 ? 10.603 13.281 -10.842 1.00 98.38 597 ASN A N 1
ATOM 4083 C CA . ASN A 1 597 ? 11.751 14.157 -10.573 1.00 98.38 597 ASN A CA 1
ATOM 4084 C C . ASN A 1 597 ? 13.002 13.354 -10.202 1.00 98.38 597 ASN A C 1
ATOM 4086 O O . ASN A 1 597 ? 13.623 13.570 -9.162 1.00 98.38 597 ASN A O 1
ATOM 4090 N N . GLY A 1 598 ? 13.359 12.415 -11.067 1.00 98.38 598 GLY A N 1
ATOM 4091 C CA . GLY A 1 598 ? 14.511 11.546 -10.910 1.00 98.38 598 GLY A CA 1
ATOM 4092 C C . GLY A 1 598 ? 14.663 10.626 -12.111 1.00 98.38 598 GLY A C 1
ATOM 4093 O O . GLY A 1 598 ? 13.931 10.739 -13.096 1.00 98.38 598 GLY A O 1
ATOM 4094 N N . ASP A 1 599 ? 15.628 9.722 -12.013 1.00 98.81 599 ASP A N 1
ATOM 4095 C CA . ASP A 1 599 ? 15.896 8.747 -13.061 1.00 98.81 599 ASP A CA 1
ATOM 4096 C C . ASP A 1 599 ? 14.837 7.637 -13.072 1.00 98.81 599 ASP A C 1
ATOM 4098 O O . ASP A 1 599 ? 14.320 7.237 -12.026 1.00 98.81 599 ASP A O 1
ATOM 4102 N N . THR A 1 600 ? 14.538 7.119 -14.259 1.00 98.88 600 THR A N 1
ATOM 4103 C CA . THR A 1 600 ? 13.701 5.928 -14.449 1.00 98.88 600 THR A CA 1
ATOM 4104 C C . THR A 1 600 ? 14.576 4.753 -14.863 1.00 98.88 600 THR A C 1
ATOM 4106 O O . THR A 1 600 ? 15.477 4.902 -15.689 1.00 98.88 600 THR A O 1
ATOM 4109 N N . VAL A 1 601 ? 14.353 3.590 -14.256 1.00 98.88 601 VAL A N 1
ATOM 4110 C CA . VAL A 1 601 ? 15.167 2.391 -14.463 1.00 98.88 601 VAL A CA 1
ATOM 4111 C C . VAL A 1 601 ? 14.256 1.189 -14.666 1.00 98.88 601 VAL A C 1
ATOM 4113 O O . VAL A 1 601 ? 13.414 0.891 -13.819 1.00 98.88 601 VAL A O 1
ATOM 4116 N N . LEU A 1 602 ? 14.467 0.476 -15.767 1.00 98.88 602 LEU A N 1
ATOM 4117 C CA . LEU A 1 602 ? 13.923 -0.850 -16.011 1.00 98.88 602 LEU A CA 1
ATOM 4118 C C . LEU A 1 602 ? 15.075 -1.849 -16.126 1.00 98.88 602 LEU A C 1
ATOM 4120 O O . LEU A 1 602 ? 15.864 -1.780 -17.068 1.00 98.88 602 LEU A O 1
ATOM 4124 N N . GLU A 1 603 ? 15.139 -2.806 -15.206 1.00 98.75 603 GLU A N 1
ATOM 4125 C CA . GLU A 1 603 ? 16.060 -3.939 -15.282 1.00 98.75 603 GLU A CA 1
ATOM 4126 C C . GLU A 1 603 ? 15.275 -5.241 -15.426 1.00 98.75 603 GLU A C 1
ATOM 4128 O O . GLU A 1 603 ? 14.395 -5.542 -14.622 1.00 98.75 603 GLU A O 1
ATOM 4133 N N . VAL A 1 604 ? 15.599 -6.028 -16.449 1.00 98.62 604 VAL A N 1
ATOM 4134 C CA . VAL A 1 604 ? 15.005 -7.345 -16.690 1.00 98.62 604 VAL A CA 1
ATOM 4135 C C . VAL A 1 604 ? 16.129 -8.373 -16.706 1.00 98.62 604 VAL A C 1
ATOM 4137 O O . VAL A 1 604 ? 16.868 -8.487 -17.683 1.00 98.62 604 VAL A O 1
ATOM 4140 N N . ASN A 1 605 ? 16.269 -9.106 -15.605 1.00 97.88 605 ASN A N 1
ATOM 4141 C CA . ASN A 1 605 ? 17.344 -10.074 -15.382 1.00 97.88 605 ASN A CA 1
ATOM 4142 C C . ASN A 1 605 ? 16.924 -11.520 -15.690 1.00 97.88 605 ASN A C 1
ATOM 4144 O O . ASN A 1 605 ? 17.767 -12.390 -15.895 1.00 97.88 605 ASN A O 1
ATOM 4148 N N . ALA A 1 606 ? 15.621 -11.805 -15.683 1.00 95.38 606 ALA A N 1
ATOM 4149 C CA . ALA A 1 606 ? 15.071 -13.111 -16.033 1.00 95.38 606 ALA A CA 1
ATOM 4150 C C . ALA A 1 606 ? 13.561 -13.024 -16.320 1.00 95.38 606 ALA A C 1
ATOM 4152 O O . ALA A 1 606 ? 12.931 -11.986 -16.128 1.00 95.38 606 ALA A O 1
ATOM 4153 N N . GLY A 1 607 ? 12.980 -14.134 -16.783 1.00 93.69 607 GLY A N 1
ATOM 4154 C CA . GLY A 1 607 ? 11.575 -14.213 -17.189 1.00 93.69 607 GLY A CA 1
ATOM 4155 C C . GLY A 1 607 ? 11.341 -13.858 -18.660 1.00 93.69 607 GLY A C 1
ATOM 4156 O O . GLY A 1 607 ? 12.279 -13.728 -19.450 1.00 93.69 607 GLY A O 1
ATOM 4157 N N . GLU A 1 608 ? 10.063 -13.748 -19.016 1.00 96.38 608 GLU A N 1
ATOM 4158 C CA . GLU A 1 608 ? 9.582 -13.376 -20.346 1.00 96.38 608 GLU A CA 1
ATOM 4159 C C . GLU A 1 608 ? 8.804 -12.057 -20.249 1.00 96.38 608 GLU A C 1
ATOM 4161 O O . GLU A 1 608 ? 7.771 -11.989 -19.578 1.00 96.38 608 GLU A O 1
ATOM 4166 N N . VAL A 1 609 ? 9.273 -11.017 -20.938 1.00 98.31 609 VAL A N 1
ATOM 4167 C CA . VAL A 1 609 ? 8.579 -9.725 -21.063 1.00 98.31 609 VAL A CA 1
ATOM 4168 C C . VAL A 1 609 ? 8.192 -9.519 -22.524 1.00 98.31 609 VAL A C 1
ATOM 4170 O O . VAL A 1 609 ? 8.961 -9.896 -23.397 1.00 98.31 609 VAL A O 1
ATOM 4173 N N . SER A 1 610 ? 7.033 -8.944 -22.848 1.00 97.88 610 SER A N 1
ATOM 4174 C CA . SER A 1 610 ? 6.710 -8.679 -24.261 1.00 97.88 610 SER A CA 1
ATOM 4175 C C . SER A 1 610 ? 7.092 -7.280 -24.730 1.00 97.88 610 SER A C 1
ATOM 4177 O O . SER A 1 610 ? 7.585 -7.102 -25.842 1.00 97.88 610 SER A O 1
ATOM 4179 N N . GLN A 1 611 ? 6.885 -6.278 -23.889 1.00 98.00 611 GLN A N 1
ATOM 4180 C CA . GLN A 1 611 ? 7.174 -4.888 -24.199 1.00 98.00 611 GLN A CA 1
ATOM 4181 C C . GLN A 1 611 ? 7.923 -4.265 -23.023 1.00 98.00 611 GLN A C 1
ATOM 4183 O O . GLN A 1 611 ? 7.411 -4.228 -21.903 1.00 98.00 611 GLN A O 1
ATOM 4188 N N . ALA A 1 612 ? 9.139 -3.791 -23.280 1.00 98.62 612 ALA A N 1
ATOM 4189 C CA . ALA A 1 612 ? 9.976 -3.127 -22.289 1.00 98.62 612 ALA A CA 1
ATOM 4190 C C . ALA A 1 612 ? 10.117 -1.643 -22.637 1.00 98.62 612 ALA A C 1
ATOM 4192 O O . ALA A 1 612 ? 10.617 -1.312 -23.714 1.00 98.62 612 ALA A O 1
ATOM 4193 N N . TYR A 1 613 ? 9.702 -0.764 -21.726 1.00 98.62 613 TYR A N 1
ATOM 4194 C CA . TYR A 1 613 ? 9.809 0.687 -21.875 1.00 98.62 613 TYR A CA 1
ATOM 4195 C C . TYR A 1 613 ? 10.646 1.262 -20.732 1.00 98.62 613 TYR A C 1
ATOM 4197 O O . TYR A 1 613 ? 10.356 1.027 -19.561 1.00 98.62 613 TYR A O 1
ATOM 4205 N N . GLY A 1 614 ? 11.677 2.043 -21.041 1.00 98.19 614 GLY A N 1
ATOM 4206 C CA . GLY A 1 614 ? 12.438 2.722 -19.991 1.00 98.19 614 GLY A CA 1
ATOM 4207 C C . GLY A 1 614 ? 11.607 3.785 -19.274 1.00 98.19 614 GLY A C 1
ATOM 4208 O O . GLY A 1 614 ? 11.631 3.873 -18.048 1.00 98.19 614 GLY A O 1
ATOM 4209 N N . GLY A 1 615 ? 10.827 4.546 -20.045 1.00 97.75 615 GLY A N 1
ATOM 4210 C CA . GLY A 1 615 ? 9.903 5.552 -19.530 1.00 97.75 615 GLY A CA 1
ATOM 4211 C C . GLY A 1 615 ? 8.523 4.979 -19.190 1.00 97.75 615 GLY A C 1
ATOM 4212 O O . GLY A 1 615 ? 8.390 3.838 -18.748 1.00 97.75 615 GLY A O 1
ATOM 4213 N N . GLY A 1 616 ? 7.478 5.788 -19.365 1.00 97.56 616 GLY A N 1
ATOM 4214 C CA . GLY A 1 616 ? 6.088 5.400 -19.109 1.00 97.56 616 GLY A CA 1
ATOM 4215 C C . GLY A 1 616 ? 5.320 4.894 -20.337 1.00 97.56 616 GLY A C 1
ATOM 4216 O O . GLY A 1 616 ? 5.791 4.972 -21.474 1.00 97.56 616 GLY A O 1
ATOM 4217 N N . TRP A 1 617 ? 4.081 4.445 -20.107 1.00 97.69 617 TRP A N 1
ATOM 4218 C CA . TRP A 1 617 ? 3.072 4.208 -21.152 1.00 97.69 617 TRP A CA 1
ATOM 4219 C C . TRP A 1 617 ? 1.917 5.190 -20.973 1.00 97.69 617 TRP A C 1
ATOM 4221 O O . TRP A 1 617 ? 1.222 5.189 -19.957 1.00 97.69 617 TRP A O 1
ATOM 4231 N N . ILE A 1 618 ? 1.718 6.047 -21.972 1.00 97.88 618 ILE A N 1
ATOM 4232 C CA . ILE A 1 618 ? 0.757 7.137 -21.939 1.00 97.88 618 ILE A CA 1
ATOM 4233 C C . ILE A 1 618 ? -0.262 6.951 -23.060 1.00 97.88 618 ILE A C 1
ATOM 4235 O O . ILE A 1 618 ? 0.067 7.043 -24.244 1.00 97.88 618 ILE A O 1
ATOM 4239 N N . TYR A 1 619 ? -1.518 6.734 -22.678 1.00 96.12 619 TYR A N 1
ATOM 4240 C CA . TYR A 1 619 ? -2.645 6.659 -23.598 1.00 96.12 619 TYR A CA 1
ATOM 4241 C C . TYR A 1 619 ? -3.639 7.796 -23.346 1.00 96.12 619 TYR A C 1
ATOM 4243 O O . TYR A 1 619 ? -4.151 7.969 -22.237 1.00 96.12 619 TYR A O 1
ATOM 4251 N N . SER A 1 620 ? -3.960 8.546 -24.401 1.00 94.19 620 SER A N 1
ATOM 4252 C CA . SER A 1 620 ? -5.053 9.518 -24.414 1.00 94.19 620 SER A CA 1
ATOM 4253 C C . SER A 1 620 ? -6.231 9.047 -25.270 1.00 94.19 620 SER A C 1
ATOM 4255 O O . SER A 1 620 ? -6.068 8.360 -26.275 1.00 94.19 620 SER A O 1
ATOM 4257 N N . ASN A 1 621 ? -7.440 9.467 -24.892 1.00 87.44 621 ASN A N 1
ATOM 4258 C CA . ASN A 1 621 ? -8.642 9.333 -25.709 1.00 87.44 621 ASN A CA 1
ATOM 4259 C C . ASN A 1 621 ? -9.379 10.680 -25.805 1.00 87.44 621 ASN A C 1
ATOM 4261 O O . ASN A 1 621 ? -10.461 10.865 -25.248 1.00 87.44 621 ASN A O 1
ATOM 4265 N N . GLY A 1 622 ? -8.753 11.655 -26.472 1.00 77.56 622 GLY A N 1
ATOM 4266 C CA . GLY A 1 622 ? -9.326 12.991 -26.692 1.00 77.56 622 GLY A CA 1
ATOM 4267 C C . GLY A 1 622 ? -9.161 13.972 -25.522 1.00 77.56 622 GLY A C 1
ATOM 4268 O O . GLY A 1 622 ? -9.757 15.049 -25.536 1.00 77.56 622 GLY A O 1
ATOM 4269 N N . THR A 1 623 ? -8.347 13.623 -24.526 1.00 81.00 623 THR A N 1
ATOM 4270 C CA . THR A 1 623 ? -8.003 14.436 -23.346 1.00 81.00 623 THR A CA 1
ATOM 4271 C C . THR A 1 623 ? -6.495 14.724 -23.309 1.00 81.00 623 THR A C 1
ATOM 4273 O O . THR A 1 623 ? -5.719 14.154 -24.072 1.00 81.00 623 THR A O 1
ATOM 4276 N N . SER A 1 624 ? -6.033 15.631 -22.446 1.00 91.19 624 SER A N 1
ATOM 4277 C CA . SER A 1 624 ? -4.585 15.828 -22.269 1.00 91.19 624 SER A CA 1
ATOM 4278 C C . SER A 1 624 ? -4.006 14.678 -21.440 1.00 91.19 624 SER A C 1
ATOM 4280 O O . SER A 1 624 ? -4.469 14.445 -20.323 1.00 91.19 624 SER A O 1
ATOM 4282 N N . ALA A 1 625 ? -2.999 13.984 -21.973 1.00 97.31 625 ALA A N 1
ATOM 4283 C CA . ALA A 1 625 ? -2.236 12.954 -21.269 1.00 97.31 625 ALA A CA 1
ATOM 4284 C C . ALA A 1 625 ? -0.740 13.264 -21.377 1.00 97.31 625 ALA A C 1
ATOM 4286 O O . ALA A 1 625 ? -0.235 13.394 -22.496 1.00 97.31 625 ALA A O 1
ATOM 4287 N N . THR A 1 626 ? -0.049 13.400 -20.243 1.00 97.88 626 THR A N 1
ATOM 4288 C CA . THR A 1 626 ? 1.379 13.745 -20.225 1.00 97.88 626 THR A CA 1
ATOM 4289 C C . THR A 1 626 ? 2.195 12.906 -19.253 1.00 97.88 626 THR A C 1
ATOM 4291 O O . THR A 1 626 ? 1.735 12.609 -18.154 1.00 97.88 626 THR A O 1
ATOM 4294 N N . ASP A 1 627 ? 3.439 12.621 -19.613 1.00 98.19 627 ASP A N 1
ATOM 4295 C CA . ASP A 1 627 ? 4.457 12.072 -18.712 1.00 98.19 627 ASP A CA 1
ATOM 4296 C C . ASP A 1 627 ? 5.746 12.877 -18.867 1.00 98.19 627 ASP A C 1
ATOM 4298 O O . ASP A 1 627 ? 6.215 13.092 -19.986 1.00 98.19 627 ASP A O 1
ATOM 4302 N N . VAL A 1 628 ? 6.288 13.371 -17.756 1.00 98.62 628 VAL A N 1
ATOM 4303 C CA . VAL A 1 628 ? 7.517 14.167 -17.739 1.00 98.62 628 VAL A CA 1
ATOM 4304 C C . VAL A 1 628 ? 8.520 13.520 -16.800 1.00 98.62 628 VAL A C 1
ATOM 4306 O O . VAL A 1 628 ? 8.294 13.437 -15.593 1.00 98.62 628 VAL A O 1
ATOM 4309 N N . ILE A 1 629 ? 9.666 13.133 -17.348 1.00 98.81 629 ILE A N 1
ATOM 4310 C CA . ILE A 1 629 ? 10.788 12.568 -16.603 1.00 98.81 629 ILE A CA 1
ATOM 4311 C C . ILE A 1 629 ? 11.890 13.629 -16.548 1.00 98.81 629 ILE A C 1
ATOM 4313 O O . ILE A 1 629 ? 12.578 13.895 -17.536 1.00 98.81 629 ILE A O 1
ATOM 4317 N N . ASN A 1 630 ? 12.066 14.254 -15.381 1.00 98.56 630 ASN A N 1
ATOM 4318 C CA . ASN A 1 630 ? 13.113 15.245 -15.107 1.00 98.56 630 ASN A CA 1
ATOM 4319 C C . ASN A 1 630 ? 14.432 14.565 -14.696 1.00 98.56 630 ASN A C 1
ATOM 4321 O O . ASN A 1 630 ? 15.067 14.943 -13.713 1.00 98.56 630 ASN A O 1
ATOM 4325 N N . GLY A 1 631 ? 14.827 13.549 -15.454 1.00 98.44 631 GLY A N 1
ATOM 4326 C CA . GLY A 1 631 ? 16.005 12.728 -15.216 1.00 98.44 631 GLY A CA 1
ATOM 4327 C C . GLY A 1 631 ? 16.361 11.917 -16.454 1.00 98.44 631 GLY A C 1
ATOM 4328 O O . GLY A 1 631 ? 15.873 12.189 -17.557 1.00 98.44 631 GLY A O 1
ATOM 4329 N N . ASN A 1 632 ? 17.228 10.934 -16.263 1.00 98.81 632 ASN A N 1
ATOM 4330 C CA . ASN A 1 632 ? 17.627 9.984 -17.289 1.00 98.81 632 ASN A CA 1
ATOM 4331 C C . ASN A 1 632 ? 16.716 8.755 -17.281 1.00 98.81 632 ASN A C 1
ATOM 4333 O O . ASN A 1 632 ? 15.975 8.496 -16.332 1.00 98.81 632 ASN A O 1
ATOM 4337 N N . THR A 1 633 ? 16.786 7.984 -18.355 1.00 98.88 633 THR A N 1
ATOM 4338 C CA . THR A 1 633 ? 16.087 6.709 -18.487 1.00 98.88 633 THR A CA 1
ATOM 4339 C C . THR A 1 633 ? 17.087 5.601 -18.783 1.00 98.88 633 THR A C 1
ATOM 4341 O O . THR A 1 633 ? 17.935 5.759 -19.661 1.00 98.88 633 THR A O 1
ATOM 4344 N N . TYR A 1 634 ? 16.981 4.483 -18.070 1.00 98.88 634 TYR A N 1
ATOM 4345 C CA . TYR A 1 634 ? 17.858 3.327 -18.221 1.00 98.88 634 TYR A CA 1
ATOM 4346 C C . TYR A 1 634 ? 17.034 2.067 -18.455 1.00 98.88 634 TYR A C 1
ATOM 4348 O O . TYR A 1 634 ? 16.128 1.758 -17.683 1.00 98.88 634 TYR A O 1
ATOM 4356 N N . VAL A 1 635 ? 17.375 1.319 -19.498 1.00 98.88 635 VAL A N 1
ATOM 4357 C CA . VAL A 1 635 ? 16.841 -0.016 -19.760 1.00 98.88 635 VAL A CA 1
ATOM 4358 C C . VAL A 1 635 ? 17.999 -0.990 -19.798 1.00 98.88 635 VAL A C 1
ATOM 4360 O O . VAL A 1 635 ? 18.923 -0.815 -20.588 1.00 98.88 635 VAL A O 1
ATOM 4363 N N . LYS A 1 636 ? 17.939 -2.039 -18.984 1.00 98.75 636 LYS A N 1
ATOM 4364 C CA . LYS A 1 636 ? 18.909 -3.128 -19.010 1.00 98.75 636 LYS A CA 1
ATOM 4365 C C . LYS A 1 636 ? 18.194 -4.460 -19.129 1.00 98.75 636 LYS A C 1
ATOM 4367 O O . LYS A 1 636 ? 17.462 -4.855 -18.227 1.00 98.75 636 LYS A O 1
ATOM 4372 N N . ILE A 1 637 ? 18.438 -5.169 -20.224 1.00 98.69 637 ILE A N 1
ATOM 4373 C CA . ILE A 1 637 ? 17.963 -6.538 -20.421 1.00 98.69 637 ILE A CA 1
ATOM 4374 C C . ILE A 1 637 ? 19.175 -7.458 -20.305 1.00 98.69 637 ILE A C 1
ATOM 4376 O O . ILE A 1 637 ? 20.063 -7.421 -21.151 1.00 98.69 637 ILE A O 1
ATOM 4380 N N . ASN A 1 638 ? 19.224 -8.258 -19.246 1.00 97.38 638 ASN A N 1
ATOM 4381 C CA . ASN A 1 638 ? 20.382 -9.062 -18.873 1.00 97.38 638 ASN A CA 1
ATOM 4382 C C . ASN A 1 638 ? 19.982 -10.538 -18.758 1.00 97.38 638 ASN A C 1
ATOM 4384 O O . ASN A 1 638 ? 19.407 -10.939 -17.757 1.00 97.38 638 ASN A O 1
ATOM 4388 N N . GLY A 1 639 ? 20.236 -11.341 -19.790 1.00 92.69 639 GLY A N 1
ATOM 4389 C CA . GLY A 1 639 ? 19.895 -12.774 -19.818 1.00 92.69 639 GLY A CA 1
ATOM 4390 C C . GLY A 1 639 ? 18.399 -13.117 -19.918 1.00 92.69 639 GLY A C 1
ATOM 4391 O O . GLY A 1 639 ? 18.050 -14.293 -20.025 1.00 92.69 639 GLY A O 1
ATOM 4392 N N . ALA A 1 640 ? 17.509 -12.121 -19.919 1.00 96.69 640 ALA A N 1
ATOM 4393 C CA . ALA A 1 640 ? 16.064 -12.305 -20.054 1.00 96.69 640 ALA A CA 1
ATOM 4394 C C . ALA A 1 640 ? 15.591 -12.414 -21.517 1.00 96.69 640 ALA A C 1
ATOM 4396 O O . ALA A 1 640 ? 16.327 -12.102 -22.460 1.00 96.69 640 ALA A O 1
ATOM 4397 N N . ALA A 1 641 ? 14.334 -12.831 -21.705 1.00 98.12 641 ALA A N 1
ATOM 4398 C CA . ALA A 1 641 ? 13.692 -12.900 -23.015 1.00 98.12 641 ALA A CA 1
ATOM 4399 C C . ALA A 1 641 ? 12.641 -11.796 -23.186 1.00 98.12 641 ALA A C 1
ATOM 4401 O O . ALA A 1 641 ? 11.651 -11.747 -22.455 1.00 98.12 641 ALA A O 1
ATOM 4402 N N . ILE A 1 642 ? 12.827 -10.952 -24.201 1.00 98.62 642 ILE A N 1
ATOM 4403 C CA . ILE A 1 642 ? 11.803 -10.046 -24.716 1.00 98.62 642 ILE A CA 1
ATOM 4404 C C . ILE A 1 642 ? 11.102 -10.737 -25.894 1.00 98.62 642 ILE A C 1
ATOM 4406 O O . ILE A 1 642 ? 11.673 -10.841 -26.980 1.00 98.62 642 ILE A O 1
ATOM 4410 N N . THR A 1 643 ? 9.894 -11.266 -25.681 1.00 97.94 643 THR A N 1
ATOM 4411 C CA . THR A 1 643 ? 9.214 -12.199 -26.602 1.00 97.94 643 THR A CA 1
ATOM 4412 C C . THR A 1 643 ? 7.981 -11.608 -27.294 1.00 97.94 643 THR A C 1
ATOM 4414 O O . THR A 1 643 ? 7.238 -10.800 -26.737 1.00 97.94 643 THR A O 1
ATOM 4417 N N . ALA A 1 644 ? 7.727 -12.065 -28.521 1.00 96.75 644 ALA A N 1
ATOM 4418 C CA . ALA A 1 644 ? 6.523 -11.754 -29.293 1.00 96.75 644 ALA A CA 1
ATOM 4419 C C . ALA A 1 644 ? 5.428 -12.837 -29.167 1.00 96.75 644 ALA A C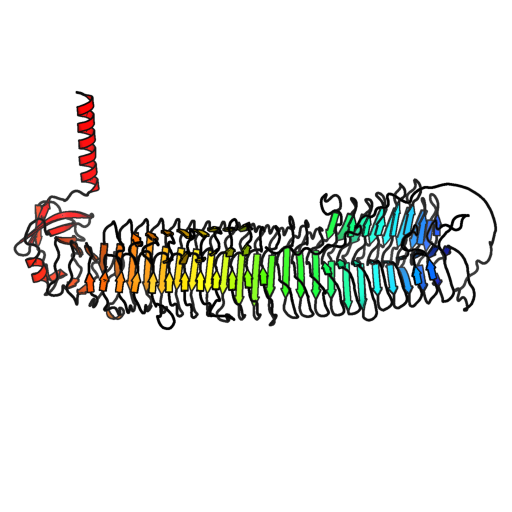 1
ATOM 4421 O O . ALA A 1 644 ? 4.422 -12.788 -29.870 1.00 96.75 644 ALA A O 1
ATOM 4422 N N . ASP A 1 645 ? 5.597 -13.829 -28.284 1.00 95.00 645 ASP A N 1
ATOM 4423 C CA . ASP A 1 645 ? 4.639 -14.939 -28.139 1.00 95.00 645 ASP A CA 1
ATOM 4424 C C . ASP A 1 645 ? 3.252 -14.483 -27.654 1.00 95.00 645 ASP A C 1
ATOM 4426 O O . ASP A 1 645 ? 2.241 -15.124 -27.946 1.00 95.00 645 ASP A O 1
ATOM 4430 N N . PHE A 1 646 ? 3.199 -13.378 -26.907 1.00 92.12 646 PHE A N 1
ATOM 4431 C CA . PHE A 1 646 ? 1.976 -12.820 -26.323 1.00 92.12 646 PHE A CA 1
ATOM 4432 C C . PHE A 1 646 ? 1.905 -11.286 -26.422 1.00 92.12 646 PHE A C 1
ATOM 4434 O O . PHE A 1 646 ? 1.194 -10.644 -25.653 1.00 92.12 646 PHE A O 1
ATOM 4441 N N . GLY A 1 647 ? 2.622 -10.697 -27.381 1.00 91.88 647 GLY A N 1
ATOM 4442 C CA . GLY A 1 647 ? 2.635 -9.258 -27.640 1.00 91.88 647 GLY A CA 1
ATOM 4443 C C . GLY A 1 647 ? 3.657 -8.901 -28.720 1.00 91.88 647 GLY A C 1
ATOM 4444 O O . GLY A 1 647 ? 3.841 -9.669 -29.663 1.00 91.88 647 GLY A O 1
ATOM 4445 N N . ASP A 1 648 ? 4.320 -7.750 -28.600 1.00 94.19 648 ASP A N 1
ATOM 4446 C CA . ASP A 1 648 ? 5.126 -7.192 -29.695 1.00 94.19 648 ASP A CA 1
ATOM 4447 C C . ASP A 1 648 ? 6.600 -7.617 -29.678 1.00 94.19 648 ASP A C 1
ATOM 4449 O O . ASP A 1 648 ? 7.234 -7.612 -30.725 1.00 94.19 648 ASP A O 1
ATOM 4453 N N . GLY A 1 649 ? 7.172 -7.986 -28.529 1.00 97.88 649 GLY A N 1
ATOM 4454 C CA . GLY A 1 649 ? 8.578 -8.404 -28.427 1.00 97.88 649 GLY A CA 1
ATOM 4455 C C . GLY A 1 649 ? 9.597 -7.280 -28.647 1.00 97.88 649 GLY A C 1
ATOM 4456 O O . GLY A 1 649 ? 10.649 -7.527 -29.240 1.00 97.88 649 GLY A O 1
ATOM 4457 N N . ILE A 1 650 ? 9.287 -6.059 -28.199 1.00 98.50 650 ILE A N 1
ATOM 4458 C CA . ILE A 1 650 ? 10.081 -4.845 -28.459 1.00 98.50 650 ILE A CA 1
ATOM 4459 C C . ILE A 1 650 ? 10.725 -4.263 -27.198 1.00 98.50 650 ILE A C 1
ATOM 4461 O O . ILE A 1 650 ? 10.206 -4.398 -26.087 1.00 98.50 650 ILE A O 1
ATOM 4465 N N . VAL A 1 651 ? 11.822 -3.533 -27.407 1.00 98.81 651 VAL A N 1
ATOM 4466 C CA . VAL A 1 651 ? 12.466 -2.694 -26.388 1.00 98.81 651 VAL A CA 1
ATOM 4467 C C . VAL A 1 651 ? 12.441 -1.241 -26.843 1.00 98.81 651 VAL A C 1
ATOM 4469 O O . VAL A 1 651 ? 12.801 -0.933 -27.979 1.00 98.81 651 VAL A O 1
ATOM 4472 N N . VAL A 1 652 ? 12.040 -0.345 -25.950 1.00 98.75 652 VAL A N 1
ATOM 4473 C CA . VAL A 1 652 ? 12.019 1.100 -26.171 1.00 98.75 652 VAL A CA 1
ATOM 4474 C C . VAL A 1 652 ? 12.757 1.777 -25.024 1.00 98.75 652 VAL A C 1
ATOM 4476 O O . VAL A 1 652 ? 12.398 1.614 -23.860 1.00 98.75 652 VAL A O 1
ATOM 4479 N N . GLY A 1 653 ? 13.788 2.551 -25.347 1.00 98.38 653 GLY A N 1
ATOM 4480 C CA . GLY A 1 653 ? 14.566 3.276 -24.352 1.00 98.38 653 GLY A CA 1
ATOM 4481 C C . GLY A 1 653 ? 13.761 4.388 -23.684 1.00 98.38 653 GLY A C 1
ATOM 4482 O O . GLY A 1 653 ? 13.870 4.573 -22.480 1.00 98.38 653 GLY A O 1
ATOM 4483 N N . GLY A 1 654 ? 12.930 5.111 -24.440 1.00 97.69 654 GLY A N 1
ATOM 4484 C CA . GLY A 1 654 ? 12.061 6.165 -23.910 1.00 97.69 654 GLY A CA 1
ATOM 4485 C C . GLY A 1 654 ? 10.663 5.694 -23.481 1.00 97.69 654 GLY A C 1
ATOM 4486 O O . GLY A 1 654 ? 10.440 4.531 -23.151 1.00 97.69 654 GLY A O 1
ATOM 4487 N N . SER A 1 655 ? 9.698 6.619 -23.501 1.00 98.25 655 SER A N 1
ATOM 4488 C CA . SER A 1 655 ? 8.281 6.352 -23.197 1.00 98.25 655 SER A CA 1
ATOM 4489 C C . SER A 1 655 ? 7.466 5.996 -24.447 1.00 98.25 655 SER A C 1
ATOM 4491 O O . SER A 1 655 ? 7.781 6.441 -25.560 1.00 98.25 655 SER A O 1
ATOM 4493 N N . MET A 1 656 ? 6.355 5.280 -24.260 1.00 97.69 656 MET A N 1
ATOM 4494 C CA . MET A 1 656 ? 5.327 5.076 -25.283 1.00 97.69 656 MET A CA 1
ATOM 4495 C C . MET A 1 656 ? 4.210 6.120 -25.168 1.00 97.69 656 MET A C 1
ATOM 4497 O O . MET A 1 656 ? 3.621 6.283 -24.102 1.00 97.69 656 MET A O 1
ATOM 4501 N N . ALA A 1 657 ? 3.881 6.789 -26.275 1.00 98.00 657 ALA A N 1
ATOM 4502 C CA . ALA A 1 657 ? 2.796 7.761 -26.368 1.00 98.00 657 ALA A CA 1
ATOM 4503 C C . ALA A 1 657 ? 1.795 7.392 -27.476 1.00 98.00 657 ALA A C 1
ATOM 4505 O O . ALA A 1 657 ? 2.180 7.136 -28.622 1.00 98.00 657 ALA A O 1
ATOM 4506 N N . GLN A 1 658 ? 0.504 7.406 -27.133 1.00 96.75 658 GLN A N 1
ATOM 4507 C CA . GLN A 1 658 ? -0.608 7.082 -28.029 1.00 96.75 658 GLN A CA 1
ATOM 4508 C C . GLN A 1 658 ? -1.829 7.993 -27.797 1.00 96.75 658 GLN A C 1
ATOM 4510 O O . GLN A 1 658 ? -2.129 8.403 -26.675 1.00 96.75 658 GLN A O 1
ATOM 4515 N N . GLY A 1 659 ? -2.590 8.261 -28.858 1.00 94.88 659 GLY A N 1
ATOM 4516 C CA . GLY A 1 659 ? -3.878 8.952 -28.828 1.00 94.88 659 GLY A CA 1
ATOM 4517 C C . GLY A 1 659 ? -3.784 10.471 -28.681 1.00 94.88 659 GLY A C 1
ATOM 4518 O O . GLY A 1 659 ? -4.729 11.098 -28.206 1.00 94.88 659 GLY A O 1
ATOM 4519 N N . GLY A 1 660 ? -2.654 11.070 -29.064 1.00 94.88 660 GLY A N 1
ATOM 4520 C CA . GLY A 1 660 ? -2.344 12.484 -28.826 1.00 94.88 660 GLY A CA 1
ATOM 4521 C C . GLY A 1 660 ? -1.653 12.747 -27.485 1.00 94.88 660 GLY A C 1
ATOM 4522 O O . GLY A 1 660 ? -1.617 13.886 -27.024 1.00 94.88 660 GLY A O 1
ATOM 4523 N N . ALA A 1 661 ? -1.139 11.699 -26.840 1.00 97.75 661 ALA A N 1
ATOM 4524 C CA . ALA A 1 661 ? -0.346 11.798 -25.621 1.00 97.75 661 ALA A CA 1
ATOM 4525 C C . ALA A 1 661 ? 1.028 12.447 -25.865 1.00 97.75 661 ALA A C 1
ATOM 4527 O O . ALA A 1 661 ? 1.586 12.349 -26.961 1.00 97.75 661 ALA A O 1
ATOM 4528 N N . VAL A 1 662 ? 1.593 13.060 -24.822 1.00 97.94 662 VAL A N 1
ATOM 4529 C CA . VAL A 1 662 ? 2.927 13.677 -24.861 1.00 97.94 662 VAL A CA 1
ATOM 4530 C C . VAL A 1 662 ? 3.802 13.122 -23.743 1.00 97.94 662 VAL A C 1
ATOM 4532 O O . VAL A 1 662 ? 3.497 13.300 -22.569 1.00 97.94 662 VAL A O 1
ATOM 4535 N N . ALA A 1 663 ? 4.914 12.495 -24.102 1.00 98.25 663 ALA A N 1
ATOM 4536 C CA . ALA A 1 663 ? 5.945 12.085 -23.164 1.00 98.25 663 ALA A CA 1
ATOM 4537 C C . ALA A 1 663 ? 7.230 12.883 -23.392 1.00 98.25 663 ALA A C 1
ATOM 4539 O O . ALA A 1 663 ? 7.651 13.090 -24.533 1.00 98.25 663 ALA A O 1
ATOM 4540 N N . GLU A 1 664 ? 7.859 13.326 -22.309 1.00 98.56 664 GLU A N 1
ATOM 4541 C CA . GLU A 1 664 ? 9.075 14.122 -22.368 1.00 98.56 664 GLU A CA 1
ATOM 4542 C C . GLU A 1 664 ? 10.106 13.637 -21.349 1.00 98.56 664 GLU A C 1
ATOM 4544 O O . GLU A 1 664 ? 9.901 13.717 -20.139 1.00 98.56 664 GLU A O 1
ATOM 4549 N N . ILE A 1 665 ? 11.252 13.191 -21.853 1.00 98.81 665 ILE A N 1
ATOM 4550 C CA . ILE A 1 665 ? 12.431 12.860 -21.058 1.00 98.81 665 ILE A CA 1
ATOM 4551 C C . ILE A 1 665 ? 13.399 14.030 -21.177 1.00 98.81 665 ILE A C 1
ATOM 4553 O O . ILE A 1 665 ? 13.832 14.368 -22.277 1.00 98.81 665 ILE A O 1
ATOM 4557 N N . LYS A 1 666 ? 13.737 14.672 -20.058 1.00 98.56 666 LYS A N 1
ATOM 4558 C CA . LYS A 1 666 ? 14.649 15.827 -20.054 1.00 98.56 666 LYS A CA 1
ATOM 4559 C C . LYS A 1 666 ? 16.117 15.426 -20.176 1.00 98.56 666 LYS A C 1
ATOM 4561 O O . LYS A 1 666 ? 16.900 16.206 -20.711 1.00 98.56 666 LYS A O 1
ATOM 4566 N N . GLY A 1 667 ? 16.481 14.258 -19.649 1.00 98.56 667 GLY A N 1
ATOM 4567 C CA . GLY A 1 667 ? 17.845 13.740 -19.651 1.00 98.56 667 GLY A CA 1
ATOM 4568 C C . GLY A 1 667 ? 18.152 12.819 -20.830 1.00 98.56 667 GLY A C 1
ATOM 4569 O O . GLY A 1 667 ? 17.558 12.922 -21.906 1.00 98.56 667 GLY A O 1
ATOM 4570 N N . ASN A 1 668 ? 19.110 11.925 -20.597 1.00 98.81 668 ASN A N 1
ATOM 4571 C CA . ASN A 1 668 ? 19.585 10.936 -21.558 1.00 98.81 668 ASN A CA 1
ATOM 4572 C C . ASN A 1 668 ? 18.788 9.633 -21.466 1.00 98.81 668 ASN A C 1
ATOM 4574 O O . ASN A 1 668 ? 18.174 9.333 -20.440 1.00 98.81 668 ASN A O 1
ATOM 4578 N N . VAL A 1 669 ? 18.867 8.832 -22.522 1.00 98.88 669 VAL A N 1
ATOM 4579 C CA . VAL A 1 669 ? 18.355 7.464 -22.557 1.00 98.88 669 VAL A CA 1
ATOM 4580 C C . VAL A 1 669 ? 19.507 6.495 -22.798 1.00 98.88 669 VAL A C 1
ATOM 4582 O O . VAL A 1 669 ? 20.289 6.676 -23.729 1.00 98.88 669 VAL A O 1
ATOM 4585 N N . SER A 1 670 ? 19.579 5.449 -21.982 1.00 98.81 670 SER A N 1
ATOM 4586 C CA . SER A 1 670 ? 20.574 4.384 -22.087 1.00 98.81 670 SER A CA 1
ATOM 4587 C C . SER A 1 670 ? 19.884 3.028 -22.159 1.00 98.81 670 SER A C 1
ATOM 4589 O O . SER A 1 670 ? 19.083 2.692 -21.289 1.00 98.81 670 SER A O 1
ATOM 4591 N N . VAL A 1 671 ? 20.211 2.234 -23.173 1.00 98.94 671 VAL A N 1
ATOM 4592 C CA . VAL A 1 671 ? 19.712 0.870 -23.362 1.00 98.94 671 VAL A CA 1
ATOM 4593 C C . VAL A 1 671 ? 20.901 -0.084 -23.391 1.00 98.94 671 VAL A C 1
ATOM 4595 O O . VAL A 1 671 ? 21.800 0.084 -24.205 1.00 98.94 671 VAL A O 1
ATOM 4598 N N . GLU A 1 672 ? 20.905 -1.102 -22.537 1.00 98.81 672 GLU A N 1
ATOM 4599 C CA . GLU A 1 672 ? 21.886 -2.188 -22.550 1.00 98.81 672 GLU A CA 1
ATOM 4600 C C . GLU A 1 672 ? 21.176 -3.526 -22.774 1.00 98.81 672 GLU A C 1
ATOM 4602 O O . GLU A 1 672 ? 20.291 -3.903 -22.003 1.00 98.81 672 GLU A O 1
ATOM 4607 N N . ILE A 1 673 ? 21.594 -4.265 -23.802 1.00 98.75 673 ILE A N 1
ATOM 4608 C CA . ILE A 1 673 ? 21.191 -5.657 -24.022 1.00 98.75 673 ILE A CA 1
ATOM 4609 C C . ILE A 1 673 ? 22.417 -6.543 -23.824 1.00 98.75 673 ILE A C 1
ATOM 4611 O O . ILE A 1 673 ? 23.390 -6.430 -24.578 1.00 98.75 673 ILE A O 1
ATOM 4615 N N . SER A 1 674 ? 22.380 -7.392 -22.794 1.00 98.06 674 SER A N 1
ATOM 4616 C CA . SER A 1 674 ? 23.529 -8.201 -22.402 1.00 98.06 674 SER A CA 1
ATOM 4617 C C . SER A 1 674 ? 23.218 -9.548 -21.747 1.00 98.06 674 SER A C 1
ATOM 4619 O O . SER A 1 674 ? 22.064 -9.950 -21.599 1.00 98.06 674 SER A O 1
ATOM 4621 N N . GLY A 1 675 ? 24.270 -10.300 -21.405 1.00 96.69 675 GLY A N 1
ATOM 4622 C CA . GLY A 1 675 ? 24.184 -11.507 -20.575 1.00 96.69 675 GLY A CA 1
ATOM 4623 C C . GLY A 1 675 ? 23.454 -12.690 -21.215 1.00 96.69 675 GLY A C 1
ATOM 4624 O O . GLY A 1 675 ? 22.880 -13.508 -20.500 1.00 96.69 675 GLY A O 1
ATOM 4625 N N . GLY A 1 676 ? 23.432 -12.769 -22.543 1.00 97.06 676 GLY A N 1
ATOM 4626 C CA . GLY A 1 676 ? 22.682 -13.767 -23.304 1.00 97.06 676 GLY A CA 1
ATOM 4627 C C . GLY A 1 676 ? 21.209 -13.403 -23.511 1.00 97.06 676 GLY A C 1
ATOM 4628 O O . GLY A 1 676 ? 20.410 -14.283 -23.831 1.00 97.06 676 GLY A O 1
ATOM 4629 N N . ALA A 1 677 ? 20.828 -12.136 -23.307 1.00 98.31 677 ALA A N 1
ATOM 4630 C CA . ALA A 1 677 ? 19.462 -11.668 -23.521 1.00 98.31 677 ALA A CA 1
ATOM 4631 C C . ALA A 1 677 ? 18.988 -11.895 -24.965 1.00 98.31 677 ALA A C 1
ATOM 4633 O O . ALA A 1 677 ? 19.768 -11.831 -25.919 1.00 98.31 677 ALA A O 1
ATOM 4634 N N . SER A 1 678 ? 17.680 -12.106 -25.129 1.00 98.38 678 SER A N 1
ATOM 4635 C CA . SER A 1 678 ? 17.042 -12.222 -26.444 1.00 98.38 678 SER A CA 1
ATOM 4636 C C . SER A 1 678 ? 15.940 -11.182 -26.624 1.00 98.38 678 SER A C 1
ATOM 4638 O O . SER A 1 678 ? 15.133 -10.975 -25.724 1.00 98.38 678 SER A O 1
ATOM 4640 N N . VAL A 1 679 ? 15.895 -10.536 -27.788 1.00 98.75 679 VAL A N 1
ATOM 4641 C CA . VAL A 1 679 ? 14.838 -9.605 -28.200 1.00 98.75 679 VAL A CA 1
ATOM 4642 C C . VAL A 1 679 ? 14.239 -10.107 -29.506 1.00 98.75 679 VAL A C 1
ATOM 4644 O O . VAL A 1 679 ? 14.933 -10.200 -30.515 1.00 98.75 679 VAL A O 1
ATOM 4647 N N . ALA A 1 680 ? 12.956 -10.467 -29.492 1.00 98.38 680 ALA A N 1
ATOM 4648 C CA . ALA A 1 680 ? 12.297 -11.107 -30.629 1.00 98.38 680 ALA A CA 1
ATOM 4649 C C . ALA A 1 680 ? 12.112 -10.169 -31.832 1.00 98.38 680 ALA A C 1
ATOM 4651 O O . ALA A 1 680 ? 12.145 -10.636 -32.971 1.00 98.38 680 ALA A O 1
ATOM 4652 N N . GLN A 1 681 ? 11.911 -8.872 -31.588 1.00 98.06 681 GLN A N 1
ATOM 4653 C CA . GLN A 1 681 ? 11.733 -7.850 -32.620 1.00 98.06 681 GLN A CA 1
ATOM 4654 C C . GLN A 1 681 ? 12.790 -6.743 -32.481 1.00 98.06 681 GLN A C 1
ATOM 4656 O O . GLN A 1 681 ? 13.972 -7.026 -32.279 1.00 98.06 681 GLN A O 1
ATOM 4661 N N . SER A 1 682 ? 12.380 -5.490 -32.673 1.00 98.38 682 SER A N 1
ATOM 4662 C CA . SER A 1 682 ? 13.271 -4.344 -32.805 1.00 98.38 682 SER A CA 1
ATOM 4663 C C . SER A 1 682 ? 13.532 -3.626 -31.482 1.00 98.38 682 SER A C 1
ATOM 4665 O O . SER A 1 682 ? 12.714 -3.647 -30.556 1.00 98.38 682 SER A O 1
ATOM 4667 N N . ILE A 1 683 ? 14.664 -2.925 -31.446 1.00 98.81 683 ILE A N 1
ATOM 4668 C CA . ILE A 1 683 ? 15.045 -1.997 -30.380 1.00 98.81 683 ILE A CA 1
ATOM 4669 C C . ILE A 1 683 ? 14.885 -0.569 -30.899 1.00 98.81 683 ILE A C 1
ATOM 4671 O O . ILE A 1 683 ? 15.356 -0.241 -31.988 1.00 98.81 683 ILE A O 1
ATOM 4675 N N . TYR A 1 684 ? 14.261 0.288 -30.099 1.00 98.62 684 TYR A N 1
ATOM 4676 C CA . TYR A 1 684 ? 14.119 1.716 -30.360 1.00 98.62 684 TYR A CA 1
ATOM 4677 C C . TYR A 1 684 ? 14.813 2.485 -29.235 1.00 98.62 684 TYR A C 1
ATOM 4679 O O . TYR A 1 684 ? 14.381 2.417 -28.089 1.00 98.62 684 TYR A O 1
ATOM 4687 N N . GLY A 1 685 ? 15.896 3.199 -29.530 1.00 97.50 685 GLY A N 1
ATOM 4688 C CA . GLY A 1 685 ? 16.673 3.908 -28.511 1.00 97.50 685 GLY A CA 1
ATOM 4689 C C . GLY A 1 685 ? 15.949 5.109 -27.894 1.00 97.50 685 GLY A C 1
ATOM 4690 O O . GLY A 1 685 ? 16.091 5.375 -26.708 1.00 97.50 685 GLY A O 1
ATOM 4691 N N . GLY A 1 686 ? 15.152 5.823 -28.685 1.00 96.56 686 GLY A N 1
ATOM 4692 C CA . GLY A 1 686 ? 14.356 6.981 -28.284 1.00 96.56 686 GLY A CA 1
ATOM 4693 C C . GLY A 1 686 ? 12.925 6.628 -27.861 1.00 96.56 686 GLY A C 1
ATOM 4694 O O . GLY A 1 686 ? 12.633 5.526 -27.401 1.00 96.56 686 GLY A O 1
ATOM 4695 N N . GLY A 1 687 ? 12.004 7.583 -28.018 1.00 97.25 687 GLY A N 1
ATOM 4696 C CA . GLY A 1 687 ? 10.586 7.411 -27.684 1.00 97.25 687 GLY A CA 1
ATOM 4697 C C . GLY A 1 687 ? 9.779 6.630 -28.731 1.00 97.25 687 GLY A C 1
ATOM 4698 O O . GLY A 1 687 ? 10.161 6.571 -29.901 1.00 97.25 687 GLY A O 1
ATOM 4699 N N . TYR A 1 688 ? 8.621 6.091 -28.345 1.00 98.19 688 TYR A N 1
ATOM 4700 C CA . TYR A 1 688 ? 7.681 5.423 -29.254 1.00 98.19 688 TYR A CA 1
ATOM 4701 C C . TYR A 1 688 ? 6.392 6.243 -29.400 1.00 98.19 688 TYR A C 1
ATOM 4703 O O . TYR A 1 688 ? 5.581 6.298 -28.479 1.00 98.19 688 TYR A O 1
ATOM 4711 N N . SER A 1 689 ? 6.192 6.885 -30.552 1.00 97.44 689 SER A N 1
ATOM 4712 C CA . SER A 1 689 ? 4.959 7.600 -30.898 1.00 97.44 689 SER A CA 1
ATOM 4713 C C . SER A 1 689 ? 4.098 6.741 -31.829 1.00 97.44 689 SER A C 1
ATOM 4715 O O . SER A 1 689 ? 4.440 6.527 -32.993 1.00 97.44 689 SER A O 1
ATOM 4717 N N . ALA A 1 690 ? 2.986 6.223 -31.302 1.00 95.56 690 ALA A N 1
ATOM 4718 C CA . ALA A 1 690 ? 2.144 5.240 -31.988 1.00 95.56 690 ALA A CA 1
ATOM 4719 C C . ALA A 1 690 ? 1.271 5.837 -33.110 1.00 95.56 690 ALA A C 1
ATOM 4721 O O . ALA A 1 690 ? 0.743 5.105 -33.947 1.00 95.56 690 ALA A O 1
ATOM 4722 N N . ASP A 1 691 ? 1.105 7.160 -33.141 1.00 93.69 691 ASP A N 1
ATOM 4723 C CA . ASP A 1 691 ? 0.307 7.870 -34.138 1.00 93.69 691 ASP A CA 1
ATOM 4724 C C . ASP A 1 691 ? 0.846 9.282 -34.402 1.00 93.69 691 ASP A C 1
ATOM 4726 O O . ASP A 1 691 ? 1.671 9.811 -33.665 1.00 93.69 691 ASP A O 1
ATOM 4730 N N . GLY A 1 692 ? 0.369 9.922 -35.473 1.00 89.31 692 GLY A N 1
ATOM 4731 C CA . GLY A 1 692 ? 0.861 11.240 -35.887 1.00 89.31 692 GLY A CA 1
ATOM 4732 C C . GLY A 1 692 ? 0.479 12.408 -34.969 1.00 89.31 692 GLY A C 1
ATOM 4733 O O . GLY A 1 692 ? 0.935 13.521 -35.217 1.00 89.31 692 GLY A O 1
ATOM 4734 N N . ALA A 1 693 ? -0.371 12.192 -33.959 1.00 92.44 693 ALA A N 1
ATOM 4735 C CA . ALA A 1 693 ? -0.755 13.221 -32.993 1.00 92.44 693 ALA A CA 1
ATOM 4736 C C . ALA A 1 693 ? 0.066 13.142 -31.696 1.00 92.44 693 ALA A C 1
ATOM 4738 O O . ALA A 1 693 ? 0.146 14.130 -30.969 1.00 92.44 693 ALA A O 1
ATOM 4739 N N . SER A 1 694 ? 0.647 11.979 -31.403 1.00 96.81 694 SER A N 1
ATOM 4740 C CA . SER A 1 694 ? 1.388 11.712 -30.171 1.00 96.81 694 SER A CA 1
ATOM 4741 C C . SER A 1 694 ? 2.852 12.134 -30.285 1.00 96.81 694 SER A C 1
ATOM 4743 O O . SER A 1 694 ? 3.430 12.129 -31.373 1.00 96.81 694 SER A O 1
ATOM 4745 N N . ALA A 1 695 ? 3.486 12.455 -29.159 1.00 97.38 695 ALA A N 1
ATOM 4746 C CA . ALA A 1 695 ? 4.899 12.821 -29.101 1.00 97.38 695 ALA A CA 1
ATOM 4747 C C . ALA A 1 695 ? 5.616 12.099 -27.958 1.00 97.38 695 ALA A C 1
ATOM 4749 O O . ALA A 1 695 ? 5.064 11.955 -26.872 1.00 97.38 695 ALA A O 1
ATOM 4750 N N . SER A 1 696 ? 6.851 11.663 -28.203 1.00 98.00 696 SER A N 1
ATOM 4751 C CA . SER A 1 696 ? 7.722 11.070 -27.183 1.00 98.00 696 SER A CA 1
ATOM 4752 C C . SER A 1 696 ? 9.157 11.531 -27.429 1.00 98.00 696 SER A C 1
ATOM 4754 O O . SER A 1 696 ? 9.831 11.037 -28.332 1.00 98.00 696 SER A O 1
ATOM 4756 N N . SER A 1 697 ? 9.593 12.554 -26.695 1.00 97.69 697 SER A N 1
ATOM 4757 C CA . SER A 1 697 ? 10.851 13.261 -26.957 1.00 97.69 697 SER A CA 1
ATOM 4758 C C . SER A 1 697 ? 11.916 13.005 -25.899 1.00 97.69 697 SER A C 1
ATOM 4760 O O . SER A 1 697 ? 11.619 12.960 -24.706 1.00 97.69 697 SER A O 1
ATOM 4762 N N . VAL A 1 698 ? 13.166 12.940 -26.353 1.00 98.69 698 VAL A N 1
ATOM 4763 C CA . VAL A 1 698 ? 14.375 12.870 -25.532 1.00 98.69 698 VAL A CA 1
ATOM 4764 C C . VAL A 1 698 ? 15.139 14.187 -25.675 1.00 98.69 698 VAL A C 1
ATOM 4766 O O . VAL A 1 698 ? 15.512 14.596 -26.779 1.00 98.69 698 VAL A O 1
ATOM 4769 N N . GLY A 1 699 ? 15.334 14.881 -24.556 1.00 97.94 699 GLY A N 1
ATOM 4770 C CA . GLY A 1 699 ? 16.058 16.149 -24.483 1.00 97.94 699 GLY A CA 1
ATOM 4771 C C . GLY A 1 699 ? 17.577 15.988 -24.544 1.00 97.94 699 GLY A C 1
ATOM 4772 O O . GLY A 1 699 ? 18.257 16.899 -25.009 1.00 97.94 699 GLY A O 1
ATOM 4773 N N . GLY A 1 700 ? 18.100 14.844 -24.099 1.00 98.12 700 GLY A N 1
ATOM 4774 C CA . GLY A 1 700 ? 19.520 14.507 -24.142 1.00 98.12 700 GLY A CA 1
ATOM 4775 C C . GLY A 1 700 ? 19.895 13.540 -25.266 1.00 98.12 700 GLY A C 1
ATOM 4776 O O . GLY A 1 700 ? 19.277 13.514 -26.334 1.00 98.12 700 GLY A O 1
ATOM 4777 N N . ASN A 1 701 ? 20.926 12.748 -24.985 1.00 98.44 701 ASN A N 1
ATOM 4778 C CA . ASN A 1 701 ? 21.500 11.756 -25.885 1.00 98.44 701 ASN A CA 1
ATOM 4779 C C . ASN A 1 701 ? 20.831 10.391 -25.717 1.00 98.44 701 ASN A C 1
ATOM 4781 O O . ASN A 1 701 ? 20.309 10.064 -24.648 1.00 98.44 701 ASN A O 1
ATOM 4785 N N . VAL A 1 702 ? 20.921 9.571 -26.757 1.00 98.75 702 VAL A N 1
ATOM 4786 C CA . VAL A 1 702 ? 20.563 8.154 -26.732 1.00 98.75 702 VAL A CA 1
ATOM 4787 C C . VAL A 1 702 ? 21.830 7.311 -26.856 1.00 98.75 702 VAL A C 1
ATOM 4789 O O . VAL A 1 702 ? 22.640 7.529 -27.752 1.00 98.75 702 VAL A O 1
ATOM 4792 N N . SER A 1 703 ? 21.987 6.324 -25.978 1.00 98.56 703 SER A N 1
ATOM 4793 C CA . SER A 1 703 ? 23.058 5.330 -26.029 1.00 98.56 703 SER A CA 1
ATOM 4794 C C . SER A 1 703 ? 22.465 3.926 -26.014 1.00 98.56 703 SER A C 1
ATOM 4796 O O . SER A 1 703 ? 21.680 3.595 -25.129 1.00 98.56 703 SER A O 1
ATOM 4798 N N . ILE A 1 704 ? 22.834 3.095 -26.983 1.00 98.88 704 ILE A N 1
ATOM 4799 C CA . ILE A 1 704 ? 22.468 1.680 -27.042 1.00 98.88 704 ILE A CA 1
ATOM 4800 C C . ILE A 1 704 ? 23.756 0.865 -26.995 1.00 98.88 704 ILE A C 1
ATOM 4802 O O . ILE A 1 704 ? 24.629 1.064 -27.833 1.00 98.88 704 ILE A O 1
ATOM 4806 N N . VAL A 1 705 ? 23.869 -0.067 -26.055 1.00 98.75 705 VAL A N 1
ATOM 4807 C CA . VAL A 1 705 ? 24.985 -1.010 -25.944 1.00 98.75 705 VAL A CA 1
ATOM 4808 C C . VAL A 1 705 ? 24.463 -2.427 -26.136 1.00 98.75 705 VAL A C 1
ATOM 4810 O O . VAL A 1 705 ? 23.527 -2.852 -25.457 1.00 98.75 705 VAL A O 1
ATOM 4813 N N . VAL A 1 706 ? 25.084 -3.172 -27.047 1.00 98.69 706 VAL A N 1
ATOM 4814 C CA . VAL A 1 706 ? 24.740 -4.567 -27.337 1.00 98.69 706 VAL A CA 1
ATOM 4815 C C . VAL A 1 706 ? 25.983 -5.439 -27.196 1.00 98.69 706 VAL A C 1
ATOM 4817 O O . VAL A 1 706 ? 26.990 -5.211 -27.868 1.00 98.69 706 VAL A O 1
ATOM 4820 N N . LYS A 1 707 ? 25.909 -6.460 -26.337 1.00 96.81 707 LYS A N 1
ATOM 4821 C CA . LYS A 1 707 ? 26.992 -7.434 -26.118 1.00 96.81 707 LYS A CA 1
ATOM 4822 C C . LYS A 1 707 ? 26.417 -8.764 -25.661 1.00 96.81 707 LYS A C 1
ATOM 4824 O O . LYS A 1 707 ? 25.587 -8.747 -24.775 1.00 96.81 707 LYS A O 1
ATOM 4829 N N . ASP A 1 708 ? 26.861 -9.904 -26.192 1.00 97.06 708 ASP A N 1
ATOM 4830 C CA . ASP A 1 708 ? 26.333 -11.225 -25.780 1.00 97.06 708 ASP A CA 1
ATOM 4831 C C . ASP A 1 708 ? 24.788 -11.266 -25.808 1.00 97.06 708 ASP A C 1
ATOM 4833 O O . ASP A 1 708 ? 24.126 -11.296 -24.770 1.00 97.06 708 ASP A O 1
ATOM 4837 N N . ALA A 1 709 ? 24.207 -11.136 -27.003 1.00 98.12 709 ALA A N 1
ATOM 4838 C CA . ALA A 1 709 ? 22.774 -10.919 -27.185 1.00 98.12 709 ALA A CA 1
ATOM 4839 C C . ALA A 1 709 ? 22.252 -11.516 -28.497 1.00 98.12 709 ALA A C 1
ATOM 4841 O O . ALA A 1 709 ? 22.977 -11.634 -29.487 1.00 98.12 709 ALA A O 1
ATOM 4842 N N . SER A 1 710 ? 20.956 -11.828 -28.530 1.00 98.44 710 SER A N 1
ATOM 4843 C CA . SER A 1 710 ? 20.225 -12.190 -29.746 1.00 98.44 710 SER A CA 1
ATOM 4844 C C . SER A 1 710 ? 19.138 -11.164 -30.043 1.00 98.44 710 SER A C 1
ATOM 4846 O O . SER A 1 710 ? 18.292 -10.897 -29.196 1.00 98.44 710 SER A O 1
ATOM 4848 N N . ILE A 1 711 ? 19.144 -10.592 -31.246 1.00 98.62 711 ILE A N 1
ATOM 4849 C CA . ILE A 1 711 ? 18.164 -9.589 -31.677 1.00 98.62 711 ILE A CA 1
ATOM 4850 C C . ILE A 1 711 ? 17.564 -10.055 -33.004 1.00 98.62 711 ILE A C 1
ATOM 4852 O O . ILE A 1 711 ? 18.274 -10.203 -34.001 1.00 98.62 711 ILE A O 1
ATOM 4856 N N . GLY A 1 712 ? 16.257 -10.319 -32.998 1.00 97.81 712 GLY A N 1
ATOM 4857 C CA . GLY A 1 712 ? 15.515 -10.832 -34.149 1.00 97.81 712 GLY A CA 1
ATOM 4858 C C . GLY A 1 712 ? 15.098 -9.759 -35.156 1.00 97.81 712 GLY A C 1
ATOM 4859 O O . GLY A 1 712 ? 14.934 -10.075 -36.335 1.00 97.81 712 GLY A O 1
ATOM 4860 N N . GLY A 1 713 ? 14.934 -8.510 -34.706 1.00 97.75 713 GLY A N 1
ATOM 4861 C CA . GLY A 1 713 ? 14.551 -7.368 -35.537 1.00 97.75 713 GLY A CA 1
ATOM 4862 C C . GLY A 1 713 ? 15.693 -6.393 -35.828 1.00 97.75 713 GLY A C 1
ATOM 4863 O O . GLY A 1 713 ? 16.869 -6.755 -35.851 1.00 97.75 713 GLY A O 1
ATOM 4864 N N . ASP A 1 714 ? 15.316 -5.137 -36.062 1.00 98.56 714 ASP A N 1
ATOM 4865 C CA . ASP A 1 714 ? 16.227 -4.033 -36.377 1.00 98.56 714 ASP A CA 1
ATOM 4866 C C . ASP A 1 714 ? 16.557 -3.201 -35.127 1.00 98.56 714 ASP A C 1
ATOM 4868 O O . ASP A 1 714 ? 15.855 -3.249 -34.114 1.00 98.56 714 ASP A O 1
ATOM 4872 N N . ILE A 1 715 ? 17.610 -2.390 -35.203 1.00 98.81 715 ILE A N 1
ATOM 4873 C CA . ILE A 1 715 ? 17.954 -1.422 -34.156 1.00 98.81 715 ILE A CA 1
ATOM 4874 C C . ILE A 1 715 ? 17.802 -0.023 -34.735 1.00 98.81 715 ILE A C 1
ATOM 4876 O O . ILE A 1 715 ? 18.440 0.311 -35.729 1.00 98.81 715 ILE A O 1
ATOM 4880 N N . TYR A 1 716 ? 16.989 0.809 -34.097 1.00 98.50 716 TYR A N 1
ATOM 4881 C CA . TYR A 1 716 ? 16.820 2.213 -34.449 1.00 98.50 716 TYR A CA 1
ATOM 4882 C C . TYR A 1 716 ? 17.454 3.069 -33.356 1.00 98.50 716 TYR A C 1
ATOM 4884 O O . TYR A 1 716 ? 17.002 3.040 -32.212 1.00 98.50 716 TYR A O 1
ATOM 4892 N N . ALA A 1 717 ? 18.504 3.819 -33.701 1.00 96.38 717 ALA A N 1
ATOM 4893 C CA . ALA A 1 717 ? 19.220 4.683 -32.760 1.00 96.38 717 ALA A CA 1
ATOM 4894 C C . ALA A 1 717 ? 18.320 5.812 -32.229 1.00 96.38 717 ALA A C 1
ATOM 4896 O O . ALA A 1 717 ? 18.430 6.218 -31.076 1.00 96.38 717 ALA A O 1
ATOM 4897 N N . GLY A 1 718 ? 17.402 6.294 -33.073 1.00 93.88 718 GLY A N 1
ATOM 4898 C CA . GLY A 1 718 ? 16.315 7.186 -32.676 1.00 93.88 718 GLY A CA 1
ATOM 4899 C C . GLY A 1 718 ? 15.162 6.405 -32.051 1.00 93.88 718 GLY A C 1
ATOM 4900 O O . GLY A 1 718 ? 15.363 5.396 -31.389 1.00 93.88 718 GLY A O 1
ATOM 4901 N N . GLY A 1 719 ? 13.924 6.839 -32.269 1.00 96.00 719 GLY A N 1
ATOM 4902 C CA . GLY A 1 719 ? 12.744 6.114 -31.794 1.00 96.00 719 GLY A CA 1
ATOM 4903 C C . GLY A 1 719 ? 11.816 5.671 -32.922 1.00 96.00 719 GLY A C 1
ATOM 4904 O O . GLY A 1 719 ? 12.256 5.423 -34.043 1.00 96.00 719 GLY A O 1
ATOM 4905 N N . TYR A 1 720 ? 10.521 5.568 -32.631 1.00 97.94 720 TYR A N 1
ATOM 4906 C CA . TYR A 1 720 ? 9.489 5.204 -33.603 1.00 97.94 720 TYR A CA 1
ATOM 4907 C C . TYR A 1 720 ? 8.457 6.323 -33.765 1.00 97.94 720 TYR A C 1
ATOM 4909 O O . TYR A 1 720 ? 7.937 6.840 -32.776 1.00 97.94 720 TYR A O 1
ATOM 4917 N N . GLY A 1 721 ? 8.118 6.647 -35.014 1.00 97.31 721 GLY A N 1
ATOM 4918 C CA . GLY A 1 721 ? 7.045 7.574 -35.374 1.00 97.31 721 GLY A CA 1
ATOM 4919 C C . GLY A 1 721 ? 7.487 9.039 -35.435 1.00 97.31 721 GLY A C 1
ATOM 4920 O O . GLY A 1 721 ? 8.432 9.455 -34.769 1.00 97.31 721 GLY A O 1
ATOM 4921 N N . ALA A 1 722 ? 6.768 9.850 -36.215 1.00 94.12 722 ALA A N 1
ATOM 4922 C CA . ALA A 1 722 ? 7.102 11.258 -36.478 1.00 94.12 722 ALA A CA 1
ATOM 4923 C C . ALA A 1 722 ? 7.097 12.171 -35.234 1.00 94.12 722 ALA A C 1
ATOM 4925 O O . ALA A 1 722 ? 7.656 13.271 -35.247 1.00 94.12 722 ALA A O 1
ATOM 4926 N N . GLY A 1 723 ? 6.454 11.724 -34.153 1.00 94.62 723 GLY A N 1
ATOM 4927 C CA . GLY A 1 723 ? 6.479 12.394 -32.855 1.00 94.62 723 GLY A CA 1
ATOM 4928 C C . GLY A 1 723 ? 7.672 12.024 -31.972 1.00 94.62 723 GLY A C 1
ATOM 4929 O O . GLY A 1 723 ? 7.813 12.601 -30.895 1.00 94.62 723 GLY A O 1
ATOM 4930 N N . SER A 1 724 ? 8.511 11.069 -32.387 1.00 97.12 724 SER A N 1
ATOM 4931 C CA . SER A 1 724 ? 9.707 10.673 -31.648 1.00 97.12 724 SER A CA 1
ATOM 4932 C C . SER A 1 724 ? 10.923 11.487 -32.076 1.00 97.12 724 SER A C 1
ATOM 4934 O O . SER A 1 724 ? 11.346 11.430 -33.235 1.00 97.12 724 SER A O 1
ATOM 4936 N N . ARG A 1 725 ? 11.466 12.269 -31.138 1.00 96.25 725 ARG A N 1
ATOM 4937 C CA . ARG A 1 725 ? 12.521 13.263 -31.388 1.00 96.25 725 ARG A CA 1
ATOM 4938 C C . ARG A 1 725 ? 13.634 13.133 -30.358 1.00 96.25 725 ARG A C 1
ATOM 4940 O O . ARG A 1 725 ? 13.360 13.226 -29.164 1.00 96.25 725 ARG A O 1
ATOM 4947 N N . VAL A 1 726 ? 14.868 12.975 -30.822 1.00 98.12 726 VAL A N 1
ATOM 4948 C CA . VAL A 1 726 ? 16.079 13.018 -29.991 1.00 98.12 726 VAL A CA 1
ATOM 4949 C C . VAL A 1 726 ? 16.791 14.341 -30.251 1.00 98.12 726 VAL A C 1
ATOM 4951 O O . VAL A 1 726 ? 17.124 14.652 -31.394 1.00 98.12 726 VAL A O 1
ATOM 4954 N N . SER A 1 727 ? 16.980 15.145 -29.205 1.00 97.50 727 SER A N 1
ATOM 4955 C CA . SER A 1 727 ? 17.584 16.480 -29.334 1.00 97.50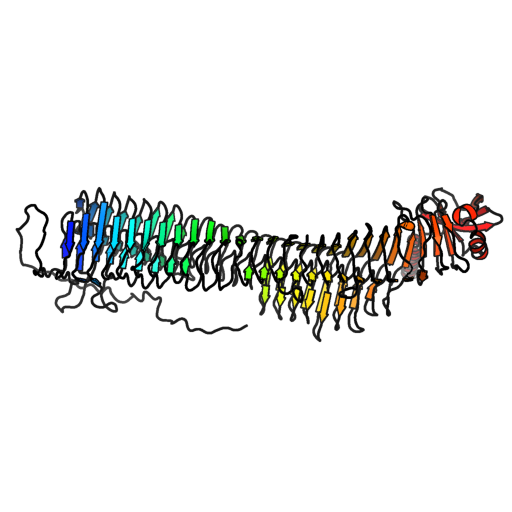 727 SER A CA 1
ATOM 4956 C C . SER A 1 727 ? 19.113 16.443 -29.330 1.00 97.50 727 SER A C 1
ATOM 4958 O O . SER A 1 727 ? 19.734 17.331 -29.907 1.00 97.50 727 SER A O 1
ATOM 4960 N N . GLY A 1 728 ? 19.703 15.444 -28.673 1.00 96.94 728 GLY A N 1
ATOM 4961 C CA . GLY A 1 728 ? 21.141 15.202 -28.668 1.00 96.94 728 GLY A CA 1
ATOM 4962 C C . GLY A 1 728 ? 21.582 14.183 -29.717 1.00 96.94 728 GLY A C 1
ATOM 4963 O O . GLY A 1 728 ? 20.919 13.983 -30.741 1.00 96.94 728 GLY A O 1
ATOM 4964 N N . ASP A 1 729 ? 22.705 13.539 -29.423 1.00 97.19 729 ASP A N 1
ATOM 4965 C CA . ASP A 1 729 ? 23.322 12.518 -30.265 1.00 97.19 729 ASP A CA 1
ATOM 4966 C C . ASP A 1 729 ? 22.701 11.143 -30.010 1.00 97.19 729 ASP A C 1
ATOM 4968 O O . ASP A 1 729 ? 22.171 10.867 -28.929 1.00 97.19 729 ASP A O 1
ATOM 4972 N N . ALA A 1 730 ? 22.806 10.253 -30.991 1.00 98.00 730 ALA A N 1
ATOM 4973 C CA . ALA A 1 730 ? 22.423 8.858 -30.845 1.00 98.00 730 ALA A CA 1
ATOM 4974 C C . ALA A 1 730 ? 23.602 7.944 -31.175 1.00 98.00 730 ALA A C 1
ATOM 4976 O O . ALA A 1 730 ? 24.132 7.966 -32.287 1.00 98.00 730 ALA A O 1
ATOM 4977 N N . ARG A 1 731 ? 23.994 7.113 -30.209 1.00 98.25 731 ARG A N 1
ATOM 4978 C CA . ARG A 1 731 ? 25.118 6.189 -30.328 1.00 98.25 731 ARG A CA 1
ATOM 4979 C C . ARG A 1 731 ? 24.666 4.746 -30.149 1.00 98.25 731 ARG A C 1
ATOM 4981 O O . ARG A 1 731 ? 24.016 4.425 -29.160 1.00 98.25 731 ARG A O 1
ATOM 4988 N N . VAL A 1 732 ? 25.049 3.870 -31.073 1.00 98.81 732 VAL A N 1
ATOM 4989 C CA . VAL A 1 732 ? 24.857 2.416 -30.962 1.00 98.81 732 VAL A CA 1
ATOM 4990 C C . VAL A 1 732 ? 26.224 1.753 -30.902 1.00 98.81 732 VAL A C 1
ATOM 4992 O O . VAL A 1 732 ? 26.991 1.885 -31.846 1.00 98.81 732 VAL A O 1
ATOM 4995 N N . ASN A 1 733 ? 26.537 1.060 -29.811 1.00 98.56 733 ASN A N 1
ATOM 4996 C CA . ASN A 1 733 ? 27.827 0.426 -29.576 1.00 98.56 733 ASN A CA 1
ATOM 4997 C C . ASN A 1 733 ? 27.698 -1.100 -29.481 1.00 98.56 733 ASN A C 1
ATOM 4999 O O . ASN A 1 733 ? 26.929 -1.617 -28.667 1.00 98.56 733 ASN A O 1
ATOM 5003 N N . PHE A 1 734 ? 28.489 -1.812 -30.278 1.00 98.69 734 PHE A N 1
ATOM 5004 C CA . PHE A 1 734 ? 28.637 -3.260 -30.206 1.00 98.69 734 PHE A CA 1
ATOM 5005 C C . PHE A 1 734 ? 29.935 -3.632 -29.499 1.00 98.69 734 PHE A C 1
ATOM 5007 O O . PHE A 1 734 ? 31.000 -3.104 -29.811 1.00 98.69 734 PHE A O 1
ATOM 5014 N N . GLN A 1 735 ? 29.849 -4.573 -28.562 1.00 97.94 735 GLN A N 1
ATOM 5015 C CA . GLN A 1 735 ? 30.986 -5.015 -27.754 1.00 97.94 735 GLN A CA 1
ATOM 5016 C C . GLN A 1 735 ? 31.012 -6.540 -27.627 1.00 97.94 735 GLN A C 1
ATOM 5018 O O . GLN A 1 735 ? 29.990 -7.219 -27.753 1.00 97.94 735 GLN A O 1
ATOM 5023 N N . GLY A 1 736 ? 32.183 -7.078 -27.301 1.00 96.94 736 GLY A N 1
ATOM 5024 C CA . GLY A 1 736 ? 32.396 -8.494 -27.042 1.00 96.94 736 GLY A CA 1
ATOM 5025 C C . GLY A 1 736 ? 32.602 -9.339 -28.299 1.00 96.94 736 GLY A C 1
ATOM 5026 O O . GLY A 1 736 ? 32.942 -8.852 -29.374 1.00 96.94 736 GLY A O 1
ATOM 5027 N N . ASP A 1 737 ? 32.440 -10.648 -28.130 1.00 96.44 737 ASP A N 1
ATOM 5028 C CA . ASP A 1 737 ? 32.692 -11.658 -29.159 1.00 96.44 737 ASP A CA 1
ATOM 5029 C C . ASP A 1 737 ? 31.453 -11.857 -30.046 1.00 96.44 737 ASP A C 1
ATOM 5031 O O . ASP A 1 737 ? 30.376 -12.217 -29.560 1.00 96.44 737 ASP A O 1
ATOM 5035 N N . SER A 1 738 ? 31.619 -11.664 -31.355 1.00 96.62 738 SER A N 1
ATOM 5036 C CA . SER A 1 738 ? 30.583 -11.862 -32.378 1.00 96.62 738 SER A CA 1
ATOM 5037 C C . SER A 1 738 ? 29.957 -13.261 -32.366 1.00 96.62 738 SER A C 1
ATOM 5039 O O . SER A 1 738 ? 28.786 -13.401 -32.705 1.00 96.62 738 SER A O 1
ATOM 5041 N N . SER A 1 739 ? 30.664 -14.300 -31.903 1.00 96.88 739 SER A N 1
ATOM 5042 C CA . SER A 1 739 ? 30.103 -15.656 -31.772 1.00 96.88 739 SER A CA 1
ATOM 5043 C C . SER A 1 739 ? 28.967 -15.754 -30.746 1.00 96.88 739 SER A C 1
ATOM 5045 O O . SER A 1 739 ? 28.192 -16.713 -30.769 1.00 96.88 739 SER A O 1
ATOM 5047 N N . LYS A 1 740 ? 28.850 -14.755 -29.864 1.00 97.12 740 LYS A N 1
ATOM 5048 C CA . LYS A 1 740 ? 27.765 -14.591 -28.889 1.00 97.12 740 LYS A CA 1
ATOM 5049 C C . LYS A 1 740 ? 26.757 -13.513 -29.290 1.00 97.12 740 LYS A C 1
ATOM 5051 O O . LYS A 1 740 ? 25.826 -13.231 -28.541 1.00 97.12 740 LYS A O 1
ATOM 5056 N N . LEU A 1 741 ? 26.934 -12.898 -30.457 1.00 97.62 741 LEU A N 1
ATOM 5057 C CA . LEU A 1 741 ? 26.013 -11.924 -31.020 1.00 97.62 741 LEU A CA 1
ATOM 5058 C C . LEU A 1 741 ? 25.224 -12.574 -32.159 1.00 97.62 741 LEU A C 1
ATOM 5060 O O . LEU A 1 741 ? 25.739 -12.802 -33.250 1.00 97.62 741 LEU A O 1
ATOM 5064 N N . ALA A 1 742 ? 23.942 -12.833 -31.929 1.00 97.50 742 ALA A N 1
ATOM 5065 C CA . ALA A 1 742 ? 23.031 -13.291 -32.971 1.00 97.50 742 ALA A CA 1
ATOM 5066 C C . ALA A 1 742 ? 22.208 -12.107 -33.493 1.00 97.50 742 ALA A C 1
ATOM 5068 O O . ALA A 1 742 ? 21.108 -11.845 -33.006 1.00 97.50 742 ALA A O 1
ATOM 5069 N N . PHE A 1 743 ? 22.751 -11.394 -34.484 1.00 97.88 743 PHE A N 1
ATOM 5070 C CA . PHE A 1 743 ? 22.103 -10.249 -35.126 1.00 97.88 743 PHE A CA 1
ATOM 5071 C C . PHE A 1 743 ? 22.378 -10.229 -36.635 1.00 97.88 743 PHE A C 1
ATOM 5073 O O . PHE A 1 743 ? 23.528 -10.225 -37.067 1.00 97.88 743 PHE A O 1
ATOM 5080 N N . ALA A 1 744 ? 21.309 -10.196 -37.434 1.00 94.62 744 ALA A N 1
ATOM 5081 C CA . ALA A 1 744 ? 21.365 -10.095 -38.899 1.00 94.62 744 ALA A CA 1
ATOM 5082 C C . ALA A 1 744 ? 20.453 -8.981 -39.454 1.00 94.62 744 ALA A C 1
ATOM 5084 O O . ALA A 1 744 ? 20.242 -8.887 -40.668 1.00 94.62 744 ALA A O 1
ATOM 5085 N N . GLY A 1 745 ? 19.879 -8.169 -38.561 1.00 97.56 745 GLY A N 1
ATOM 5086 C CA . GLY A 1 745 ? 19.033 -7.034 -38.906 1.00 97.56 745 GLY A CA 1
ATOM 5087 C C . GLY A 1 745 ? 19.838 -5.836 -39.405 1.00 97.56 745 GLY A C 1
ATOM 5088 O O . GLY A 1 745 ? 21.039 -5.913 -39.688 1.00 97.56 745 GLY A O 1
ATOM 5089 N N . THR A 1 746 ? 19.157 -4.702 -39.511 1.00 98.56 746 THR A N 1
ATOM 5090 C CA . THR A 1 746 ? 19.752 -3.417 -39.875 1.00 98.56 746 THR A CA 1
ATOM 5091 C C . THR A 1 746 ? 19.826 -2.511 -38.653 1.00 98.56 746 THR A C 1
ATOM 5093 O O . THR A 1 746 ? 18.863 -2.377 -37.900 1.00 98.56 746 THR A O 1
ATOM 5096 N N . VAL A 1 747 ? 20.973 -1.867 -38.466 1.00 98.69 747 VAL A N 1
ATOM 5097 C CA . VAL A 1 747 ? 21.138 -0.760 -37.528 1.00 98.69 747 VAL A CA 1
ATOM 5098 C C . VAL A 1 747 ? 20.914 0.534 -38.297 1.00 98.69 747 VAL A C 1
ATOM 5100 O O . VAL A 1 747 ? 21.642 0.849 -39.243 1.00 98.69 747 VAL A O 1
ATOM 5103 N N . TYR A 1 748 ? 19.896 1.279 -37.891 1.00 98.00 748 TYR A N 1
ATOM 5104 C CA . TYR A 1 748 ? 19.549 2.575 -38.442 1.00 98.00 748 TYR A CA 1
ATOM 5105 C C . TYR A 1 748 ? 20.068 3.686 -37.533 1.00 98.00 748 TYR A C 1
ATOM 5107 O O . TYR A 1 748 ? 19.701 3.760 -36.362 1.00 98.00 748 TYR A O 1
ATOM 5115 N N . GLY A 1 749 ? 20.863 4.597 -38.096 1.00 93.19 749 GLY A N 1
ATOM 5116 C CA . GLY A 1 749 ? 21.346 5.799 -37.409 1.00 93.19 749 GLY A CA 1
ATOM 5117 C C . GLY A 1 749 ? 20.283 6.879 -37.242 1.00 93.19 749 GLY A C 1
ATOM 5118 O O . GLY A 1 749 ? 20.570 7.949 -36.728 1.00 93.19 749 GLY A O 1
ATOM 5119 N N . THR A 1 750 ? 19.051 6.599 -37.664 1.00 90.31 750 THR A N 1
ATOM 5120 C CA . THR A 1 750 ? 17.858 7.426 -37.457 1.00 90.31 750 THR A CA 1
ATOM 5121 C C . THR A 1 750 ? 16.796 6.607 -36.721 1.00 90.31 750 THR A C 1
ATOM 5123 O O . THR A 1 750 ? 17.045 5.474 -36.300 1.00 90.31 750 THR A O 1
ATOM 5126 N N . GLY A 1 751 ? 15.605 7.169 -36.525 1.00 90.31 751 GLY A N 1
ATOM 5127 C CA . GLY A 1 751 ? 14.465 6.401 -36.039 1.00 90.31 751 GLY A CA 1
ATOM 5128 C C . GLY A 1 751 ? 13.588 5.835 -37.164 1.00 90.31 751 GLY A C 1
ATOM 5129 O O . GLY A 1 751 ? 13.751 6.144 -38.344 1.00 90.31 751 GLY A O 1
ATOM 5130 N N . ALA A 1 752 ? 12.612 5.012 -36.794 1.00 94.31 752 ALA A N 1
ATOM 5131 C CA . ALA A 1 752 ? 11.613 4.472 -37.708 1.00 94.31 752 ALA A CA 1
ATOM 5132 C C . ALA A 1 752 ? 10.469 5.472 -37.954 1.00 94.31 752 ALA A C 1
ATOM 5134 O O . ALA A 1 752 ? 10.111 6.268 -37.084 1.00 94.31 752 ALA A O 1
ATOM 5135 N N . ASN A 1 753 ? 9.828 5.388 -39.125 1.00 93.88 753 ASN A N 1
ATOM 5136 C CA . ASN A 1 753 ? 8.569 6.080 -39.441 1.00 93.88 753 ASN A CA 1
ATOM 5137 C C . ASN A 1 753 ? 8.569 7.600 -39.191 1.00 93.88 753 ASN A C 1
ATOM 5139 O O . ASN A 1 753 ? 7.599 8.161 -38.680 1.00 93.88 753 ASN A O 1
ATOM 5143 N N . GLY A 1 754 ? 9.652 8.266 -39.597 1.00 90.69 754 GLY A N 1
ATOM 5144 C CA . GLY A 1 754 ? 9.771 9.725 -39.549 1.00 90.69 754 GLY A CA 1
ATOM 5145 C C . GLY A 1 754 ? 10.281 10.281 -38.221 1.00 90.69 754 GLY A C 1
ATOM 5146 O O . GLY A 1 754 ? 10.209 11.489 -38.027 1.00 90.69 754 GLY A O 1
ATOM 5147 N N . SER A 1 755 ? 10.773 9.428 -37.319 1.00 94.44 755 SER A N 1
ATOM 5148 C CA . SER A 1 755 ? 11.484 9.877 -36.121 1.00 94.44 755 SER A CA 1
ATOM 5149 C C . SER A 1 755 ? 12.766 10.637 -36.487 1.00 94.44 755 SER A C 1
ATOM 5151 O O . SER A 1 755 ? 13.451 10.305 -37.457 1.00 94.44 755 SER A O 1
ATOM 5153 N N . GLU A 1 756 ? 13.075 11.665 -35.699 1.00 92.44 756 GLU A N 1
ATOM 5154 C CA . GLU A 1 756 ? 14.160 12.612 -35.955 1.00 92.44 756 GLU A CA 1
ATOM 5155 C C . GLU A 1 756 ? 15.231 12.550 -34.859 1.00 92.44 756 GLU A C 1
ATOM 5157 O O . GLU A 1 756 ? 14.929 12.373 -33.676 1.00 92.44 756 GLU A O 1
ATOM 5162 N N . ILE A 1 757 ? 16.482 12.765 -35.263 1.00 95.50 757 ILE A N 1
ATOM 5163 C CA . ILE A 1 757 ? 17.637 12.971 -34.385 1.00 95.50 757 ILE A CA 1
ATOM 5164 C C . ILE A 1 757 ? 18.277 14.285 -34.824 1.00 95.50 757 ILE A C 1
ATOM 5166 O O . ILE A 1 757 ? 18.540 14.469 -36.013 1.00 95.50 757 ILE A O 1
ATOM 5170 N N . ALA A 1 758 ? 18.459 15.216 -33.890 1.00 94.31 758 ALA A N 1
ATOM 5171 C CA . ALA A 1 758 ? 19.017 16.532 -34.190 1.00 94.31 758 ALA A CA 1
ATOM 5172 C C . ALA A 1 758 ? 20.554 16.540 -34.185 1.00 94.31 758 ALA A C 1
ATOM 5174 O O . ALA A 1 758 ? 21.149 17.300 -34.951 1.00 94.31 758 ALA A O 1
ATOM 5175 N N . GLY A 1 759 ? 21.173 15.720 -33.332 1.00 92.56 759 GLY A N 1
ATOM 5176 C CA . GLY A 1 759 ? 22.622 15.604 -33.206 1.00 92.56 759 GLY A CA 1
ATOM 5177 C C . GLY A 1 759 ? 23.275 14.659 -34.217 1.00 92.56 759 GLY A C 1
ATOM 5178 O O . GLY A 1 759 ? 22.792 14.430 -35.334 1.00 92.56 759 GLY A O 1
ATOM 5179 N N . GLU A 1 760 ? 24.419 14.125 -33.814 1.00 93.56 760 GLU A N 1
ATOM 5180 C CA . GLU A 1 760 ? 25.189 13.139 -34.558 1.00 93.56 760 GLU A CA 1
ATOM 5181 C C . GLU A 1 760 ? 24.643 11.726 -34.344 1.00 93.56 760 GLU A C 1
ATOM 5183 O O . GLU A 1 760 ? 24.177 11.363 -33.262 1.00 93.56 760 GLU A O 1
ATOM 5188 N N . SER A 1 761 ? 24.708 10.912 -35.397 1.00 96.19 761 SER A N 1
ATOM 5189 C CA . SER A 1 761 ? 24.411 9.487 -35.323 1.00 96.19 761 SER A CA 1
ATOM 5190 C C . SER A 1 761 ? 25.704 8.700 -35.473 1.00 96.19 761 SER A C 1
ATOM 5192 O O . SER A 1 761 ? 26.359 8.747 -36.518 1.00 96.19 761 SER A O 1
ATOM 5194 N N . VAL A 1 762 ? 26.057 7.957 -34.424 1.00 98.19 762 VAL A N 1
ATOM 5195 C CA . VAL A 1 762 ? 27.309 7.199 -34.338 1.00 98.19 762 VAL A CA 1
ATOM 5196 C C . VAL A 1 762 ? 27.018 5.716 -34.155 1.00 98.19 762 VAL A C 1
ATOM 5198 O O . VAL A 1 762 ? 26.323 5.322 -33.219 1.00 98.19 762 VAL A O 1
ATOM 5201 N N . ILE A 1 763 ? 27.580 4.878 -35.016 1.00 98.56 763 ILE A N 1
ATOM 5202 C CA . ILE A 1 763 ? 27.693 3.443 -34.753 1.00 98.56 763 ILE A CA 1
ATOM 5203 C C . ILE A 1 763 ? 29.129 3.138 -34.349 1.00 98.56 763 ILE A C 1
ATOM 5205 O O . ILE A 1 763 ? 30.067 3.611 -34.983 1.00 98.56 763 ILE A O 1
ATOM 5209 N N . ALA A 1 764 ? 29.301 2.383 -33.273 1.00 98.38 764 ALA A N 1
ATOM 5210 C CA . ALA A 1 764 ? 30.594 2.089 -32.692 1.00 98.38 764 ALA A CA 1
ATOM 5211 C C . ALA A 1 764 ? 30.806 0.590 -32.492 1.00 98.38 764 ALA A C 1
ATOM 5213 O O . ALA A 1 764 ? 29.864 -0.160 -32.224 1.00 98.38 764 ALA A O 1
ATOM 5214 N N . PHE A 1 765 ? 32.065 0.187 -32.610 1.00 98.56 765 PHE A N 1
ATOM 5215 C CA . PHE A 1 765 ? 32.551 -1.146 -32.295 1.00 98.56 765 PHE A CA 1
ATOM 5216 C C . PHE A 1 765 ? 33.655 -0.993 -31.259 1.00 98.56 765 PHE A C 1
ATOM 5218 O O . PHE A 1 765 ? 34.728 -0.472 -31.561 1.00 98.56 765 PHE A O 1
ATOM 5225 N N . GLY A 1 766 ? 33.344 -1.416 -30.038 1.00 96.62 766 GLY A N 1
ATOM 5226 C CA . GLY A 1 766 ? 34.167 -1.191 -28.864 1.00 96.62 766 GLY A CA 1
ATOM 5227 C C . GLY A 1 766 ? 34.014 0.199 -28.232 1.00 96.62 766 GLY A C 1
ATOM 5228 O O . GLY A 1 766 ? 33.245 1.057 -28.665 1.00 96.62 766 GLY A O 1
ATOM 5229 N N . ASP A 1 767 ? 34.718 0.391 -27.127 1.00 95.38 767 ASP A N 1
ATOM 5230 C CA . ASP A 1 767 ? 34.937 1.656 -26.433 1.00 95.38 767 ASP A CA 1
ATOM 5231 C C . ASP A 1 767 ? 36.297 1.620 -25.714 1.00 95.38 767 ASP A C 1
ATOM 5233 O O . ASP A 1 767 ? 37.074 0.676 -25.864 1.00 95.38 767 ASP A O 1
ATOM 5237 N N . ALA A 1 768 ? 36.601 2.639 -24.910 1.00 90.75 768 ALA A N 1
ATOM 5238 C CA . ALA A 1 768 ? 37.870 2.726 -24.187 1.00 90.75 768 ALA A CA 1
ATOM 5239 C C . ALA A 1 768 ? 38.187 1.499 -23.303 1.00 90.75 768 ALA A C 1
ATOM 5241 O O . ALA A 1 768 ? 39.359 1.222 -23.059 1.00 90.75 768 ALA A O 1
ATOM 5242 N N . GLU A 1 769 ? 37.179 0.764 -22.825 1.00 93.62 769 GLU A N 1
ATOM 5243 C CA . GLU A 1 769 ? 37.344 -0.360 -21.896 1.00 93.62 769 GLU A CA 1
ATOM 5244 C C . GLU A 1 769 ? 37.009 -1.725 -22.519 1.00 93.62 769 GLU A C 1
ATOM 5246 O O . GLU A 1 769 ? 37.508 -2.750 -22.057 1.00 93.62 769 GLU A O 1
ATOM 5251 N N . ASN A 1 770 ? 36.168 -1.763 -23.554 1.00 96.12 770 ASN A N 1
ATOM 5252 C CA . ASN A 1 770 ? 35.584 -2.982 -24.102 1.00 96.12 770 ASN A CA 1
ATOM 5253 C C . ASN A 1 770 ? 35.826 -3.058 -25.609 1.00 96.12 770 ASN A C 1
ATOM 5255 O O . ASN A 1 770 ? 35.428 -2.163 -26.343 1.00 96.12 770 ASN A O 1
ATOM 5259 N N . ALA A 1 771 ? 36.400 -4.156 -26.092 1.00 96.94 771 ALA A N 1
ATOM 5260 C CA . ALA A 1 771 ? 36.609 -4.387 -27.520 1.00 96.94 771 ALA A CA 1
ATOM 5261 C C . ALA A 1 771 ? 35.456 -5.166 -28.173 1.00 96.94 771 ALA A C 1
ATOM 5263 O O . ALA A 1 771 ? 34.700 -5.867 -27.492 1.00 96.94 771 ALA A O 1
ATOM 5264 N N . PHE A 1 772 ? 35.356 -5.097 -29.503 1.00 98.31 772 PHE A N 1
ATOM 5265 C CA . PHE A 1 772 ? 34.549 -6.016 -30.318 1.00 98.31 772 PHE A CA 1
ATOM 5266 C C . PHE A 1 772 ? 35.449 -6.988 -31.094 1.00 98.31 772 PHE A C 1
ATOM 5268 O O . PHE A 1 772 ? 36.493 -6.584 -31.595 1.00 98.31 772 PHE A O 1
ATOM 5275 N N . SER A 1 773 ? 35.060 -8.261 -31.225 1.00 97.69 773 SER A N 1
ATOM 5276 C CA . SER A 1 773 ? 35.857 -9.264 -31.945 1.00 97.69 773 SER A CA 1
ATOM 5277 C C . SER A 1 773 ? 35.034 -10.151 -32.887 1.00 97.69 773 SER A C 1
ATOM 5279 O O . SER A 1 773 ? 34.084 -10.822 -32.476 1.00 97.69 773 SER A O 1
ATOM 5281 N N . GLY A 1 774 ? 35.459 -10.213 -34.148 1.00 97.38 774 GLY A N 1
ATOM 5282 C CA . GLY A 1 774 ? 34.983 -11.118 -35.191 1.00 97.38 774 GLY A CA 1
ATOM 5283 C C . GLY A 1 774 ? 34.075 -10.455 -36.230 1.00 97.38 774 GLY A C 1
ATOM 5284 O O . GLY A 1 774 ? 34.205 -9.269 -36.525 1.00 97.38 774 GLY A O 1
ATOM 5285 N N . GLU A 1 775 ? 33.195 -11.241 -36.852 1.00 97.50 775 GLU A N 1
ATOM 5286 C CA . GLU A 1 775 ? 32.390 -10.786 -37.991 1.00 97.50 775 GLU A CA 1
ATOM 5287 C C . GLU A 1 775 ? 31.081 -10.126 -37.533 1.00 97.50 775 GLU A C 1
ATOM 5289 O O . GLU A 1 775 ? 30.286 -10.715 -36.800 1.00 97.50 775 GLU A O 1
ATOM 5294 N N . PHE A 1 776 ? 30.820 -8.908 -38.005 1.00 98.38 776 PHE A N 1
ATOM 5295 C CA . PHE A 1 776 ? 29.533 -8.246 -37.860 1.00 98.38 776 PHE A CA 1
ATOM 5296 C C . PHE A 1 776 ? 28.634 -8.564 -39.063 1.00 98.38 776 PHE A C 1
ATOM 5298 O O . PHE A 1 776 ? 28.802 -8.020 -40.157 1.00 98.38 776 PHE A O 1
ATOM 5305 N N . ALA A 1 777 ? 27.653 -9.442 -38.842 1.00 96.62 777 ALA A N 1
ATOM 5306 C CA . ALA A 1 777 ? 26.715 -9.908 -39.868 1.00 96.62 777 ALA A CA 1
ATOM 5307 C C . ALA A 1 777 ? 25.566 -8.923 -40.177 1.00 96.62 777 ALA A C 1
ATOM 5309 O O . ALA A 1 777 ? 24.835 -9.110 -41.155 1.00 96.62 777 ALA A O 1
ATOM 5310 N N . GLY A 1 778 ? 25.386 -7.888 -39.349 1.00 97.50 778 GLY A N 1
ATOM 5311 C CA . GLY A 1 778 ? 24.335 -6.885 -39.505 1.00 97.50 778 GLY A CA 1
ATOM 5312 C C . GLY A 1 778 ? 24.572 -5.920 -40.670 1.00 97.50 778 GLY A C 1
ATOM 5313 O O . GLY A 1 778 ? 25.653 -5.852 -41.259 1.00 97.50 778 GLY A O 1
ATOM 5314 N N . LYS A 1 779 ? 23.536 -5.147 -40.998 1.00 98.44 779 LYS A N 1
ATOM 5315 C CA . LYS A 1 779 ? 23.598 -4.043 -41.970 1.00 98.44 779 LYS A CA 1
ATOM 5316 C C . LYS A 1 779 ? 23.617 -2.703 -41.249 1.00 98.44 779 LYS A C 1
ATOM 5318 O O . LYS A 1 779 ? 23.065 -2.584 -40.161 1.00 98.44 779 LYS A O 1
ATOM 5323 N N . ILE A 1 780 ? 24.203 -1.688 -41.875 1.00 98.50 780 ILE A N 1
ATOM 5324 C CA . ILE A 1 780 ? 24.347 -0.343 -41.305 1.00 98.50 780 ILE A CA 1
ATOM 5325 C C . ILE A 1 780 ? 23.751 0.663 -42.289 1.00 98.50 780 ILE A C 1
ATOM 5327 O O . ILE A 1 780 ? 24.041 0.604 -43.484 1.00 98.50 780 ILE A O 1
ATOM 5331 N N . SER A 1 781 ? 22.900 1.571 -41.807 1.00 96.94 781 SER A N 1
ATOM 5332 C CA . SER A 1 781 ? 22.242 2.570 -42.653 1.00 96.94 781 SER A CA 1
ATOM 5333 C C . SER A 1 781 ? 21.995 3.885 -41.916 1.00 96.94 781 SER A C 1
ATOM 5335 O O . SER A 1 781 ? 21.466 3.893 -40.809 1.00 96.94 781 SER A O 1
ATOM 5337 N N . GLY A 1 782 ? 22.265 5.016 -42.572 1.00 93.50 782 GLY A N 1
ATOM 5338 C CA . GLY A 1 782 ? 21.869 6.347 -42.085 1.00 93.50 782 GLY A CA 1
ATOM 5339 C C . GLY A 1 782 ? 22.647 6.849 -40.865 1.00 93.50 782 GLY A C 1
ATOM 5340 O O . GLY A 1 782 ? 22.111 7.649 -40.099 1.00 93.50 782 GLY A O 1
ATOM 5341 N N . PHE A 1 783 ? 23.871 6.358 -40.669 1.00 96.62 783 PHE A N 1
ATOM 5342 C CA . PHE A 1 783 ? 24.816 6.894 -39.691 1.00 96.62 783 PHE A CA 1
ATOM 5343 C C . PHE A 1 783 ? 25.716 7.937 -40.347 1.00 96.62 783 PHE A C 1
ATOM 5345 O O . PHE A 1 783 ? 26.138 7.742 -41.485 1.00 96.62 783 PHE A O 1
ATOM 5352 N N . LYS A 1 784 ? 26.022 9.012 -39.618 1.00 95.69 784 LYS A N 1
ATOM 5353 C CA . LYS A 1 784 ? 27.043 9.980 -40.035 1.00 95.69 784 LYS A CA 1
ATOM 5354 C C . LYS A 1 784 ? 28.441 9.456 -39.738 1.00 95.69 784 LYS A C 1
ATOM 5356 O O . LYS A 1 784 ? 29.315 9.558 -40.587 1.00 95.69 784 LYS A O 1
ATOM 5361 N N . THR A 1 785 ? 28.624 8.819 -38.583 1.00 97.50 785 THR A N 1
ATOM 5362 C CA . THR A 1 785 ? 29.933 8.317 -38.153 1.00 97.50 785 THR A CA 1
ATOM 5363 C C . THR A 1 785 ? 29.886 6.825 -37.860 1.00 97.50 785 THR A C 1
ATOM 5365 O O . THR A 1 785 ? 29.004 6.352 -37.137 1.00 97.50 785 THR A O 1
ATOM 5368 N N . LEU A 1 786 ? 30.873 6.090 -38.371 1.00 98.38 786 LEU A N 1
ATOM 5369 C CA . LEU A 1 786 ? 31.242 4.768 -37.872 1.00 98.38 786 LEU A CA 1
ATOM 5370 C C . LEU A 1 786 ? 32.574 4.872 -37.133 1.00 98.38 786 LEU A C 1
ATOM 5372 O O . LEU A 1 786 ? 33.534 5.397 -37.685 1.00 98.38 786 LEU A O 1
ATOM 5376 N N . SER A 1 787 ? 32.629 4.359 -35.907 1.00 97.94 787 SER A N 1
ATOM 5377 C CA . SER A 1 787 ? 33.810 4.411 -35.044 1.00 97.94 787 SER A CA 1
ATOM 5378 C C . SER A 1 787 ? 34.260 2.999 -34.666 1.00 97.94 787 SER A C 1
ATOM 5380 O O . SER A 1 787 ? 33.496 2.232 -34.081 1.00 97.94 787 SER A O 1
ATOM 5382 N N . VAL A 1 788 ? 35.493 2.638 -35.001 1.00 98.00 788 VAL A N 1
ATOM 5383 C CA . VAL A 1 788 ? 36.160 1.429 -34.506 1.00 98.00 788 VAL A CA 1
ATOM 5384 C C . VAL A 1 788 ? 37.139 1.874 -33.431 1.00 98.00 788 VAL A C 1
ATOM 5386 O O . VAL A 1 788 ? 38.154 2.511 -33.715 1.00 98.00 788 VAL A O 1
ATOM 5389 N N . GLU A 1 789 ? 36.778 1.596 -32.186 1.00 94.00 789 GLU A N 1
ATOM 5390 C CA . GLU A 1 789 ? 37.459 2.093 -30.993 1.00 94.00 789 GLU A CA 1
ATOM 5391 C C . GLU A 1 789 ? 38.142 0.939 -30.273 1.00 94.00 789 GLU A C 1
ATOM 5393 O O . GLU A 1 789 ? 37.740 -0.209 -30.440 1.00 94.00 789 GLU A O 1
ATOM 5398 N N . ASN A 1 790 ? 39.122 1.250 -29.421 1.00 88.94 790 ASN A N 1
ATOM 5399 C CA . ASN A 1 790 ? 39.984 0.277 -28.744 1.00 88.94 790 ASN A CA 1
ATOM 5400 C C . ASN A 1 790 ? 40.985 -0.417 -29.682 1.00 88.94 790 ASN A C 1
ATOM 5402 O O . ASN A 1 790 ? 40.629 -0.925 -30.744 1.00 88.94 790 ASN A O 1
ATOM 5406 N N . SER A 1 791 ? 42.239 -0.508 -29.250 1.00 87.75 791 SER A N 1
ATOM 5407 C CA . SER A 1 791 ? 43.295 -1.222 -29.974 1.00 87.75 791 SER A CA 1
ATOM 5408 C C . SER A 1 791 ? 43.055 -2.734 -30.057 1.00 87.75 791 SER A C 1
ATOM 5410 O O . SER A 1 791 ? 43.537 -3.391 -30.973 1.00 87.75 791 SER A O 1
ATOM 5412 N N . GLU A 1 792 ? 42.278 -3.302 -29.132 1.00 93.19 792 GLU A N 1
ATOM 5413 C CA . GLU A 1 792 ? 41.922 -4.723 -29.125 1.00 93.19 792 GLU A CA 1
ATOM 5414 C C . GLU A 1 792 ? 40.711 -5.048 -30.019 1.00 93.19 792 GLU A C 1
ATOM 5416 O O . GLU A 1 792 ? 40.382 -6.225 -30.199 1.00 93.19 792 GLU A O 1
ATOM 5421 N N . THR A 1 793 ? 40.037 -4.042 -30.592 1.00 97.75 793 THR A N 1
ATOM 5422 C CA . THR A 1 793 ? 38.897 -4.281 -31.483 1.00 97.75 793 THR A CA 1
ATOM 5423 C C . THR A 1 793 ? 39.355 -4.858 -32.817 1.00 97.75 793 THR A C 1
ATOM 5425 O O . THR A 1 793 ? 40.232 -4.326 -33.495 1.00 97.75 793 THR A O 1
ATOM 5428 N N . ASN A 1 794 ? 38.704 -5.950 -33.213 1.00 96.75 794 ASN A N 1
ATOM 5429 C CA . ASN A 1 794 ? 38.864 -6.607 -34.498 1.00 96.75 794 ASN A CA 1
ATOM 5430 C C . ASN A 1 794 ? 37.485 -6.883 -35.096 1.00 96.75 794 ASN A C 1
ATOM 5432 O O . ASN A 1 794 ? 36.842 -7.871 -34.741 1.00 96.75 794 ASN A O 1
ATOM 5436 N N . VAL A 1 795 ? 37.026 -6.008 -35.986 1.00 98.25 795 VAL A N 1
ATOM 5437 C CA . VAL A 1 795 ? 35.730 -6.130 -36.656 1.00 98.25 795 VAL A CA 1
ATOM 5438 C C . VAL A 1 795 ? 35.914 -6.449 -38.136 1.00 98.25 795 VAL A C 1
ATOM 5440 O O . VAL A 1 795 ? 36.628 -5.759 -38.859 1.00 98.25 795 VAL A O 1
ATOM 5443 N N . ALA A 1 796 ? 35.222 -7.485 -38.606 1.00 97.88 796 ALA A N 1
ATOM 5444 C CA . ALA A 1 796 ? 35.049 -7.758 -40.027 1.00 97.88 796 ALA A CA 1
ATOM 5445 C C . ALA A 1 796 ? 33.598 -7.491 -40.432 1.00 97.88 796 ALA A C 1
ATOM 5447 O O . ALA A 1 796 ? 32.679 -8.126 -39.920 1.00 97.88 796 ALA A O 1
ATOM 5448 N N . PHE A 1 797 ? 33.366 -6.551 -41.343 1.00 98.19 797 PHE A N 1
ATOM 5449 C CA . PHE A 1 797 ? 32.023 -6.222 -41.809 1.00 98.19 797 PHE A CA 1
ATOM 5450 C C . PHE A 1 797 ? 31.598 -7.181 -42.919 1.00 98.19 797 PHE A C 1
ATOM 5452 O O . PHE A 1 797 ? 32.209 -7.209 -43.984 1.00 98.19 797 PHE A O 1
ATOM 5459 N N . ALA A 1 798 ? 30.519 -7.938 -42.705 1.00 96.94 798 ALA A N 1
ATOM 5460 C CA . ALA A 1 798 ? 29.993 -8.850 -43.725 1.00 96.94 798 ALA A CA 1
ATOM 5461 C C . ALA A 1 798 ? 29.242 -8.120 -44.857 1.00 96.94 798 ALA A C 1
ATOM 5463 O O . ALA A 1 798 ? 29.065 -8.662 -45.948 1.00 96.94 798 ALA A O 1
ATOM 5464 N N . ASN A 1 799 ? 28.767 -6.897 -44.597 1.00 97.88 799 ASN A N 1
ATOM 5465 C CA . ASN A 1 799 ? 27.977 -6.093 -45.525 1.00 97.88 799 ASN A CA 1
ATOM 5466 C C . ASN A 1 799 ? 28.609 -4.712 -45.718 1.00 97.88 799 ASN A C 1
ATOM 5468 O O . ASN A 1 799 ? 29.145 -4.133 -44.775 1.00 97.88 799 ASN A O 1
ATOM 5472 N N . ALA A 1 800 ? 28.484 -4.164 -46.927 1.00 97.06 800 ALA A N 1
ATOM 5473 C CA . ALA A 1 800 ? 28.887 -2.792 -47.216 1.00 97.06 800 ALA A CA 1
ATOM 5474 C C . ALA A 1 800 ? 28.009 -1.769 -46.482 1.00 97.06 800 ALA A C 1
ATOM 5476 O O . ALA A 1 800 ? 26.818 -2.005 -46.254 1.00 97.06 800 ALA A O 1
ATOM 5477 N N . PHE A 1 801 ? 28.592 -0.611 -46.177 1.00 97.56 801 PHE A N 1
ATOM 5478 C CA . PHE A 1 801 ? 27.912 0.517 -45.541 1.00 97.56 801 PHE A CA 1
ATOM 5479 C C . PHE A 1 801 ? 28.301 1.858 -46.178 1.00 97.56 801 PHE A C 1
ATOM 5481 O O . PHE A 1 801 ? 29.232 1.929 -46.979 1.00 97.56 801 PHE A O 1
ATOM 5488 N N . SER A 1 802 ? 27.561 2.912 -45.820 1.00 96.62 802 SER A N 1
ATOM 5489 C CA . SER A 1 802 ? 27.819 4.300 -46.219 1.00 96.62 802 SER A CA 1
ATOM 5490 C C . SER A 1 802 ? 27.754 5.203 -44.991 1.00 96.62 802 SER A C 1
ATOM 5492 O O . SER A 1 802 ? 26.744 5.159 -44.284 1.00 96.62 802 SER A O 1
ATOM 5494 N N . VAL A 1 803 ? 28.797 6.000 -44.756 1.00 96.69 803 VAL A N 1
ATOM 5495 C CA . VAL A 1 803 ? 28.890 6.988 -43.661 1.00 96.69 803 VAL A CA 1
ATOM 5496 C C . VAL A 1 803 ? 29.636 8.241 -44.119 1.00 96.69 803 VAL A C 1
ATOM 5498 O O . VAL A 1 803 ? 30.380 8.186 -45.089 1.00 96.69 803 VAL A O 1
ATOM 5501 N N . ASP A 1 804 ? 29.481 9.357 -43.418 1.00 94.81 804 ASP A N 1
ATOM 5502 C CA . ASP A 1 804 ? 30.218 10.587 -43.729 1.00 94.81 804 ASP A CA 1
ATOM 5503 C C . ASP A 1 804 ? 31.660 10.488 -43.186 1.00 94.81 804 ASP A C 1
ATOM 5505 O O . ASP A 1 804 ? 32.630 10.846 -43.855 1.00 94.81 804 ASP A O 1
ATOM 5509 N N . LEU A 1 805 ? 31.816 9.936 -41.980 1.00 95.25 805 LEU A N 1
ATOM 5510 C CA . LEU A 1 805 ? 33.101 9.740 -41.316 1.00 95.25 805 LEU A CA 1
ATOM 5511 C C . LEU A 1 805 ? 33.299 8.276 -40.915 1.00 95.25 805 LEU A C 1
ATOM 5513 O O . LEU A 1 805 ? 32.538 7.719 -40.120 1.00 95.25 805 LEU A O 1
ATOM 5517 N N . LEU A 1 806 ? 34.373 7.673 -41.416 1.00 97.25 806 LEU A N 1
ATOM 5518 C CA . LEU A 1 806 ? 34.931 6.439 -40.879 1.00 97.25 806 LEU A CA 1
ATOM 5519 C C . LEU A 1 806 ? 36.079 6.799 -39.932 1.00 97.25 806 LEU A C 1
ATOM 5521 O O . LEU A 1 806 ? 37.083 7.356 -40.360 1.00 97.25 806 LEU A O 1
ATOM 5525 N N . GLN A 1 807 ? 35.944 6.478 -38.650 1.00 96.56 807 GLN A N 1
ATOM 5526 C CA . GLN A 1 807 ? 36.977 6.689 -37.643 1.00 96.56 807 GLN A CA 1
ATOM 5527 C C . GLN A 1 807 ? 37.500 5.350 -37.132 1.00 96.56 807 GLN A C 1
ATOM 5529 O O . GLN A 1 807 ? 36.709 4.488 -36.751 1.00 96.56 807 GLN A O 1
ATOM 5534 N N . VAL A 1 808 ? 38.821 5.168 -37.107 1.00 96.88 808 VAL A N 1
ATOM 5535 C CA . VAL A 1 808 ? 39.440 3.892 -36.723 1.00 96.88 808 VAL A CA 1
ATOM 5536 C C . VAL A 1 808 ? 40.672 4.123 -35.853 1.00 96.88 808 VAL A C 1
ATOM 5538 O O . VAL A 1 808 ? 41.529 4.938 -36.190 1.00 96.88 808 VAL A O 1
ATOM 5541 N N . ALA A 1 809 ? 40.779 3.410 -34.732 1.00 95.31 809 ALA A N 1
ATOM 5542 C CA . ALA A 1 809 ? 41.991 3.408 -33.915 1.00 95.31 809 ALA A CA 1
ATOM 5543 C C . ALA A 1 809 ? 43.161 2.766 -34.682 1.00 95.31 809 ALA A C 1
ATOM 5545 O O . ALA A 1 809 ? 42.993 1.719 -35.313 1.00 95.31 809 ALA A O 1
ATOM 5546 N N . SER A 1 810 ? 44.351 3.364 -34.606 1.00 92.56 810 SER A N 1
ATOM 5547 C CA . SER A 1 810 ? 45.509 3.048 -35.457 1.00 92.56 810 SER A CA 1
ATOM 5548 C C . SER A 1 810 ? 46.054 1.628 -35.298 1.00 92.56 810 SER A C 1
ATOM 5550 O O . SER A 1 810 ? 46.795 1.148 -36.152 1.00 92.56 810 SER A O 1
ATOM 5552 N N . THR A 1 811 ? 45.689 0.965 -34.205 1.00 89.06 811 THR A N 1
ATOM 5553 C CA . THR A 1 811 ? 46.124 -0.382 -33.824 1.00 89.06 811 THR A CA 1
ATOM 5554 C C . THR A 1 811 ? 44.988 -1.411 -33.836 1.00 89.06 811 THR A C 1
ATOM 5556 O O . THR A 1 811 ? 45.233 -2.580 -33.545 1.00 89.06 811 THR A O 1
ATOM 5559 N N . SER A 1 812 ? 43.766 -0.998 -34.188 1.00 95.69 812 SER A N 1
ATOM 5560 C CA . SER A 1 812 ? 42.602 -1.885 -34.333 1.00 95.69 812 SER A CA 1
ATOM 5561 C C . SER A 1 812 ? 42.567 -2.574 -35.702 1.00 95.69 812 SER A C 1
ATOM 5563 O O . SER A 1 812 ? 43.286 -2.185 -36.622 1.00 95.69 812 SER A O 1
ATOM 5565 N N . GLN A 1 813 ? 41.706 -3.584 -35.861 1.00 96.69 813 GLN A N 1
ATOM 5566 C CA . GLN A 1 813 ? 41.416 -4.203 -37.158 1.00 96.69 813 GLN A CA 1
ATOM 5567 C C . GLN A 1 813 ? 39.979 -3.912 -37.601 1.00 96.69 813 GLN A C 1
ATOM 5569 O O . GLN A 1 813 ? 39.027 -4.148 -36.855 1.00 96.69 813 GLN A O 1
ATOM 5574 N N . ALA A 1 814 ? 39.825 -3.436 -38.838 1.00 97.25 814 ALA A N 1
ATOM 5575 C CA . ALA A 1 814 ? 38.546 -3.081 -39.446 1.00 97.25 814 ALA A CA 1
ATOM 5576 C C . ALA A 1 814 ? 38.483 -3.579 -40.901 1.00 97.25 814 ALA A C 1
ATOM 5578 O O . ALA A 1 814 ? 38.777 -2.842 -41.837 1.00 97.25 814 ALA A O 1
ATOM 5579 N N . LEU A 1 815 ? 38.101 -4.840 -41.122 1.00 97.62 815 LEU A N 1
ATOM 5580 C CA . LEU A 1 815 ? 37.977 -5.392 -42.477 1.00 97.62 815 LEU A CA 1
ATOM 5581 C C . LEU A 1 815 ? 36.663 -4.931 -43.120 1.00 97.62 815 LEU A C 1
ATOM 5583 O O . LEU A 1 815 ? 35.580 -5.252 -42.629 1.00 97.62 815 LEU A O 1
ATOM 5587 N N . LEU A 1 816 ? 36.753 -4.199 -44.230 1.00 97.75 816 LEU A N 1
ATOM 5588 C CA . LEU A 1 816 ? 35.609 -3.612 -44.927 1.00 97.75 816 LEU A CA 1
ATOM 5589 C C . LEU A 1 816 ? 35.072 -4.543 -46.022 1.00 97.75 816 LEU A C 1
ATOM 5591 O O . LEU A 1 816 ? 35.832 -5.151 -46.778 1.00 97.75 816 LEU A O 1
ATOM 5595 N N . ALA A 1 817 ? 33.748 -4.596 -46.160 1.00 96.56 817 ALA A N 1
ATOM 5596 C CA . ALA A 1 817 ? 33.100 -5.292 -47.267 1.00 96.56 817 ALA A CA 1
ATOM 5597 C C . ALA A 1 817 ? 33.241 -4.515 -48.587 1.00 96.56 817 ALA A C 1
ATOM 5599 O O . ALA A 1 817 ? 33.223 -3.279 -48.609 1.00 96.56 817 ALA A O 1
ATOM 5600 N N . GLU A 1 818 ? 33.292 -5.242 -49.706 1.00 94.19 818 GLU A N 1
ATOM 5601 C CA . GLU A 1 818 ? 33.284 -4.652 -51.048 1.00 94.19 818 GLU A CA 1
ATOM 5602 C C . GLU A 1 818 ? 32.039 -3.774 -51.260 1.00 94.19 818 GLU A C 1
ATOM 5604 O O . GLU A 1 818 ? 30.913 -4.193 -50.992 1.00 94.19 818 GLU A O 1
ATOM 5609 N N . GLY A 1 819 ? 32.246 -2.555 -51.768 1.00 93.31 819 GLY A N 1
ATOM 5610 C CA . GLY A 1 819 ? 31.184 -1.568 -51.986 1.00 93.31 819 GLY A CA 1
ATOM 5611 C C . GLY A 1 819 ? 30.937 -0.616 -50.812 1.00 93.31 819 GLY A C 1
ATOM 5612 O O . GLY A 1 819 ? 30.006 0.182 -50.890 1.00 93.31 819 GLY A O 1
ATOM 5613 N N . THR A 1 820 ? 31.744 -0.685 -49.748 1.00 96.56 820 THR A N 1
ATOM 5614 C CA . THR A 1 820 ? 31.732 0.302 -48.655 1.00 96.56 820 THR A CA 1
ATOM 5615 C C . THR A 1 820 ? 32.143 1.683 -49.169 1.00 96.56 820 THR A C 1
ATOM 5617 O O . THR A 1 820 ? 33.078 1.794 -49.961 1.00 96.56 820 THR A O 1
ATOM 5620 N N . VAL A 1 821 ? 31.444 2.727 -48.718 1.00 94.12 821 VAL A N 1
ATOM 5621 C CA . VAL A 1 821 ? 31.680 4.125 -49.105 1.00 94.12 821 VAL A CA 1
ATOM 5622 C C . VAL A 1 821 ? 31.764 4.992 -47.852 1.00 94.12 821 VAL A C 1
ATOM 5624 O O . VAL A 1 821 ? 30.990 4.805 -46.914 1.00 94.12 821 VAL A O 1
ATOM 5627 N N . PHE A 1 822 ? 32.683 5.951 -47.837 1.00 95.00 822 PHE A N 1
ATOM 5628 C CA . PHE A 1 822 ? 32.732 6.997 -46.821 1.00 95.00 822 PHE A CA 1
ATOM 5629 C C . PHE A 1 822 ? 33.268 8.303 -47.410 1.00 95.00 822 PHE A C 1
ATOM 5631 O O . PHE A 1 822 ? 34.074 8.255 -48.341 1.00 95.00 822 PHE A O 1
ATOM 5638 N N . ASP A 1 823 ? 32.815 9.447 -46.888 1.00 92.69 823 ASP A N 1
ATOM 5639 C CA . ASP A 1 823 ? 33.254 10.762 -47.384 1.00 92.69 823 ASP A CA 1
ATOM 5640 C C . ASP A 1 823 ? 34.633 11.149 -46.829 1.00 92.69 823 ASP A C 1
ATOM 5642 O O . ASP A 1 823 ? 35.421 11.796 -47.516 1.00 92.69 823 ASP A O 1
ATOM 5646 N N . SER A 1 824 ? 34.938 10.744 -45.593 1.00 93.75 824 SER A N 1
ATOM 5647 C CA . SER A 1 824 ? 36.213 11.027 -44.932 1.00 93.75 824 SER A CA 1
ATOM 5648 C C . SER A 1 824 ? 36.663 9.902 -43.997 1.00 93.75 824 SER A C 1
ATOM 5650 O O . SER A 1 824 ? 35.846 9.168 -43.434 1.00 93.75 824 SER A O 1
ATOM 5652 N N . LEU A 1 825 ? 37.980 9.775 -43.833 1.00 95.44 825 LEU A N 1
ATOM 5653 C CA . LEU A 1 825 ? 38.640 8.850 -42.914 1.00 95.44 825 LEU A CA 1
ATOM 5654 C C . LEU A 1 825 ? 39.372 9.627 -41.816 1.00 95.44 825 LEU A C 1
ATOM 5656 O O . LEU A 1 825 ? 40.139 10.534 -42.127 1.00 95.44 825 LEU A O 1
ATOM 5660 N N . ASN A 1 826 ? 39.214 9.209 -40.560 1.00 95.19 826 ASN A N 1
ATOM 5661 C CA . ASN A 1 826 ? 40.062 9.623 -39.443 1.00 95.19 826 ASN A CA 1
ATOM 5662 C C . ASN A 1 826 ? 40.772 8.407 -38.831 1.00 95.19 826 ASN A C 1
ATOM 5664 O O . ASN A 1 826 ? 40.107 7.455 -38.418 1.00 95.19 826 ASN A O 1
ATOM 5668 N N . ILE A 1 827 ? 42.102 8.443 -38.724 1.00 95.00 827 ILE A N 1
ATOM 5669 C CA . ILE A 1 827 ? 42.858 7.434 -37.961 1.00 95.00 827 ILE A CA 1
ATOM 5670 C C . ILE A 1 827 ? 43.308 8.034 -36.629 1.00 95.00 827 ILE A C 1
ATOM 5672 O O . ILE A 1 827 ? 44.009 9.044 -36.595 1.00 95.00 827 ILE A O 1
ATOM 5676 N N . VAL A 1 828 ? 42.917 7.396 -35.527 1.00 94.44 828 VAL A N 1
ATOM 5677 C CA . VAL A 1 828 ? 43.221 7.848 -34.162 1.00 94.44 828 VAL A CA 1
ATOM 5678 C C . VAL A 1 828 ? 44.435 7.096 -33.633 1.00 94.44 828 VAL A C 1
ATOM 5680 O O . VAL A 1 828 ? 44.381 5.882 -33.469 1.00 94.44 828 VAL A O 1
ATOM 5683 N N . PHE A 1 829 ? 45.527 7.805 -33.369 1.00 93.38 829 PHE A N 1
ATOM 5684 C CA . PHE A 1 829 ? 46.789 7.244 -32.902 1.00 93.38 829 PHE A CA 1
ATOM 5685 C C . PHE A 1 829 ? 46.954 7.372 -31.389 1.00 93.38 829 PHE A C 1
ATOM 5687 O O . PHE A 1 829 ? 46.654 8.407 -30.801 1.00 93.38 829 PHE A O 1
ATOM 5694 N N . ASP A 1 830 ? 47.550 6.342 -30.789 1.00 89.56 830 ASP A N 1
ATOM 5695 C CA . ASP A 1 830 ? 48.024 6.371 -29.398 1.00 89.56 830 ASP A CA 1
ATOM 5696 C C . ASP A 1 830 ? 49.373 7.103 -29.241 1.00 89.56 830 ASP A C 1
ATOM 5698 O O . ASP A 1 830 ? 49.847 7.311 -28.123 1.00 89.56 830 ASP A O 1
ATOM 5702 N N . ASP A 1 831 ? 49.983 7.512 -30.357 1.00 90.75 831 ASP A N 1
ATOM 5703 C CA . ASP A 1 831 ? 51.234 8.266 -30.411 1.00 90.75 831 ASP A CA 1
ATOM 5704 C C . ASP A 1 831 ? 50.982 9.772 -30.602 1.00 90.75 831 ASP A C 1
ATOM 5706 O O . ASP A 1 831 ? 49.939 10.206 -31.095 1.00 90.75 831 ASP A O 1
ATOM 5710 N N . ASP A 1 832 ? 51.951 10.589 -30.191 1.00 92.19 832 ASP A N 1
ATOM 5711 C CA . ASP A 1 832 ? 51.956 12.037 -30.419 1.00 92.19 832 ASP A CA 1
ATOM 5712 C C . ASP A 1 832 ? 52.768 12.412 -31.673 1.00 92.19 832 ASP A C 1
ATOM 5714 O O . ASP A 1 832 ? 53.753 11.747 -32.004 1.00 92.19 832 ASP A O 1
ATOM 5718 N N . PHE A 1 833 ? 52.366 13.487 -32.352 1.00 92.44 833 PHE A N 1
ATOM 5719 C CA . PHE A 1 833 ? 53.013 14.038 -33.549 1.00 92.44 833 PHE A CA 1
ATOM 5720 C C . PHE A 1 833 ? 52.627 15.511 -33.756 1.00 92.44 833 PHE A C 1
ATOM 5722 O O . PHE A 1 833 ? 51.758 16.050 -33.076 1.00 92.44 833 PHE A O 1
ATOM 5729 N N . SER A 1 834 ? 53.296 16.197 -34.681 1.00 90.88 834 SER A N 1
ATOM 5730 C CA . SER A 1 834 ? 53.116 17.626 -34.958 1.00 90.88 834 SER A CA 1
ATOM 5731 C C . SER A 1 834 ? 52.988 17.930 -36.456 1.00 90.88 834 SER A C 1
ATOM 5733 O O . SER A 1 834 ? 53.350 17.123 -37.310 1.00 90.88 834 SER A O 1
ATOM 5735 N N . ASP A 1 835 ? 52.493 19.131 -36.779 1.00 89.69 835 ASP A N 1
ATOM 5736 C CA . ASP A 1 835 ? 52.399 19.640 -38.159 1.00 89.69 835 ASP A CA 1
ATOM 5737 C C . ASP A 1 835 ? 53.752 19.539 -38.891 1.00 89.69 835 ASP A C 1
ATOM 5739 O O . ASP A 1 835 ? 54.780 20.036 -38.413 1.00 89.69 835 ASP A O 1
ATOM 5743 N N . GLY A 1 836 ? 53.741 18.898 -40.061 1.00 88.38 836 GLY A N 1
ATOM 5744 C CA . GLY A 1 836 ? 54.903 18.661 -40.913 1.00 88.38 836 GLY A CA 1
ATOM 5745 C C . GLY A 1 836 ? 55.632 17.337 -40.674 1.00 88.38 836 GLY A C 1
ATOM 5746 O O . GLY A 1 836 ? 56.583 17.050 -41.410 1.00 88.38 836 GLY A O 1
ATOM 5747 N N . ASP A 1 837 ? 55.220 16.534 -39.689 1.00 93.19 837 ASP A N 1
ATOM 5748 C CA . ASP A 1 837 ? 55.779 15.198 -39.475 1.00 93.19 837 ASP A CA 1
ATOM 5749 C C . ASP A 1 837 ? 55.423 14.241 -40.626 1.00 93.19 837 ASP A C 1
ATOM 5751 O O . ASP A 1 837 ? 54.398 14.370 -41.296 1.00 93.19 837 ASP A O 1
ATOM 5755 N N . VAL A 1 838 ? 56.297 13.262 -40.875 1.00 91.44 838 VAL A N 1
ATOM 5756 C CA . VAL A 1 838 ? 56.080 12.207 -41.874 1.00 91.44 838 VAL A CA 1
ATOM 5757 C C . VAL A 1 838 ? 56.513 10.877 -41.284 1.00 91.44 838 VAL A C 1
ATOM 5759 O O . VAL A 1 838 ? 57.653 10.741 -40.830 1.00 91.44 838 VAL A O 1
ATOM 5762 N N . PHE A 1 839 ? 55.634 9.881 -41.327 1.00 93.75 839 PHE A N 1
ATOM 5763 C CA . PHE A 1 839 ? 55.940 8.539 -40.842 1.00 93.75 839 PHE A CA 1
ATOM 5764 C C . PHE A 1 839 ? 55.328 7.450 -41.726 1.00 93.75 839 PHE A C 1
ATOM 5766 O O . PHE A 1 839 ? 54.332 7.654 -42.420 1.00 93.75 839 PHE A O 1
ATOM 5773 N N . SER A 1 840 ? 55.975 6.283 -41.713 1.00 92.00 840 SER A N 1
ATOM 5774 C CA . SER A 1 840 ? 55.520 5.099 -42.443 1.00 92.00 840 SER A CA 1
ATOM 5775 C C . SER A 1 840 ? 54.291 4.523 -41.752 1.00 92.00 840 SER A C 1
ATOM 5777 O O . SER A 1 840 ? 54.322 4.307 -40.541 1.00 92.00 840 SER A O 1
ATOM 5779 N N . PHE A 1 841 ? 53.248 4.229 -42.522 1.00 91.69 841 PHE A N 1
ATOM 5780 C CA . PHE A 1 841 ? 52.030 3.605 -42.017 1.00 91.69 841 PHE A CA 1
ATOM 5781 C C . PHE A 1 841 ? 51.420 2.717 -43.102 1.00 91.69 841 PHE A C 1
ATOM 5783 O O . PHE A 1 841 ? 51.153 3.182 -44.213 1.00 91.69 841 PHE A O 1
ATOM 5790 N N . ASP A 1 842 ? 51.217 1.439 -42.802 1.00 91.94 842 ASP A N 1
ATOM 5791 C CA . ASP A 1 842 ? 50.609 0.503 -43.742 1.00 91.94 842 ASP A CA 1
ATOM 5792 C C . ASP A 1 842 ? 49.108 0.406 -43.452 1.00 91.94 842 ASP A C 1
ATOM 5794 O O . ASP A 1 842 ? 48.696 -0.091 -42.407 1.00 91.94 842 ASP A O 1
ATOM 5798 N N . LEU A 1 843 ? 48.265 0.881 -44.376 1.00 91.31 843 LEU A N 1
ATOM 5799 C CA . LEU A 1 843 ? 46.809 0.789 -44.215 1.00 91.31 843 LEU A CA 1
ATOM 5800 C C . LEU A 1 843 ? 46.333 -0.668 -44.095 1.00 91.31 843 LEU A C 1
ATOM 5802 O O . LEU A 1 843 ? 45.274 -0.913 -43.517 1.00 91.31 843 LEU A O 1
ATOM 5806 N N . SER A 1 844 ? 47.099 -1.643 -44.595 1.00 91.81 844 SER A N 1
ATOM 5807 C CA . SER A 1 844 ? 46.770 -3.061 -44.432 1.00 91.81 844 SER A CA 1
ATOM 5808 C C . SER A 1 844 ? 46.915 -3.564 -42.990 1.00 91.81 844 SER A C 1
ATOM 5810 O O . SER A 1 844 ? 46.294 -4.574 -42.661 1.00 91.81 844 SER A O 1
ATOM 5812 N N . ASP A 1 845 ? 47.613 -2.839 -42.106 1.00 91.94 845 ASP A N 1
ATOM 5813 C CA . ASP A 1 845 ? 47.685 -3.179 -40.677 1.00 91.94 845 ASP A CA 1
ATOM 5814 C C . ASP A 1 845 ? 46.310 -3.055 -39.994 1.00 91.94 845 ASP A C 1
ATOM 5816 O O . ASP A 1 845 ? 45.972 -3.870 -39.133 1.00 91.94 845 ASP A O 1
ATOM 5820 N N . ILE A 1 846 ? 45.489 -2.092 -40.435 1.00 95.25 846 ILE A N 1
ATOM 5821 C CA . ILE A 1 846 ? 44.107 -1.897 -39.969 1.00 95.25 846 ILE A CA 1
ATOM 5822 C C . ILE A 1 846 ? 43.116 -2.655 -40.858 1.00 95.25 846 ILE A C 1
ATOM 5824 O O . ILE A 1 846 ? 42.255 -3.395 -40.379 1.00 95.25 846 ILE A O 1
ATOM 5828 N N . PHE A 1 847 ? 43.199 -2.431 -42.170 1.00 96.00 847 PHE A N 1
ATOM 5829 C CA . PHE A 1 847 ? 42.149 -2.801 -43.121 1.00 96.00 847 PHE A CA 1
ATOM 5830 C C . PHE A 1 847 ? 42.408 -4.143 -43.820 1.00 96.00 847 PHE A C 1
ATOM 5832 O O . PHE A 1 847 ? 41.558 -4.615 -44.580 1.00 96.00 847 PHE A O 1
ATOM 5839 N N . GLY A 1 848 ? 43.558 -4.783 -43.590 1.00 93.44 848 GLY A N 1
ATOM 5840 C CA . GLY A 1 848 ? 43.928 -6.058 -44.205 1.00 93.44 848 GLY A CA 1
ATOM 5841 C C . GLY A 1 848 ? 43.760 -6.052 -45.727 1.00 93.44 848 GLY A C 1
ATOM 5842 O O . GLY A 1 848 ? 44.106 -5.086 -46.409 1.00 93.44 848 GLY A O 1
ATOM 5843 N N . ASP A 1 849 ? 43.146 -7.111 -46.260 1.00 91.06 849 ASP A N 1
ATOM 5844 C CA . ASP A 1 849 ? 42.871 -7.256 -47.698 1.00 91.06 849 ASP A CA 1
ATOM 5845 C C . ASP A 1 849 ? 41.929 -6.164 -48.257 1.00 91.06 849 ASP A C 1
ATOM 5847 O O . ASP A 1 849 ? 41.862 -5.960 -49.472 1.00 91.06 849 ASP A O 1
ATOM 5851 N N . SER A 1 850 ? 41.217 -5.433 -47.390 1.00 94.69 850 SER A N 1
ATOM 5852 C CA . SER A 1 850 ? 40.302 -4.352 -47.777 1.00 94.69 850 SER A CA 1
ATOM 5853 C C . SER A 1 850 ? 40.962 -2.969 -47.870 1.00 94.69 850 SER A C 1
ATOM 5855 O O . SER A 1 850 ? 40.296 -2.010 -48.254 1.00 94.69 850 SER A O 1
ATOM 5857 N N . ALA A 1 851 ? 42.273 -2.850 -47.614 1.00 92.00 851 ALA A N 1
ATOM 5858 C CA . ALA A 1 851 ? 43.004 -1.577 -47.686 1.00 92.00 851 ALA A CA 1
ATOM 5859 C C . ALA A 1 851 ? 42.843 -0.848 -49.036 1.00 92.00 851 ALA A C 1
ATOM 5861 O O . ALA A 1 851 ? 42.754 0.376 -49.077 1.00 92.00 851 ALA A O 1
ATOM 5862 N N . THR A 1 852 ? 42.699 -1.592 -50.138 1.00 90.69 852 THR A N 1
ATOM 5863 C CA . THR A 1 852 ? 42.468 -1.018 -51.479 1.00 90.69 852 THR A CA 1
ATOM 5864 C C . THR A 1 852 ? 41.158 -0.228 -51.602 1.00 90.69 852 THR A C 1
ATOM 5866 O O . THR A 1 852 ? 41.075 0.694 -52.417 1.00 90.69 852 THR A O 1
ATOM 5869 N N . ILE A 1 853 ? 40.140 -0.549 -50.790 1.00 91.06 853 ILE A N 1
ATOM 5870 C CA . ILE A 1 853 ? 38.891 0.223 -50.698 1.00 91.06 853 ILE A CA 1
ATOM 5871 C C . ILE A 1 853 ? 39.194 1.602 -50.108 1.00 91.06 853 ILE A C 1
ATOM 5873 O O . ILE A 1 853 ? 38.725 2.612 -50.629 1.00 91.06 853 ILE A O 1
ATOM 5877 N N . VAL A 1 854 ? 40.026 1.639 -49.065 1.00 91.69 854 VAL A N 1
ATOM 5878 C CA . VAL A 1 854 ? 40.409 2.868 -48.368 1.00 91.69 854 VAL A CA 1
ATOM 5879 C C . VAL A 1 854 ? 41.289 3.750 -49.242 1.00 91.69 854 VAL A C 1
ATOM 5881 O O . VAL A 1 854 ? 40.961 4.916 -49.434 1.00 91.69 854 VAL A O 1
ATOM 5884 N N . GLU A 1 855 ? 42.337 3.188 -49.850 1.00 88.00 855 GLU A N 1
ATOM 5885 C CA . GLU A 1 855 ? 43.230 3.902 -50.777 1.00 88.00 855 GLU A CA 1
ATOM 5886 C C . GLU A 1 855 ? 42.473 4.543 -51.950 1.00 88.00 855 GLU A C 1
ATOM 5888 O O . GLU A 1 855 ? 42.841 5.615 -52.427 1.00 88.00 855 GLU A O 1
ATOM 5893 N N . SER A 1 856 ? 41.395 3.901 -52.410 1.00 86.06 856 SER A N 1
ATOM 5894 C CA . SER A 1 856 ? 40.552 4.426 -53.489 1.00 86.06 856 SER A CA 1
ATOM 5895 C C . SER A 1 856 ? 39.632 5.569 -53.042 1.00 86.06 856 SER A C 1
ATOM 5897 O O . SER A 1 856 ? 39.157 6.315 -53.898 1.00 86.06 856 SER A O 1
ATOM 5899 N N . ALA A 1 857 ? 39.358 5.696 -51.740 1.00 85.81 857 ALA A N 1
ATOM 5900 C CA . ALA A 1 857 ? 38.482 6.718 -51.169 1.00 85.81 857 ALA A CA 1
ATOM 5901 C C . ALA A 1 857 ? 39.250 7.988 -50.752 1.00 85.81 857 ALA A C 1
ATOM 5903 O O . ALA A 1 857 ? 38.756 9.094 -50.962 1.00 85.81 857 ALA A O 1
ATOM 5904 N N . ILE A 1 858 ? 40.482 7.857 -50.245 1.00 84.50 858 ILE A N 1
ATOM 5905 C CA . ILE A 1 858 ? 41.314 8.982 -49.767 1.00 84.50 858 ILE A CA 1
ATOM 5906 C C . ILE A 1 858 ? 42.055 9.703 -50.908 1.00 84.50 858 ILE A C 1
ATOM 5908 O O . ILE A 1 858 ? 43.280 9.712 -51.007 1.00 84.50 858 ILE A O 1
ATOM 5912 N N . THR A 1 859 ? 41.303 10.303 -51.830 1.00 70.81 859 THR A N 1
ATOM 5913 C CA . THR A 1 859 ? 41.873 10.878 -53.066 1.00 70.81 859 THR A CA 1
ATOM 5914 C C . THR A 1 859 ? 42.346 12.330 -52.944 1.00 70.81 859 THR A C 1
ATOM 5916 O O . THR A 1 859 ? 42.984 12.842 -53.872 1.00 70.81 859 THR A O 1
ATOM 5919 N N . SER A 1 860 ? 42.052 13.005 -51.829 1.00 68.06 860 SER A N 1
ATOM 5920 C CA . SER A 1 860 ? 42.454 14.389 -51.580 1.00 68.06 860 SER A CA 1
ATOM 5921 C C . SER A 1 860 ? 42.729 14.682 -50.101 1.00 68.06 860 SER A C 1
ATOM 5923 O O . SER A 1 860 ? 42.299 13.950 -49.213 1.00 68.06 860 SER A O 1
ATOM 5925 N N . THR A 1 861 ? 43.408 15.804 -49.841 1.00 61.19 861 THR A N 1
ATOM 5926 C CA . THR A 1 861 ? 43.844 16.230 -48.499 1.00 61.19 861 THR A CA 1
ATOM 5927 C C . THR A 1 861 ? 42.683 16.586 -47.553 1.00 61.19 861 THR A C 1
ATOM 5929 O O . THR A 1 861 ? 42.912 16.880 -46.383 1.00 61.19 861 THR A O 1
ATOM 5932 N N . SER A 1 862 ? 41.445 16.686 -48.059 1.00 67.25 862 SER A N 1
ATOM 5933 C CA . SER A 1 862 ? 40.238 16.941 -47.255 1.00 67.25 862 SER A CA 1
ATOM 5934 C C . SER A 1 862 ? 39.540 15.668 -46.789 1.00 67.25 862 SER A C 1
ATOM 5936 O O . SER A 1 862 ? 38.678 15.746 -45.917 1.00 67.25 862 SER A O 1
ATOM 5938 N N . ASP A 1 863 ? 39.911 14.523 -47.361 1.00 81.56 863 ASP A N 1
ATOM 5939 C CA . ASP A 1 863 ? 39.200 13.254 -47.186 1.00 81.56 863 ASP A CA 1
ATOM 5940 C C . ASP A 1 863 ? 39.896 12.370 -46.136 1.00 81.56 863 ASP A C 1
ATOM 5942 O O . ASP A 1 863 ? 39.403 11.297 -45.790 1.00 81.56 863 ASP A O 1
ATOM 5946 N N . PHE A 1 864 ? 41.046 12.818 -45.616 1.00 92.25 864 PHE A N 1
ATOM 5947 C CA . PHE A 1 864 ? 41.850 12.096 -44.640 1.00 92.25 864 PHE A CA 1
ATOM 5948 C C . PHE A 1 864 ? 42.348 13.013 -43.518 1.00 92.25 864 PHE A C 1
ATOM 5950 O O . PHE A 1 864 ? 42.991 14.042 -43.741 1.00 92.25 864 PHE A O 1
ATOM 5957 N N . THR A 1 865 ? 42.046 12.616 -42.288 1.00 94.06 865 THR A N 1
ATOM 5958 C CA . THR A 1 865 ? 42.531 13.240 -41.063 1.00 94.06 865 THR A CA 1
ATOM 5959 C C . THR A 1 865 ? 43.157 12.195 -40.149 1.00 94.06 865 THR A C 1
ATOM 5961 O O . THR A 1 865 ? 42.934 10.989 -40.275 1.00 94.06 865 THR A O 1
ATOM 5964 N N . ILE A 1 866 ? 43.994 12.665 -39.235 1.00 94.19 866 ILE A N 1
ATOM 5965 C CA . ILE A 1 866 ? 44.576 11.838 -38.184 1.00 94.19 866 ILE A CA 1
ATOM 5966 C C . ILE A 1 866 ? 44.443 12.556 -36.849 1.00 94.19 866 ILE A C 1
ATOM 5968 O O . ILE A 1 866 ? 44.521 13.783 -36.787 1.00 94.19 866 ILE A O 1
ATOM 5972 N N . THR A 1 867 ? 44.252 11.793 -35.783 1.00 94.38 867 THR A N 1
ATOM 5973 C CA . THR A 1 867 ? 44.156 12.313 -34.415 1.00 94.38 867 THR A CA 1
ATOM 5974 C C . THR A 1 867 ? 45.324 11.780 -33.602 1.00 94.38 867 THR A C 1
ATOM 5976 O O . THR A 1 867 ? 45.580 10.579 -33.649 1.00 94.38 867 THR A O 1
ATOM 5979 N N . ASN A 1 868 ? 46.053 12.643 -32.895 1.00 93.06 868 ASN A N 1
ATOM 5980 C CA . ASN A 1 868 ? 47.151 12.213 -32.024 1.00 93.06 868 ASN A CA 1
ATOM 5981 C C . ASN A 1 868 ? 46.638 11.753 -30.645 1.00 93.06 868 ASN A C 1
ATOM 5983 O O . ASN A 1 868 ? 45.465 11.916 -30.302 1.00 93.06 868 ASN A O 1
ATOM 5987 N N . SER A 1 869 ? 47.545 11.247 -29.810 1.00 90.38 869 SER A N 1
ATOM 5988 C CA . SER A 1 869 ? 47.247 10.818 -28.432 1.00 90.38 869 SER A CA 1
ATOM 5989 C C . SER A 1 869 ? 46.723 11.922 -27.502 1.00 90.38 869 SER A C 1
ATOM 5991 O O . SER A 1 869 ? 46.179 11.630 -26.435 1.00 90.38 869 SER A O 1
ATOM 5993 N N . LEU A 1 870 ? 46.880 13.193 -27.890 1.00 88.06 870 LEU A N 1
ATOM 5994 C CA . LEU A 1 870 ? 46.378 14.358 -27.161 1.00 88.06 870 LEU A CA 1
ATOM 5995 C C . LEU A 1 870 ? 44.949 14.745 -27.581 1.00 88.06 870 LEU A C 1
ATOM 5997 O O . LEU A 1 870 ? 44.358 15.625 -26.956 1.00 88.06 870 LEU A O 1
ATOM 6001 N N . GLY A 1 871 ? 44.386 14.079 -28.596 1.00 86.94 871 GLY A N 1
ATOM 6002 C CA . GLY A 1 871 ? 43.066 14.369 -29.159 1.00 86.94 871 GLY A CA 1
ATOM 6003 C C . GLY A 1 871 ? 43.065 15.475 -30.218 1.00 86.94 871 GLY A C 1
ATOM 6004 O O . GLY A 1 871 ? 42.000 15.863 -30.690 1.00 86.94 871 GLY A O 1
ATOM 6005 N N . GLU A 1 872 ? 44.232 15.985 -30.613 1.00 90.25 872 GLU A N 1
ATOM 6006 C CA . GLU A 1 872 ? 44.353 17.016 -31.640 1.00 90.25 872 GLU A CA 1
ATOM 6007 C C . GLU A 1 872 ? 44.203 16.384 -33.030 1.00 90.25 872 GLU A C 1
ATOM 6009 O O . GLU A 1 872 ? 44.874 15.404 -33.363 1.00 90.25 872 GLU A O 1
ATOM 6014 N N . MET A 1 873 ? 43.317 16.951 -33.851 1.00 91.88 873 MET A N 1
ATOM 6015 C CA . MET A 1 873 ? 43.061 16.488 -35.216 1.00 91.88 873 MET A CA 1
ATOM 6016 C C . MET A 1 873 ? 43.915 17.258 -36.224 1.00 91.88 873 MET A C 1
ATOM 6018 O O . MET A 1 873 ? 44.002 18.483 -36.166 1.00 91.88 873 MET A O 1
ATOM 6022 N N . PHE A 1 874 ? 44.482 16.563 -37.204 1.00 92.69 874 PHE A N 1
ATOM 6023 C CA . PHE A 1 874 ? 45.311 17.132 -38.267 1.00 92.69 874 PHE A CA 1
ATOM 6024 C C . PHE A 1 874 ? 44.780 16.698 -39.631 1.00 92.69 874 PHE A C 1
ATOM 6026 O O . PHE A 1 874 ? 44.357 15.554 -39.804 1.00 92.69 874 PHE A O 1
ATOM 6033 N N . ALA A 1 875 ? 44.821 17.599 -40.615 1.00 90.94 875 ALA A N 1
ATOM 6034 C CA . ALA A 1 875 ? 44.659 17.197 -42.012 1.00 90.94 875 ALA A CA 1
ATOM 6035 C C . ALA A 1 875 ? 45.860 16.336 -42.424 1.00 90.94 875 ALA A C 1
ATOM 6037 O O . ALA A 1 875 ? 46.977 16.620 -41.991 1.00 90.94 875 ALA A O 1
ATOM 6038 N N . ALA A 1 876 ? 45.662 15.309 -43.247 1.00 91.19 876 ALA A N 1
ATOM 6039 C CA . ALA A 1 876 ? 46.743 14.405 -43.625 1.00 91.19 876 ALA A CA 1
ATOM 6040 C C . ALA A 1 876 ? 46.662 13.964 -45.089 1.00 91.19 876 ALA A C 1
ATOM 6042 O O . ALA A 1 876 ? 45.585 13.882 -45.672 1.00 91.19 876 ALA A O 1
ATOM 6043 N N . ASP A 1 877 ? 47.824 13.625 -45.652 1.00 88.44 877 ASP A N 1
ATOM 6044 C CA . ASP A 1 877 ? 47.949 13.032 -46.985 1.00 88.44 877 ASP A CA 1
ATOM 6045 C C . ASP A 1 877 ? 48.603 11.656 -46.907 1.00 88.44 877 ASP A C 1
ATOM 6047 O O . ASP A 1 877 ? 49.664 11.507 -46.292 1.00 88.44 877 ASP A O 1
ATOM 6051 N N . TYR A 1 878 ? 48.023 10.671 -47.597 1.00 89.06 878 TYR A N 1
ATOM 6052 C CA . TYR A 1 878 ? 48.598 9.333 -47.722 1.00 89.06 878 TYR A CA 1
ATOM 6053 C C . TYR A 1 878 ? 49.262 9.143 -49.088 1.00 89.06 878 TYR A C 1
ATOM 6055 O O . TYR A 1 878 ? 48.590 9.100 -50.118 1.00 89.06 878 TYR A O 1
ATOM 6063 N N . VAL A 1 879 ? 50.595 9.048 -49.110 1.00 86.00 879 VAL A N 1
ATOM 6064 C CA . VAL A 1 879 ? 51.375 8.918 -50.352 1.00 86.00 879 VAL A CA 1
ATOM 6065 C C . VAL A 1 879 ? 52.470 7.872 -50.180 1.00 86.00 879 VAL A C 1
ATOM 6067 O O . VAL A 1 879 ? 53.302 7.970 -49.279 1.00 86.00 879 VAL A O 1
ATOM 6070 N N . ASP A 1 880 ? 52.491 6.881 -51.076 1.00 83.81 880 ASP A N 1
ATOM 6071 C CA . ASP A 1 880 ? 53.521 5.835 -51.153 1.00 83.81 880 ASP A CA 1
ATOM 6072 C C . ASP A 1 880 ? 53.810 5.137 -49.800 1.00 83.81 880 ASP A C 1
ATOM 6074 O O . ASP A 1 880 ? 54.968 4.897 -49.451 1.00 83.81 880 ASP A O 1
ATOM 6078 N N . GLY A 1 881 ? 52.768 4.832 -49.014 1.00 84.50 881 GLY A N 1
ATOM 6079 C CA . GLY A 1 881 ? 52.904 4.147 -47.718 1.00 84.50 881 GLY A CA 1
ATOM 6080 C C . GLY A 1 881 ? 53.295 5.046 -46.537 1.00 84.50 881 GLY A C 1
ATOM 6081 O O . GLY A 1 881 ? 53.637 4.541 -45.467 1.00 84.50 881 GLY A O 1
ATOM 6082 N N . ASN A 1 882 ? 53.283 6.369 -46.719 1.00 89.56 882 ASN A N 1
ATOM 6083 C CA . ASN A 1 882 ? 53.590 7.339 -45.669 1.00 89.56 882 ASN A CA 1
ATOM 6084 C C . ASN A 1 882 ? 52.406 8.274 -45.425 1.00 89.56 882 ASN A C 1
ATOM 6086 O O . ASN A 1 882 ? 51.754 8.723 -46.371 1.00 89.56 882 ASN A O 1
ATOM 6090 N N . ILE A 1 883 ? 52.186 8.607 -44.154 1.00 91.56 883 ILE A N 1
ATOM 6091 C CA . ILE A 1 883 ? 51.287 9.678 -43.730 1.00 91.56 883 ILE A CA 1
ATOM 6092 C C . ILE A 1 883 ? 52.111 10.957 -43.614 1.00 91.56 883 ILE A C 1
ATOM 6094 O O . ILE A 1 883 ? 53.115 10.987 -42.900 1.00 91.56 883 ILE A O 1
ATOM 6098 N N . ASN A 1 884 ? 51.683 12.007 -44.313 1.00 91.31 884 ASN A N 1
ATOM 6099 C CA . ASN A 1 884 ? 52.216 13.356 -44.157 1.00 91.31 884 ASN A CA 1
ATOM 6100 C C . ASN A 1 884 ? 51.243 14.163 -43.294 1.00 91.31 884 ASN A C 1
ATOM 6102 O O . ASN A 1 884 ? 50.103 14.390 -43.706 1.00 91.31 884 ASN A O 1
ATOM 6106 N N . VAL A 1 885 ? 51.692 14.581 -42.112 1.00 92.00 885 VAL A N 1
ATOM 6107 C CA . VAL A 1 885 ? 50.899 15.377 -41.173 1.00 92.00 885 VAL A CA 1
ATOM 6108 C C . VAL A 1 885 ? 50.849 16.818 -41.665 1.00 92.00 885 VAL A C 1
ATOM 6110 O O . VAL A 1 885 ? 51.877 17.482 -41.800 1.00 92.00 885 VAL A O 1
ATOM 6113 N N . GLY A 1 886 ? 49.648 17.291 -41.969 1.00 87.94 886 GLY A N 1
ATOM 6114 C CA . GLY A 1 886 ? 49.377 18.667 -42.354 1.00 87.94 886 GLY A CA 1
ATOM 6115 C C . GLY A 1 886 ? 49.014 19.547 -41.162 1.00 87.94 886 GLY A C 1
ATOM 6116 O O . GLY A 1 886 ? 49.274 19.229 -40.002 1.00 87.94 886 GLY A O 1
ATOM 6117 N N . ALA A 1 887 ? 48.371 20.675 -41.461 1.00 87.31 887 ALA A N 1
ATOM 6118 C CA . ALA A 1 887 ? 47.992 21.641 -40.441 1.00 87.31 887 ALA A CA 1
ATOM 6119 C C . ALA A 1 887 ? 46.985 21.046 -39.442 1.00 87.31 887 ALA A C 1
ATOM 6121 O O . ALA A 1 887 ? 46.025 20.371 -39.832 1.00 87.31 887 ALA A O 1
ATOM 6122 N N . ALA A 1 888 ? 47.177 21.375 -38.163 1.00 85.38 888 ALA A N 1
ATOM 6123 C CA . ALA A 1 888 ? 46.200 21.104 -37.117 1.00 85.38 888 ALA A CA 1
ATOM 6124 C C . ALA A 1 888 ? 44.853 21.752 -37.470 1.00 85.38 888 ALA A C 1
ATOM 6126 O O . ALA A 1 888 ? 44.789 22.917 -37.882 1.00 85.38 888 ALA A O 1
ATOM 6127 N N . ILE A 1 889 ? 43.781 20.988 -37.302 1.00 85.94 889 ILE A N 1
ATOM 6128 C CA . ILE A 1 889 ? 42.401 21.418 -37.487 1.00 85.94 889 ILE A CA 1
ATOM 6129 C C . ILE A 1 889 ? 41.944 21.988 -36.139 1.00 85.94 889 ILE A C 1
ATOM 6131 O O . ILE A 1 889 ? 41.822 21.227 -35.182 1.00 85.94 889 ILE A O 1
ATOM 6135 N N . PRO A 1 890 ? 41.699 23.308 -36.029 1.00 78.12 890 PRO A N 1
ATOM 6136 C CA . PRO A 1 890 ? 41.288 23.912 -34.766 1.00 78.12 890 PRO A CA 1
ATOM 6137 C C . PRO A 1 890 ? 39.953 23.339 -34.306 1.00 78.12 890 PRO A C 1
ATOM 6139 O O . PRO A 1 890 ? 39.025 23.216 -35.115 1.00 78.12 890 PRO A O 1
ATOM 6142 N N . GLU A 1 891 ? 39.815 23.060 -33.011 1.00 71.81 891 GLU A N 1
ATOM 6143 C CA . GLU A 1 891 ? 38.543 22.565 -32.501 1.00 71.81 891 GLU A CA 1
ATOM 6144 C C . GLU A 1 891 ? 37.417 23.590 -32.735 1.00 71.81 891 GLU A C 1
ATOM 6146 O O . GLU A 1 891 ? 37.647 24.808 -32.707 1.00 71.81 891 GLU A O 1
ATOM 6151 N N . PRO A 1 892 ? 36.157 23.144 -32.899 1.00 68.44 892 PRO A N 1
ATOM 6152 C CA . PRO A 1 892 ? 35.020 24.043 -33.098 1.00 68.44 892 PRO A CA 1
ATOM 6153 C C . PRO A 1 892 ? 34.908 25.148 -32.033 1.00 68.44 892 PRO A C 1
ATOM 6155 O O . PRO A 1 892 ? 34.461 26.261 -32.329 1.00 68.44 892 PRO A O 1
ATOM 6158 N N . SER A 1 893 ? 35.345 24.868 -30.801 1.00 69.62 893 SER A N 1
ATOM 6159 C CA . SER A 1 893 ? 35.381 25.819 -29.685 1.00 69.62 893 SER A CA 1
ATOM 6160 C C . SER A 1 893 ? 36.399 26.952 -29.902 1.00 69.62 893 SER A C 1
ATOM 6162 O O . SER A 1 893 ? 36.099 28.117 -29.621 1.00 69.62 893 SER A O 1
ATOM 6164 N N . GLU A 1 894 ? 37.559 26.652 -30.485 1.00 73.50 894 GLU A N 1
ATOM 6165 C CA . GLU A 1 894 ? 38.590 27.627 -30.844 1.00 73.50 894 GLU A CA 1
ATOM 6166 C C . GLU A 1 894 ? 38.146 28.491 -32.025 1.00 73.50 894 GLU A C 1
ATOM 6168 O O . GLU A 1 894 ? 38.300 29.717 -32.005 1.00 73.50 894 GLU A O 1
ATOM 6173 N N . VAL A 1 895 ? 37.498 27.878 -33.021 1.00 70.56 895 VAL A N 1
ATOM 6174 C CA . VAL A 1 895 ? 36.892 28.591 -34.156 1.00 70.56 895 VAL A CA 1
ATOM 6175 C C . VAL A 1 895 ? 35.796 29.545 -33.673 1.00 70.56 895 VAL A C 1
ATOM 6177 O O . VAL A 1 895 ? 35.762 30.713 -34.074 1.00 70.56 895 VAL A O 1
ATOM 6180 N N . ALA A 1 896 ? 34.934 29.097 -32.755 1.00 73.88 896 ALA A N 1
ATOM 6181 C CA . ALA A 1 896 ? 33.907 29.932 -32.141 1.00 73.88 896 ALA A CA 1
ATOM 6182 C C . ALA A 1 896 ? 34.507 31.074 -31.303 1.00 73.88 896 ALA A C 1
ATOM 6184 O O . ALA A 1 896 ? 34.017 32.204 -31.370 1.00 73.88 896 ALA A O 1
ATOM 6185 N N . ALA A 1 897 ? 35.588 30.825 -30.559 1.00 74.50 897 ALA A N 1
ATOM 6186 C CA . ALA A 1 897 ? 36.295 31.851 -29.795 1.00 74.50 897 ALA A CA 1
ATOM 6187 C C . ALA A 1 897 ? 36.947 32.905 -30.706 1.00 74.50 897 ALA A C 1
ATOM 6189 O O . ALA A 1 897 ? 36.819 34.105 -30.443 1.00 74.50 897 ALA A O 1
ATOM 6190 N N . MET A 1 898 ? 37.576 32.492 -31.813 1.00 75.56 898 MET A N 1
ATOM 6191 C CA . MET A 1 898 ? 38.124 33.404 -32.824 1.00 75.56 898 MET A CA 1
ATOM 6192 C C . MET A 1 898 ? 37.029 34.258 -33.474 1.00 75.56 898 MET A C 1
ATOM 6194 O O . MET A 1 898 ? 37.178 35.479 -33.586 1.00 75.56 898 MET A O 1
ATOM 6198 N N . LEU A 1 899 ? 35.901 33.647 -33.856 1.00 77.56 899 LEU A N 1
ATOM 6199 C CA . LEU A 1 899 ? 34.749 34.354 -34.426 1.00 77.56 899 LEU A CA 1
ATOM 6200 C C . LEU A 1 899 ? 34.088 35.293 -33.406 1.00 77.56 899 LEU A C 1
ATOM 6202 O O . LEU A 1 899 ? 33.722 36.418 -33.752 1.00 77.56 899 LEU A O 1
ATOM 6206 N N . GLY A 1 900 ? 33.990 34.882 -32.141 1.00 77.12 900 GLY A N 1
ATOM 6207 C CA . GLY A 1 900 ? 33.498 35.702 -31.036 1.00 77.12 900 GLY A CA 1
ATOM 6208 C C . GLY A 1 900 ? 34.395 36.911 -30.762 1.00 77.12 900 GLY A C 1
ATOM 6209 O O . GLY A 1 900 ? 33.902 38.035 -30.640 1.00 77.12 900 GLY A O 1
ATOM 6210 N N . ALA A 1 901 ? 35.716 36.719 -30.746 1.00 76.88 901 ALA A N 1
ATOM 6211 C CA . ALA A 1 901 ? 36.693 37.798 -30.614 1.00 76.88 901 ALA A CA 1
ATOM 6212 C C . ALA A 1 901 ? 36.638 38.770 -31.805 1.00 76.88 901 ALA A C 1
ATOM 6214 O O . ALA A 1 901 ? 36.680 39.989 -31.612 1.00 76.88 901 ALA A O 1
ATOM 6215 N N . LEU A 1 902 ? 36.468 38.257 -33.029 1.00 79.12 902 LEU A N 1
ATOM 6216 C CA . LEU A 1 902 ? 36.298 39.064 -34.238 1.00 79.12 902 LEU A CA 1
ATOM 6217 C C . LEU A 1 902 ? 34.991 39.872 -34.206 1.00 79.12 902 LEU A C 1
ATOM 6219 O O . LEU A 1 902 ? 34.992 41.063 -34.522 1.00 79.12 902 LEU A O 1
ATOM 6223 N N . ALA A 1 903 ? 33.887 39.267 -33.762 1.00 78.69 903 ALA A N 1
ATOM 6224 C CA . ALA A 1 903 ? 32.608 39.949 -33.577 1.00 78.69 903 ALA A CA 1
ATOM 6225 C C . ALA A 1 903 ? 32.703 41.054 -32.511 1.00 78.69 903 ALA A C 1
ATOM 6227 O O . ALA A 1 903 ? 32.191 42.159 -32.714 1.00 78.69 903 ALA A O 1
ATOM 6228 N N . LEU A 1 904 ? 33.416 40.801 -31.409 1.00 78.81 904 LEU A N 1
ATOM 6229 C CA . LEU A 1 904 ? 33.672 41.788 -30.359 1.00 78.81 904 LEU A CA 1
ATOM 6230 C C . LEU A 1 904 ? 34.551 42.944 -30.865 1.00 78.81 904 LEU A C 1
ATOM 6232 O O . LEU A 1 904 ? 34.272 44.108 -30.570 1.00 78.81 904 LEU A O 1
ATOM 6236 N N . ALA A 1 905 ? 35.569 42.647 -31.677 1.00 77.19 905 ALA A N 1
ATOM 6237 C CA . ALA A 1 905 ? 36.430 43.643 -32.311 1.00 77.19 905 ALA A CA 1
ATOM 6238 C C . ALA A 1 905 ? 35.660 44.514 -33.319 1.00 77.19 905 ALA A C 1
ATOM 6240 O O . ALA A 1 905 ? 35.804 45.739 -33.316 1.00 77.19 905 ALA A O 1
ATOM 6241 N N . LEU A 1 906 ? 34.781 43.913 -34.127 1.00 78.56 906 LEU A N 1
ATOM 6242 C CA . LEU A 1 906 ? 33.890 44.627 -35.048 1.00 78.56 906 LEU A CA 1
ATOM 6243 C C . LEU A 1 906 ? 32.858 45.482 -34.295 1.00 78.56 906 LEU A C 1
ATOM 6245 O O . LEU A 1 906 ? 32.607 46.625 -34.683 1.00 78.56 906 LEU A O 1
ATOM 6249 N N . ALA A 1 907 ? 32.306 44.990 -33.181 1.00 75.56 907 ALA A N 1
ATOM 6250 C CA . ALA A 1 907 ? 31.408 45.758 -32.317 1.00 75.56 907 ALA A CA 1
ATOM 6251 C C . ALA A 1 907 ? 32.123 46.944 -31.637 1.00 75.56 907 ALA A C 1
ATOM 6253 O O . ALA A 1 907 ? 31.570 48.045 -31.561 1.00 75.56 907 ALA A O 1
ATOM 6254 N N . ALA A 1 908 ? 33.372 46.757 -31.201 1.00 73.75 908 ALA A N 1
ATOM 6255 C CA . ALA A 1 908 ? 34.211 47.818 -30.647 1.00 73.75 908 ALA A CA 1
ATOM 6256 C C . ALA A 1 908 ? 34.604 48.865 -31.705 1.00 73.75 908 ALA A C 1
ATOM 6258 O O . ALA A 1 908 ? 34.597 50.063 -31.411 1.00 73.75 908 ALA A O 1
ATOM 6259 N N . ALA A 1 909 ? 34.878 48.442 -32.944 1.00 72.06 909 ALA A N 1
ATOM 6260 C CA . ALA A 1 909 ? 35.125 49.337 -34.073 1.00 72.06 909 ALA A CA 1
ATOM 6261 C C . ALA A 1 909 ? 33.880 50.172 -34.426 1.00 72.06 909 ALA A C 1
ATOM 6263 O O . ALA A 1 909 ? 33.999 51.365 -34.700 1.00 72.06 909 ALA A O 1
ATOM 6264 N N . ARG A 1 910 ? 32.675 49.592 -34.321 1.00 66.50 910 ARG A N 1
ATOM 6265 C CA . ARG A 1 910 ? 31.394 50.283 -34.559 1.00 66.50 910 ARG A CA 1
ATOM 6266 C C . ARG A 1 910 ? 31.029 51.309 -33.478 1.00 66.50 910 ARG A C 1
ATOM 6268 O O . ARG A 1 910 ? 30.294 52.241 -33.766 1.00 66.50 910 ARG A O 1
ATOM 6275 N N . ARG A 1 911 ? 31.543 51.166 -32.248 1.00 57.66 911 ARG A N 1
ATOM 6276 C CA . ARG A 1 911 ? 31.385 52.151 -31.152 1.00 57.66 911 ARG A CA 1
ATOM 6277 C C . ARG A 1 911 ? 32.351 53.340 -31.238 1.00 57.66 911 ARG A C 1
ATOM 6279 O O . ARG A 1 911 ? 32.177 54.301 -30.494 1.00 57.66 911 ARG A O 1
ATOM 6286 N N . LYS A 1 912 ? 33.377 53.261 -32.092 1.00 54.44 912 LYS A N 1
ATOM 6287 C CA . LYS A 1 912 ? 34.367 54.326 -32.334 1.00 54.44 912 LYS A CA 1
ATOM 6288 C C . LYS A 1 912 ? 34.106 55.131 -33.619 1.00 54.44 912 LYS A C 1
ATOM 6290 O O . LYS A 1 912 ? 34.896 56.030 -33.901 1.00 54.44 912 LYS A O 1
ATOM 6295 N N . ALA A 1 913 ? 33.044 54.811 -34.365 1.00 48.03 913 ALA A N 1
ATOM 6296 C CA . ALA A 1 913 ? 32.609 55.518 -35.571 1.00 48.03 913 ALA A CA 1
ATOM 6297 C C . ALA A 1 913 ? 31.463 56.491 -35.275 1.00 48.03 913 ALA A C 1
ATOM 6299 O O . ALA A 1 913 ? 30.553 56.100 -34.507 1.00 48.03 913 ALA A O 1
#

Sequence (913 aa):
MLFMGGDWGRENCAWSGKKHIRELYLYRYNMNIEKFFAIGIFALSAGVSLAGDRLFGDGSVEISEGIVIDSSVDETGAEIGAGIAGGGSEVSGDGASSELPSSAVTISGGTVYGIVMGGSYAKDGATAKITGNSSVNMTSGDILCKNPDNSPYDAVILGGGFAYNDGFKAASAEVYGNSSVTISGGYAYYAVGGAASQDGGAAADSVVRGSSSLILSGGTVDYGAYGSGWALGSNSKTQTLGGSYVEVVNGANVTWNLLGAGGAWGGGVSEVNGGTQIVIDGGNVGGSVLGGGEAQGGSCATVTGGTNVIMKSGTARYLYGGGANWDLEERRTEVSVDTAKISISGGEVGAYVVGGGYFSDVKGAANIEMTGGTINGNIYGGSEGAGSTGSTLVSISGGTVNGRVFGGGSGANASVENGTNVKISGGVSISEVYGGGINGSLVSGGTNVSVNGANTYYVMGGSSGNSEINGGTVVEIENSTVNTVYGAGWAENGAKEKIEGGTSVHIGSGVNFAAAESAAVYGGGWADGAGSSSEISGGTKVLVEGGSPLSVFGGGSVGGGAQSVVNGGSVAEINGGKIWTANGGGYVYQGGSIVTNGDTVLEVNAGEVSQAYGGGWIYSNGTSATDVINGNTYVKINGAAITADFGDGIVVGGSMAQGGAVAEIKGNVSVEISGGASVAQSIYGGGYSADGASASSVGGNVSIVVKDASIGGDIYAGGYGAGSRVSGDARVNFQGDSSKLAFAGTVYGTGANGSEIAGESVIAFGDAENAFSGEFAGKISGFKTLSVENSETNVAFANAFSVDLLQVASTSQALLAEGTVFDSLNIVFDDDFSDGDVFSFDLSDIFGDSATIVESAITSTSDFTITNSLGEMFAADYVDGNINVGAAIPEPSEVAAMLGALALALAAARRKA